Protein AF-A0A6L7Y799-F1 (afdb_monomer_lite)

Secondary structure (DSSP, 8-state):
----------PPPPP-----PPPPEEEEEEPSEEEEEE--SS-EEHHHHHHH-TTEEEEEEEETTTTEEEEEETTSPTTSS--EEPTTBEEEEEE-SSS-EEEEEE---S-EEEEE-SEEEEEE--S-TTEEHHHHHGGGGGGEEEEEEEETTTTEEEEE-TTS-GGG----EE-TT-EEEEEESS-EEEEE--SSPPPEEEES---HHHHHHHHHHHHHHHHHHHHHHS-----EEEEE-HHHHHHHHHHHH---S--SSSEEEEGGGTEEEEEGGG--HHHHHHHHHHHHHHHHH--TT----HHHHHHHHHHHHHHHHTSHHHHHH-TTSPSSPPPHHHHHHHHHHHHHHT-TTTSPPTGGGTT-TT--SS-HHHIIIIIHHHHHHHHHHHH-THHHHHHHHHHHH-SSHHHHHHHHHSS-HHHHHHHHHHHHHHHSPPPGGGSS--SS-EEEEES---HHHHHHHHHHHHHHHHHHHHTS-------EEEEESSHHHHHHHHHHHHS-------SEEE--TTEEEEEGGGGGS-HHHHHHHHHHHHHHHHTT--SGGGS-HHHHHHHHHHHHHHHHHHTTSS-HHHHHHHHHHHHHT----TTGGG-TT--SHHHHHHHHHHHHHHHHHHHHHH-TTHHHHHHHHHTTSSSHHHHHHHHHSS-HHHHHHHHHHHHHHS------TTTHHHHHTSS--TTSPPGGGSS---S-EEEEES---HHHHHHHHHHHHHHHHHHHHTT-PPPPS-EEEEESSHHHHHHHHHHHHSS--TTTTSSEEEETTEEEEETTSSS-HHHHHHHHHHH--TT--STTSS-----HHHHHHHHHHHHHHHHHHTTSS-HHHHHHHHHHHHHT--S-TTTGGGG---HHHHHHHHHHHHHHHHHH-TTHHHHHHHHGGGSSSHHHHHHHHHSS-HHHHHHHHHHHHHHHSPP-

pLDDT: mean 82.89, std 15.52, range [28.89, 98.25]

Foldseek 3Di:
DDDDDDDDDDDDDDDPDPPPPDFDKDKDWFAAFKDKWADQDAKDFPVVVCVQQVQWFKKWWADQVVRDIFIDGPPDDPDGGGTMDHHFTMMMIHGHDHDIDIGMDGHDLAKDKDWGFAFKGKTFAQAAWFAFPCLQCCLLPPFWQWKWFQDNVVRDIQIDGPPDDPVSGSPTGDHRTTIMMTHTNGIDMHIRHGNDQAAEAEWDDDDPLVVVLLSLLSVLLQCVCSVPRSDHFHEHEYEYAFVGCQVVCCVVQVDDDTDPDQWDADAVHNYIYHHDVRPASLSVQLNRVLRLLCNLLVDPVQDFFLLLSNLLSLLRSLQSLQDPSSCVSCVPPPPPDQHSVRVLLLLLLQLLLLPLVQQDQSVVRRVHLPPPRPCSPCNSHSVSNNLLVVLCVQQHNNLSSQLSNLSNVDPHSQVSNCVSRVDGPVVSSVVVSVVSVVSRDPDPQVPPPDLDEAEAEFPDQDPVLVVVLVVLLVLLQVCCCPFQVLGRQAAYEYEYQAQVSLQVVCCVSNVDGDPDDDQWDDDHLHYTGGYSVVCPPPNQLVSNLVVVQNSLRVLQQTDLPQWFLLQSLLVSNQRSQVSCCVVVNDNNVVVLLVLLVVLVPDPDASVNSRDSPPPQPSSSSNSNSLSVQLNVVLCVQQNNNLSSQLSNVSNVDPGSQVSCCVSRVDGVVVSSVVSVVVSVPPPNPPCPVVVVVVCVVVADPLVDPDPLNDPDDQAEAEAEFDDDPPVRVVVVVVVVVLLVCCCCVAQVQHGDQAYEYEYQALVRCQVVCCSVPVDRDPPSSDQWDDDARYIYGHPVDDDDPLLSVLLCSLVHRPQPDDPPDFADLPDPLLSLLLSVQVSLVSCCVVVNDNSVVVLLVLLQLLLVDPDQLVCLPPPDDDSNNSSLSVLLVVVLCVQQNSNLSVQLRVCRNVDPHSQRSNCVSSVDGPVRSSVVSVVVSVVRRPND

Radius of gyration: 36.41 Å; chains: 1; bounding box: 90×74×101 Å

Structure (mmCIF, N/CA/C/O backbone):
data_AF-A0A6L7Y799-F1
#
_entry.id   AF-A0A6L7Y799-F1
#
loop_
_atom_site.group_PDB
_atom_site.id
_atom_site.type_symbol
_atom_site.label_atom_id
_atom_site.label_alt_id
_atom_site.label_comp_id
_atom_site.label_asym_id
_atom_site.label_entity_id
_atom_site.label_seq_id
_atom_site.pdbx_PDB_ins_code
_atom_site.Cartn_x
_atom_site.Cartn_y
_atom_site.Cartn_z
_atom_site.occupancy
_atom_site.B_iso_or_equiv
_atom_site.auth_seq_id
_atom_site.auth_comp_id
_atom_site.auth_asym_id
_atom_site.auth_atom_id
_atom_site.pdbx_PDB_model_num
ATOM 1 N N . MET A 1 1 ? -36.711 47.025 -43.057 1.00 33.62 1 MET A N 1
ATOM 2 C CA . MET A 1 1 ? -36.510 46.340 -44.358 1.00 33.62 1 MET A CA 1
ATOM 3 C C . MET A 1 1 ? -35.003 46.178 -44.518 1.00 33.62 1 MET A C 1
ATOM 5 O O . MET A 1 1 ? -34.343 47.192 -44.401 1.00 33.62 1 MET A O 1
ATOM 9 N N . ALA A 1 2 ? -34.362 45.022 -44.675 1.00 29.98 2 ALA A N 1
ATOM 10 C CA . ALA A 1 2 ? -34.774 43.681 -45.075 1.00 29.98 2 ALA A CA 1
ATOM 11 C C . ALA A 1 2 ? -33.873 42.615 -44.395 1.00 29.98 2 ALA A C 1
ATOM 13 O O . ALA A 1 2 ? -32.808 42.944 -43.882 1.00 29.98 2 ALA A O 1
ATOM 14 N N . LEU A 1 3 ? -34.355 41.366 -44.392 1.00 34.47 3 LEU A N 1
ATOM 15 C CA . LEU A 1 3 ? -33.738 40.138 -43.871 1.00 34.47 3 LEU A CA 1
ATOM 16 C C . LEU A 1 3 ? -32.362 39.809 -44.486 1.00 34.47 3 LEU A C 1
ATOM 18 O O . LEU A 1 3 ? -32.181 39.965 -45.691 1.00 34.47 3 LEU A O 1
ATOM 22 N N . ALA A 1 4 ? -31.501 39.149 -43.703 1.00 28.89 4 ALA A N 1
ATOM 23 C CA . ALA A 1 4 ? -30.556 38.153 -44.212 1.00 28.89 4 ALA A CA 1
ATOM 24 C C . ALA A 1 4 ? -30.477 36.965 -43.235 1.00 28.89 4 ALA A C 1
ATOM 26 O O . ALA A 1 4 ? -30.126 37.126 -42.069 1.00 28.89 4 ALA A O 1
ATOM 27 N N . ALA A 1 5 ? -30.866 35.787 -43.723 1.00 32.75 5 ALA A N 1
ATOM 28 C CA . ALA A 1 5 ? -30.838 34.513 -43.017 1.00 32.75 5 ALA A CA 1
ATOM 29 C C . ALA A 1 5 ? -29.470 33.837 -43.200 1.00 32.75 5 ALA A C 1
ATOM 31 O O . ALA A 1 5 ? -28.989 33.729 -44.328 1.00 32.75 5 ALA A O 1
ATOM 32 N N . VAL A 1 6 ? -28.877 33.343 -42.111 1.00 31.84 6 VAL A N 1
ATOM 33 C CA . VAL A 1 6 ? -27.729 32.427 -42.141 1.00 31.84 6 VAL A CA 1
ATOM 34 C C . VAL A 1 6 ? -28.223 31.050 -41.712 1.00 31.84 6 VAL A C 1
ATOM 36 O O . VAL A 1 6 ? -28.747 30.871 -40.616 1.00 31.84 6 VAL A O 1
ATOM 39 N N . VAL A 1 7 ? -28.095 30.094 -42.629 1.00 29.94 7 VAL A N 1
ATOM 40 C CA . VAL A 1 7 ? -28.419 28.677 -42.453 1.00 29.94 7 VAL A CA 1
ATOM 41 C C . VAL A 1 7 ? -27.292 28.010 -41.666 1.00 29.94 7 VAL A C 1
ATOM 43 O O . VAL A 1 7 ? -26.139 28.025 -42.093 1.00 29.94 7 VAL A O 1
ATOM 46 N N . LEU A 1 8 ? -27.635 27.418 -40.522 1.00 30.97 8 LEU A N 1
ATOM 47 C CA . LEU A 1 8 ? -26.747 26.605 -39.696 1.00 30.97 8 LEU A CA 1
ATOM 48 C C . LEU A 1 8 ? -26.769 25.159 -40.228 1.00 30.97 8 LEU A C 1
ATOM 50 O O . LEU A 1 8 ? -27.755 24.446 -40.051 1.00 30.97 8 LEU A O 1
ATOM 54 N N . CYS A 1 9 ? -25.700 24.716 -40.892 1.00 29.72 9 CYS A N 1
ATOM 55 C CA . CYS A 1 9 ? -25.484 23.296 -41.178 1.00 29.72 9 CYS A CA 1
ATOM 56 C C . CYS A 1 9 ? -24.741 22.661 -39.999 1.00 29.72 9 CYS A C 1
ATOM 58 O O . CYS A 1 9 ? -23.537 22.861 -39.840 1.00 29.72 9 CYS A O 1
ATOM 60 N N . ALA A 1 10 ? -25.452 21.875 -39.192 1.00 32.97 10 ALA A N 1
ATOM 61 C CA . ALA A 1 10 ? -24.847 20.972 -38.223 1.00 32.97 10 ALA A CA 1
ATOM 62 C C . ALA A 1 10 ? -24.093 19.858 -38.972 1.00 32.97 10 ALA A C 1
ATOM 64 O O . ALA A 1 10 ? -24.705 19.012 -39.624 1.00 32.97 10 ALA A O 1
ATOM 65 N N . ARG A 1 11 ? -22.756 19.867 -38.905 1.00 31.08 11 ARG A N 1
ATOM 66 C CA . ARG A 1 11 ? -21.937 18.701 -39.259 1.00 31.08 11 ARG A CA 1
ATOM 67 C C . ARG A 1 11 ? -21.904 17.773 -38.051 1.00 31.08 11 ARG A C 1
ATOM 69 O O . ARG A 1 11 ? -21.419 18.159 -36.993 1.00 31.08 11 ARG A O 1
ATOM 76 N N . LEU A 1 12 ? -22.430 16.565 -38.228 1.00 33.62 12 LEU A N 1
ATOM 77 C CA . LEU A 1 12 ? -22.208 15.444 -37.321 1.00 33.62 12 LEU A CA 1
ATOM 78 C C . LEU A 1 12 ? -20.693 15.231 -37.183 1.00 33.62 12 LEU A C 1
ATOM 80 O O . LEU A 1 12 ? -19.990 15.161 -38.194 1.00 33.62 12 LEU A O 1
ATOM 84 N N . ALA A 1 13 ? -20.198 15.181 -35.946 1.00 32.75 13 ALA A N 1
ATOM 85 C CA . ALA A 1 13 ? -18.816 14.816 -35.669 1.00 32.75 13 ALA A CA 1
ATOM 86 C C . ALA A 1 13 ? -18.569 13.394 -36.208 1.00 32.75 13 ALA A C 1
ATOM 88 O O . ALA A 1 13 ? -19.389 12.510 -35.943 1.00 32.75 13 ALA A O 1
ATOM 89 N N . PRO A 1 14 ? -17.501 13.159 -36.989 1.00 33.38 14 PRO A N 1
ATOM 90 C CA . PRO A 1 14 ? -17.154 11.810 -37.398 1.00 33.38 14 PRO A CA 1
ATOM 91 C C . PRO A 1 14 ? -16.831 10.985 -36.150 1.00 33.38 14 PRO A C 1
ATOM 93 O O . PRO A 1 14 ? -16.134 11.449 -35.247 1.00 33.38 14 PRO A O 1
ATOM 96 N N . THR A 1 15 ? -17.354 9.763 -36.106 1.00 34.22 15 THR A N 1
ATOM 97 C CA . THR A 1 15 ? -16.924 8.709 -35.186 1.00 34.22 15 THR A CA 1
ATOM 98 C C . THR A 1 15 ? -15.392 8.650 -35.204 1.00 34.22 15 THR A C 1
ATOM 100 O O . THR A 1 15 ? -14.835 8.691 -36.306 1.00 34.22 15 THR A O 1
ATOM 103 N N . PRO A 1 16 ? -14.691 8.584 -34.055 1.00 36.00 16 PRO A N 1
ATOM 104 C CA . PRO A 1 16 ? -13.242 8.436 -34.066 1.00 36.00 16 PRO A CA 1
ATOM 105 C C . PRO A 1 16 ? -12.920 7.161 -34.841 1.00 36.00 16 PRO A C 1
ATOM 107 O O . PRO A 1 16 ? -13.333 6.066 -34.457 1.00 36.00 16 PRO A O 1
ATOM 110 N N . ALA A 1 17 ? -12.257 7.320 -35.985 1.00 32.00 17 ALA A N 1
ATOM 111 C CA . ALA A 1 17 ? -11.654 6.200 -36.674 1.00 32.00 17 ALA A CA 1
ATOM 112 C C . ALA A 1 17 ? -10.661 5.583 -35.687 1.00 32.00 17 ALA A C 1
ATOM 114 O O . ALA A 1 17 ? -9.817 6.296 -35.146 1.00 32.00 17 ALA A O 1
ATOM 115 N N . THR A 1 18 ? -10.796 4.286 -35.416 1.00 35.44 18 THR A N 1
ATOM 116 C CA . THR A 1 18 ? -9.729 3.482 -34.823 1.00 35.44 18 THR A CA 1
ATOM 117 C C . THR A 1 18 ? -8.472 3.759 -35.632 1.00 35.44 18 THR A C 1
ATOM 119 O O . THR A 1 18 ? -8.400 3.357 -36.794 1.00 35.44 18 THR A O 1
ATOM 122 N N . ALA A 1 19 ? -7.542 4.524 -35.061 1.00 35.88 19 ALA A N 1
ATOM 123 C CA . ALA A 1 19 ? -6.222 4.692 -35.629 1.00 35.88 19 ALA A CA 1
ATOM 124 C C . ALA A 1 19 ? -5.600 3.296 -35.643 1.00 35.88 19 ALA A C 1
ATOM 126 O O . ALA A 1 19 ? -5.276 2.746 -34.597 1.00 35.88 19 ALA A O 1
ATOM 127 N N . THR A 1 20 ? -5.547 2.674 -36.815 1.00 41.78 20 THR A N 1
ATOM 128 C CA . THR A 1 20 ? -4.624 1.573 -37.054 1.00 41.78 20 THR A CA 1
ATOM 129 C C . THR A 1 20 ? -3.242 2.189 -36.933 1.00 41.78 20 THR A C 1
ATOM 131 O O . THR A 1 20 ? -2.860 2.959 -37.815 1.00 41.78 20 THR A O 1
ATOM 134 N N . GLU A 1 21 ? -2.571 1.959 -35.804 1.00 49.03 21 GLU A N 1
ATOM 135 C CA . GLU A 1 21 ? -1.158 2.293 -35.631 1.00 49.03 21 GLU A CA 1
ATOM 136 C C . GLU A 1 21 ? -0.407 1.740 -36.843 1.00 49.03 21 GLU A C 1
ATOM 138 O O . GLU A 1 21 ? -0.522 0.554 -37.166 1.00 49.03 21 GLU A O 1
ATOM 143 N N . GLU A 1 22 ? 0.254 2.620 -37.598 1.00 48.50 22 GLU A N 1
ATOM 144 C CA . GLU A 1 22 ? 1.124 2.157 -38.673 1.00 48.50 22 GLU A CA 1
ATOM 145 C C . GLU A 1 22 ? 2.264 1.366 -38.020 1.00 48.50 22 GLU A C 1
ATOM 147 O O . GLU A 1 22 ? 2.854 1.867 -37.059 1.00 48.50 22 GLU A O 1
ATOM 152 N N . PRO A 1 23 ? 2.558 0.139 -38.488 1.00 64.44 23 PRO A N 1
ATOM 153 C CA . PRO A 1 23 ? 3.643 -0.651 -37.931 1.00 64.44 23 PRO A CA 1
ATOM 154 C C . PRO A 1 23 ? 4.937 0.146 -38.050 1.00 64.44 23 PRO A C 1
ATOM 156 O O . PRO A 1 23 ? 5.250 0.708 -39.105 1.00 64.44 23 PRO A O 1
ATOM 159 N N . THR A 1 24 ? 5.691 0.210 -36.963 1.00 81.75 24 THR A N 1
ATOM 160 C CA . THR A 1 24 ? 6.988 0.868 -36.974 1.00 81.75 24 THR A CA 1
ATOM 161 C C . THR A 1 24 ? 7.933 0.188 -37.945 1.00 81.75 24 THR A C 1
ATOM 163 O O . THR A 1 24 ? 7.933 -1.031 -38.119 1.00 81.75 24 THR A O 1
ATOM 166 N N . SER A 1 25 ? 8.745 0.999 -38.613 1.00 92.56 25 SER A N 1
ATOM 167 C CA . SER A 1 25 ? 9.685 0.529 -39.620 1.00 92.56 25 SER A CA 1
ATOM 168 C C . SER A 1 25 ? 11.097 0.982 -39.294 1.00 92.56 25 SER A C 1
ATOM 170 O O . SER A 1 25 ? 11.301 2.137 -38.925 1.00 92.56 25 SER A O 1
ATOM 172 N N . ILE A 1 26 ? 12.073 0.107 -39.521 1.00 93.62 26 ILE A N 1
ATOM 173 C CA . ILE A 1 26 ? 13.495 0.439 -39.450 1.00 93.62 26 ILE A CA 1
ATOM 174 C C . ILE A 1 26 ? 14.034 0.550 -40.863 1.00 93.62 26 ILE A C 1
ATOM 176 O O . ILE A 1 26 ? 13.905 -0.379 -41.666 1.00 93.62 26 ILE A O 1
ATOM 180 N N . THR A 1 27 ? 14.700 1.665 -41.138 1.00 95.44 27 THR A N 1
ATOM 181 C CA . THR A 1 27 ? 15.455 1.868 -42.371 1.00 95.44 27 THR A CA 1
ATOM 182 C C . THR A 1 27 ? 16.937 1.660 -42.099 1.00 95.44 27 THR A C 1
ATOM 184 O O . THR A 1 27 ? 17.533 2.358 -41.284 1.00 95.44 27 THR A O 1
ATOM 187 N N . THR A 1 28 ? 17.550 0.706 -42.797 1.00 95.56 28 THR A N 1
ATOM 188 C CA . THR A 1 28 ? 18.982 0.415 -42.690 1.00 95.56 28 THR A CA 1
ATOM 189 C C . THR A 1 28 ? 19.663 0.608 -44.038 1.00 95.56 28 THR A C 1
ATOM 191 O O . THR A 1 28 ? 19.191 0.112 -45.059 1.00 95.56 28 THR A O 1
ATOM 194 N N . VAL A 1 29 ? 20.806 1.295 -44.043 1.00 97.19 29 VAL A N 1
ATOM 195 C CA . VAL A 1 29 ? 21.662 1.413 -45.229 1.00 97.19 29 VAL A CA 1
ATOM 196 C C . VAL A 1 29 ? 22.618 0.226 -45.269 1.00 97.19 29 VAL A C 1
ATOM 198 O O . VAL A 1 29 ? 23.572 0.152 -44.498 1.00 97.19 29 VAL A O 1
ATOM 201 N N . LEU A 1 30 ? 22.365 -0.710 -46.177 1.00 97.88 30 LEU A N 1
ATOM 202 C CA . LEU A 1 30 ? 23.220 -1.864 -46.415 1.00 97.88 30 LEU A CA 1
ATOM 203 C C . LEU A 1 30 ? 24.405 -1.460 -47.296 1.00 97.88 30 LEU A C 1
ATOM 205 O O . LEU A 1 30 ? 24.227 -1.046 -48.441 1.00 97.88 30 LEU A O 1
ATOM 209 N N . GLN A 1 31 ? 25.618 -1.602 -46.779 1.00 98.12 31 GLN A N 1
ATOM 210 C CA . GLN A 1 31 ? 26.858 -1.332 -47.501 1.00 98.12 31 GLN A CA 1
ATOM 211 C C . GLN A 1 31 ? 27.232 -2.511 -48.415 1.00 98.12 31 GLN A C 1
ATOM 213 O O . GLN A 1 31 ? 26.919 -3.660 -48.091 1.00 98.12 31 GLN A O 1
ATOM 218 N N . PRO A 1 32 ? 27.939 -2.286 -49.536 1.00 97.50 32 PRO A N 1
ATOM 219 C CA . PRO A 1 32 ? 28.581 -3.369 -50.274 1.00 97.50 32 PRO A CA 1
ATOM 220 C C . PRO A 1 32 ? 29.438 -4.257 -49.362 1.00 97.50 32 PRO A C 1
ATOM 222 O O . PRO A 1 32 ? 30.258 -3.761 -48.591 1.00 97.50 32 PRO A O 1
ATOM 225 N N . GLY A 1 33 ? 29.278 -5.577 -49.464 1.00 97.44 33 GLY A N 1
ATOM 226 C CA . GLY A 1 33 ? 29.961 -6.535 -48.597 1.00 97.44 33 GLY A CA 1
ATOM 227 C C . GLY A 1 33 ? 29.096 -7.016 -47.432 1.00 97.44 33 GLY A C 1
ATOM 228 O O . GLY A 1 33 ? 27.925 -7.355 -47.618 1.00 97.44 33 GLY A O 1
ATOM 229 N N . TYR A 1 34 ? 29.697 -7.153 -46.247 1.00 97.56 34 TYR A N 1
ATOM 230 C CA . TYR A 1 34 ? 29.017 -7.732 -45.088 1.00 97.56 34 TYR A CA 1
ATOM 231 C C . TYR A 1 34 ? 28.238 -6.676 -44.313 1.00 97.56 34 TYR A C 1
ATOM 233 O O . TYR A 1 34 ? 28.758 -5.612 -43.986 1.00 97.56 34 TYR A O 1
ATOM 241 N N . ASN A 1 35 ? 27.008 -7.019 -43.959 1.00 98.25 35 ASN A N 1
ATOM 242 C CA . ASN A 1 35 ? 26.156 -6.245 -43.074 1.00 98.25 35 ASN A CA 1
ATOM 243 C C . ASN A 1 35 ? 25.643 -7.165 -41.974 1.00 98.25 35 ASN A C 1
ATOM 245 O O . ASN A 1 35 ? 25.484 -8.370 -42.187 1.00 98.25 35 ASN A O 1
ATOM 249 N N . LEU A 1 36 ? 25.371 -6.584 -40.815 1.00 97.62 36 LEU A N 1
ATOM 250 C CA . LEU A 1 36 ? 24.767 -7.270 -39.688 1.00 97.62 36 LEU A CA 1
ATOM 251 C C . LEU A 1 36 ? 23.593 -6.418 -39.222 1.00 97.62 36 LEU A C 1
ATOM 253 O O . LEU A 1 36 ? 23.769 -5.229 -38.976 1.00 97.62 36 LEU A O 1
ATOM 257 N N . ILE A 1 37 ? 22.405 -7.010 -39.163 1.00 97.19 37 ILE A N 1
ATOM 258 C CA . ILE A 1 37 ? 21.167 -6.297 -38.833 1.00 97.19 37 ILE A CA 1
ATOM 259 C C . ILE A 1 37 ? 20.305 -7.114 -37.877 1.00 97.19 37 ILE A C 1
ATOM 261 O O . ILE A 1 37 ? 20.348 -8.345 -37.908 1.00 97.19 37 ILE A O 1
ATOM 265 N N . ALA A 1 38 ? 19.504 -6.450 -37.047 1.00 96.62 38 ALA A N 1
ATOM 266 C CA . ALA A 1 38 ? 18.472 -7.120 -36.267 1.00 96.62 38 ALA A CA 1
ATOM 267 C C . ALA A 1 38 ? 17.260 -7.467 -37.133 1.00 96.62 38 ALA A C 1
ATOM 269 O O . ALA A 1 38 ? 16.769 -6.625 -37.900 1.00 96.62 38 ALA A O 1
ATOM 270 N N . TRP A 1 39 ? 16.724 -8.671 -36.954 1.00 97.06 39 TRP A N 1
ATOM 271 C CA . TRP A 1 39 ? 15.392 -9.016 -37.427 1.00 97.06 39 TRP A CA 1
ATOM 272 C C . TRP A 1 39 ? 14.377 -8.812 -36.301 1.00 97.06 39 TRP A C 1
ATOM 274 O O . TRP A 1 39 ? 14.241 -9.655 -35.425 1.00 97.06 39 TRP A O 1
ATOM 284 N N . LEU A 1 40 ? 13.697 -7.662 -36.293 1.00 95.44 40 LEU A N 1
ATOM 285 C CA . LEU A 1 40 ? 12.707 -7.311 -35.261 1.00 95.44 40 LEU A CA 1
ATOM 286 C C . LEU A 1 40 ? 11.259 -7.408 -35.752 1.00 95.44 40 LEU A C 1
ATOM 288 O O . LEU A 1 40 ? 10.336 -7.262 -34.954 1.00 95.44 40 LEU A O 1
ATOM 292 N N . GLY A 1 41 ? 11.056 -7.614 -37.054 1.00 92.62 41 GLY A N 1
ATOM 293 C CA . GLY A 1 41 ? 9.736 -7.822 -37.640 1.00 92.62 41 GLY A CA 1
ATOM 294 C C . GLY A 1 41 ? 9.165 -9.199 -37.305 1.00 92.62 41 GLY A C 1
ATOM 295 O O . GLY A 1 41 ? 9.820 -10.026 -36.668 1.00 92.62 41 GLY A O 1
ATOM 296 N N . SER A 1 42 ? 7.943 -9.447 -37.775 1.00 91.81 42 SER A N 1
ATOM 297 C CA . SER A 1 42 ? 7.364 -10.791 -37.746 1.00 91.81 42 SER A CA 1
ATOM 298 C C . SER A 1 42 ? 8.237 -11.781 -38.524 1.00 91.81 42 SER A C 1
ATOM 300 O O . SER A 1 42 ? 9.065 -11.397 -39.357 1.00 91.81 42 SER A O 1
ATOM 302 N N . ASP A 1 43 ? 8.081 -13.067 -38.234 1.00 94.00 43 ASP A N 1
ATOM 303 C CA . ASP A 1 43 ? 8.843 -14.095 -38.923 1.00 94.00 43 ASP A CA 1
ATOM 304 C C . ASP A 1 43 ? 8.684 -14.003 -40.451 1.00 94.00 43 ASP A C 1
ATOM 306 O O . ASP A 1 43 ? 7.568 -13.964 -40.974 1.00 94.00 43 ASP A O 1
ATOM 310 N N . ALA A 1 44 ? 9.804 -14.028 -41.176 1.00 95.38 44 ALA A N 1
ATOM 311 C CA . ALA A 1 44 ? 9.813 -13.940 -42.636 1.00 95.38 44 ALA A CA 1
ATOM 312 C C . ALA A 1 44 ? 10.635 -15.056 -43.268 1.00 95.38 44 ALA A C 1
ATOM 314 O O . ALA A 1 44 ? 11.653 -15.493 -42.724 1.00 95.38 44 ALA A O 1
ATOM 315 N N . SER A 1 45 ? 10.225 -15.510 -44.455 1.00 95.94 45 SER A N 1
ATOM 316 C CA . SER A 1 45 ? 11.027 -16.478 -45.194 1.00 95.94 45 SER A CA 1
ATOM 317 C C . SER A 1 45 ? 12.276 -15.803 -45.758 1.00 95.94 45 SER A C 1
ATOM 319 O O . SER A 1 45 ? 12.263 -14.635 -46.144 1.00 95.94 45 SER A O 1
ATOM 321 N N . ALA A 1 46 ? 13.375 -16.546 -45.859 1.00 95.12 46 ALA A N 1
ATOM 322 C CA . ALA A 1 46 ? 14.596 -16.008 -46.452 1.00 95.12 46 ALA A CA 1
ATOM 323 C C . ALA A 1 46 ? 14.414 -15.603 -47.935 1.00 95.12 46 ALA A C 1
ATOM 325 O O . ALA A 1 46 ? 15.146 -14.739 -48.415 1.00 95.12 46 ALA A O 1
ATOM 326 N N . ASP A 1 47 ? 13.446 -16.196 -48.647 1.00 94.75 47 ASP A N 1
ATOM 327 C CA . ASP A 1 47 ? 13.110 -15.821 -50.028 1.00 94.75 47 ASP A CA 1
ATOM 328 C C . ASP A 1 47 ? 12.469 -14.429 -50.094 1.00 94.75 47 ASP A C 1
ATOM 330 O O . ASP A 1 47 ? 12.889 -13.615 -50.917 1.00 94.75 47 ASP A O 1
ATOM 334 N N . ASP A 1 48 ? 11.561 -14.107 -49.165 1.00 95.25 48 ASP A N 1
ATOM 335 C CA . ASP A 1 48 ? 10.937 -12.778 -49.097 1.00 95.25 48 ASP A CA 1
ATOM 336 C C . ASP A 1 48 ? 11.992 -11.675 -48.921 1.00 95.25 48 ASP A C 1
ATOM 338 O O . ASP A 1 48 ? 11.893 -10.595 -49.504 1.00 95.25 48 ASP A O 1
ATOM 342 N N . ILE A 1 49 ? 13.055 -11.957 -48.162 1.00 96.44 49 ILE A N 1
ATOM 343 C CA . ILE A 1 49 ? 14.165 -11.019 -47.958 1.00 96.44 49 ILE A CA 1
ATOM 344 C C . ILE A 1 49 ? 14.999 -10.844 -49.232 1.00 96.44 49 ILE A C 1
ATOM 346 O O . ILE A 1 49 ? 15.406 -9.726 -49.557 1.00 96.44 49 ILE A O 1
ATOM 350 N N . PHE A 1 50 ? 15.249 -11.919 -49.987 1.00 96.50 50 PHE A N 1
ATOM 351 C CA . PHE A 1 50 ? 15.939 -11.816 -51.278 1.00 96.50 50 PHE A CA 1
ATOM 352 C C . PHE A 1 50 ? 15.144 -11.002 -52.305 1.00 96.50 50 PHE A C 1
ATOM 354 O O . PHE A 1 50 ? 15.756 -10.315 -53.135 1.00 96.50 50 PHE A O 1
ATOM 361 N N . ASP A 1 51 ? 13.817 -11.066 -52.248 1.00 96.12 51 ASP A N 1
ATOM 362 C CA . ASP A 1 51 ? 12.933 -10.291 -53.115 1.00 96.12 51 ASP A CA 1
ATOM 363 C C . ASP A 1 51 ? 12.904 -8.807 -52.718 1.00 96.12 51 ASP A C 1
ATOM 365 O O . ASP A 1 51 ? 12.943 -7.936 -53.591 1.00 96.12 51 ASP A O 1
ATOM 369 N N . GLN A 1 52 ? 12.928 -8.503 -51.416 1.00 96.38 52 GLN A N 1
ATOM 370 C CA . GLN A 1 52 ? 12.986 -7.128 -50.901 1.00 96.38 52 GLN A CA 1
ATOM 371 C C . GLN A 1 52 ? 14.340 -6.441 -51.125 1.00 96.38 52 GLN A C 1
ATOM 373 O O . GLN A 1 52 ? 14.389 -5.223 -51.302 1.00 96.38 52 GLN A O 1
ATOM 378 N N . VAL A 1 53 ? 15.438 -7.205 -51.142 1.00 97.19 53 VAL A N 1
ATOM 379 C CA . VAL A 1 53 ? 16.801 -6.687 -51.336 1.00 97.19 53 VAL A CA 1
ATOM 380 C C . VAL A 1 53 ? 17.429 -7.345 -52.572 1.00 97.19 53 VAL A C 1
ATOM 382 O O . VAL A 1 53 ? 18.144 -8.344 -52.454 1.00 97.19 53 VAL A O 1
ATOM 385 N N . PRO A 1 54 ? 17.212 -6.811 -53.790 1.00 95.62 54 PRO A N 1
ATOM 386 C CA . PRO A 1 54 ? 17.651 -7.457 -55.032 1.00 95.62 54 PRO A CA 1
ATOM 387 C C . PRO A 1 54 ? 19.168 -7.671 -55.154 1.00 95.62 54 PRO A C 1
ATOM 389 O O . PRO A 1 54 ? 19.611 -8.565 -55.872 1.00 95.62 54 PRO A O 1
ATOM 392 N N . THR A 1 55 ? 19.971 -6.865 -54.456 1.00 96.12 55 THR A N 1
ATOM 393 C CA . THR A 1 55 ? 21.441 -6.950 -54.423 1.00 96.12 55 THR A CA 1
ATOM 394 C C . THR A 1 55 ? 21.973 -7.974 -53.412 1.00 96.12 55 THR A C 1
ATOM 396 O O . THR A 1 55 ? 23.177 -8.221 -53.358 1.00 96.12 55 THR A O 1
ATOM 399 N N . LEU A 1 56 ? 21.104 -8.597 -52.613 1.00 97.44 56 LEU A N 1
ATOM 400 C CA . LEU A 1 56 ? 21.482 -9.573 -51.593 1.00 97.44 56 LEU A CA 1
ATOM 401 C C . LEU A 1 56 ? 21.828 -10.931 -52.214 1.00 97.44 56 LEU A C 1
ATOM 403 O O . LEU A 1 56 ? 21.005 -11.529 -52.911 1.00 97.44 56 LEU A O 1
ATOM 407 N N . GLU A 1 57 ? 23.019 -11.459 -51.929 1.00 97.38 57 GLU A N 1
ATOM 408 C CA . GLU A 1 57 ? 23.458 -12.771 -52.434 1.00 97.38 57 GLU A CA 1
ATOM 409 C C . GLU A 1 57 ? 23.367 -13.880 -51.387 1.00 97.38 57 GLU A C 1
ATOM 411 O O . GLU A 1 57 ? 23.141 -15.047 -51.731 1.00 97.38 57 GLU A O 1
ATOM 416 N N . ARG A 1 58 ? 23.551 -13.535 -50.107 1.00 97.50 58 ARG A N 1
ATOM 417 C CA . ARG A 1 58 ? 23.587 -14.504 -49.008 1.00 97.50 58 ARG A CA 1
ATOM 418 C C . ARG A 1 58 ? 23.009 -13.930 -47.722 1.00 97.50 58 ARG A C 1
ATOM 420 O O . ARG A 1 58 ? 23.333 -12.807 -47.347 1.00 97.50 58 ARG A O 1
ATOM 427 N N . ILE A 1 59 ? 22.252 -14.775 -47.031 1.00 97.62 59 ILE A N 1
ATOM 428 C CA . ILE A 1 59 ? 21.706 -14.557 -45.692 1.00 97.62 59 ILE A CA 1
ATOM 429 C C . ILE A 1 59 ? 22.285 -15.634 -44.775 1.00 97.62 59 ILE A C 1
ATOM 431 O O . ILE A 1 59 ? 22.459 -16.791 -45.177 1.00 97.62 59 ILE A O 1
ATOM 435 N N . SER A 1 60 ? 22.662 -15.264 -43.560 1.00 97.69 60 SER A N 1
ATOM 436 C CA . SER A 1 60 ? 23.148 -16.186 -42.538 1.00 97.69 60 SER A CA 1
ATOM 437 C C . SER A 1 60 ? 22.612 -15.782 -41.169 1.00 97.69 60 SER A C 1
ATOM 439 O O . SER A 1 60 ? 22.667 -14.611 -40.817 1.00 97.69 60 SER A O 1
ATOM 441 N N . VAL A 1 61 ? 22.133 -16.749 -40.397 1.00 97.50 61 VAL A N 1
ATOM 442 C CA . VAL A 1 61 ? 21.729 -16.584 -38.993 1.00 97.50 61 VAL A CA 1
ATOM 443 C C . VAL A 1 61 ? 22.568 -17.538 -38.153 1.00 97.50 61 VAL A C 1
ATOM 445 O O . VAL A 1 61 ? 23.004 -18.581 -38.649 1.00 97.50 61 VAL A O 1
ATOM 448 N N . TRP A 1 62 ? 22.854 -17.163 -36.912 1.00 97.50 62 TRP A N 1
ATOM 449 C CA . TRP A 1 62 ? 23.562 -18.021 -35.970 1.00 97.50 62 TRP A CA 1
ATOM 450 C C . TRP A 1 62 ? 22.570 -18.825 -35.135 1.00 97.50 62 TRP A C 1
ATOM 452 O O . TRP A 1 62 ? 21.718 -18.247 -34.468 1.00 97.50 62 TRP A O 1
ATOM 462 N N . ASP A 1 63 ? 22.702 -20.147 -35.146 1.00 96.69 63 ASP A N 1
ATOM 463 C CA . ASP A 1 63 ? 21.986 -21.020 -34.223 1.00 96.69 63 ASP A CA 1
ATOM 464 C C . ASP A 1 63 ? 22.788 -21.090 -32.917 1.00 96.69 63 ASP A C 1
ATOM 466 O O . ASP A 1 63 ? 23.823 -21.757 -32.842 1.00 96.69 63 ASP A O 1
ATOM 470 N N . GLY A 1 64 ? 22.322 -20.375 -31.889 1.00 94.62 64 GLY A N 1
ATOM 471 C CA . GLY A 1 64 ? 22.966 -20.345 -30.573 1.00 94.62 64 GLY A CA 1
ATOM 472 C C . GLY A 1 64 ? 23.012 -21.715 -29.894 1.00 94.62 64 GLY A C 1
ATOM 473 O O . GLY A 1 64 ? 23.919 -21.990 -29.116 1.00 94.62 64 GLY A O 1
ATOM 474 N N . ARG A 1 65 ? 22.100 -22.634 -30.214 1.00 94.31 65 ARG A N 1
ATOM 475 C CA . ARG A 1 65 ? 22.104 -23.973 -29.622 1.00 94.31 65 ARG A CA 1
ATOM 476 C C . ARG A 1 65 ? 23.104 -24.888 -30.316 1.00 94.31 65 ARG A C 1
ATOM 478 O O . ARG A 1 65 ? 23.811 -25.648 -29.656 1.00 94.31 65 ARG A O 1
ATOM 485 N N . ALA A 1 66 ? 23.149 -24.837 -31.645 1.00 96.12 66 ALA A N 1
ATOM 486 C CA . ALA A 1 66 ? 24.090 -25.621 -32.439 1.00 96.12 66 ALA A CA 1
ATOM 487 C C . ALA A 1 66 ? 25.502 -25.010 -32.474 1.00 96.12 66 ALA A C 1
ATOM 489 O O . ALA A 1 66 ? 26.449 -25.709 -32.834 1.00 96.12 66 ALA A O 1
ATOM 490 N N . GLN A 1 67 ? 25.642 -23.732 -32.100 1.00 97.31 67 GLN A N 1
ATOM 491 C CA . GLN A 1 67 ? 26.862 -22.934 -32.247 1.00 97.31 67 GLN A CA 1
ATOM 492 C C . GLN A 1 67 ? 27.405 -22.985 -33.691 1.00 97.31 67 GLN A C 1
ATOM 494 O O . GLN A 1 67 ? 28.608 -23.149 -33.917 1.00 97.31 67 GLN A O 1
ATOM 499 N N . ASP A 1 68 ? 26.509 -22.867 -34.678 1.00 97.19 68 ASP A N 1
ATOM 500 C CA . ASP A 1 68 ? 26.841 -22.881 -36.109 1.00 97.19 68 ASP A CA 1
ATOM 501 C C . ASP A 1 68 ? 25.923 -21.945 -36.916 1.00 97.19 68 ASP A C 1
ATOM 503 O O . ASP A 1 68 ? 24.869 -21.503 -36.459 1.00 97.19 68 ASP A O 1
ATOM 507 N N . TYR A 1 69 ? 26.322 -21.625 -38.146 1.00 96.50 69 TYR A N 1
ATOM 508 C CA . TYR A 1 69 ? 25.530 -20.803 -39.050 1.00 96.50 69 TYR A CA 1
ATOM 509 C C . TYR A 1 69 ? 24.520 -21.618 -39.850 1.00 96.50 69 TYR A C 1
ATOM 511 O O . TYR A 1 69 ? 24.882 -22.492 -40.642 1.00 96.50 69 TYR A O 1
ATOM 519 N N . LEU A 1 70 ? 23.270 -21.171 -39.815 1.00 96.38 70 LEU A N 1
ATOM 520 C CA . LEU A 1 70 ? 22.280 -21.494 -40.831 1.00 96.38 70 LEU A CA 1
ATOM 521 C C . LEU A 1 70 ? 22.422 -20.491 -41.975 1.00 96.38 70 LEU A C 1
ATOM 523 O O . LEU A 1 70 ? 22.386 -19.280 -41.767 1.00 96.38 70 LEU A O 1
ATOM 527 N N . ARG A 1 71 ? 22.619 -20.978 -43.203 1.00 96.38 71 ARG A N 1
ATOM 528 C CA . ARG A 1 71 ? 22.892 -20.121 -44.369 1.00 96.38 71 ARG A CA 1
ATOM 529 C C . ARG A 1 71 ? 21.935 -20.411 -45.509 1.00 96.38 71 ARG A C 1
ATOM 531 O O . ARG A 1 71 ? 21.539 -21.558 -45.702 1.00 96.38 71 ARG A O 1
ATOM 538 N N . ARG A 1 72 ? 21.644 -19.382 -46.302 1.00 95.12 72 ARG A N 1
ATOM 539 C CA . ARG A 1 72 ? 20.972 -19.494 -47.600 1.00 95.12 72 ARG A CA 1
ATOM 540 C C . ARG A 1 72 ? 21.598 -18.521 -48.589 1.00 95.12 72 ARG A C 1
ATOM 542 O O . ARG A 1 72 ? 21.959 -17.403 -48.225 1.00 95.12 72 ARG A O 1
ATOM 549 N N . THR A 1 73 ? 21.755 -18.948 -49.836 1.00 94.94 73 THR A N 1
ATOM 550 C CA . THR A 1 73 ? 22.204 -18.085 -50.937 1.00 94.94 73 THR A CA 1
ATOM 551 C C . THR A 1 73 ? 21.109 -17.970 -51.985 1.00 94.94 73 THR A C 1
ATOM 553 O O . THR A 1 73 ? 20.309 -18.892 -52.145 1.00 94.94 73 THR A O 1
ATOM 556 N N . ARG A 1 74 ? 21.102 -16.886 -52.762 1.00 91.56 74 ARG A N 1
ATOM 557 C CA . ARG A 1 74 ? 20.109 -16.689 -53.832 1.00 91.56 74 ARG A CA 1
ATOM 558 C C . ARG A 1 74 ? 20.093 -17.838 -54.858 1.00 91.56 74 ARG A C 1
ATOM 560 O O . ARG A 1 74 ? 19.063 -18.131 -55.446 1.00 91.56 74 ARG A O 1
ATOM 567 N N . ALA A 1 75 ? 21.233 -18.506 -55.060 1.00 89.62 75 ALA A N 1
ATOM 568 C CA . ALA A 1 75 ? 21.380 -19.628 -55.993 1.00 89.62 75 ALA A CA 1
ATOM 569 C C . ALA A 1 75 ? 21.111 -21.018 -55.375 1.00 89.62 75 ALA A C 1
ATOM 571 O O . ALA A 1 75 ? 21.194 -22.023 -56.083 1.00 89.62 75 ALA A O 1
ATOM 572 N N . SER A 1 76 ? 20.858 -21.110 -54.065 1.00 85.50 76 SER A N 1
ATOM 573 C CA . SER A 1 76 ? 20.645 -22.398 -53.388 1.00 85.50 76 SER A CA 1
ATOM 574 C C . SER A 1 76 ? 19.255 -22.987 -53.669 1.00 85.50 76 SER A C 1
ATOM 576 O O . SER A 1 76 ? 18.275 -22.263 -53.806 1.00 85.50 76 SER A O 1
ATOM 578 N N . ILE A 1 77 ? 19.175 -24.318 -53.792 1.00 74.19 77 ILE A N 1
ATOM 579 C CA . ILE A 1 77 ? 17.918 -25.046 -54.038 1.00 74.19 77 ILE A CA 1
ATOM 580 C C . ILE A 1 77 ? 17.089 -25.070 -52.735 1.00 74.19 77 ILE A C 1
ATOM 582 O O . ILE A 1 77 ? 17.669 -25.356 -51.683 1.00 74.19 77 ILE A O 1
ATOM 586 N N . PRO A 1 78 ? 15.760 -24.841 -52.775 1.00 72.75 78 PRO A N 1
ATOM 587 C CA . PRO A 1 78 ? 14.901 -24.936 -51.592 1.00 72.75 78 PRO A CA 1
ATOM 588 C C . PRO A 1 78 ? 15.000 -26.318 -50.921 1.00 72.75 78 PRO A C 1
ATOM 590 O O . PRO A 1 78 ? 14.855 -27.339 -51.596 1.00 72.75 78 PRO A O 1
ATOM 593 N N . GLY A 1 79 ? 15.237 -26.364 -49.603 1.00 67.62 79 GLY A N 1
ATOM 594 C CA . GLY A 1 79 ? 15.179 -27.603 -48.803 1.00 67.62 79 GLY A CA 1
ATOM 595 C C . GLY A 1 79 ? 16.362 -27.891 -47.867 1.00 67.62 79 GLY A C 1
ATOM 596 O O . GLY A 1 79 ? 16.282 -28.841 -47.092 1.00 67.62 79 GLY A O 1
ATOM 597 N N . GLY A 1 80 ? 17.438 -27.096 -47.891 1.00 76.75 80 GLY A N 1
ATOM 598 C CA . GLY A 1 80 ? 18.543 -27.199 -46.928 1.00 76.75 80 GLY A CA 1
ATOM 599 C C . GLY A 1 80 ? 19.060 -25.826 -46.496 1.00 76.75 80 GLY A C 1
ATOM 600 O O . GLY A 1 80 ? 19.224 -24.946 -47.336 1.00 76.75 80 GLY A O 1
ATOM 601 N N . GLY A 1 81 ? 19.316 -25.643 -45.197 1.00 87.56 81 GLY A N 1
ATOM 602 C CA . GLY A 1 81 ? 19.793 -24.377 -44.625 1.00 87.56 81 GLY A CA 1
ATOM 603 C C . GLY A 1 81 ? 18.676 -23.477 -44.087 1.00 87.56 81 GLY A C 1
ATOM 604 O O . GLY A 1 81 ? 17.567 -23.945 -43.830 1.00 87.56 81 GLY A O 1
ATOM 605 N N . LEU A 1 82 ? 18.987 -22.191 -43.907 1.00 95.12 82 LEU A N 1
ATOM 606 C CA . LEU A 1 82 ? 18.096 -21.186 -43.312 1.00 95.12 82 LEU A CA 1
ATOM 607 C C . LEU A 1 82 ? 16.784 -21.065 -44.104 1.00 95.12 82 LEU A C 1
ATOM 609 O O . LEU A 1 82 ? 16.809 -20.715 -45.282 1.00 95.12 82 LEU A O 1
ATOM 613 N N . GLN A 1 83 ? 15.642 -21.348 -43.477 1.00 94.69 83 GLN A N 1
ATOM 614 C CA . GLN A 1 83 ? 14.330 -21.209 -44.128 1.00 94.69 83 GLN A CA 1
ATOM 615 C C . GLN A 1 83 ? 13.626 -19.904 -43.756 1.00 94.69 83 GLN A C 1
ATOM 617 O O . GLN A 1 83 ? 13.048 -19.256 -44.626 1.00 94.69 83 GLN A O 1
ATOM 622 N N . GLN A 1 84 ? 13.723 -19.516 -42.489 1.00 95.69 84 GLN A N 1
ATOM 623 C CA . GLN A 1 84 ? 12.951 -18.443 -41.877 1.00 95.69 84 GLN A CA 1
ATOM 624 C C . GLN A 1 84 ? 13.869 -17.629 -40.968 1.00 95.69 84 GLN A C 1
ATOM 626 O O . GLN A 1 84 ? 14.795 -18.181 -40.371 1.00 95.69 84 GLN A O 1
ATOM 631 N N . LEU A 1 85 ? 13.644 -16.322 -40.928 1.00 96.44 85 LEU A N 1
ATOM 632 C CA . LEU A 1 85 ? 14.197 -15.426 -39.925 1.00 96.44 85 LEU A CA 1
ATOM 633 C C . LEU A 1 85 ? 13.209 -15.366 -38.766 1.00 96.44 85 LEU A C 1
ATOM 635 O O . LEU A 1 85 ? 12.038 -15.065 -38.987 1.00 96.44 85 LEU A O 1
ATOM 639 N N . GLU A 1 86 ? 13.692 -15.670 -37.568 1.00 95.94 86 GLU A N 1
ATOM 640 C CA . GLU A 1 86 ? 12.917 -15.577 -36.332 1.00 95.94 86 GLU A CA 1
ATOM 641 C C . GLU A 1 86 ? 13.099 -14.190 -35.715 1.00 95.94 86 GLU A C 1
ATOM 643 O O . GLU A 1 86 ? 14.198 -13.616 -35.751 1.00 95.94 86 GLU A O 1
ATOM 648 N N . GLN A 1 87 ? 12.017 -13.639 -35.167 1.00 94.88 87 GLN A N 1
ATOM 649 C CA . GLN A 1 87 ? 12.049 -12.363 -34.457 1.00 94.88 87 GLN A CA 1
ATOM 650 C C . GLN A 1 87 ? 13.096 -12.370 -33.327 1.00 94.88 87 GLN A C 1
ATOM 652 O O . GLN A 1 87 ? 13.216 -13.325 -32.564 1.00 94.88 87 GLN A O 1
ATOM 657 N N . GLY A 1 88 ? 13.866 -11.286 -33.216 1.00 94.25 88 GLY A N 1
ATOM 658 C CA . GLY A 1 88 ? 14.930 -11.123 -32.224 1.00 94.25 88 GLY A CA 1
ATOM 659 C C . GLY A 1 88 ? 16.280 -11.719 -32.634 1.00 94.25 88 GLY A C 1
ATOM 660 O O . GLY A 1 88 ? 17.288 -11.470 -31.972 1.00 94.25 88 GLY A O 1
ATOM 661 N N . GLY A 1 89 ? 16.349 -12.454 -33.747 1.00 96.25 89 GLY A N 1
ATOM 662 C CA . GLY A 1 89 ? 17.606 -12.953 -34.300 1.00 96.25 89 GLY A CA 1
ATOM 663 C C . GLY A 1 89 ? 18.441 -11.851 -34.958 1.00 96.25 89 GLY A C 1
ATOM 664 O O . GLY A 1 89 ? 17.920 -10.940 -35.607 1.00 96.25 89 GLY A O 1
ATOM 665 N N . GLY A 1 90 ? 19.766 -11.938 -34.837 1.00 96.62 90 GLY A N 1
ATOM 666 C CA . GLY A 1 90 ? 20.671 -11.128 -35.651 1.00 96.62 90 GLY A CA 1
ATOM 667 C C . GLY A 1 90 ? 21.002 -11.831 -36.973 1.00 96.62 90 GLY A C 1
ATOM 668 O O . GLY A 1 90 ? 21.186 -13.050 -37.030 1.00 96.62 90 GLY A O 1
ATOM 669 N N . VAL A 1 91 ? 21.077 -11.059 -38.057 1.00 97.56 91 VAL A N 1
ATOM 670 C CA . VAL A 1 91 ? 21.172 -11.577 -39.426 1.00 97.56 91 VAL A CA 1
ATOM 671 C C . VAL A 1 91 ? 22.394 -11.012 -40.135 1.00 97.56 91 VAL A C 1
ATOM 673 O O . VAL A 1 91 ? 22.529 -9.805 -40.326 1.00 97.56 91 VAL A O 1
ATOM 676 N N . PHE A 1 92 ? 23.268 -11.908 -40.585 1.00 97.00 92 PHE A N 1
ATOM 677 C CA . PHE A 1 92 ? 24.374 -11.588 -41.477 1.00 97.00 92 PHE A CA 1
ATOM 678 C C . PHE A 1 92 ? 23.912 -11.568 -42.928 1.00 97.00 92 PHE A C 1
ATOM 680 O O . PHE A 1 92 ? 23.459 -12.579 -43.470 1.00 97.00 92 PHE A O 1
ATOM 687 N N . LEU A 1 93 ? 24.116 -10.436 -43.587 1.00 97.81 93 LEU A N 1
ATOM 688 C CA . LEU A 1 93 ? 23.787 -10.225 -44.988 1.00 97.81 93 LEU A CA 1
ATOM 689 C C . LEU A 1 93 ? 25.066 -9.981 -45.786 1.00 97.81 93 LEU A C 1
ATOM 691 O O . LEU A 1 93 ? 25.963 -9.270 -45.339 1.00 97.81 93 LEU A O 1
ATOM 695 N N . TYR A 1 94 ? 25.151 -10.560 -46.982 1.00 97.81 94 TYR A N 1
ATOM 696 C CA . TYR A 1 94 ? 26.181 -10.209 -47.957 1.00 97.81 94 TYR A CA 1
ATOM 697 C C . TYR A 1 94 ? 25.532 -9.584 -49.189 1.00 97.81 94 TYR A C 1
ATOM 699 O O . TYR A 1 94 ? 24.806 -10.264 -49.923 1.00 97.81 94 TYR A O 1
ATOM 707 N N . VAL A 1 95 ? 25.791 -8.295 -49.387 1.00 97.62 95 VAL A N 1
ATOM 708 C CA . VAL A 1 95 ? 25.223 -7.477 -50.460 1.00 97.62 95 VAL A CA 1
ATOM 709 C C . VAL A 1 95 ? 26.274 -7.270 -51.544 1.00 97.62 95 VAL A C 1
ATOM 711 O O . VAL A 1 95 ? 27.385 -6.820 -51.262 1.00 97.62 95 VAL A O 1
ATOM 714 N N . ALA A 1 96 ? 25.928 -7.618 -52.780 1.00 95.69 96 ALA A N 1
ATOM 715 C CA . ALA A 1 96 ? 26.786 -7.441 -53.943 1.00 95.69 96 ALA A CA 1
ATOM 716 C C . ALA A 1 96 ? 26.603 -6.070 -54.608 1.00 95.69 96 ALA A C 1
ATOM 718 O O . ALA A 1 96 ? 25.648 -5.341 -54.341 1.00 95.69 96 ALA A O 1
ATOM 719 N N . GLY A 1 97 ? 27.515 -5.751 -55.529 1.00 94.69 97 GLY A N 1
ATOM 720 C CA . GLY A 1 97 ? 27.589 -4.454 -56.202 1.00 94.69 97 GLY A CA 1
ATOM 721 C C . GLY A 1 97 ? 28.515 -3.473 -55.485 1.00 94.69 97 GLY A C 1
ATOM 722 O O . GLY A 1 97 ? 29.188 -3.838 -54.527 1.00 94.69 97 GLY A O 1
ATOM 723 N N . ASP A 1 98 ? 28.543 -2.229 -55.967 1.00 95.75 98 ASP A N 1
ATOM 724 C CA . ASP A 1 98 ? 29.494 -1.193 -55.525 1.00 95.75 98 ASP A CA 1
ATOM 725 C C . ASP A 1 98 ? 28.797 0.022 -54.884 1.00 95.75 98 ASP A C 1
ATOM 727 O O . ASP A 1 98 ? 29.402 1.078 -54.706 1.00 95.75 98 ASP A O 1
ATOM 731 N N . SER A 1 99 ? 27.496 -0.069 -54.599 1.00 95.19 99 SER A N 1
ATOM 732 C CA . SER A 1 99 ? 26.708 1.043 -54.059 1.00 95.19 99 SER A CA 1
ATOM 733 C C . SER A 1 99 ? 25.844 0.592 -52.881 1.00 95.19 99 SER A C 1
ATOM 735 O O . SER A 1 99 ? 25.324 -0.525 -52.929 1.00 95.19 99 SER A O 1
ATOM 737 N N . PRO A 1 100 ? 25.677 1.434 -51.844 1.00 96.94 100 PRO A N 1
ATOM 738 C CA . PRO A 1 100 ? 24.799 1.122 -50.723 1.00 96.94 100 PRO A CA 1
ATOM 739 C C . PRO A 1 100 ? 23.336 0.959 -51.156 1.00 96.94 100 PRO A C 1
ATOM 741 O O . PRO A 1 100 ? 22.902 1.561 -52.141 1.00 96.94 100 PRO A O 1
ATOM 744 N N . PHE A 1 101 ? 22.574 0.171 -50.401 1.00 97.00 101 PHE A N 1
ATOM 745 C CA . PHE A 1 101 ? 21.145 -0.064 -50.605 1.00 97.00 101 PHE A CA 1
ATOM 746 C C . PHE A 1 101 ? 20.368 0.292 -49.338 1.00 97.00 101 PHE A C 1
ATOM 748 O O . PHE A 1 101 ? 20.631 -0.256 -48.273 1.00 97.00 101 PHE A O 1
ATOM 755 N N . GLU A 1 102 ? 19.404 1.199 -49.445 1.00 97.44 102 GLU A N 1
ATOM 756 C CA . GLU A 1 102 ? 18.524 1.560 -48.334 1.00 97.44 102 GLU A CA 1
ATOM 757 C C . GLU A 1 102 ? 17.360 0.568 -48.259 1.00 97.44 102 GLU A C 1
ATOM 759 O O . GLU A 1 102 ? 16.614 0.399 -49.223 1.00 97.44 102 GLU A O 1
ATOM 764 N N . TRP A 1 103 ? 17.227 -0.112 -47.122 1.00 97.19 103 TRP A N 1
ATOM 765 C CA . TRP A 1 103 ? 16.192 -1.111 -46.895 1.00 97.19 103 TRP A CA 1
ATOM 766 C C . TRP A 1 103 ? 15.341 -0.739 -45.687 1.00 97.19 103 TRP A C 1
ATOM 768 O O . TRP A 1 103 ? 15.823 -0.741 -44.553 1.00 97.19 103 TRP A O 1
ATOM 778 N N . THR A 1 104 ? 14.065 -0.456 -45.940 1.00 96.38 104 THR A N 1
ATOM 779 C CA . THR A 1 104 ? 13.043 -0.267 -44.909 1.00 96.38 104 THR A CA 1
ATOM 780 C C . THR A 1 104 ? 12.289 -1.571 -44.691 1.00 96.38 104 THR A C 1
ATOM 782 O O . THR A 1 104 ? 11.804 -2.173 -45.650 1.00 96.38 104 THR A O 1
ATOM 785 N N . ARG A 1 105 ? 12.183 -2.000 -43.434 1.00 94.88 105 ARG A N 1
ATOM 786 C CA . ARG A 1 105 ? 11.459 -3.210 -43.022 1.00 94.88 105 ARG A CA 1
ATOM 787 C C . ARG A 1 105 ? 10.616 -2.936 -41.787 1.00 94.88 105 ARG A C 1
ATOM 789 O O . ARG A 1 105 ? 10.948 -2.041 -41.014 1.00 94.88 105 ARG A O 1
ATOM 796 N N . GLU A 1 106 ? 9.561 -3.719 -41.598 1.00 93.94 106 GLU A N 1
ATOM 797 C CA . GLU A 1 106 ? 8.784 -3.695 -40.358 1.00 93.94 106 GLU A CA 1
ATOM 798 C C . GLU A 1 106 ? 9.662 -4.104 -39.169 1.00 93.94 106 GLU A C 1
ATOM 800 O O . GLU A 1 106 ? 10.516 -4.991 -39.272 1.00 93.94 106 GLU A O 1
ATOM 805 N N . ALA A 1 107 ? 9.438 -3.448 -38.040 1.00 92.12 107 ALA A N 1
ATOM 806 C CA . ALA A 1 107 ? 10.059 -3.760 -36.770 1.00 92.12 107 ALA A CA 1
ATOM 807 C C . ALA A 1 107 ? 9.002 -3.698 -35.680 1.00 92.12 107 ALA A C 1
ATOM 809 O O . ALA A 1 107 ? 8.215 -2.758 -35.631 1.00 92.12 107 ALA A O 1
ATOM 810 N N . SER A 1 108 ? 8.985 -4.705 -34.822 1.00 87.69 108 SER A N 1
ATOM 811 C CA . SER A 1 108 ? 8.138 -4.708 -33.644 1.00 87.69 108 SER A CA 1
ATOM 812 C C . SER A 1 108 ? 8.651 -3.699 -32.626 1.00 87.69 108 SER A C 1
ATOM 814 O O . SER A 1 108 ? 9.822 -3.747 -32.247 1.00 87.69 108 SER A O 1
ATOM 816 N N . GLU A 1 109 ? 7.759 -2.842 -32.141 1.00 85.31 109 GLU A N 1
ATOM 817 C CA . GLU A 1 109 ? 8.012 -2.048 -30.938 1.00 85.31 109 GLU A CA 1
ATOM 818 C C . GLU A 1 109 ? 7.857 -2.872 -29.664 1.00 85.31 109 GLU A C 1
ATOM 820 O O . GLU A 1 109 ? 8.274 -2.428 -28.593 1.00 85.31 109 GLU A O 1
ATOM 825 N N . ASP A 1 110 ? 7.248 -4.057 -29.767 1.00 83.19 110 ASP A N 1
ATOM 826 C CA . ASP A 1 110 ? 7.014 -4.905 -28.616 1.00 83.19 110 ASP A CA 1
ATOM 827 C C . ASP A 1 110 ? 8.327 -5.396 -28.024 1.00 83.19 110 ASP A C 1
ATOM 829 O O . ASP A 1 110 ? 9.304 -5.737 -28.695 1.00 83.19 110 ASP A O 1
ATOM 833 N N . SER A 1 111 ? 8.295 -5.473 -26.711 1.00 81.69 111 SER A N 1
ATOM 834 C CA . SER A 1 111 ? 9.317 -6.100 -25.911 1.00 81.69 111 SER A CA 1
ATOM 835 C C . SER A 1 111 ? 9.439 -7.609 -26.204 1.00 81.69 111 SER A C 1
ATOM 837 O O . SER A 1 111 ? 8.429 -8.276 -26.431 1.00 81.69 111 SER A O 1
ATOM 839 N N . MET A 1 112 ? 10.657 -8.158 -26.174 1.00 86.19 112 MET A N 1
ATOM 840 C CA . MET A 1 112 ? 10.956 -9.541 -26.577 1.00 86.19 112 MET A CA 1
ATOM 841 C C . MET A 1 112 ? 11.821 -10.295 -25.566 1.00 86.19 112 MET A C 1
ATOM 843 O O . MET A 1 112 ? 12.707 -9.709 -24.948 1.00 86.19 112 MET A O 1
ATOM 847 N N . LEU A 1 113 ? 11.605 -11.610 -25.448 1.00 86.06 113 LEU A N 1
ATOM 848 C CA . LEU A 1 113 ? 12.461 -12.517 -24.676 1.00 86.06 113 LEU A CA 1
ATOM 849 C C . LEU A 1 113 ? 13.331 -13.333 -25.605 1.00 86.06 113 LEU A C 1
ATOM 851 O O . LEU A 1 113 ? 12.817 -14.087 -26.427 1.00 86.06 113 LEU A O 1
ATOM 855 N N . LEU A 1 114 ? 14.637 -13.236 -25.416 1.00 91.06 114 LEU A N 1
ATOM 856 C CA . LEU A 1 114 ? 15.595 -14.063 -26.126 1.00 91.06 114 LEU A CA 1
ATOM 857 C C . LEU A 1 114 ? 16.127 -15.134 -25.181 1.00 91.06 114 LEU A C 1
ATOM 859 O O 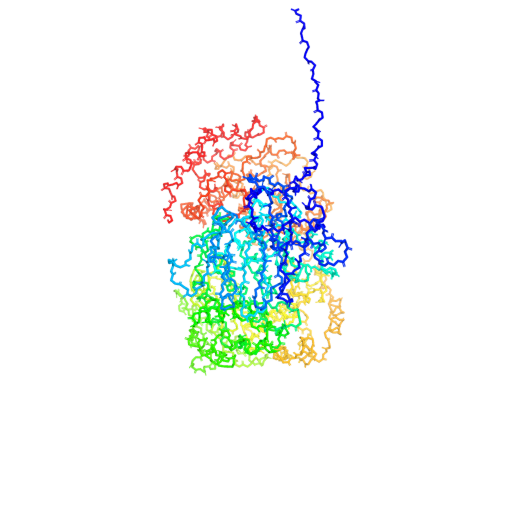. LEU A 1 114 ? 16.634 -14.812 -24.106 1.00 91.06 114 LEU A O 1
ATOM 863 N N . ASP A 1 115 ? 16.041 -16.395 -25.592 1.00 90.06 115 ASP A N 1
ATOM 864 C CA . ASP A 1 115 ? 16.749 -17.486 -24.930 1.00 90.06 115 ASP A CA 1
ATOM 865 C C . ASP A 1 115 ? 18.162 -17.567 -25.526 1.00 90.06 115 ASP A C 1
ATOM 867 O O . ASP A 1 115 ? 18.347 -17.800 -26.722 1.00 90.06 115 ASP A O 1
ATOM 871 N N . LEU A 1 116 ? 19.167 -17.313 -24.693 1.00 95.06 116 LEU A N 1
ATOM 872 C CA . LEU A 1 116 ? 20.575 -17.286 -25.065 1.00 95.06 116 LEU A CA 1
ATOM 873 C C . LEU A 1 116 ? 21.277 -18.514 -24.500 1.00 95.06 116 LEU A C 1
ATOM 875 O O . LEU A 1 116 ? 21.037 -18.929 -23.366 1.00 95.06 116 LEU A O 1
ATOM 879 N N . HIS A 1 117 ? 22.187 -19.072 -25.284 1.00 96.06 117 HIS A N 1
ATOM 880 C CA . HIS A 1 117 ? 22.932 -20.266 -24.914 1.00 96.06 117 HIS A CA 1
ATOM 881 C C . HIS A 1 117 ? 24.370 -19.930 -24.526 1.00 96.06 117 HIS A C 1
ATOM 883 O O . HIS A 1 117 ? 24.943 -18.948 -25.004 1.00 96.06 117 HIS A O 1
ATOM 889 N N . ALA A 1 118 ? 24.980 -20.775 -23.697 1.00 96.00 118 ALA A N 1
ATOM 890 C CA . ALA A 1 118 ? 26.407 -20.711 -23.422 1.00 96.00 118 ALA A CA 1
ATOM 891 C C . ALA A 1 118 ? 27.213 -20.727 -24.737 1.00 96.00 118 ALA A C 1
ATOM 893 O O . ALA A 1 118 ? 26.953 -21.520 -25.646 1.00 96.00 118 ALA A O 1
ATOM 894 N N . GLY A 1 119 ? 28.221 -19.863 -24.830 1.00 97.69 119 GLY A N 1
ATOM 895 C CA . GLY A 1 119 ? 28.929 -19.574 -26.071 1.00 97.69 119 GLY A CA 1
ATOM 896 C C . GLY A 1 119 ? 28.362 -18.344 -26.770 1.00 97.69 119 GLY A C 1
ATOM 897 O O . GLY A 1 119 ? 27.935 -17.388 -26.127 1.00 97.69 119 GLY A O 1
ATOM 898 N N . ARG A 1 120 ? 28.426 -18.320 -28.102 1.00 98.06 120 ARG A N 1
ATOM 899 C CA . ARG A 1 120 ? 28.060 -17.144 -28.899 1.00 98.06 120 ARG A CA 1
ATOM 900 C C . ARG A 1 120 ? 26.582 -17.141 -29.236 1.00 98.06 120 ARG A C 1
ATOM 902 O O . ARG A 1 120 ? 26.022 -18.177 -29.577 1.00 98.06 120 ARG A O 1
ATOM 909 N N . ASN A 1 121 ? 25.992 -15.960 -29.242 1.00 98.19 121 ASN A N 1
ATOM 910 C CA . ASN A 1 121 ? 24.628 -15.697 -29.672 1.00 98.19 121 ASN A CA 1
ATOM 911 C C . ASN A 1 121 ? 24.662 -14.493 -30.609 1.00 98.19 121 ASN A C 1
ATOM 913 O O . ASN A 1 121 ? 25.428 -13.559 -30.368 1.00 98.19 121 ASN A O 1
ATOM 917 N N . LEU A 1 122 ? 23.857 -14.517 -31.670 1.00 97.75 122 LEU A N 1
ATOM 918 C CA . LEU A 1 122 ? 23.697 -13.385 -32.578 1.00 97.75 122 LEU A CA 1
ATOM 919 C C . LEU A 1 122 ? 22.253 -12.916 -32.511 1.00 97.75 122 LEU A C 1
ATOM 921 O O . LEU A 1 122 ? 21.348 -13.619 -32.955 1.00 97.75 122 LEU A O 1
ATOM 925 N N . VAL A 1 123 ? 22.051 -11.735 -31.950 1.00 97.44 123 VAL A N 1
ATOM 926 C CA . VAL A 1 123 ? 20.729 -11.243 -31.569 1.00 97.44 123 VAL A CA 1
ATOM 927 C C . VAL A 1 123 ? 20.498 -9.840 -32.091 1.00 97.44 123 VAL A C 1
ATOM 929 O O . VAL A 1 123 ? 21.443 -9.085 -32.296 1.00 97.44 123 VAL A O 1
ATOM 932 N N . GLY A 1 124 ? 19.243 -9.497 -32.335 1.00 96.50 124 GLY A N 1
ATOM 933 C CA . GLY A 1 124 ? 18.820 -8.129 -32.579 1.00 96.50 124 GLY A CA 1
ATOM 934 C C . GLY A 1 124 ? 18.665 -7.355 -31.273 1.00 96.50 124 GLY A C 1
ATOM 935 O O . GLY A 1 124 ? 18.398 -7.958 -30.239 1.00 96.50 124 GLY A O 1
ATOM 936 N N . TRP A 1 125 ? 18.829 -6.035 -31.318 1.00 95.88 125 TRP A N 1
ATOM 937 C CA . TRP A 1 125 ? 18.514 -5.116 -30.228 1.00 95.88 125 TRP A CA 1
ATOM 938 C C . TRP A 1 125 ? 17.196 -4.397 -30.513 1.00 95.88 125 TRP A C 1
ATOM 940 O O . TRP A 1 125 ? 17.115 -3.553 -31.405 1.00 95.88 125 TRP A O 1
ATOM 950 N N . ALA A 1 126 ? 16.170 -4.741 -29.743 1.00 93.50 126 ALA A N 1
ATOM 951 C CA . ALA A 1 126 ? 14.837 -4.153 -29.782 1.00 93.50 126 ALA A CA 1
ATOM 952 C C . ALA A 1 126 ? 14.646 -3.004 -28.789 1.00 93.50 126 ALA A C 1
ATOM 954 O O . ALA A 1 126 ? 13.597 -2.368 -28.797 1.00 93.50 126 ALA A O 1
ATOM 955 N N . GLY A 1 127 ? 15.622 -2.742 -27.916 1.00 89.69 127 GLY A N 1
ATOM 956 C CA . GLY A 1 127 ? 15.543 -1.628 -26.975 1.00 89.69 127 GLY A CA 1
ATOM 957 C C . GLY A 1 127 ? 15.676 -0.265 -27.658 1.00 89.69 127 GLY A C 1
ATOM 958 O O . GLY A 1 127 ? 15.652 -0.148 -28.883 1.00 89.69 127 GLY A O 1
ATOM 959 N N . ARG A 1 128 ? 15.804 0.785 -26.847 1.00 89.44 128 ARG A N 1
ATOM 960 C CA . ARG A 1 128 ? 15.815 2.178 -27.315 1.00 89.44 128 ARG A CA 1
ATOM 961 C C . ARG A 1 128 ? 17.134 2.564 -27.980 1.00 89.44 128 ARG A C 1
ATOM 963 O O . ARG A 1 128 ? 18.188 2.008 -27.659 1.00 89.44 128 ARG A O 1
ATOM 970 N N . ASP A 1 129 ? 17.053 3.577 -28.836 1.00 91.38 129 ASP A N 1
ATOM 971 C CA . ASP A 1 129 ? 18.215 4.244 -29.418 1.00 91.38 129 ASP A CA 1
ATOM 972 C C . ASP A 1 129 ? 19.117 4.883 -28.359 1.00 91.38 129 ASP A C 1
ATOM 974 O O . ASP A 1 129 ? 18.633 5.404 -27.351 1.00 91.38 129 ASP A O 1
ATOM 978 N N . GLY A 1 130 ? 20.430 4.851 -28.603 1.00 92.00 130 GLY A N 1
ATOM 979 C CA . GLY A 1 130 ? 21.437 5.432 -27.714 1.00 92.00 130 GLY A CA 1
ATOM 980 C C . GLY A 1 130 ? 21.579 4.735 -26.357 1.00 92.00 130 GLY A C 1
ATOM 981 O O . GLY A 1 130 ? 22.118 5.334 -25.428 1.00 92.00 130 GLY A O 1
ATOM 982 N N . THR A 1 131 ? 21.094 3.496 -26.202 1.00 90.25 131 THR A N 1
ATOM 983 C CA . THR A 1 131 ? 21.237 2.764 -24.932 1.00 90.25 131 THR A CA 1
ATOM 984 C C . THR A 1 131 ? 22.715 2.443 -24.702 1.00 90.25 131 THR A C 1
ATOM 986 O O . THR A 1 131 ? 23.293 1.759 -25.550 1.00 90.25 131 THR A O 1
ATOM 989 N N . PRO A 1 132 ? 23.350 2.871 -23.592 1.00 93.62 132 PRO A N 1
ATOM 990 C CA . PRO A 1 132 ? 24.733 2.506 -23.305 1.00 93.62 132 PRO A CA 1
ATOM 991 C C . PRO A 1 132 ? 24.916 0.987 -23.320 1.00 93.62 132 PRO A C 1
ATOM 993 O O . PRO A 1 132 ? 24.104 0.247 -22.762 1.00 93.62 132 PRO A O 1
ATOM 996 N N . ILE A 1 133 ? 25.982 0.498 -23.962 1.00 94.31 133 ILE A N 1
ATOM 997 C CA . ILE A 1 133 ? 26.199 -0.953 -24.090 1.00 94.31 133 ILE A CA 1
ATOM 998 C C . ILE A 1 133 ? 26.295 -1.627 -22.722 1.00 94.31 133 ILE A C 1
ATOM 1000 O O . ILE A 1 133 ? 25.811 -2.742 -22.569 1.00 94.31 133 ILE A O 1
ATOM 1004 N N . GLU A 1 134 ? 26.887 -0.946 -21.740 1.00 91.56 134 GLU A N 1
ATOM 1005 C CA . GLU A 1 134 ? 27.000 -1.432 -20.367 1.00 91.56 134 GLU A CA 1
ATOM 1006 C C . GLU A 1 134 ? 25.624 -1.684 -19.747 1.00 91.56 134 GLU A C 1
ATOM 1008 O O . GLU A 1 134 ? 25.385 -2.791 -19.273 1.00 91.56 134 GLU A O 1
ATOM 1013 N N . ASP A 1 135 ? 24.688 -0.746 -19.880 1.00 87.00 135 ASP A N 1
ATOM 1014 C CA . ASP A 1 135 ? 23.320 -0.880 -19.372 1.00 87.00 135 ASP A CA 1
ATOM 1015 C C . ASP A 1 135 ? 22.552 -1.999 -20.083 1.00 87.00 135 ASP A C 1
ATOM 1017 O O . ASP A 1 135 ? 21.834 -2.775 -19.451 1.00 87.00 135 ASP A O 1
ATOM 1021 N N . ALA A 1 136 ? 22.728 -2.135 -21.402 1.00 90.19 136 ALA A N 1
ATOM 1022 C CA . ALA A 1 136 ? 22.035 -3.157 -22.183 1.00 90.19 136 ALA A CA 1
ATOM 1023 C C . ALA A 1 136 ? 22.414 -4.588 -21.761 1.00 90.19 136 ALA A C 1
ATOM 1025 O O . ALA A 1 136 ? 21.593 -5.506 -21.857 1.00 90.19 136 ALA A O 1
ATOM 1026 N N . VAL A 1 137 ? 23.655 -4.789 -21.304 1.00 92.56 137 VAL A N 1
ATOM 1027 C CA . VAL A 1 137 ? 24.227 -6.122 -21.064 1.00 92.56 137 VAL A CA 1
ATOM 1028 C C . VAL A 1 137 ? 24.571 -6.406 -19.598 1.00 92.56 137 VAL A C 1
ATOM 1030 O O . VAL A 1 137 ? 24.884 -7.553 -19.274 1.00 92.56 137 VAL A O 1
ATOM 1033 N N . VAL A 1 138 ? 24.472 -5.419 -18.695 1.00 85.88 138 VAL A N 1
ATOM 1034 C CA . VAL A 1 138 ? 24.769 -5.573 -17.253 1.00 85.88 138 VAL A CA 1
ATOM 1035 C C . VAL A 1 138 ? 23.956 -6.697 -16.612 1.00 85.88 138 VAL A C 1
ATOM 1037 O O . VAL A 1 138 ? 24.426 -7.367 -15.696 1.00 85.88 138 VAL A O 1
ATOM 1040 N N . ARG A 1 139 ? 22.763 -6.982 -17.146 1.00 83.19 139 ARG A N 1
ATOM 1041 C CA . ARG A 1 139 ? 21.875 -8.041 -16.650 1.00 83.19 139 ARG A CA 1
ATOM 1042 C C . ARG A 1 139 ? 22.489 -9.439 -16.661 1.00 83.19 139 ARG A C 1
ATOM 1044 O O . ARG A 1 139 ? 22.008 -10.299 -15.924 1.00 83.19 139 ARG A O 1
ATOM 1051 N N . PHE A 1 140 ? 23.477 -9.674 -17.525 1.00 87.00 140 PHE A N 1
ATOM 1052 C CA . PHE A 1 140 ? 24.183 -10.948 -17.619 1.00 87.00 140 PHE A CA 1
ATOM 1053 C C . PHE A 1 140 ? 25.219 -11.116 -16.503 1.00 87.00 140 PHE A C 1
ATOM 1055 O O . PHE A 1 140 ? 25.701 -12.228 -16.304 1.00 87.00 140 PHE A O 1
ATOM 1062 N N . GLY A 1 141 ? 25.571 -10.042 -15.786 1.00 85.62 141 GLY A N 1
ATOM 1063 C CA . GLY A 1 141 ? 26.600 -10.057 -14.752 1.00 85.62 141 GLY A CA 1
ATOM 1064 C C . GLY A 1 141 ? 27.890 -10.707 -15.254 1.00 85.62 141 GLY A C 1
ATOM 1065 O O . GLY A 1 141 ? 28.352 -10.442 -16.367 1.00 85.62 141 GLY A O 1
ATOM 1066 N N . ASP A 1 142 ? 28.419 -11.633 -14.461 1.00 86.75 142 ASP A N 1
ATOM 1067 C CA . ASP A 1 142 ? 29.640 -12.378 -14.779 1.00 86.75 142 ASP A CA 1
ATOM 1068 C C . ASP A 1 142 ? 29.466 -13.405 -15.913 1.00 86.75 142 ASP A C 1
ATOM 1070 O O . ASP A 1 142 ? 30.450 -13.971 -16.403 1.00 86.75 142 ASP A O 1
ATOM 1074 N N . ALA A 1 143 ? 28.232 -13.658 -16.368 1.00 89.38 143 ALA A N 1
ATOM 1075 C CA . ALA A 1 143 ? 28.002 -14.542 -17.503 1.00 89.38 143 ALA A CA 1
ATOM 1076 C C . ALA A 1 143 ? 28.497 -13.920 -18.814 1.00 89.38 143 ALA A C 1
ATOM 1078 O O . ALA A 1 143 ? 28.902 -14.652 -19.717 1.00 89.38 143 ALA A O 1
ATOM 1079 N N . LEU A 1 144 ? 28.504 -12.588 -18.934 1.00 95.75 144 LEU A N 1
ATOM 1080 C CA . LEU A 1 144 ? 28.954 -11.923 -20.150 1.00 95.75 144 LEU A CA 1
ATOM 1081 C C . LEU A 1 144 ? 30.475 -11.905 -20.255 1.00 95.75 144 LEU A C 1
ATOM 1083 O O . LEU A 1 144 ? 31.173 -11.213 -19.518 1.00 95.75 144 LEU A O 1
ATOM 1087 N N . THR A 1 145 ? 30.992 -12.591 -21.268 1.00 96.44 145 THR A N 1
ATOM 1088 C CA . THR A 1 145 ? 32.427 -12.563 -21.568 1.00 96.44 145 THR A CA 1
ATOM 1089 C C . THR A 1 145 ? 32.768 -11.471 -22.580 1.00 96.44 145 THR A C 1
ATOM 1091 O O . THR A 1 145 ? 33.786 -10.786 -22.439 1.00 96.44 145 THR A O 1
ATOM 1094 N N . HIS A 1 146 ? 31.912 -11.282 -23.590 1.00 96.94 146 HIS A N 1
ATOM 1095 C CA . HIS A 1 146 ? 32.123 -10.332 -24.675 1.00 96.94 146 HIS A CA 1
ATOM 1096 C C . HIS A 1 146 ? 30.814 -9.917 -25.347 1.00 96.94 146 HIS A C 1
ATOM 1098 O O . HIS A 1 146 ? 29.897 -10.728 -25.479 1.00 96.94 146 HIS A O 1
ATOM 1104 N N . ALA A 1 147 ? 30.792 -8.697 -25.883 1.00 97.69 147 ALA A N 1
ATOM 1105 C CA . ALA A 1 147 ? 29.792 -8.271 -26.851 1.00 97.69 147 ALA A CA 1
ATOM 1106 C C . ALA A 1 147 ? 30.442 -7.572 -28.056 1.00 97.69 147 ALA A C 1
ATOM 1108 O O . ALA A 1 147 ? 31.498 -6.942 -27.919 1.00 97.69 147 ALA A O 1
ATOM 1109 N N . TRP A 1 148 ? 29.839 -7.692 -29.242 1.00 96.19 148 TRP A N 1
ATOM 1110 C CA . TRP A 1 148 ? 30.365 -7.079 -30.465 1.00 96.19 148 TRP A CA 1
ATOM 1111 C C . TRP A 1 148 ? 29.281 -6.605 -31.421 1.00 96.19 148 TRP A C 1
ATOM 1113 O O . TRP A 1 148 ? 28.400 -7.378 -31.791 1.00 96.19 148 TRP A O 1
ATOM 1123 N N . LEU A 1 149 ? 29.425 -5.374 -31.901 1.00 97.31 149 LEU A N 1
ATOM 1124 C CA . LEU A 1 149 ? 28.604 -4.787 -32.956 1.00 97.31 149 LEU A CA 1
ATOM 1125 C C . LEU A 1 149 ? 29.419 -4.737 -34.252 1.00 97.31 149 LEU A C 1
ATOM 1127 O O . LEU A 1 149 ? 30.620 -4.471 -34.216 1.00 97.31 149 LEU A O 1
ATOM 1131 N N . TRP A 1 150 ? 28.805 -5.009 -35.399 1.00 97.25 150 TRP A N 1
ATOM 1132 C CA . TRP A 1 150 ? 29.475 -4.874 -36.696 1.00 97.25 150 TRP A CA 1
ATOM 1133 C C . TRP A 1 150 ? 29.213 -3.491 -37.289 1.00 97.25 150 TRP A C 1
ATOM 1135 O O . TRP A 1 150 ? 28.074 -3.145 -37.585 1.00 97.25 150 TRP A O 1
ATOM 1145 N N . ASP A 1 151 ? 30.278 -2.730 -37.518 1.00 96.75 151 ASP A N 1
ATOM 1146 C CA . ASP A 1 151 ? 30.230 -1.483 -38.269 1.00 96.75 151 ASP A CA 1
ATOM 1147 C C . ASP A 1 151 ? 30.361 -1.799 -39.765 1.00 96.75 151 ASP A C 1
ATOM 1149 O O . ASP A 1 151 ? 31.434 -2.163 -40.264 1.00 96.75 151 ASP A O 1
ATOM 1153 N N . ALA A 1 152 ? 29.241 -1.679 -40.480 1.00 94.94 152 ALA A N 1
ATOM 1154 C CA . ALA A 1 152 ? 29.172 -1.948 -41.908 1.00 94.94 152 ALA A CA 1
ATOM 1155 C C . ALA A 1 152 ? 29.938 -0.916 -42.752 1.00 94.94 152 ALA A C 1
ATOM 1157 O O . ALA A 1 152 ? 30.402 -1.261 -43.837 1.00 94.94 152 ALA A O 1
ATOM 1158 N N . GLU A 1 153 ? 30.119 0.320 -42.289 1.00 93.69 153 GLU A N 1
ATOM 1159 C CA . GLU A 1 153 ? 30.861 1.333 -43.044 1.00 93.69 153 GLU A CA 1
ATOM 1160 C C . GLU A 1 153 ? 32.363 1.031 -43.017 1.00 93.69 153 GLU A C 1
ATOM 1162 O O . GLU A 1 153 ? 33.032 1.045 -44.053 1.00 93.69 153 GLU A O 1
ATOM 1167 N N . THR A 1 154 ? 32.895 0.679 -41.843 1.00 95.62 154 THR A N 1
ATOM 1168 C CA . THR A 1 154 ? 34.324 0.354 -41.703 1.00 95.62 154 THR A CA 1
ATOM 1169 C C . THR A 1 154 ? 34.653 -1.126 -41.910 1.00 95.62 154 THR A C 1
ATOM 1171 O O . THR A 1 154 ? 35.836 -1.480 -41.972 1.00 95.62 154 THR A O 1
ATOM 1174 N N . GLN A 1 155 ? 33.633 -1.982 -42.058 1.00 95.25 155 GLN A N 1
ATOM 1175 C CA . GLN A 1 155 ? 33.727 -3.444 -42.161 1.00 95.25 155 GLN A CA 1
ATOM 1176 C C . GLN A 1 155 ? 34.543 -4.050 -41.002 1.00 95.25 155 GLN A C 1
ATOM 1178 O O . GLN A 1 155 ? 35.451 -4.868 -41.206 1.00 95.25 155 GLN A O 1
ATOM 1183 N N . ARG A 1 156 ? 34.270 -3.598 -39.770 1.00 96.62 156 ARG A N 1
ATOM 1184 C CA . ARG A 1 156 ? 34.990 -3.999 -38.549 1.00 96.62 156 ARG A CA 1
ATOM 1185 C C . ARG A 1 156 ? 34.032 -4.218 -37.386 1.00 96.62 156 ARG A C 1
ATOM 1187 O O . ARG A 1 156 ? 32.963 -3.630 -37.326 1.00 96.62 156 ARG A O 1
ATOM 1194 N N . TYR A 1 157 ? 34.453 -5.038 -36.428 1.00 97.00 157 TYR A N 1
ATOM 1195 C CA . TYR A 1 157 ? 33.735 -5.176 -35.166 1.00 97.00 157 TYR A CA 1
ATOM 1196 C C . TYR A 1 157 ? 34.129 -4.071 -34.183 1.00 97.00 157 TYR A C 1
ATOM 1198 O O . TYR A 1 157 ? 35.312 -3.781 -33.991 1.00 97.00 157 TYR A O 1
ATOM 1206 N N . LEU A 1 158 ? 33.126 -3.504 -33.525 1.00 96.94 158 LEU A N 1
ATOM 1207 C CA . LEU A 1 158 ? 33.255 -2.718 -32.309 1.00 96.94 158 LEU A CA 1
ATOM 1208 C C . LEU A 1 158 ? 33.046 -3.674 -31.134 1.00 96.94 158 LEU A C 1
ATOM 1210 O O . LEU A 1 158 ? 32.038 -4.369 -31.064 1.00 96.94 158 LEU A O 1
ATOM 1214 N N . HIS A 1 159 ? 34.026 -3.758 -30.241 1.00 95.75 159 HIS A N 1
ATOM 1215 C CA . HIS A 1 159 ? 34.046 -4.720 -29.145 1.00 95.75 159 HIS A CA 1
ATOM 1216 C C . HIS A 1 159 ? 33.655 -4.056 -27.815 1.00 95.75 159 HIS A C 1
ATOM 1218 O O . HIS A 1 159 ? 33.938 -2.881 -27.599 1.00 95.75 159 HIS A O 1
ATOM 1224 N N . TYR A 1 160 ? 33.056 -4.832 -26.917 1.00 96.38 160 TYR A N 1
ATOM 1225 C CA . TYR A 1 160 ? 32.842 -4.503 -25.510 1.00 96.38 160 TYR A CA 1
ATOM 1226 C C . TYR A 1 160 ? 33.221 -5.712 -24.642 1.00 96.38 160 TYR A C 1
ATOM 1228 O O . TYR A 1 160 ? 32.934 -6.862 -24.992 1.00 96.38 160 TYR A O 1
ATOM 1236 N N . ARG A 1 161 ? 33.911 -5.459 -23.524 1.00 95.25 161 ARG A N 1
ATOM 1237 C CA . ARG A 1 161 ? 34.333 -6.476 -22.544 1.00 95.25 161 ARG A CA 1
ATOM 1238 C C . ARG A 1 161 ? 34.122 -5.947 -21.121 1.00 95.25 161 ARG A C 1
ATOM 1240 O O . ARG A 1 161 ? 34.889 -5.075 -20.732 1.00 95.25 161 ARG A O 1
ATOM 1247 N N . PRO A 1 162 ? 33.219 -6.499 -20.298 1.00 91.12 162 PRO A N 1
ATOM 1248 C CA . PRO A 1 162 ? 32.954 -5.969 -18.951 1.00 91.12 162 PRO A CA 1
ATOM 1249 C C . PRO A 1 162 ? 34.209 -5.722 -18.094 1.00 91.12 162 PRO A C 1
ATOM 1251 O O . PRO A 1 162 ? 34.357 -4.671 -17.485 1.00 91.12 162 PRO A O 1
ATOM 1254 N N . ALA A 1 163 ? 35.175 -6.647 -18.120 1.00 89.19 163 ALA A N 1
ATOM 1255 C CA . ALA A 1 163 ? 36.420 -6.556 -17.345 1.00 89.19 163 ALA A CA 1
ATOM 1256 C C . ALA A 1 163 ? 37.584 -5.820 -18.057 1.00 89.19 163 ALA A C 1
ATOM 1258 O O . ALA A 1 163 ? 38.718 -5.828 -17.572 1.00 89.19 163 ALA A O 1
ATOM 1259 N N . GLY A 1 164 ? 37.360 -5.241 -19.241 1.00 89.81 164 GLY A N 1
ATOM 1260 C CA . GLY A 1 164 ? 38.399 -4.554 -20.014 1.00 89.81 164 GLY A CA 1
ATOM 1261 C C . GLY A 1 164 ? 38.565 -3.078 -19.625 1.00 89.81 164 GLY A C 1
ATOM 1262 O O . GLY A 1 164 ? 37.608 -2.452 -19.173 1.00 89.81 164 GLY A O 1
ATOM 1263 N N . PRO A 1 165 ? 39.751 -2.473 -19.830 1.00 90.56 165 PRO A N 1
ATOM 1264 C CA . PRO A 1 165 ? 39.928 -1.041 -19.608 1.00 90.56 165 PRO A CA 1
ATOM 1265 C C . PRO A 1 165 ? 39.090 -0.228 -20.606 1.00 90.56 165 PRO A C 1
ATOM 1267 O O . PRO A 1 165 ? 38.945 -0.633 -21.754 1.00 90.56 165 PRO A O 1
ATOM 1270 N N . GLU A 1 166 ? 38.602 0.947 -20.206 1.00 86.94 166 GLU A N 1
ATOM 1271 C CA . GLU A 1 166 ? 37.605 1.725 -20.966 1.00 86.94 166 GLU A CA 1
ATOM 1272 C C . GLU A 1 166 ? 37.991 2.021 -22.433 1.00 86.94 166 GLU A C 1
ATOM 1274 O O . GLU A 1 166 ? 37.157 2.008 -23.337 1.00 86.94 166 GLU A O 1
ATOM 1279 N N . HIS A 1 167 ? 39.280 2.240 -22.708 1.00 87.44 167 HIS A N 1
ATOM 1280 C CA . HIS A 1 167 ? 39.790 2.481 -24.065 1.00 87.44 167 HIS A CA 1
ATOM 1281 C C . HIS A 1 167 ? 39.729 1.245 -24.983 1.00 87.44 167 HIS A C 1
ATOM 1283 O O . HIS A 1 167 ? 39.963 1.366 -26.183 1.00 87.44 167 HIS A O 1
ATOM 1289 N N . ALA A 1 168 ? 39.440 0.063 -24.435 1.00 86.62 168 ALA A N 1
ATOM 1290 C CA . ALA A 1 168 ? 39.233 -1.174 -25.178 1.00 86.62 168 ALA A CA 1
ATOM 1291 C C . ALA A 1 168 ? 37.766 -1.395 -25.597 1.00 86.62 168 ALA A C 1
ATOM 1293 O O . ALA A 1 168 ? 37.496 -2.408 -26.244 1.00 86.62 168 ALA A O 1
ATOM 1294 N N . HIS A 1 169 ? 36.858 -0.456 -25.281 1.00 91.38 169 HIS A N 1
ATOM 1295 C CA . HIS A 1 169 ? 35.425 -0.510 -25.612 1.00 91.38 169 HIS A CA 1
ATOM 1296 C C . HIS A 1 169 ? 35.069 0.520 -26.693 1.00 91.38 169 HIS A C 1
ATOM 1298 O O . HIS A 1 169 ? 34.604 1.620 -26.379 1.00 91.38 169 HIS A O 1
ATOM 1304 N N . PRO A 1 170 ? 35.342 0.243 -27.981 1.00 92.62 170 PRO A N 1
ATOM 1305 C CA . PRO A 1 170 ? 34.876 1.107 -29.061 1.00 92.62 170 PRO A CA 1
ATOM 1306 C C . PRO A 1 170 ? 33.354 1.037 -29.267 1.00 92.62 170 PRO A C 1
ATOM 1308 O O . PRO A 1 170 ? 32.800 1.962 -29.850 1.00 92.62 170 PRO A O 1
ATOM 1311 N N . LEU A 1 171 ? 32.676 -0.015 -28.790 1.00 95.81 171 LEU A N 1
ATOM 1312 C CA . LEU A 1 171 ? 31.214 -0.055 -28.715 1.00 95.81 171 LEU A CA 1
ATOM 1313 C C . LEU A 1 171 ? 30.760 0.720 -27.471 1.00 95.81 171 LEU A C 1
ATOM 1315 O O . LEU A 1 171 ? 31.197 0.396 -26.368 1.00 95.81 171 LEU A O 1
ATOM 1319 N N . ARG A 1 172 ? 29.933 1.755 -27.655 1.00 95.00 172 ARG A N 1
ATOM 1320 C CA . ARG A 1 172 ? 29.485 2.653 -26.573 1.00 95.00 172 ARG A CA 1
ATOM 1321 C C . ARG A 1 172 ? 27.984 2.620 -26.349 1.00 95.00 172 ARG A C 1
ATOM 1323 O O . ARG A 1 172 ? 27.556 2.619 -25.204 1.00 95.00 172 ARG A O 1
ATOM 1330 N N . GLU A 1 173 ? 27.217 2.540 -27.423 1.00 96.12 173 GLU A N 1
ATOM 1331 C CA . GLU A 1 173 ? 25.761 2.566 -27.395 1.00 96.12 173 GLU A CA 1
ATOM 1332 C C . GLU A 1 173 ? 25.187 1.574 -28.410 1.00 96.12 173 GLU A C 1
ATOM 1334 O O . GLU A 1 173 ? 25.891 1.149 -29.331 1.00 96.12 173 GLU A O 1
ATOM 1339 N N . LEU A 1 174 ? 23.926 1.202 -28.209 1.00 95.56 174 LEU A N 1
ATOM 1340 C CA . LEU A 1 174 ? 23.117 0.388 -29.106 1.00 95.56 174 LEU A CA 1
ATOM 1341 C C . LEU A 1 174 ? 21.909 1.187 -29.580 1.00 95.56 174 LEU A C 1
ATOM 1343 O O . LEU A 1 174 ? 21.271 1.894 -28.796 1.00 95.56 174 LEU A O 1
ATOM 1347 N N . ASN A 1 175 ? 21.581 1.017 -30.855 1.00 95.12 175 ASN A N 1
ATOM 1348 C CA . ASN A 1 175 ? 20.409 1.591 -31.494 1.00 95.12 175 ASN A CA 1
ATOM 1349 C C . ASN A 1 175 ? 19.396 0.520 -31.871 1.00 95.12 175 ASN A C 1
ATOM 1351 O O . ASN A 1 175 ? 19.758 -0.611 -32.199 1.00 95.12 175 ASN A O 1
ATOM 1355 N N . HIS A 1 176 ? 18.116 0.866 -31.807 1.00 94.00 176 HIS A N 1
ATOM 1356 C CA . HIS A 1 176 ? 17.020 -0.006 -32.185 1.00 94.00 176 HIS A CA 1
ATOM 1357 C C . HIS A 1 176 ? 17.242 -0.525 -33.613 1.00 94.00 176 HIS A C 1
ATOM 1359 O O . HIS A 1 176 ? 17.346 0.238 -34.575 1.00 94.00 176 HIS A O 1
ATOM 1365 N N . GLY A 1 177 ? 17.347 -1.846 -33.758 1.00 94.75 177 GLY A N 1
ATOM 1366 C CA . GLY A 1 177 ? 17.679 -2.489 -35.030 1.00 94.75 177 GLY A CA 1
ATOM 1367 C C . GLY A 1 177 ? 19.137 -2.929 -35.198 1.00 94.75 177 GLY A C 1
ATOM 1368 O O . GLY A 1 177 ? 19.437 -3.624 -36.179 1.00 94.75 177 GLY A O 1
ATOM 1369 N N . ASP A 1 178 ? 20.025 -2.586 -34.264 1.00 96.56 178 ASP A N 1
ATOM 1370 C CA . ASP A 1 178 ? 21.400 -3.088 -34.222 1.00 96.56 178 ASP A CA 1
ATOM 1371 C C . ASP A 1 178 ? 21.418 -4.593 -33.955 1.00 96.56 178 ASP A C 1
ATOM 1373 O O . ASP A 1 178 ? 20.641 -5.098 -33.150 1.00 96.56 178 ASP A O 1
ATOM 1377 N N . ALA A 1 179 ? 22.328 -5.332 -34.591 1.00 97.00 179 ALA A N 1
ATOM 1378 C CA . ALA A 1 179 ? 22.554 -6.735 -34.252 1.00 97.00 179 ALA A CA 1
ATOM 1379 C C . ALA A 1 179 ? 23.878 -6.935 -33.521 1.00 97.00 179 ALA A C 1
ATOM 1381 O O . ALA A 1 179 ? 24.947 -6.533 -33.980 1.00 97.00 179 ALA A O 1
ATOM 1382 N N . LEU A 1 180 ? 23.784 -7.616 -32.389 1.00 97.06 180 LEU A N 1
ATOM 1383 C CA . LEU A 1 180 ? 24.836 -7.793 -31.414 1.00 97.06 180 LEU A CA 1
ATOM 1384 C C . LEU A 1 180 ? 25.249 -9.262 -31.358 1.00 97.06 180 LEU A C 1
ATOM 1386 O O . LEU A 1 180 ? 24.420 -10.162 -31.218 1.00 97.06 180 LEU A O 1
ATOM 1390 N N . TRP A 1 181 ? 26.551 -9.510 -31.406 1.00 97.81 181 TRP A N 1
ATOM 1391 C CA . TRP A 1 181 ? 27.087 -10.757 -30.884 1.00 97.81 181 TRP A CA 1
ATOM 1392 C C . TRP A 1 181 ? 27.216 -10.661 -29.373 1.00 97.81 181 TRP A C 1
ATOM 1394 O O . TRP A 1 181 ? 27.837 -9.723 -28.879 1.00 97.81 181 TRP A O 1
ATOM 1404 N N . VAL A 1 182 ? 26.716 -11.662 -28.660 1.00 97.75 182 VAL A N 1
ATOM 1405 C CA . VAL A 1 182 ? 26.843 -11.799 -27.206 1.00 97.75 182 VAL A CA 1
ATOM 1406 C C . VAL A 1 182 ? 27.471 -13.156 -26.911 1.00 97.75 182 VAL A C 1
ATOM 1408 O O . VAL A 1 182 ? 26.937 -14.183 -27.326 1.00 97.75 182 VAL A O 1
ATOM 1411 N N . GLU A 1 183 ? 28.617 -13.184 -26.230 1.00 98.00 183 GLU A N 1
ATOM 1412 C CA . GLU A 1 183 ? 29.264 -14.428 -25.796 1.00 98.00 183 GLU A CA 1
ATOM 1413 C C . GLU A 1 183 ? 29.121 -14.612 -24.288 1.00 98.00 183 GLU A C 1
ATOM 1415 O O . GLU A 1 183 ? 29.637 -13.812 -23.499 1.00 98.00 183 GLU A O 1
ATOM 1420 N N . LEU A 1 184 ? 28.445 -15.691 -23.901 1.00 96.88 184 LEU A N 1
ATOM 1421 C CA . LEU A 1 184 ? 28.100 -16.005 -22.522 1.00 96.88 184 LEU A CA 1
ATOM 1422 C C . LEU A 1 184 ? 28.857 -17.238 -22.018 1.00 96.88 184 LEU A C 1
ATOM 1424 O O . LEU A 1 184 ? 29.115 -18.176 -22.771 1.00 96.88 184 LEU A O 1
ATOM 1428 N N . SER A 1 185 ? 29.193 -17.265 -20.730 1.00 95.06 185 SER A N 1
ATOM 1429 C CA . SER A 1 185 ? 29.773 -18.442 -20.068 1.00 95.06 185 SER A CA 1
ATOM 1430 C C . SER A 1 185 ? 28.724 -19.493 -19.676 1.00 95.06 185 SER A C 1
ATOM 1432 O O . SER A 1 185 ? 29.083 -20.646 -19.432 1.00 95.06 185 SER A O 1
ATOM 1434 N N . GLY A 1 186 ? 27.440 -19.122 -19.668 1.00 91.06 186 GLY A N 1
ATOM 1435 C CA . GLY A 1 186 ? 26.292 -19.977 -19.370 1.00 91.06 186 GLY A CA 1
ATOM 1436 C C . GLY A 1 186 ? 25.053 -19.571 -20.172 1.00 91.06 186 GLY A C 1
ATOM 1437 O O . GLY A 1 186 ? 25.065 -18.550 -20.859 1.00 91.06 186 GLY A O 1
ATOM 1438 N N . ASP A 1 187 ? 23.998 -20.381 -20.095 1.00 89.00 187 ASP A N 1
ATOM 1439 C CA . ASP A 1 187 ? 22.695 -20.040 -20.677 1.00 89.00 187 ASP A CA 1
ATOM 1440 C C . ASP A 1 187 ? 22.087 -18.836 -19.935 1.00 89.00 187 ASP A C 1
ATOM 1442 O O . ASP A 1 187 ? 22.271 -18.682 -18.726 1.00 89.00 187 ASP A O 1
ATOM 1446 N N . ALA A 1 188 ? 21.354 -17.982 -20.648 1.00 88.69 188 ALA A N 1
ATOM 1447 C CA . ALA A 1 188 ? 20.691 -16.816 -20.073 1.00 88.69 188 ALA A CA 1
ATOM 1448 C C . ALA A 1 188 ? 19.393 -16.495 -20.815 1.00 88.69 188 ALA A C 1
ATOM 1450 O O . ALA A 1 188 ? 19.183 -16.924 -21.945 1.00 88.69 188 ALA A O 1
ATOM 1451 N N . ARG A 1 189 ? 18.536 -15.680 -20.200 1.00 85.69 189 ARG A N 1
ATOM 1452 C CA . ARG A 1 189 ? 17.372 -15.092 -20.869 1.00 85.69 189 ARG A CA 1
ATOM 1453 C C . ARG A 1 189 ? 17.524 -13.579 -20.906 1.00 85.69 189 ARG A C 1
ATOM 1455 O O . ARG A 1 189 ? 17.906 -12.964 -19.907 1.00 85.69 189 ARG A O 1
ATOM 1462 N N . TRP A 1 190 ? 17.252 -12.978 -22.057 1.00 88.31 190 TRP A N 1
ATOM 1463 C CA . TRP A 1 190 ? 17.375 -11.541 -22.262 1.00 88.31 190 TRP A CA 1
ATOM 1464 C C . TRP A 1 190 ? 16.038 -10.939 -22.664 1.00 88.31 190 TRP A C 1
ATOM 1466 O O . TRP A 1 190 ? 15.622 -11.047 -23.814 1.00 88.31 190 TRP A O 1
ATOM 1476 N N . TRP A 1 191 ? 15.386 -10.273 -21.710 1.00 83.81 191 TRP A N 1
ATOM 1477 C CA . TRP A 1 191 ? 14.255 -9.408 -22.010 1.00 83.81 191 TRP A CA 1
ATOM 1478 C C . TRP A 1 191 ? 14.731 -8.067 -22.583 1.00 83.81 191 TRP A C 1
ATOM 1480 O O . TRP A 1 191 ? 15.439 -7.315 -21.912 1.00 83.81 191 TRP A O 1
ATOM 1490 N N . GLN A 1 192 ? 14.350 -7.754 -23.812 1.00 88.38 192 GLN A N 1
ATOM 1491 C CA . GLN A 1 192 ? 14.581 -6.450 -24.421 1.00 88.38 192 GLN A CA 1
ATOM 1492 C C . GLN A 1 192 ? 13.265 -5.688 -24.417 1.00 88.38 192 GLN A C 1
ATOM 1494 O O . GLN A 1 192 ? 12.245 -6.195 -24.870 1.00 88.38 192 GLN A O 1
ATOM 1499 N N . SER A 1 193 ? 13.269 -4.476 -23.879 1.00 75.12 193 SER A N 1
ATOM 1500 C CA . SER A 1 193 ? 12.050 -3.761 -23.506 1.00 75.12 193 SER A CA 1
ATOM 1501 C C . SER A 1 193 ? 11.245 -3.150 -24.644 1.00 75.12 193 SER A C 1
ATOM 1503 O O . SER A 1 193 ? 10.205 -2.546 -24.375 1.00 75.12 193 SER A O 1
ATOM 1505 N N . GLY A 1 194 ? 11.679 -3.354 -25.888 1.00 83.75 194 GLY A N 1
ATOM 1506 C CA . GLY A 1 194 ? 11.032 -2.761 -27.045 1.00 83.75 194 GLY A CA 1
ATOM 1507 C C . GLY A 1 194 ? 11.137 -1.232 -27.037 1.00 83.75 194 GLY A C 1
ATOM 1508 O O . GLY A 1 194 ? 11.793 -0.624 -26.181 1.00 83.75 194 GLY A O 1
ATOM 1509 N N . THR A 1 195 ? 10.450 -0.597 -27.978 1.00 79.44 195 THR A N 1
ATOM 1510 C CA . THR A 1 195 ? 10.219 0.856 -27.984 1.00 79.44 195 THR A CA 1
ATOM 1511 C C . THR A 1 195 ? 8.826 1.214 -27.474 1.00 79.44 195 THR A C 1
ATOM 1513 O O . THR A 1 195 ? 8.635 2.332 -26.986 1.00 79.44 195 THR A O 1
ATOM 1516 N N . ALA A 1 196 ? 7.884 0.265 -27.486 1.00 78.12 196 ALA A N 1
ATOM 1517 C CA . ALA A 1 196 ? 6.524 0.485 -27.022 1.00 78.12 196 ALA A CA 1
ATOM 1518 C C . ALA A 1 196 ? 6.466 0.645 -25.488 1.00 78.12 196 ALA A C 1
ATOM 1520 O O . ALA A 1 196 ? 7.141 -0.073 -24.733 1.00 78.12 196 ALA A O 1
ATOM 1521 N N . PRO A 1 197 ? 5.638 1.571 -24.972 1.00 75.12 197 PRO A N 1
ATOM 1522 C CA . PRO A 1 197 ? 5.246 1.530 -23.570 1.00 75.12 197 PRO A CA 1
ATOM 1523 C C . PRO A 1 197 ? 4.433 0.249 -23.308 1.00 75.12 197 PRO A C 1
ATOM 1525 O O . PRO A 1 197 ? 3.686 -0.189 -24.184 1.00 75.12 197 PRO A O 1
ATOM 1528 N N . PRO A 1 198 ? 4.531 -0.368 -22.117 1.00 77.50 198 PRO A N 1
ATOM 1529 C CA . PRO A 1 198 ? 3.736 -1.534 -21.787 1.00 77.50 198 PRO A CA 1
ATOM 1530 C C . PRO A 1 198 ? 2.251 -1.189 -21.879 1.00 77.50 198 PRO A C 1
ATOM 1532 O O . PRO A 1 198 ? 1.849 -0.060 -21.562 1.00 77.50 198 PRO A O 1
ATOM 1535 N N . PRO A 1 199 ? 1.411 -2.162 -22.245 1.00 86.44 199 PRO A N 1
ATOM 1536 C CA . PRO A 1 199 ? -0.023 -1.964 -22.233 1.00 86.44 199 PRO A CA 1
ATOM 1537 C C . PRO A 1 199 ? -0.497 -1.668 -20.802 1.00 86.44 199 PRO A C 1
ATOM 1539 O O . PRO A 1 199 ? -0.350 -2.481 -19.884 1.00 86.44 199 PRO A O 1
ATOM 1542 N N . VAL A 1 200 ? -1.069 -0.474 -20.627 1.00 92.06 200 VAL A N 1
ATOM 1543 C CA . VAL A 1 200 ? -1.751 -0.043 -19.402 1.00 92.06 200 VAL A CA 1
ATOM 1544 C C . VAL A 1 200 ? -3.238 0.100 -19.707 1.00 92.06 200 VAL A C 1
ATOM 1546 O O . VAL A 1 200 ? -3.668 1.076 -20.333 1.00 92.06 200 VAL A O 1
ATOM 1549 N N . GLU A 1 201 ? -4.024 -0.865 -19.244 1.00 94.44 201 GLU A N 1
ATOM 1550 C CA . GLU A 1 201 ? -5.475 -0.889 -19.394 1.00 94.44 201 GLU A CA 1
ATOM 1551 C C . GLU A 1 201 ? -6.144 -0.379 -18.115 1.00 94.44 201 GLU A C 1
ATOM 1553 O O . GLU A 1 201 ? -5.944 -0.919 -17.028 1.00 94.44 201 GLU A O 1
ATOM 1558 N N . ILE A 1 202 ? -6.939 0.688 -18.232 1.00 93.50 202 ILE A N 1
ATOM 1559 C CA . ILE A 1 202 ? -7.571 1.352 -17.084 1.00 93.50 202 ILE A CA 1
ATOM 1560 C C . ILE A 1 202 ? -9.090 1.191 -17.174 1.00 93.50 202 ILE A C 1
ATOM 1562 O O . ILE A 1 202 ? -9.706 1.643 -18.141 1.00 93.50 202 ILE A O 1
ATOM 1566 N N . PHE A 1 203 ? -9.687 0.582 -16.152 1.00 92.19 203 PHE A N 1
ATOM 1567 C CA . PHE A 1 203 ? -11.107 0.249 -16.054 1.00 92.19 203 PHE A CA 1
ATOM 1568 C C . PHE A 1 203 ? -11.820 1.151 -15.052 1.00 92.19 203 PHE A C 1
ATOM 1570 O O . PHE A 1 203 ? -11.284 1.478 -13.996 1.00 92.19 203 PHE A O 1
ATOM 1577 N N . GLY A 1 204 ? -13.058 1.521 -15.367 1.00 89.75 204 GLY A N 1
ATOM 1578 C CA . GLY A 1 204 ? -13.857 2.418 -14.537 1.00 89.75 204 GLY A CA 1
ATOM 1579 C C . GLY A 1 204 ? -13.606 3.903 -14.812 1.00 89.75 204 GLY A C 1
ATOM 1580 O O . GLY A 1 204 ? -12.946 4.295 -15.779 1.00 89.75 204 GLY A O 1
ATOM 1581 N N . TYR A 1 205 ? -14.183 4.757 -13.967 1.00 85.12 205 TYR A N 1
ATOM 1582 C CA . TYR A 1 205 ? -14.097 6.210 -14.123 1.00 85.12 205 TYR A CA 1
ATOM 1583 C C . TYR A 1 205 ? -12.802 6.755 -13.516 1.00 85.12 205 TYR A C 1
ATOM 1585 O O . TYR A 1 205 ? -12.702 6.922 -12.302 1.00 85.12 205 TYR A O 1
ATOM 1593 N N . TYR A 1 206 ? -11.844 7.072 -14.389 1.00 85.31 206 TYR A N 1
ATOM 1594 C CA . TYR A 1 206 ? -10.618 7.809 -14.076 1.00 85.31 206 TYR A CA 1
ATOM 1595 C C . TYR A 1 206 ? -10.553 9.094 -14.895 1.00 85.31 206 TYR A C 1
ATOM 1597 O O . TYR A 1 206 ? -10.836 9.098 -16.098 1.00 85.31 206 TYR A O 1
ATOM 1605 N N . THR A 1 207 ? -10.125 10.181 -14.263 1.00 88.25 207 THR A N 1
ATOM 1606 C CA . THR A 1 207 ? -9.775 11.422 -14.956 1.00 88.25 207 THR A CA 1
ATOM 1607 C C . THR A 1 207 ? -8.525 11.219 -15.817 1.00 88.25 207 THR A C 1
ATOM 1609 O O . THR A 1 207 ? -7.662 10.398 -15.506 1.00 88.25 207 THR A O 1
ATOM 1612 N N . GLU A 1 208 ? -8.362 12.006 -16.884 1.00 88.75 208 GLU A N 1
ATOM 1613 C CA . GLU A 1 208 ? -7.157 11.934 -17.731 1.00 88.75 208 GLU A CA 1
ATOM 1614 C C . GLU A 1 208 ? -5.865 12.196 -16.946 1.00 88.75 208 GLU A C 1
ATOM 1616 O O . GLU A 1 208 ? -4.825 11.606 -17.233 1.00 88.75 208 GLU A O 1
ATOM 1621 N N . ARG A 1 209 ? -5.939 13.019 -15.892 1.00 85.31 209 ARG A N 1
ATOM 1622 C CA . ARG A 1 209 ? -4.814 13.252 -14.983 1.00 85.31 209 ARG A CA 1
ATOM 1623 C C . ARG A 1 209 ? -4.424 11.986 -14.223 1.00 85.31 209 ARG A C 1
ATOM 1625 O O . ARG A 1 209 ? -3.236 11.726 -14.069 1.00 85.31 209 ARG A O 1
ATOM 1632 N N . GLU A 1 210 ? -5.390 11.219 -13.726 1.00 85.19 210 GLU A N 1
ATOM 1633 C CA . GLU A 1 210 ? -5.106 9.960 -13.031 1.00 85.19 210 GLU A CA 1
ATOM 1634 C C . GLU A 1 210 ? -4.573 8.912 -14.004 1.00 85.19 210 GLU A C 1
ATOM 1636 O O . GLU A 1 210 ? -3.557 8.292 -13.714 1.00 85.19 210 GLU A O 1
ATOM 1641 N N . LYS A 1 211 ? -5.160 8.789 -15.202 1.00 90.69 211 LYS A N 1
ATOM 1642 C CA . LYS A 1 211 ? -4.632 7.888 -16.239 1.00 90.69 211 LYS A CA 1
ATOM 1643 C C . LYS A 1 211 ? -3.186 8.218 -16.609 1.00 90.69 211 LYS A C 1
ATOM 1645 O O . LYS A 1 211 ? -2.360 7.318 -16.736 1.00 90.69 211 LYS A O 1
ATOM 1650 N N . TRP A 1 212 ? -2.872 9.505 -16.756 1.00 90.31 212 TRP A N 1
ATOM 1651 C CA . TRP A 1 212 ? -1.508 9.974 -16.994 1.00 90.31 212 TRP A CA 1
ATOM 1652 C C . TRP A 1 212 ? -0.565 9.611 -15.839 1.00 90.31 212 TRP A C 1
ATOM 1654 O O . TRP A 1 212 ? 0.532 9.120 -16.092 1.00 90.31 212 TRP A O 1
ATOM 1664 N N . LYS A 1 213 ? -0.996 9.775 -14.579 1.00 87.19 213 LYS A N 1
ATOM 1665 C CA . LYS A 1 213 ? -0.203 9.361 -13.409 1.00 87.19 213 LYS A CA 1
ATOM 1666 C C . LYS A 1 213 ? 0.069 7.861 -13.397 1.00 87.19 213 LYS A C 1
ATOM 1668 O O . LYS A 1 213 ? 1.208 7.479 -13.166 1.00 87.19 213 LYS A O 1
ATOM 1673 N N . ILE A 1 214 ? -0.946 7.040 -13.675 1.00 89.25 214 ILE A N 1
ATOM 1674 C CA . ILE A 1 214 ? -0.816 5.577 -13.705 1.00 89.25 214 ILE A CA 1
ATOM 1675 C C . ILE A 1 214 ? 0.238 5.169 -14.727 1.00 89.25 214 ILE A C 1
ATOM 1677 O O . ILE A 1 214 ? 1.181 4.466 -14.379 1.00 89.25 214 ILE A O 1
ATOM 1681 N N . ARG A 1 215 ? 0.149 5.683 -15.958 1.00 91.44 215 ARG A N 1
ATOM 1682 C CA . ARG A 1 215 ? 1.165 5.432 -16.992 1.00 91.44 215 ARG A CA 1
ATOM 1683 C C . ARG A 1 215 ? 2.551 5.917 -16.560 1.00 91.44 215 ARG A C 1
ATOM 1685 O O . ARG A 1 215 ? 3.513 5.165 -16.649 1.00 91.44 215 ARG A O 1
ATOM 1692 N N . GLY A 1 216 ? 2.635 7.117 -15.983 1.00 89.56 216 GLY A N 1
ATOM 1693 C CA . GLY A 1 216 ? 3.884 7.657 -15.445 1.00 89.56 216 GLY A CA 1
ATOM 1694 C C . GLY A 1 216 ? 4.496 6.819 -14.314 1.00 89.56 216 GLY A C 1
ATOM 1695 O O . GLY A 1 216 ? 5.721 6.770 -14.192 1.00 89.56 216 GLY A O 1
ATOM 1696 N N . TRP A 1 217 ? 3.683 6.148 -13.490 1.00 89.94 217 TRP A N 1
ATOM 1697 C CA . TRP A 1 217 ? 4.165 5.200 -12.480 1.00 89.94 217 TRP A CA 1
ATOM 1698 C C . TRP A 1 217 ? 4.727 3.938 -13.118 1.00 89.94 217 TRP A C 1
ATOM 1700 O O . TRP A 1 217 ? 5.781 3.477 -12.687 1.00 89.94 217 TRP A O 1
ATOM 1710 N N . VAL A 1 218 ? 4.058 3.397 -14.136 1.00 90.44 218 VAL A N 1
ATOM 1711 C CA . VAL A 1 218 ? 4.535 2.211 -14.856 1.00 90.44 218 VAL A CA 1
ATOM 1712 C C . VAL A 1 218 ? 5.878 2.503 -15.526 1.00 90.44 218 VAL A C 1
ATOM 1714 O O . VAL A 1 218 ? 6.855 1.802 -15.266 1.00 90.44 218 VAL A O 1
ATOM 1717 N N . ASP A 1 219 ? 5.969 3.598 -16.283 1.00 88.00 219 ASP A N 1
ATOM 1718 C CA . ASP A 1 219 ? 7.208 4.017 -16.947 1.00 88.00 219 ASP A CA 1
ATOM 1719 C C . ASP A 1 219 ? 8.321 4.343 -15.946 1.00 88.00 219 ASP A C 1
ATOM 1721 O O . ASP A 1 219 ? 9.472 3.948 -16.124 1.00 88.00 219 ASP A O 1
ATOM 1725 N N . GLY A 1 220 ? 7.970 5.033 -14.859 1.00 89.44 220 GLY A N 1
ATOM 1726 C CA . GLY A 1 220 ? 8.902 5.381 -13.795 1.00 89.44 220 GLY A CA 1
ATOM 1727 C C . GLY A 1 220 ? 9.496 4.177 -13.087 1.00 89.44 220 GLY A C 1
ATOM 1728 O O . GLY A 1 220 ? 10.682 4.171 -12.776 1.00 89.44 220 GLY A O 1
ATOM 1729 N N . ASN A 1 221 ? 8.667 3.171 -12.811 1.00 91.19 221 ASN A N 1
ATOM 1730 C CA . ASN A 1 221 ? 9.121 1.929 -12.206 1.00 91.19 221 ASN A CA 1
ATOM 1731 C C . ASN A 1 221 ? 10.054 1.181 -13.151 1.00 91.19 221 ASN A C 1
ATOM 1733 O O . ASN A 1 221 ? 11.174 0.879 -12.756 1.00 91.19 221 ASN A O 1
ATOM 1737 N N . ARG A 1 222 ? 9.659 0.972 -14.414 1.00 88.31 222 ARG A N 1
ATOM 1738 C CA . ARG A 1 222 ? 10.529 0.349 -15.428 1.00 88.31 222 ARG A CA 1
ATOM 1739 C C . ARG A 1 222 ? 11.892 1.033 -15.497 1.00 88.31 222 ARG A C 1
ATOM 1741 O O . ARG A 1 222 ? 12.911 0.361 -15.382 1.00 88.31 222 ARG A O 1
ATOM 1748 N N . GLY A 1 223 ? 11.893 2.364 -15.602 1.00 85.00 223 GLY A N 1
ATOM 1749 C CA . GLY A 1 223 ? 13.114 3.167 -15.613 1.00 85.00 223 GLY A CA 1
ATOM 1750 C C . GLY A 1 223 ? 13.961 2.976 -14.356 1.00 85.00 223 GLY A C 1
ATOM 1751 O O . GLY A 1 223 ? 15.159 2.765 -14.471 1.00 85.00 223 GLY A O 1
ATOM 1752 N N . PHE A 1 224 ? 13.345 2.965 -13.170 1.00 91.56 224 PHE A N 1
ATOM 1753 C CA . PHE A 1 224 ? 14.046 2.722 -11.908 1.00 91.56 224 PHE A CA 1
ATOM 1754 C C . PHE A 1 224 ? 14.743 1.353 -11.868 1.00 91.56 224 PHE A C 1
ATOM 1756 O O . PHE A 1 224 ? 15.909 1.281 -11.485 1.00 91.56 224 PHE A O 1
ATOM 1763 N N . PHE A 1 225 ? 14.066 0.274 -12.272 1.00 90.81 225 PHE A N 1
ATOM 1764 C CA . PHE A 1 225 ? 14.663 -1.067 -12.282 1.00 90.81 225 PHE A CA 1
ATOM 1765 C C . PHE A 1 225 ? 15.755 -1.219 -13.347 1.00 90.81 225 PHE A C 1
ATOM 1767 O O . PHE A 1 225 ? 16.799 -1.818 -13.073 1.00 90.81 225 PHE A O 1
ATOM 1774 N N . ALA A 1 226 ? 15.536 -0.635 -14.528 1.00 83.56 226 ALA A N 1
ATOM 1775 C CA . ALA A 1 226 ? 16.508 -0.627 -15.611 1.00 83.56 226 ALA A CA 1
ATOM 1776 C C . ALA A 1 226 ? 17.768 0.166 -15.227 1.00 83.56 226 ALA A C 1
ATOM 1778 O O . ALA A 1 226 ? 18.869 -0.352 -15.349 1.00 83.56 226 ALA A O 1
ATOM 1779 N N . GLU A 1 227 ? 17.624 1.376 -14.685 1.00 82.38 227 GLU A N 1
ATOM 1780 C CA . GLU A 1 227 ? 18.756 2.209 -14.258 1.00 82.38 227 GLU A CA 1
ATOM 1781 C C . GLU A 1 227 ? 19.518 1.580 -13.086 1.00 82.38 227 GLU A C 1
ATOM 1783 O O . GLU A 1 227 ? 20.746 1.574 -13.064 1.00 82.38 227 GLU A O 1
ATOM 1788 N N . ARG A 1 228 ? 18.802 1.043 -12.090 1.00 87.50 228 ARG A N 1
ATOM 1789 C CA . ARG A 1 228 ? 19.437 0.560 -10.859 1.00 87.50 228 ARG A CA 1
ATOM 1790 C C . ARG A 1 228 ? 20.110 -0.800 -11.017 1.00 87.50 228 ARG A C 1
ATOM 1792 O O . ARG A 1 228 ? 21.145 -1.034 -10.397 1.00 87.50 228 ARG A O 1
ATOM 1799 N N . TRP A 1 229 ? 19.517 -1.701 -11.799 1.00 86.12 229 TRP A N 1
ATOM 1800 C CA . TRP A 1 229 ? 19.954 -3.099 -11.871 1.00 86.12 229 TRP A CA 1
ATOM 1801 C C . TRP A 1 229 ? 20.039 -3.662 -13.293 1.00 86.12 229 TRP A C 1
ATOM 1803 O O . TRP A 1 229 ? 20.354 -4.843 -13.458 1.00 86.12 229 TRP A O 1
ATOM 1813 N N . GLY A 1 230 ? 19.735 -2.860 -14.317 1.00 81.38 230 GLY A N 1
ATOM 1814 C CA . GLY A 1 230 ? 19.672 -3.313 -15.708 1.00 81.38 230 GLY A CA 1
ATOM 1815 C C . GLY A 1 230 ? 18.636 -4.403 -15.948 1.00 81.38 230 GLY A C 1
ATOM 1816 O O . GLY A 1 230 ? 18.802 -5.219 -16.853 1.00 81.38 230 GLY A O 1
ATOM 1817 N N . VAL A 1 231 ? 17.593 -4.472 -15.118 1.00 84.12 231 VAL A N 1
ATOM 1818 C CA . VAL A 1 231 ? 16.528 -5.467 -15.261 1.00 84.12 231 VAL A CA 1
ATOM 1819 C C . VAL A 1 231 ? 15.226 -4.799 -15.645 1.00 84.12 231 VAL A C 1
ATOM 1821 O O . VAL A 1 231 ? 14.835 -3.762 -15.112 1.00 84.12 231 VAL A O 1
ATOM 1824 N N . GLU A 1 232 ? 14.530 -5.436 -16.571 1.00 85.12 232 GLU A N 1
ATOM 1825 C CA . GLU A 1 232 ? 13.238 -4.987 -17.036 1.00 85.12 232 GLU A CA 1
ATOM 1826 C C . GLU A 1 232 ? 12.435 -6.194 -17.505 1.00 85.12 232 GLU A C 1
ATOM 1828 O O . GLU A 1 232 ? 12.998 -7.111 -18.107 1.00 85.12 232 GLU A O 1
ATOM 1833 N N . VAL A 1 233 ? 11.137 -6.191 -17.217 1.00 85.56 233 VAL A N 1
ATOM 1834 C CA . VAL A 1 233 ? 10.216 -7.277 -17.539 1.00 85.56 233 VAL A CA 1
ATOM 1835 C C . VAL A 1 233 ? 8.969 -6.704 -18.198 1.00 85.56 233 VAL A C 1
ATOM 1837 O O . VAL A 1 233 ? 8.528 -5.606 -17.851 1.00 85.56 233 VAL A O 1
ATOM 1840 N N . PRO A 1 234 ? 8.372 -7.424 -19.153 1.00 81.31 234 PRO A N 1
ATOM 1841 C CA . PRO A 1 234 ? 7.132 -6.990 -19.756 1.00 81.31 234 PRO A CA 1
ATOM 1842 C C . PRO A 1 234 ? 6.030 -7.234 -18.747 1.00 81.31 234 PRO A C 1
ATOM 1844 O O . PRO A 1 234 ? 5.853 -8.349 -18.254 1.00 81.31 234 PRO A O 1
ATOM 1847 N N . THR A 1 235 ? 5.250 -6.217 -18.441 1.00 86.88 235 THR A N 1
ATOM 1848 C CA . THR A 1 235 ? 4.041 -6.430 -17.661 1.00 86.88 235 THR A CA 1
ATOM 1849 C C . THR A 1 235 ? 2.889 -5.726 -18.330 1.00 86.88 235 THR A C 1
ATOM 1851 O O . THR A 1 235 ? 3.008 -4.590 -18.782 1.00 86.88 235 THR A O 1
ATOM 1854 N N . THR A 1 236 ? 1.756 -6.419 -18.418 1.00 89.94 236 THR A N 1
ATOM 1855 C CA . THR A 1 236 ? 0.494 -5.737 -18.702 1.00 89.94 236 THR A CA 1
ATOM 1856 C C . THR A 1 236 ? -0.065 -5.249 -17.380 1.00 89.94 236 THR A C 1
ATOM 1858 O O . THR A 1 236 ? -0.220 -6.041 -16.447 1.00 89.94 236 THR A O 1
ATOM 1861 N N . VAL A 1 237 ? -0.363 -3.957 -17.292 1.00 92.38 237 VAL A N 1
ATOM 1862 C CA . VAL A 1 237 ? -0.906 -3.358 -16.073 1.00 92.38 237 VAL A CA 1
ATOM 1863 C C . VAL A 1 237 ? -2.387 -3.088 -16.280 1.00 92.38 237 VAL A C 1
ATOM 1865 O O . VAL A 1 237 ? -2.771 -2.264 -17.105 1.00 92.38 237 VAL A O 1
ATOM 1868 N N . TYR A 1 238 ? -3.218 -3.773 -15.504 1.00 94.06 238 TYR A N 1
ATOM 1869 C CA . TYR A 1 238 ? -4.648 -3.527 -15.402 1.00 94.06 238 TYR A CA 1
ATOM 1870 C C . TYR A 1 238 ? -4.881 -2.685 -14.143 1.00 94.06 238 TYR A C 1
ATOM 1872 O O . TYR A 1 238 ? -4.507 -3.095 -13.047 1.00 94.06 238 TYR A O 1
ATOM 1880 N N . ALA A 1 239 ? -5.490 -1.510 -14.267 1.00 92.75 239 ALA A N 1
ATOM 1881 C CA . ALA A 1 239 ? -5.804 -0.647 -13.127 1.00 92.75 239 ALA A CA 1
ATOM 1882 C C . ALA A 1 239 ? -7.297 -0.321 -13.101 1.00 92.75 239 ALA A C 1
ATOM 1884 O O . ALA A 1 239 ? -7.887 -0.067 -14.146 1.00 92.75 239 ALA A O 1
ATOM 1885 N N . GLY A 1 240 ? -7.935 -0.323 -11.934 1.00 91.00 240 GLY A N 1
ATOM 1886 C CA . GLY A 1 240 ? -9.364 -0.035 -11.860 1.00 91.00 240 GLY A CA 1
ATOM 1887 C C . GLY A 1 240 ? -9.945 -0.040 -10.454 1.00 91.00 240 GLY A C 1
ATOM 1888 O O . GLY A 1 240 ? -9.290 -0.410 -9.482 1.00 91.00 240 GLY A O 1
ATOM 1889 N N . TRP A 1 241 ? -11.214 0.340 -10.329 1.00 85.88 241 TRP A N 1
ATOM 1890 C CA . TRP A 1 241 ? -11.972 0.077 -9.103 1.00 85.88 241 TRP A CA 1
ATOM 1891 C C . TRP A 1 241 ? -12.208 -1.424 -8.933 1.00 85.88 241 TRP A C 1
ATOM 1893 O O . TRP A 1 241 ? -12.291 -2.141 -9.930 1.00 85.88 241 TRP A O 1
ATOM 1903 N N . ARG A 1 242 ? -12.368 -1.901 -7.687 1.00 85.12 242 ARG A N 1
ATOM 1904 C CA . ARG A 1 242 ? -12.535 -3.336 -7.384 1.00 85.12 242 ARG A CA 1
ATOM 1905 C C . ARG A 1 242 ? -13.529 -4.028 -8.296 1.00 85.12 242 ARG A C 1
ATOM 1907 O O . ARG A 1 242 ? -13.231 -5.078 -8.858 1.00 85.12 242 ARG A O 1
ATOM 1914 N N . ASP A 1 243 ? -14.709 -3.436 -8.407 1.00 86.62 243 ASP A N 1
ATOM 1915 C CA . ASP A 1 243 ? -15.844 -4.039 -9.091 1.00 86.62 243 ASP A CA 1
ATOM 1916 C C . ASP A 1 243 ? -15.659 -4.008 -10.612 1.00 86.62 243 ASP A C 1
ATOM 1918 O O . ASP A 1 243 ? -16.117 -4.920 -11.298 1.00 86.62 243 ASP A O 1
ATOM 1922 N N . ASP A 1 244 ? -14.915 -3.024 -11.124 1.00 90.69 244 ASP A N 1
ATOM 1923 C CA . ASP A 1 244 ? -14.609 -2.879 -12.548 1.00 90.69 244 ASP A CA 1
ATOM 1924 C C . ASP A 1 244 ? -13.453 -3.796 -12.981 1.00 90.69 244 ASP A C 1
ATOM 1926 O O . ASP A 1 244 ? -13.491 -4.376 -14.067 1.00 90.69 244 ASP A O 1
ATOM 1930 N N . ILE A 1 245 ? -12.431 -3.963 -12.132 1.00 90.06 245 ILE A N 1
ATOM 1931 C CA . ILE A 1 245 ? -11.246 -4.776 -12.440 1.00 90.06 245 ILE A CA 1
ATOM 1932 C C . ILE A 1 245 ? -11.445 -6.260 -12.117 1.00 90.06 245 ILE A C 1
ATOM 1934 O O . ILE A 1 245 ? -10.824 -7.110 -12.749 1.00 90.06 245 ILE A O 1
ATOM 1938 N N . THR A 1 246 ? -12.326 -6.614 -11.173 1.00 87.56 246 THR A N 1
ATOM 1939 C CA . THR A 1 246 ? -12.558 -8.020 -10.792 1.00 87.56 246 THR A CA 1
ATOM 1940 C C . THR A 1 246 ? -12.983 -8.897 -11.981 1.00 87.56 246 THR A C 1
ATOM 1942 O O . THR A 1 246 ? -12.411 -9.976 -12.127 1.00 87.56 246 THR A O 1
ATOM 1945 N N . PRO A 1 247 ? -13.912 -8.490 -12.872 1.00 91.56 247 PRO A N 1
ATOM 1946 C CA . PRO A 1 247 ? -14.247 -9.274 -14.063 1.00 91.56 247 PRO A CA 1
ATOM 1947 C C . PRO A 1 247 ? -13.047 -9.498 -14.993 1.00 91.56 247 PRO A C 1
ATOM 1949 O O . PRO A 1 247 ? -12.861 -10.603 -15.503 1.00 91.56 247 PRO A O 1
ATOM 1952 N N . VAL A 1 248 ? -12.202 -8.476 -15.166 1.00 90.62 248 VAL A N 1
ATOM 1953 C CA . VAL A 1 248 ? -10.976 -8.551 -15.977 1.00 90.62 248 VAL A CA 1
ATOM 1954 C C . VAL A 1 248 ? -9.978 -9.508 -15.338 1.00 90.62 248 VAL A C 1
ATOM 1956 O O . VAL A 1 248 ? -9.466 -10.399 -16.008 1.00 90.62 248 VAL A O 1
ATOM 1959 N N . TYR A 1 249 ? -9.766 -9.397 -14.026 1.00 89.94 249 TYR A N 1
ATOM 1960 C CA . TYR A 1 249 ? -8.960 -10.333 -13.247 1.00 89.94 249 TYR A CA 1
ATOM 1961 C C . TYR A 1 249 ? -9.455 -11.772 -13.423 1.00 89.94 249 TYR A C 1
ATOM 1963 O O . TYR A 1 249 ? -8.673 -12.649 -13.776 1.00 89.94 249 TYR A O 1
ATOM 1971 N N . GLN A 1 250 ? -10.757 -12.025 -13.275 1.00 89.25 250 GLN A N 1
ATOM 1972 C CA . GLN A 1 250 ? -11.332 -13.361 -13.449 1.00 89.25 250 GLN A CA 1
ATOM 1973 C C . GLN A 1 250 ? -11.125 -13.896 -14.873 1.00 89.25 250 GLN A C 1
ATOM 1975 O O . GLN A 1 250 ? -10.795 -15.071 -15.045 1.00 89.25 250 GLN A O 1
ATOM 1980 N N . GLN A 1 251 ? -11.271 -13.040 -15.888 1.00 90.62 251 GLN A N 1
ATOM 1981 C CA . GLN A 1 251 ? -11.046 -13.388 -17.291 1.00 90.62 251 GLN A CA 1
ATOM 1982 C C . GLN A 1 251 ? -9.569 -13.691 -17.585 1.00 90.62 251 GLN A C 1
ATOM 1984 O O . GLN A 1 251 ? -9.252 -14.679 -18.250 1.00 90.62 251 GLN A O 1
ATOM 1989 N N . VAL A 1 252 ? -8.655 -12.850 -17.102 1.00 85.62 252 VAL A N 1
ATOM 1990 C CA . VAL A 1 252 ? -7.217 -12.980 -17.351 1.00 85.62 252 VAL A CA 1
ATOM 1991 C C . VAL A 1 252 ? -6.649 -14.156 -16.554 1.00 85.62 252 VAL A C 1
ATOM 1993 O O . VAL A 1 252 ? -5.955 -14.992 -17.131 1.00 85.62 252 VAL A O 1
ATOM 1996 N N . VAL A 1 253 ? -6.977 -14.281 -15.269 1.00 85.06 253 VAL A N 1
ATOM 1997 C CA . VAL A 1 253 ? -6.445 -15.316 -14.364 1.00 85.06 253 VAL A CA 1
ATOM 1998 C C . VAL A 1 253 ? -7.163 -16.662 -14.517 1.00 85.06 253 VAL A C 1
ATOM 2000 O O . VAL A 1 253 ? -6.587 -17.705 -14.211 1.00 85.06 253 VAL A O 1
ATOM 2003 N N . GLY A 1 254 ? -8.401 -16.676 -15.020 1.00 88.44 254 GLY A N 1
ATOM 2004 C CA . GLY A 1 254 ? -9.194 -17.899 -15.173 1.00 88.44 254 GLY A CA 1
ATOM 2005 C C . GLY A 1 254 ? -9.666 -18.489 -13.839 1.00 88.44 254 GLY A C 1
ATOM 2006 O O . GLY A 1 254 ? -9.900 -19.693 -13.744 1.00 88.44 254 GLY A O 1
ATOM 2007 N N . ARG A 1 255 ? -9.777 -17.660 -12.792 1.00 83.00 255 ARG A N 1
ATOM 2008 C CA . ARG A 1 255 ? -10.246 -18.049 -11.453 1.00 83.00 255 ARG A CA 1
ATOM 2009 C C . ARG A 1 255 ? -11.461 -17.221 -11.064 1.00 83.00 255 ARG A C 1
ATOM 2011 O O . ARG A 1 255 ? -11.471 -16.014 -11.261 1.00 83.00 255 ARG A O 1
ATOM 2018 N N . SER A 1 256 ? -12.465 -17.861 -10.468 1.00 83.12 256 SER A N 1
ATOM 2019 C CA . SER A 1 256 ? -13.562 -17.158 -9.801 1.00 83.12 256 SER A CA 1
ATOM 2020 C C . SER A 1 256 ? -13.083 -16.618 -8.455 1.00 83.12 256 SER A C 1
ATOM 2022 O O . SER A 1 256 ? -12.477 -17.359 -7.682 1.00 83.12 256 SER A O 1
ATOM 2024 N N . GLY A 1 257 ? -13.379 -15.361 -8.149 1.00 83.25 257 GLY A N 1
ATOM 2025 C CA . GLY A 1 257 ? -12.982 -14.736 -6.889 1.00 83.25 257 GLY A CA 1
ATOM 2026 C C . GLY A 1 257 ? -12.804 -13.234 -7.039 1.00 83.25 257 GLY A C 1
ATOM 2027 O O . GLY A 1 257 ? -12.808 -12.709 -8.152 1.00 83.25 257 GLY A O 1
ATOM 2028 N N . ARG A 1 258 ? -12.686 -12.542 -5.909 1.00 81.50 258 ARG A N 1
ATOM 2029 C CA . ARG A 1 258 ? -12.279 -11.135 -5.891 1.00 81.50 258 ARG A CA 1
ATOM 2030 C C . ARG A 1 258 ? -10.764 -11.042 -6.032 1.00 81.50 258 ARG A C 1
ATOM 2032 O O . ARG A 1 258 ? -10.059 -12.021 -5.776 1.00 81.50 258 ARG A O 1
ATOM 2039 N N . LEU A 1 259 ? -10.291 -9.864 -6.427 1.00 77.88 259 LEU A N 1
ATOM 2040 C CA . LEU A 1 259 ? -8.873 -9.540 -6.364 1.00 77.88 259 LEU A CA 1
ATOM 2041 C C . LEU A 1 259 ? -8.372 -9.775 -4.917 1.00 77.88 259 LEU A C 1
ATOM 2043 O O . LEU A 1 259 ? -9.034 -9.296 -3.991 1.00 77.88 259 LEU A O 1
ATOM 2047 N N . PRO A 1 260 ? -7.279 -10.532 -4.692 1.00 76.06 260 PRO A N 1
ATOM 2048 C CA . PRO A 1 260 ? -6.847 -10.925 -3.343 1.00 76.06 260 PRO A CA 1
ATOM 2049 C C . PRO A 1 260 ? -6.394 -9.758 -2.459 1.00 76.06 260 PRO A C 1
ATOM 2051 O O . PRO A 1 260 ? -6.326 -9.901 -1.241 1.00 76.06 260 PRO A O 1
ATOM 2054 N N . GLY A 1 261 ? -6.085 -8.612 -3.062 1.00 80.25 261 GLY A N 1
ATOM 2055 C CA . GLY A 1 261 ? -5.563 -7.446 -2.374 1.00 80.25 261 GLY A CA 1
ATOM 2056 C C . GLY A 1 261 ? -5.567 -6.210 -3.263 1.00 80.25 261 GLY A C 1
ATOM 2057 O O . GLY A 1 261 ? -6.230 -6.165 -4.295 1.00 80.25 261 GLY A O 1
ATOM 2058 N N . CYS A 1 262 ? -4.829 -5.207 -2.808 1.00 78.19 262 CYS A N 1
ATOM 2059 C CA . CYS A 1 262 ? -4.686 -3.896 -3.430 1.00 78.19 262 CYS A CA 1
ATOM 2060 C C . CYS A 1 262 ? -3.863 -3.890 -4.722 1.00 78.19 262 CYS A C 1
ATOM 2062 O O . CYS A 1 262 ? -4.167 -3.158 -5.664 1.00 78.19 262 CYS A O 1
ATOM 2064 N N . GLY A 1 263 ? -2.810 -4.698 -4.722 1.00 78.62 263 GLY A N 1
ATOM 2065 C CA . GLY A 1 263 ? -2.015 -5.084 -5.870 1.00 78.62 263 GLY A CA 1
ATOM 2066 C C . GLY A 1 263 ? -2.070 -6.602 -5.979 1.00 78.62 263 GLY A C 1
ATOM 2067 O O . GLY A 1 263 ? -2.281 -7.298 -4.979 1.00 78.62 263 GLY A O 1
ATOM 2068 N N . TYR A 1 264 ? -1.976 -7.116 -7.196 1.00 84.19 264 TYR A N 1
ATOM 2069 C CA . TYR A 1 264 ? -1.757 -8.537 -7.394 1.00 84.19 264 TYR A CA 1
ATOM 2070 C C . TYR A 1 264 ? -1.029 -8.786 -8.700 1.00 84.19 264 TYR A C 1
ATOM 2072 O O . TYR A 1 264 ? -1.531 -8.459 -9.779 1.00 84.19 264 TYR A O 1
ATOM 2080 N N . TYR A 1 265 ? 0.120 -9.430 -8.605 1.00 82.81 265 TYR A N 1
ATOM 2081 C CA . TYR A 1 265 ? 0.818 -9.968 -9.749 1.00 82.81 265 TYR A CA 1
ATOM 2082 C C . TYR A 1 265 ? 0.414 -11.425 -10.032 1.00 82.81 265 TYR A C 1
ATOM 2084 O O . TYR A 1 265 ? 0.419 -12.295 -9.158 1.00 82.81 265 TYR A O 1
ATOM 2092 N N . TRP A 1 266 ? 0.086 -11.711 -11.295 1.00 80.50 266 TRP A N 1
ATOM 2093 C CA . TRP A 1 266 ? -0.224 -13.055 -11.779 1.00 80.50 266 TRP A CA 1
ATOM 2094 C C . TRP A 1 266 ? 0.832 -13.559 -12.766 1.00 80.50 266 TRP A C 1
ATOM 2096 O O . TRP A 1 266 ? 0.808 -13.249 -13.962 1.00 80.50 266 TRP A O 1
ATOM 2106 N N . GLY A 1 267 ? 1.718 -14.413 -12.250 1.00 74.12 267 GLY A N 1
ATOM 2107 C CA . GLY A 1 267 ? 2.886 -14.946 -12.951 1.00 74.12 267 GLY A CA 1
ATOM 2108 C C . GLY A 1 267 ? 2.662 -15.522 -14.349 1.00 74.12 267 GLY A C 1
ATOM 2109 O O . GLY A 1 267 ? 3.347 -15.108 -15.280 1.00 74.12 267 GLY A O 1
ATOM 2110 N N . PRO A 1 268 ? 1.682 -16.422 -14.563 1.00 76.06 268 PRO A N 1
ATOM 2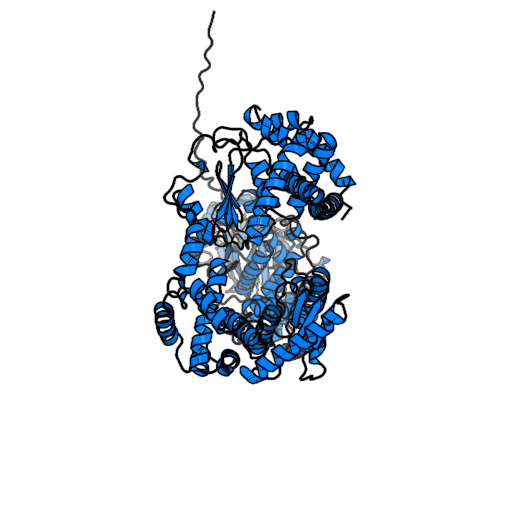111 C CA . PRO A 1 268 ? 1.492 -17.076 -15.860 1.00 76.06 268 PRO A CA 1
ATOM 2112 C C . PRO A 1 268 ? 1.192 -16.141 -17.038 1.00 76.06 268 PRO A C 1
ATOM 2114 O O . PRO A 1 268 ? 1.287 -16.574 -18.183 1.00 76.06 268 PRO A O 1
ATOM 2117 N N . LYS A 1 269 ? 0.776 -14.894 -16.779 1.00 73.19 269 LYS A N 1
ATOM 2118 C CA . LYS A 1 269 ? 0.463 -13.905 -17.821 1.00 73.19 269 LYS A CA 1
ATOM 2119 C C . LYS A 1 269 ? 1.213 -12.584 -17.661 1.00 73.19 269 LYS A C 1
ATOM 2121 O O . LYS A 1 269 ? 0.872 -11.636 -18.358 1.00 73.19 269 LYS A O 1
ATOM 2126 N N . MET A 1 270 ? 2.184 -12.509 -16.748 1.00 81.00 270 MET A N 1
ATOM 2127 C CA . MET A 1 270 ? 2.915 -11.274 -16.439 1.00 81.00 270 MET A CA 1
ATOM 2128 C C . MET A 1 270 ? 1.978 -10.063 -16.243 1.00 81.00 270 MET A C 1
ATOM 2130 O O . MET A 1 270 ? 2.213 -8.973 -16.762 1.00 81.00 270 MET A O 1
ATOM 2134 N N . ALA A 1 271 ? 0.859 -10.275 -15.549 1.00 85.56 271 ALA A N 1
ATOM 2135 C CA . ALA A 1 271 ? -0.181 -9.264 -15.389 1.00 85.56 271 ALA A CA 1
ATOM 2136 C C . ALA A 1 271 ? -0.136 -8.679 -13.978 1.00 85.56 271 ALA A C 1
ATOM 2138 O O . ALA A 1 271 ? -0.132 -9.436 -13.008 1.00 85.56 271 ALA A O 1
ATOM 2139 N N . ILE A 1 272 ? -0.140 -7.351 -13.873 1.00 86.38 272 ILE A N 1
ATOM 2140 C CA . ILE A 1 272 ? -0.276 -6.627 -12.607 1.00 86.38 272 ILE A CA 1
ATOM 2141 C C . ILE A 1 272 ? -1.680 -6.036 -12.553 1.00 86.38 272 ILE A C 1
ATOM 2143 O O . ILE A 1 272 ? -2.098 -5.343 -13.477 1.00 86.38 272 ILE A O 1
ATOM 2147 N N . PHE A 1 273 ? -2.395 -6.290 -11.465 1.00 88.88 273 PHE A N 1
ATOM 2148 C CA . PHE A 1 273 ? -3.701 -5.705 -11.187 1.00 88.88 273 PHE A CA 1
ATOM 2149 C C . PHE A 1 273 ? -3.567 -4.690 -10.055 1.00 88.88 273 PHE A C 1
ATOM 2151 O O . PHE A 1 273 ? -3.077 -5.046 -8.987 1.00 88.88 273 PHE A O 1
ATOM 2158 N N . LEU A 1 274 ? -4.006 -3.450 -10.274 1.00 86.31 274 LEU A N 1
ATOM 2159 C CA . LEU A 1 274 ? -3.975 -2.377 -9.277 1.00 86.31 274 LEU A CA 1
ATOM 2160 C C . LEU A 1 274 ? -5.383 -1.860 -8.989 1.00 86.31 274 LEU A C 1
ATOM 2162 O O . LEU A 1 274 ? -6.106 -1.434 -9.892 1.00 86.31 274 LEU A O 1
ATOM 2166 N N . GLU A 1 275 ? -5.759 -1.855 -7.718 1.00 86.31 275 GLU A N 1
ATOM 2167 C CA . GLU A 1 275 ? -7.053 -1.364 -7.263 1.00 86.31 275 GLU A CA 1
ATOM 2168 C C . GLU A 1 275 ? -7.011 0.128 -6.896 1.00 86.31 275 GLU A C 1
ATOM 2170 O O . GLU A 1 275 ? -6.053 0.570 -6.269 1.00 86.31 275 GLU A O 1
ATOM 2175 N N . ASN A 1 276 ? -8.053 0.908 -7.234 1.00 78.44 276 ASN A N 1
ATOM 2176 C CA . ASN A 1 276 ? -8.011 2.382 -7.214 1.00 78.44 276 ASN A CA 1
ATOM 2177 C C . ASN A 1 276 ? -7.433 3.038 -5.940 1.00 78.44 276 ASN A C 1
ATOM 2179 O O . ASN A 1 276 ? -6.628 3.962 -6.016 1.00 78.44 276 ASN A O 1
ATOM 2183 N N . TYR A 1 277 ? -7.826 2.578 -4.754 1.00 72.75 277 TYR A N 1
ATOM 2184 C CA . TYR A 1 277 ? -7.359 3.179 -3.495 1.00 72.75 277 TYR A CA 1
ATOM 2185 C C . TYR A 1 277 ? -5.918 2.806 -3.123 1.00 72.75 277 TYR A C 1
ATOM 2187 O O . TYR A 1 277 ? -5.380 3.354 -2.166 1.00 72.75 277 TYR A O 1
ATOM 2195 N N . CYS A 1 278 ? -5.302 1.907 -3.884 1.00 72.31 278 CYS A N 1
ATOM 2196 C CA . CYS A 1 278 ? -3.924 1.467 -3.736 1.00 72.31 278 CYS A CA 1
ATOM 2197 C C . CYS A 1 278 ? -3.085 1.736 -4.989 1.00 72.31 278 CYS A C 1
ATOM 2199 O O . CYS A 1 278 ? -1.954 1.263 -5.091 1.00 72.31 278 CYS A O 1
ATOM 2201 N N . VAL A 1 279 ? -3.608 2.510 -5.947 1.00 69.38 279 VAL A N 1
ATOM 2202 C CA . VAL A 1 279 ? -2.814 2.938 -7.098 1.00 69.38 279 VAL A CA 1
ATOM 2203 C C . VAL A 1 279 ? -1.928 4.086 -6.640 1.00 69.38 279 VAL A C 1
ATOM 2205 O O . VAL A 1 279 ? -2.241 5.262 -6.805 1.00 69.38 279 VAL A O 1
ATOM 2208 N N . ASP A 1 280 ? -0.821 3.720 -6.010 1.00 81.88 280 ASP A N 1
ATOM 2209 C CA . ASP A 1 280 ? 0.357 4.556 -5.910 1.00 81.88 280 ASP A CA 1
ATOM 2210 C C . ASP A 1 280 ? 1.516 3.884 -6.656 1.00 81.88 280 ASP A C 1
ATOM 2212 O O . ASP A 1 280 ? 1.535 2.676 -6.919 1.00 81.88 280 ASP A O 1
ATOM 2216 N N . GLY A 1 281 ? 2.499 4.690 -7.051 1.00 84.38 281 GLY A N 1
ATOM 2217 C CA . GLY A 1 281 ? 3.656 4.170 -7.773 1.00 84.38 281 GLY A CA 1
ATOM 2218 C C . GLY A 1 281 ? 4.474 3.156 -6.964 1.00 84.38 281 GLY A C 1
ATOM 2219 O O . GLY A 1 281 ? 5.209 2.383 -7.567 1.00 84.38 281 GLY A O 1
ATOM 2220 N N . ALA A 1 282 ? 4.345 3.143 -5.634 1.00 88.25 282 ALA A N 1
ATOM 2221 C CA . ALA A 1 282 ? 5.107 2.288 -4.730 1.00 88.25 282 ALA A CA 1
ATOM 2222 C C . ALA A 1 282 ? 4.526 0.864 -4.715 1.00 88.25 282 ALA A C 1
ATOM 2224 O O . ALA A 1 282 ? 5.263 -0.105 -4.850 1.00 88.25 282 ALA A O 1
ATOM 2225 N N . THR A 1 283 ? 3.205 0.737 -4.661 1.00 90.19 283 THR A N 1
ATOM 2226 C CA . THR A 1 283 ? 2.482 -0.530 -4.792 1.00 90.19 283 THR A CA 1
ATOM 2227 C C . THR A 1 283 ? 2.739 -1.142 -6.166 1.00 90.19 283 THR A C 1
ATOM 2229 O O . THR A 1 283 ? 3.031 -2.327 -6.264 1.00 90.19 283 THR A O 1
ATOM 2232 N N . HIS A 1 284 ? 2.752 -0.337 -7.237 1.00 92.75 284 HIS A N 1
ATOM 2233 C CA . HIS A 1 284 ? 3.180 -0.847 -8.543 1.00 92.75 284 HIS A CA 1
ATOM 2234 C C . HIS A 1 284 ? 4.646 -1.319 -8.535 1.00 92.75 284 HIS A C 1
ATOM 2236 O O . HIS A 1 284 ? 4.938 -2.345 -9.136 1.00 92.75 284 HIS A O 1
ATOM 2242 N N . ALA A 1 285 ? 5.562 -0.618 -7.852 1.00 94.12 285 ALA A N 1
ATOM 2243 C CA . ALA A 1 285 ? 6.956 -1.056 -7.712 1.00 94.12 285 ALA A CA 1
ATOM 2244 C C . ALA A 1 285 ? 7.066 -2.431 -7.031 1.00 94.12 285 ALA A C 1
ATOM 2246 O O . ALA A 1 285 ? 7.836 -3.275 -7.486 1.00 94.12 285 ALA A O 1
ATOM 2247 N N . HIS A 1 286 ? 6.272 -2.650 -5.973 1.00 95.00 286 HIS A N 1
ATOM 2248 C CA . HIS A 1 286 ? 6.162 -3.925 -5.255 1.00 95.00 286 HIS A CA 1
ATOM 2249 C C . HIS A 1 286 ? 5.733 -5.050 -6.204 1.00 95.00 286 HIS A C 1
ATOM 2251 O O . HIS A 1 286 ? 6.453 -6.029 -6.381 1.00 95.00 286 HIS A O 1
ATOM 2257 N N . GLU A 1 287 ? 4.603 -4.873 -6.893 1.00 93.75 287 GLU A N 1
ATOM 2258 C CA . GLU A 1 287 ? 4.063 -5.890 -7.805 1.00 93.75 287 GLU A CA 1
ATOM 2259 C C . GLU A 1 287 ? 4.950 -6.121 -9.035 1.00 93.75 287 GLU A C 1
ATOM 2261 O O . GLU A 1 287 ? 5.097 -7.245 -9.516 1.00 93.75 287 GLU A O 1
ATOM 2266 N N . TYR A 1 288 ? 5.584 -5.065 -9.545 1.00 94.00 288 TYR A N 1
ATOM 2267 C CA . TYR A 1 288 ? 6.531 -5.172 -10.649 1.00 94.00 288 TYR A CA 1
ATOM 2268 C C . TYR A 1 288 ? 7.791 -5.941 -10.241 1.00 94.00 288 TYR A C 1
ATOM 2270 O O . TYR A 1 288 ? 8.351 -6.678 -11.053 1.00 94.00 288 TYR A O 1
ATOM 2278 N N . PHE A 1 289 ? 8.209 -5.859 -8.975 1.00 95.50 289 PHE A N 1
ATOM 2279 C CA . PHE A 1 289 ? 9.310 -6.683 -8.497 1.00 95.50 289 PHE A CA 1
ATOM 2280 C C . PHE A 1 289 ? 8.961 -8.174 -8.483 1.00 95.50 289 PHE A C 1
ATOM 2282 O O . PHE A 1 289 ? 9.817 -8.979 -8.834 1.00 95.50 289 PHE A O 1
ATOM 2289 N N . HIS A 1 290 ? 7.713 -8.565 -8.201 1.00 94.12 290 HIS A N 1
ATOM 2290 C CA . HIS A 1 290 ? 7.296 -9.966 -8.361 1.00 94.12 290 HIS A CA 1
ATOM 2291 C C . HIS A 1 290 ? 7.409 -10.457 -9.810 1.00 94.12 290 HIS A C 1
ATOM 2293 O O . HIS A 1 290 ? 7.779 -11.610 -10.048 1.00 94.12 290 HIS A O 1
ATOM 2299 N N . ALA A 1 291 ? 7.165 -9.577 -10.784 1.00 91.44 291 ALA A N 1
ATOM 2300 C CA . ALA A 1 291 ? 7.398 -9.892 -12.188 1.00 91.44 291 ALA A CA 1
ATOM 2301 C C . ALA A 1 291 ? 8.884 -10.130 -12.494 1.00 91.44 291 ALA A C 1
ATOM 2303 O O . ALA A 1 291 ? 9.216 -11.084 -13.196 1.00 91.44 291 ALA A O 1
ATOM 2304 N N . ILE A 1 292 ? 9.776 -9.322 -11.912 1.00 91.75 292 ILE A N 1
ATOM 2305 C CA . ILE A 1 292 ? 11.229 -9.523 -12.006 1.00 91.75 292 ILE A CA 1
ATOM 2306 C C . ILE A 1 292 ? 11.645 -10.831 -11.332 1.00 91.75 292 ILE A C 1
ATOM 2308 O O . ILE A 1 292 ? 12.394 -11.606 -11.919 1.00 91.75 292 ILE A O 1
ATOM 2312 N N . GLN A 1 293 ? 11.147 -11.110 -10.126 1.00 93.19 293 GLN A N 1
ATOM 2313 C CA . GLN A 1 293 ? 11.448 -12.345 -9.401 1.00 93.19 293 GLN A CA 1
ATOM 2314 C C . GLN A 1 293 ? 11.105 -13.576 -10.247 1.00 93.19 293 GLN A C 1
ATOM 2316 O O . GLN A 1 293 ? 11.948 -14.456 -10.407 1.00 93.19 293 GLN A O 1
ATOM 2321 N N . LEU A 1 294 ? 9.903 -13.636 -10.835 1.00 89.06 294 LEU A N 1
ATOM 2322 C CA . LEU A 1 294 ? 9.520 -14.771 -11.678 1.00 89.06 294 LEU A CA 1
ATOM 2323 C C . LEU A 1 294 ? 10.327 -14.870 -12.975 1.00 89.06 294 LEU A C 1
ATOM 2325 O O . LEU A 1 294 ? 10.647 -15.989 -13.382 1.00 89.06 294 LEU A O 1
ATOM 2329 N N . ASP A 1 295 ? 10.673 -13.744 -13.606 1.00 86.75 295 ASP A N 1
ATOM 2330 C CA . ASP A 1 295 ? 11.542 -13.740 -14.791 1.00 86.75 295 ASP A CA 1
ATOM 2331 C C . ASP A 1 295 ? 12.926 -14.320 -14.468 1.00 86.75 295 ASP A C 1
ATOM 2333 O O . ASP A 1 295 ? 13.404 -15.209 -15.175 1.00 86.75 295 ASP A O 1
ATOM 2337 N N . LEU A 1 296 ? 13.524 -13.894 -13.349 1.00 87.56 296 LEU A N 1
ATOM 2338 C CA . LEU A 1 296 ? 14.842 -14.357 -12.907 1.00 87.56 296 LEU A CA 1
ATOM 2339 C C . LEU A 1 296 ? 14.848 -15.828 -12.472 1.00 87.56 296 LEU A C 1
ATOM 2341 O O . LEU A 1 296 ? 15.809 -16.536 -12.763 1.00 87.56 296 LEU A O 1
ATOM 2345 N N . ILE A 1 297 ? 13.784 -16.308 -11.816 1.00 89.19 297 ILE A N 1
ATOM 2346 C CA . ILE A 1 297 ? 13.656 -17.727 -11.442 1.00 89.19 297 ILE A CA 1
ATOM 2347 C C . ILE A 1 297 ? 13.477 -18.599 -12.698 1.00 89.19 297 ILE A C 1
ATOM 2349 O O . ILE A 1 297 ? 13.945 -19.739 -12.750 1.00 89.19 297 ILE A O 1
ATOM 2353 N N . GLY A 1 298 ? 12.744 -18.103 -13.702 1.00 80.88 298 GLY A N 1
ATOM 2354 C CA . GLY A 1 298 ? 12.465 -18.797 -14.962 1.00 80.88 298 GLY A CA 1
ATOM 2355 C C . GLY A 1 298 ? 11.568 -20.041 -14.846 1.00 80.88 298 GLY A C 1
ATOM 2356 O O . GLY A 1 298 ? 11.238 -20.649 -15.866 1.00 80.88 298 GLY A O 1
ATOM 2357 N N . ARG A 1 299 ? 11.164 -20.451 -13.631 1.00 74.94 299 ARG A N 1
ATOM 2358 C CA . ARG A 1 299 ? 10.353 -21.654 -13.368 1.00 74.94 299 ARG A CA 1
ATOM 2359 C C . ARG A 1 299 ? 9.392 -21.463 -12.190 1.00 74.94 299 ARG A C 1
ATOM 2361 O O . ARG A 1 299 ? 9.800 -21.096 -11.097 1.00 74.94 299 ARG A O 1
ATOM 2368 N N . LEU A 1 300 ? 8.113 -21.786 -12.388 1.00 70.69 300 LEU A N 1
ATOM 2369 C CA . LEU A 1 300 ? 7.065 -21.623 -11.365 1.00 70.69 300 LEU A CA 1
ATOM 2370 C C . LEU A 1 300 ? 7.079 -22.699 -10.259 1.00 70.69 300 LEU A C 1
ATOM 2372 O O . LEU A 1 300 ? 6.354 -22.565 -9.280 1.00 70.69 300 LEU A O 1
ATOM 2376 N N . ASP A 1 301 ? 7.840 -23.787 -10.423 1.00 71.38 301 ASP A N 1
ATOM 2377 C CA . ASP A 1 301 ? 7.927 -24.897 -9.458 1.00 71.38 301 ASP A CA 1
ATOM 2378 C C . ASP A 1 301 ? 8.961 -24.662 -8.346 1.00 71.38 301 ASP A C 1
ATOM 2380 O O . ASP A 1 301 ? 9.051 -25.450 -7.403 1.00 71.38 301 ASP A O 1
ATOM 2384 N N . ARG A 1 302 ? 9.734 -23.576 -8.439 1.00 75.19 302 ARG A N 1
ATOM 2385 C CA . ARG A 1 302 ? 10.678 -23.146 -7.410 1.00 75.19 302 ARG A CA 1
ATOM 2386 C C . ARG A 1 302 ? 9.992 -22.169 -6.465 1.00 75.19 302 ARG A C 1
ATOM 2388 O O . ARG A 1 302 ? 9.438 -21.164 -6.897 1.00 75.19 302 ARG A O 1
ATOM 2395 N N . SER A 1 303 ? 10.058 -22.454 -5.169 1.00 81.75 303 SER A N 1
ATOM 2396 C CA . SER A 1 303 ? 9.532 -21.578 -4.123 1.00 81.75 303 SER A CA 1
ATOM 2397 C C . SER A 1 303 ? 10.654 -21.124 -3.200 1.00 81.75 303 SER A C 1
ATOM 2399 O O . SER A 1 303 ? 11.421 -21.951 -2.706 1.00 81.75 303 SER A O 1
ATOM 2401 N N . ALA A 1 304 ? 10.701 -19.827 -2.925 1.00 91.19 304 ALA A N 1
ATOM 2402 C CA . ALA A 1 304 ? 11.432 -19.267 -1.798 1.00 91.19 304 ALA A CA 1
ATOM 2403 C C . ALA A 1 304 ? 10.459 -18.996 -0.633 1.00 91.19 304 ALA A C 1
ATOM 2405 O O . ALA A 1 304 ? 9.250 -18.889 -0.868 1.00 91.19 304 ALA A O 1
ATOM 2406 N N . PRO A 1 305 ? 10.950 -18.882 0.614 1.00 92.44 305 PRO A N 1
ATOM 2407 C CA . PRO A 1 305 ? 10.124 -18.458 1.739 1.00 92.44 305 PRO A CA 1
ATOM 2408 C C . PRO A 1 305 ? 9.400 -17.131 1.466 1.00 92.44 305 PRO A C 1
ATOM 2410 O O . PRO A 1 305 ? 9.968 -16.210 0.879 1.00 92.44 305 PRO A O 1
ATOM 2413 N N . ALA A 1 306 ? 8.157 -17.000 1.935 1.00 89.81 306 ALA A N 1
ATOM 2414 C CA . ALA A 1 306 ? 7.352 -15.797 1.702 1.00 89.81 306 ALA A CA 1
ATOM 2415 C C . ALA A 1 306 ? 8.028 -14.521 2.233 1.00 89.81 306 ALA A C 1
ATOM 2417 O O . ALA A 1 306 ? 7.933 -13.472 1.605 1.00 89.81 306 ALA A O 1
ATOM 2418 N N . TRP A 1 307 ? 8.776 -14.612 3.340 1.00 92.81 307 TRP A N 1
ATOM 2419 C CA . TRP A 1 307 ? 9.464 -13.458 3.917 1.00 92.81 307 TRP A CA 1
ATOM 2420 C C . TRP A 1 307 ? 10.518 -12.849 2.984 1.00 92.81 307 TRP A C 1
ATOM 2422 O O . TRP A 1 307 ? 10.673 -11.633 2.984 1.00 92.81 307 TRP A O 1
ATOM 2432 N N . ILE A 1 308 ? 11.230 -13.651 2.179 1.00 95.31 308 ILE A N 1
ATOM 2433 C CA . ILE A 1 308 ? 12.226 -13.123 1.234 1.00 95.31 308 ILE A CA 1
ATOM 2434 C C . ILE A 1 308 ? 11.549 -12.644 -0.048 1.00 95.31 308 ILE A C 1
ATOM 2436 O O . ILE A 1 308 ? 11.955 -11.622 -0.590 1.00 95.31 308 ILE A O 1
ATOM 2440 N N . VAL A 1 309 ? 10.484 -13.312 -0.503 1.00 93.69 309 VAL A N 1
ATOM 2441 C CA . VAL A 1 309 ? 9.715 -12.914 -1.696 1.00 93.69 309 VAL A CA 1
ATOM 2442 C C . VAL A 1 309 ? 9.000 -11.579 -1.469 1.00 93.69 309 VAL A C 1
ATOM 2444 O O . VAL A 1 309 ? 9.260 -10.614 -2.185 1.00 93.69 309 VAL A O 1
ATOM 2447 N N . GLU A 1 310 ? 8.154 -11.494 -0.444 1.00 92.19 310 GLU A N 1
ATOM 2448 C CA . GLU A 1 310 ? 7.393 -10.283 -0.118 1.00 92.19 310 GLU A CA 1
ATOM 2449 C C . GLU A 1 310 ? 8.283 -9.211 0.513 1.00 92.19 310 GLU A C 1
ATOM 2451 O O . GLU A 1 310 ? 8.165 -8.028 0.198 1.00 92.19 310 GLU A O 1
ATOM 2456 N N . GLY A 1 311 ? 9.230 -9.616 1.364 1.00 94.81 311 GLY A N 1
ATOM 2457 C CA . GLY A 1 311 ? 10.145 -8.687 2.014 1.00 94.81 311 GLY A CA 1
ATOM 2458 C C . GLY A 1 311 ? 11.057 -7.973 1.025 1.00 94.81 311 GLY A C 1
ATOM 2459 O O . GLY A 1 311 ? 11.304 -6.779 1.182 1.00 94.81 311 GLY A O 1
ATOM 2460 N N . SER A 1 312 ? 11.527 -8.659 -0.022 1.00 96.62 312 SER A N 1
ATOM 2461 C CA . SER A 1 312 ? 12.337 -8.008 -1.057 1.00 96.62 312 SER A CA 1
ATOM 2462 C C . SER A 1 312 ? 11.502 -7.093 -1.950 1.00 96.62 312 SER A C 1
ATOM 2464 O O . SER A 1 312 ? 11.958 -5.992 -2.252 1.00 96.62 312 SER A O 1
ATOM 2466 N N . ALA A 1 313 ? 10.262 -7.470 -2.276 1.00 95.25 313 ALA A N 1
ATOM 2467 C CA . ALA A 1 313 ? 9.327 -6.598 -2.986 1.00 95.25 313 ALA A CA 1
ATOM 2468 C C . ALA A 1 313 ? 9.008 -5.323 -2.185 1.00 95.25 313 ALA A C 1
ATOM 2470 O O . ALA A 1 313 ? 9.116 -4.219 -2.723 1.00 95.25 313 ALA A O 1
ATOM 2471 N N . THR A 1 314 ? 8.766 -5.435 -0.875 1.00 94.38 314 THR A N 1
ATOM 2472 C CA . THR A 1 314 ? 8.566 -4.268 -0.003 1.00 94.38 314 THR A CA 1
ATOM 2473 C C . THR A 1 314 ? 9.839 -3.445 0.168 1.00 94.38 314 THR A C 1
ATOM 2475 O O . THR A 1 314 ? 9.788 -2.218 0.127 1.00 94.38 314 THR A O 1
ATOM 2478 N N . TYR A 1 315 ? 11.008 -4.072 0.319 1.00 95.38 315 TYR A N 1
ATOM 2479 C CA . TYR A 1 315 ? 12.281 -3.345 0.382 1.00 95.38 315 TYR A CA 1
ATOM 2480 C C . TYR A 1 315 ? 12.506 -2.498 -0.881 1.00 95.38 315 TYR A C 1
ATOM 2482 O O . TYR A 1 315 ? 12.855 -1.318 -0.805 1.00 95.38 315 TYR A O 1
ATOM 2490 N N . VAL A 1 316 ? 12.225 -3.072 -2.048 1.00 95.06 316 VAL A N 1
ATOM 2491 C CA . VAL A 1 316 ? 12.306 -2.395 -3.344 1.00 95.06 316 VAL A CA 1
ATOM 2492 C C . VAL A 1 316 ? 11.261 -1.292 -3.490 1.00 95.06 316 VAL A C 1
ATOM 2494 O O . VAL A 1 316 ? 11.591 -0.198 -3.951 1.00 95.06 316 VAL A O 1
ATOM 2497 N N . GLN A 1 317 ? 10.033 -1.529 -3.034 1.00 93.81 317 GLN A N 1
ATOM 2498 C CA . GLN A 1 317 ? 9.001 -0.502 -2.937 1.00 93.81 317 GLN A CA 1
ATOM 2499 C C . GLN A 1 317 ? 9.493 0.712 -2.138 1.00 93.81 317 GLN A C 1
ATOM 2501 O O . GLN A 1 317 ? 9.321 1.849 -2.584 1.00 93.81 317 GLN A O 1
ATOM 2506 N N . LEU A 1 318 ? 10.137 0.492 -0.984 1.00 91.75 318 LEU A N 1
ATOM 2507 C CA . LEU A 1 318 ? 10.703 1.573 -0.172 1.00 91.75 318 LEU A CA 1
ATOM 2508 C C . LEU A 1 318 ? 11.809 2.330 -0.920 1.00 91.75 318 LEU A C 1
ATOM 2510 O O . LEU A 1 318 ? 11.858 3.560 -0.852 1.00 91.75 318 LEU A O 1
ATOM 2514 N N . MET A 1 319 ? 12.667 1.626 -1.667 1.00 93.00 319 MET A N 1
ATOM 2515 C CA . MET A 1 319 ? 13.689 2.263 -2.507 1.00 93.00 319 MET A CA 1
ATOM 2516 C C . MET A 1 319 ? 13.075 3.147 -3.593 1.00 93.00 319 MET A C 1
ATOM 2518 O O . MET A 1 319 ? 13.483 4.303 -3.735 1.00 93.00 319 MET A O 1
ATOM 2522 N N . TYR A 1 320 ? 12.061 2.654 -4.308 1.00 92.50 320 TYR A N 1
ATOM 2523 C CA . TYR A 1 320 ? 11.369 3.435 -5.332 1.00 92.50 320 TYR A CA 1
ATOM 2524 C C . TYR A 1 320 ? 10.671 4.668 -4.745 1.00 92.50 320 TYR A C 1
ATOM 2526 O O . TYR A 1 320 ? 10.733 5.760 -5.319 1.00 92.50 320 TYR A O 1
ATOM 2534 N N . TRP A 1 321 ? 10.066 4.528 -3.564 1.00 87.75 321 TRP A N 1
ATOM 2535 C CA . TRP A 1 321 ? 9.407 5.625 -2.851 1.00 87.75 321 TRP A CA 1
ATOM 2536 C C . TRP A 1 321 ? 10.366 6.798 -2.570 1.00 87.75 321 TRP A C 1
ATOM 2538 O O . TRP A 1 321 ? 9.982 7.969 -2.650 1.00 87.75 321 TRP A O 1
ATOM 2548 N N . GLY A 1 322 ? 11.645 6.506 -2.317 1.00 84.81 322 GLY A N 1
ATOM 2549 C CA . GLY A 1 322 ? 12.679 7.516 -2.096 1.00 84.81 322 GLY A CA 1
ATOM 2550 C C . GLY A 1 322 ? 13.029 8.370 -3.325 1.00 84.81 322 GLY A C 1
ATOM 2551 O O . GLY A 1 322 ? 13.614 9.447 -3.155 1.00 84.81 322 GLY A O 1
ATOM 2552 N N . THR A 1 323 ? 12.663 7.938 -4.539 1.00 87.94 323 THR A N 1
ATOM 2553 C CA . THR A 1 323 ? 13.122 8.537 -5.806 1.00 87.94 323 THR A CA 1
ATOM 2554 C C . THR A 1 323 ? 12.495 9.910 -6.107 1.00 87.94 323 THR A C 1
ATOM 2556 O O . THR A 1 323 ? 11.347 10.181 -5.734 1.00 87.94 323 THR A O 1
ATOM 2559 N N . PRO A 1 324 ? 13.199 10.801 -6.839 1.00 86.38 324 PRO A N 1
ATOM 2560 C CA . PRO A 1 324 ? 12.620 12.056 -7.326 1.00 86.38 324 PRO A CA 1
ATOM 2561 C C . PRO A 1 324 ? 11.390 11.849 -8.219 1.00 86.38 324 PRO A C 1
ATOM 2563 O O . PRO A 1 324 ? 10.439 12.630 -8.147 1.00 86.38 324 PRO A O 1
ATOM 2566 N N . HIS A 1 325 ? 11.383 10.782 -9.025 1.00 85.00 325 HIS A N 1
ATOM 2567 C CA . HIS A 1 325 ? 10.278 10.465 -9.932 1.00 85.00 325 HIS A CA 1
ATOM 2568 C C . HIS A 1 325 ? 8.985 10.151 -9.176 1.00 85.00 325 HIS A C 1
ATOM 2570 O O . HIS A 1 325 ? 7.937 10.722 -9.486 1.00 85.00 325 HIS A O 1
ATOM 2576 N N . PHE A 1 326 ? 9.058 9.329 -8.120 1.00 86.12 326 PHE A N 1
ATOM 2577 C CA . PHE A 1 326 ? 7.897 9.059 -7.269 1.00 86.12 326 PHE A CA 1
ATOM 2578 C C . PHE A 1 326 ? 7.320 10.356 -6.680 1.00 86.12 326 PHE A C 1
ATOM 2580 O O . PHE A 1 326 ? 6.103 10.562 -6.707 1.00 86.12 326 PHE A O 1
ATOM 2587 N N . ARG A 1 327 ? 8.185 11.258 -6.194 1.00 83.50 327 ARG A N 1
ATOM 2588 C CA . ARG A 1 327 ? 7.778 12.549 -5.607 1.00 83.50 327 ARG A CA 1
ATOM 2589 C C . ARG A 1 327 ? 7.081 13.451 -6.618 1.00 83.50 327 ARG A C 1
ATOM 2591 O O . ARG A 1 327 ? 6.075 14.074 -6.286 1.00 83.50 327 ARG A O 1
ATOM 2598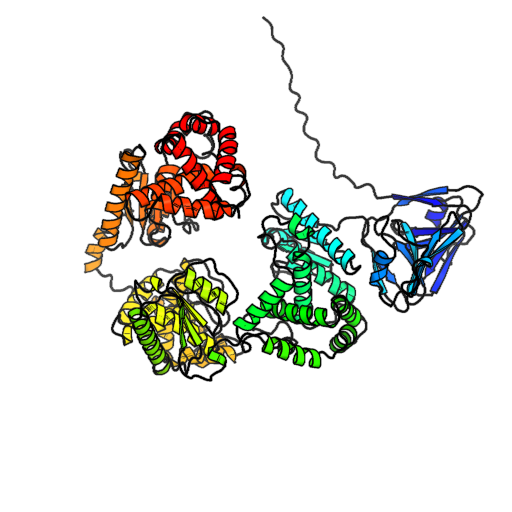 N N . MET A 1 328 ? 7.589 13.502 -7.849 1.00 83.88 328 MET A N 1
ATOM 2599 C CA . MET A 1 328 ? 7.007 14.302 -8.928 1.00 83.88 328 MET A CA 1
ATOM 2600 C C . MET A 1 328 ? 5.562 13.881 -9.232 1.00 83.88 328 MET A C 1
ATOM 2602 O O . MET A 1 328 ? 4.694 14.734 -9.422 1.00 83.88 328 MET A O 1
ATOM 2606 N N . LEU A 1 329 ? 5.283 12.575 -9.245 1.00 82.62 329 LEU A N 1
ATOM 2607 C CA . LEU A 1 329 ? 3.947 12.051 -9.544 1.00 82.62 329 LEU A CA 1
ATOM 2608 C C . LEU A 1 329 ? 2.993 12.077 -8.335 1.00 82.62 329 LEU A C 1
ATOM 2610 O O . LEU A 1 329 ? 1.770 12.075 -8.517 1.00 82.62 329 LEU A O 1
ATOM 2614 N N . ASN A 1 330 ? 3.536 12.178 -7.115 1.00 80.19 330 ASN A N 1
ATOM 2615 C CA . ASN A 1 330 ? 2.796 12.144 -5.850 1.00 80.19 330 ASN A CA 1
ATOM 2616 C C . ASN A 1 330 ? 3.029 13.391 -4.970 1.00 80.19 330 ASN A C 1
ATOM 2618 O O . ASN A 1 330 ? 3.438 13.265 -3.815 1.00 80.19 330 ASN A O 1
ATOM 2622 N N . PRO A 1 331 ? 2.699 14.608 -5.447 1.00 75.38 331 PRO A N 1
ATOM 2623 C CA . PRO A 1 331 ? 2.984 15.853 -4.725 1.00 75.38 331 PRO A CA 1
ATOM 2624 C C . PRO A 1 331 ? 2.182 16.031 -3.423 1.00 75.38 331 PRO A C 1
ATOM 2626 O O . PRO A 1 331 ? 2.420 16.979 -2.684 1.00 75.38 331 PRO A O 1
ATOM 2629 N N . HIS A 1 332 ? 1.198 15.163 -3.161 1.00 73.69 332 HIS A N 1
ATOM 2630 C CA . HIS A 1 332 ? 0.369 15.203 -1.954 1.00 73.69 332 HIS A CA 1
ATOM 2631 C C . HIS A 1 332 ? 0.959 14.416 -0.780 1.00 73.69 332 HIS A C 1
ATOM 2633 O O . HIS A 1 332 ? 0.460 14.563 0.333 1.00 73.69 332 HIS A O 1
ATOM 2639 N N . TYR A 1 333 ? 1.995 13.599 -0.998 1.00 69.75 333 TYR A N 1
ATOM 2640 C CA . TYR A 1 333 ? 2.673 12.945 0.117 1.00 69.75 333 TYR A CA 1
ATOM 2641 C C . TYR A 1 333 ? 3.458 13.983 0.930 1.00 69.75 333 TYR A C 1
ATOM 2643 O O . TYR A 1 333 ? 4.100 14.852 0.329 1.00 69.75 333 TYR A O 1
ATOM 2651 N N . PRO A 1 334 ? 3.404 13.920 2.277 1.00 60.09 334 PRO A N 1
ATOM 2652 C CA . PRO A 1 334 ? 4.138 14.838 3.138 1.00 60.09 334 PRO A CA 1
ATOM 2653 C C . PRO A 1 334 ? 5.613 14.822 2.740 1.00 60.09 334 PRO A C 1
ATOM 2655 O O . PRO A 1 334 ? 6.225 13.764 2.594 1.00 60.09 334 PRO A O 1
ATOM 2658 N N . SER A 1 335 ? 6.140 16.011 2.470 1.00 50.72 335 SER A N 1
ATOM 2659 C CA . SER A 1 335 ? 7.453 16.183 1.866 1.00 50.72 335 SER A CA 1
ATOM 2660 C C . SER A 1 335 ? 8.474 16.550 2.947 1.00 50.72 335 SER A C 1
ATOM 2662 O O . SER A 1 335 ? 8.210 17.485 3.706 1.00 50.72 335 SER A O 1
ATOM 2664 N N . PRO A 1 336 ? 9.639 15.879 3.001 1.00 58.12 336 PRO A N 1
ATOM 2665 C CA . PRO A 1 336 ? 10.044 14.756 2.151 1.00 58.12 336 PRO A CA 1
ATOM 2666 C C . PRO A 1 336 ? 9.431 13.415 2.612 1.00 58.12 336 PRO A C 1
ATOM 2668 O O . PRO A 1 336 ? 9.302 13.203 3.820 1.00 58.12 336 PRO A O 1
ATOM 2671 N N . PRO A 1 337 ? 9.114 12.478 1.688 1.00 63.53 337 PRO A N 1
ATOM 2672 C CA . PRO A 1 337 ? 8.847 11.103 2.089 1.00 63.53 337 PRO A CA 1
ATOM 2673 C C . PRO A 1 337 ? 10.062 10.577 2.867 1.00 63.53 337 PRO A C 1
ATOM 2675 O O . PRO A 1 337 ? 11.199 10.938 2.533 1.00 63.53 337 PRO A O 1
ATOM 2678 N N . PRO A 1 338 ? 9.846 9.764 3.913 1.00 71.25 338 PRO A N 1
ATOM 2679 C CA . PRO A 1 338 ? 10.944 9.206 4.687 1.00 71.25 338 PRO A CA 1
ATOM 2680 C C . PRO A 1 338 ? 11.895 8.453 3.749 1.00 71.25 338 PRO A C 1
ATOM 2682 O O . PRO A 1 338 ? 11.450 7.750 2.840 1.00 71.25 338 PRO A O 1
ATOM 2685 N N . SER A 1 339 ? 13.206 8.635 3.941 1.00 81.62 339 SER A N 1
ATOM 2686 C CA . SER A 1 339 ? 14.205 7.857 3.206 1.00 81.62 339 SER A CA 1
ATOM 2687 C C . SER A 1 339 ? 14.011 6.360 3.469 1.00 81.62 339 SER A C 1
ATOM 2689 O O . SER A 1 339 ? 13.324 5.975 4.422 1.00 81.62 339 SER A O 1
ATOM 2691 N N . VAL A 1 340 ? 14.634 5.510 2.650 1.00 80.88 340 VAL A N 1
ATOM 2692 C CA . VAL A 1 340 ? 14.631 4.056 2.879 1.00 80.88 340 VAL A CA 1
ATOM 2693 C C . VAL A 1 340 ? 15.086 3.764 4.304 1.00 80.88 340 VAL A C 1
ATOM 2695 O O . VAL A 1 340 ? 14.423 3.028 5.022 1.00 80.88 340 VAL A O 1
ATOM 2698 N N . GLU A 1 341 ? 16.146 4.430 4.757 1.00 83.44 341 GLU A N 1
ATOM 2699 C CA . GLU A 1 341 ? 16.672 4.314 6.115 1.00 83.44 341 GLU A CA 1
ATOM 2700 C C . GLU A 1 341 ? 15.643 4.753 7.155 1.00 83.44 341 GLU A C 1
ATOM 2702 O O . GLU A 1 341 ? 15.450 4.051 8.137 1.00 83.44 341 GLU A O 1
ATOM 2707 N N . ALA A 1 342 ? 14.924 5.857 6.938 1.00 82.69 342 ALA A N 1
ATOM 2708 C CA . ALA A 1 342 ? 13.902 6.317 7.876 1.00 82.69 342 ALA A CA 1
ATOM 2709 C C . ALA A 1 342 ? 12.701 5.354 7.971 1.00 82.69 342 ALA A C 1
ATOM 2711 O O . ALA A 1 342 ? 12.148 5.179 9.061 1.00 82.69 342 ALA A O 1
ATOM 2712 N N . GLN A 1 343 ? 12.311 4.712 6.864 1.00 82.50 343 GLN A N 1
ATOM 2713 C CA . GLN A 1 343 ? 11.265 3.680 6.857 1.00 82.50 343 GLN A CA 1
ATOM 2714 C C . GLN A 1 343 ? 11.747 2.369 7.474 1.00 82.50 343 GLN A C 1
ATOM 2716 O O . GLN A 1 343 ? 11.033 1.782 8.278 1.00 82.50 343 GLN A O 1
ATOM 2721 N N . ILE A 1 344 ? 12.969 1.935 7.169 1.00 84.81 344 ILE A N 1
ATOM 2722 C CA . ILE A 1 344 ? 13.583 0.758 7.790 1.00 84.81 344 ILE A CA 1
ATOM 2723 C C . ILE A 1 344 ? 13.788 0.987 9.289 1.00 84.81 344 ILE A C 1
ATOM 2725 O O . ILE A 1 344 ? 13.517 0.098 10.090 1.00 84.81 344 ILE A O 1
ATOM 2729 N N . ASP A 1 345 ? 14.176 2.191 9.702 1.00 82.44 345 ASP A N 1
ATOM 2730 C CA . ASP A 1 345 ? 14.259 2.582 11.106 1.00 82.44 345 ASP A CA 1
ATOM 2731 C C . ASP A 1 345 ? 12.877 2.603 11.763 1.00 82.44 345 ASP A C 1
ATOM 2733 O O . ASP A 1 345 ? 12.747 2.247 12.934 1.00 82.44 345 ASP A O 1
ATOM 2737 N N . ARG A 1 346 ? 11.833 3.004 11.028 1.00 80.44 346 ARG A N 1
ATOM 2738 C CA . ARG A 1 346 ? 10.451 2.882 11.495 1.00 80.44 346 ARG A CA 1
ATOM 2739 C C . ARG A 1 346 ? 10.063 1.417 11.661 1.00 80.44 346 ARG A C 1
ATOM 2741 O O . ARG A 1 346 ? 9.589 1.078 12.731 1.00 80.44 346 ARG A O 1
ATOM 2748 N N . TYR A 1 347 ? 10.314 0.545 10.685 1.00 83.62 347 TYR A N 1
ATOM 2749 C CA . TYR A 1 347 ? 10.034 -0.890 10.812 1.00 83.62 347 TYR A CA 1
ATOM 2750 C C . TYR A 1 347 ? 10.817 -1.518 11.961 1.00 83.62 347 TYR A C 1
ATOM 2752 O O . TYR A 1 347 ? 10.258 -2.296 12.723 1.00 83.62 347 TYR A O 1
ATOM 2760 N N . ARG A 1 348 ? 12.076 -1.120 12.158 1.00 81.62 348 ARG A N 1
ATOM 2761 C CA . ARG A 1 348 ? 12.886 -1.514 13.315 1.00 81.62 348 ARG A CA 1
ATOM 2762 C C . ARG A 1 348 ? 12.229 -1.092 14.633 1.00 81.62 348 ARG A C 1
ATOM 2764 O O . ARG A 1 348 ? 12.164 -1.898 15.556 1.00 81.62 348 ARG A O 1
ATOM 2771 N N . ARG A 1 349 ? 11.718 0.144 14.728 1.00 74.44 349 ARG A N 1
ATOM 2772 C CA . ARG A 1 349 ? 10.975 0.625 15.909 1.00 74.44 349 ARG A CA 1
ATOM 2773 C C . ARG A 1 349 ? 9.651 -0.107 16.099 1.00 74.44 349 ARG A C 1
ATOM 2775 O O . ARG A 1 349 ? 9.372 -0.505 17.220 1.00 74.44 349 ARG A O 1
ATOM 2782 N N . ASP A 1 350 ? 8.884 -0.311 15.032 1.00 71.12 350 ASP A N 1
ATOM 2783 C CA . ASP A 1 350 ? 7.621 -1.051 15.056 1.00 71.12 350 ASP A CA 1
ATOM 2784 C C . ASP A 1 350 ? 7.867 -2.491 15.541 1.00 71.12 350 ASP A C 1
ATOM 2786 O O . ASP A 1 350 ? 7.211 -2.965 16.455 1.00 71.12 350 ASP A O 1
ATOM 2790 N N . ILE A 1 351 ? 8.871 -3.189 15.010 1.00 71.38 351 ILE A N 1
ATOM 2791 C CA . ILE A 1 351 ? 9.208 -4.556 15.439 1.00 71.38 351 ILE A CA 1
ATOM 2792 C C . ILE A 1 351 ? 9.679 -4.574 16.903 1.00 71.38 351 ILE A C 1
ATOM 2794 O O . ILE A 1 351 ? 9.330 -5.486 17.654 1.00 71.38 351 ILE A O 1
ATOM 2798 N N . GLY A 1 352 ? 10.424 -3.551 17.337 1.00 66.38 352 GLY A N 1
ATOM 2799 C CA . GLY A 1 352 ? 10.841 -3.392 18.731 1.00 66.38 352 GLY A CA 1
ATOM 2800 C C . GLY A 1 352 ? 9.682 -3.110 19.698 1.00 66.38 352 GLY A C 1
ATOM 2801 O O . GLY A 1 352 ? 9.643 -3.688 20.783 1.00 66.38 352 GLY A O 1
ATOM 2802 N N . SER A 1 353 ? 8.723 -2.264 19.310 1.00 59.72 353 SER A N 1
ATOM 2803 C CA . SER A 1 353 ? 7.624 -1.803 20.174 1.00 59.72 353 SER A CA 1
ATOM 2804 C C . SER A 1 353 ? 6.534 -2.852 20.392 1.00 59.72 353 SER A C 1
ATOM 2806 O O . SER A 1 353 ? 5.869 -2.852 21.425 1.00 59.72 353 SER A O 1
ATOM 2808 N N . ILE A 1 354 ? 6.386 -3.796 19.461 1.00 56.53 354 ILE A N 1
ATOM 2809 C CA . ILE A 1 354 ? 5.427 -4.908 19.561 1.00 56.53 354 ILE A CA 1
ATOM 2810 C C . ILE A 1 354 ? 5.952 -6.023 20.490 1.00 56.53 354 ILE A C 1
ATOM 2812 O O . ILE A 1 354 ? 5.217 -6.935 20.869 1.00 56.53 354 ILE A O 1
ATOM 2816 N N . GLY A 1 355 ? 7.209 -5.914 20.931 1.00 55.50 355 GLY A N 1
ATOM 2817 C CA . GLY A 1 355 ? 7.869 -6.859 21.818 1.00 55.50 355 GLY A CA 1
ATOM 2818 C C . GLY A 1 355 ? 8.373 -8.090 21.065 1.00 55.50 355 GLY A C 1
ATOM 2819 O O . GLY A 1 355 ? 7.632 -8.771 20.361 1.00 55.50 355 GLY A O 1
ATOM 2820 N N . TYR A 1 356 ? 9.643 -8.432 21.293 1.00 48.16 356 TYR A N 1
ATOM 2821 C CA . TYR A 1 356 ? 10.371 -9.554 20.675 1.00 48.16 356 TYR A CA 1
ATOM 2822 C C . TYR A 1 356 ? 9.643 -10.916 20.723 1.00 48.16 356 TYR A C 1
ATOM 2824 O O . TYR A 1 356 ? 9.916 -11.790 19.912 1.00 48.16 356 TYR A O 1
ATOM 2832 N N . GLY A 1 357 ? 8.693 -11.090 21.653 1.00 53.84 357 GLY A N 1
ATOM 2833 C CA . GLY A 1 357 ? 7.922 -12.329 21.823 1.00 53.84 357 GLY A CA 1
ATOM 2834 C C . GLY A 1 357 ? 6.662 -12.450 20.957 1.00 53.84 357 GLY A C 1
ATOM 2835 O O . GLY A 1 357 ? 6.008 -13.484 21.023 1.00 53.84 357 GLY A O 1
ATOM 2836 N N . TYR A 1 358 ? 6.294 -11.414 20.194 1.00 59.94 358 TYR A N 1
ATOM 2837 C CA . TYR A 1 358 ? 5.086 -11.417 19.355 1.00 59.94 358 TYR A CA 1
ATOM 2838 C C . TYR A 1 358 ? 5.357 -11.533 17.857 1.00 59.94 358 TYR A C 1
ATOM 2840 O O . TYR A 1 358 ? 4.457 -11.927 17.115 1.00 59.94 358 TYR A O 1
ATOM 2848 N N . TRP A 1 359 ? 6.574 -11.217 17.412 1.00 67.12 359 TRP A N 1
ATOM 2849 C CA . TRP A 1 359 ? 6.985 -11.452 16.032 1.00 67.12 359 TRP A CA 1
ATOM 2850 C C . TRP A 1 359 ? 7.719 -12.785 15.952 1.00 67.12 359 TRP A C 1
ATOM 2852 O O . TRP A 1 359 ? 8.720 -12.931 16.667 1.00 67.12 359 TRP A O 1
ATOM 2862 N N . PRO A 1 360 ? 7.260 -13.720 15.099 1.00 77.56 360 PRO A N 1
ATOM 2863 C CA . PRO A 1 360 ? 8.024 -14.929 14.840 1.00 77.56 360 PRO A CA 1
ATOM 2864 C C . PRO A 1 360 ? 9.415 -14.552 14.315 1.00 77.56 360 PRO A C 1
ATOM 2866 O O . PRO A 1 360 ? 9.582 -13.499 13.685 1.00 77.56 360 PRO A O 1
ATOM 2869 N N . SER A 1 361 ? 10.423 -15.381 14.576 1.00 85.50 361 SER A N 1
ATOM 2870 C CA . SER A 1 361 ? 11.694 -15.259 13.856 1.00 85.50 361 SER A CA 1
ATOM 2871 C C . SER A 1 361 ? 11.448 -15.461 12.356 1.00 85.50 361 SER A C 1
ATOM 2873 O O . SER A 1 361 ? 10.488 -16.119 11.951 1.00 85.50 361 SER A O 1
ATOM 2875 N N . LEU A 1 362 ? 12.324 -14.936 11.495 1.00 89.06 362 LEU A N 1
ATOM 2876 C CA . LEU A 1 362 ? 12.206 -15.207 10.056 1.00 89.06 362 LEU A CA 1
ATOM 2877 C C . LEU A 1 362 ? 12.254 -16.716 9.755 1.00 89.06 362 LEU A C 1
ATOM 2879 O O . LEU A 1 362 ? 11.502 -17.184 8.901 1.00 89.06 362 LEU A O 1
ATOM 2883 N N . SER A 1 363 ? 13.031 -17.488 10.523 1.00 89.88 363 SER A N 1
ATOM 2884 C CA . SER A 1 363 ? 13.081 -18.950 10.408 1.00 89.88 363 SER A CA 1
ATOM 2885 C C . SER A 1 363 ? 11.743 -19.630 10.728 1.00 89.88 363 SER A C 1
ATOM 2887 O O . SER A 1 363 ? 11.349 -20.568 10.039 1.00 89.88 363 SER A O 1
ATOM 2889 N N . GLU A 1 364 ? 10.984 -19.128 11.708 1.00 84.62 364 GLU A N 1
ATOM 2890 C CA . GLU A 1 364 ? 9.634 -19.619 12.024 1.00 84.62 364 GLU A CA 1
ATOM 2891 C C . GLU A 1 364 ? 8.624 -19.330 10.899 1.00 84.62 364 GLU A C 1
ATOM 2893 O O . GLU A 1 364 ? 7.587 -19.988 10.814 1.00 84.62 364 GLU A O 1
ATOM 2898 N N . THR A 1 365 ? 8.934 -18.386 10.003 1.00 83.94 365 THR A N 1
ATOM 2899 C CA . THR A 1 365 ? 8.070 -18.007 8.874 1.00 83.94 365 THR A CA 1
ATOM 2900 C C . THR A 1 365 ? 8.351 -18.768 7.575 1.00 83.94 365 THR A C 1
ATOM 2902 O O . THR A 1 365 ? 7.631 -18.604 6.588 1.00 83.94 365 THR A O 1
ATOM 2905 N N . GLU A 1 366 ? 9.368 -19.635 7.548 1.00 87.12 366 GLU A N 1
ATOM 2906 C CA . GLU A 1 366 ? 9.735 -20.401 6.348 1.00 87.12 366 GLU A CA 1
ATOM 2907 C C . GLU A 1 366 ? 8.680 -21.425 5.914 1.00 87.12 366 GLU A C 1
ATOM 2909 O O . GLU A 1 366 ? 8.639 -21.802 4.743 1.00 87.12 366 GLU A O 1
ATOM 2914 N N . GLY A 1 367 ? 7.815 -21.864 6.836 1.00 76.31 367 GLY A N 1
ATOM 2915 C CA . GLY A 1 367 ? 6.780 -22.878 6.601 1.00 76.31 367 GLY A CA 1
ATOM 2916 C C . GLY A 1 367 ? 5.656 -22.465 5.641 1.00 76.31 367 GLY A C 1
ATOM 2917 O O . GLY A 1 367 ? 4.777 -23.277 5.359 1.00 76.31 367 GLY A O 1
ATOM 2918 N N . GLY A 1 368 ? 5.687 -21.236 5.119 1.00 66.06 368 GLY A N 1
ATOM 2919 C CA . GLY A 1 368 ? 4.714 -20.712 4.167 1.00 66.06 368 GLY A CA 1
ATOM 2920 C C . GLY A 1 368 ? 3.641 -19.826 4.813 1.00 66.06 368 GLY A C 1
ATOM 2921 O O . GLY A 1 368 ? 3.660 -19.603 6.021 1.00 66.06 368 GLY A O 1
ATOM 2922 N N . PRO A 1 369 ? 2.687 -19.316 4.010 1.00 58.31 369 PRO A N 1
ATOM 2923 C CA . PRO A 1 369 ? 1.692 -18.324 4.431 1.00 58.31 369 PRO A CA 1
ATOM 2924 C C . PRO A 1 369 ? 0.764 -18.788 5.569 1.00 58.31 369 PRO A C 1
ATOM 2926 O O . PRO A 1 369 ? 0.083 -17.954 6.160 1.00 58.31 369 PRO A O 1
ATOM 2929 N N . ASP A 1 370 ? 0.786 -20.079 5.919 1.00 50.75 370 ASP A N 1
ATOM 2930 C CA . ASP A 1 370 ? 0.064 -20.684 7.047 1.00 50.75 370 ASP A CA 1
ATOM 2931 C C . ASP A 1 370 ? 0.595 -20.272 8.433 1.00 50.75 370 ASP A C 1
ATOM 2933 O O . ASP A 1 370 ? 0.106 -20.773 9.453 1.00 50.75 370 ASP A O 1
ATOM 2937 N N . VAL A 1 371 ? 1.529 -19.314 8.523 1.00 48.47 371 VAL A N 1
ATOM 2938 C CA . VAL A 1 371 ? 1.690 -18.529 9.755 1.00 48.47 371 VAL A CA 1
ATOM 2939 C C . VAL A 1 371 ? 0.406 -17.717 9.962 1.00 48.47 371 VAL A C 1
ATOM 2941 O O . VAL A 1 371 ? 0.315 -16.533 9.650 1.00 48.47 371 VAL A O 1
ATOM 2944 N N . THR A 1 372 ? -0.604 -18.368 10.539 1.00 43.59 372 THR A N 1
ATOM 2945 C CA . THR A 1 372 ? -1.902 -17.829 10.985 1.00 43.59 372 THR A CA 1
ATOM 2946 C C . THR A 1 372 ? -1.751 -16.883 12.191 1.00 43.59 372 THR A C 1
ATOM 2948 O O . THR A 1 372 ? -2.618 -16.763 13.065 1.00 43.59 372 THR A O 1
ATOM 2951 N N . GLY A 1 373 ? -0.602 -16.210 12.286 1.00 47.72 373 GLY A N 1
ATOM 2952 C CA . GLY A 1 373 ? -0.343 -15.126 13.218 1.00 47.72 373 GLY A CA 1
ATOM 2953 C C . GLY A 1 373 ? -1.218 -13.910 12.895 1.00 47.72 373 GLY A C 1
ATOM 2954 O O . GLY A 1 373 ? -1.608 -13.738 11.749 1.00 47.72 373 GLY A O 1
ATOM 2955 N N . PRO A 1 374 ? -1.511 -13.034 13.866 1.00 44.78 374 PRO A N 1
ATOM 2956 C CA . PRO A 1 374 ? -2.382 -11.855 13.703 1.00 44.78 374 PRO A CA 1
ATOM 2957 C C . PRO A 1 374 ? -1.794 -10.731 12.814 1.00 44.78 374 PRO A C 1
ATOM 2959 O O . PRO A 1 374 ? -2.274 -9.599 12.836 1.00 44.78 374 PRO A O 1
ATOM 2962 N N . PHE A 1 375 ? -0.722 -11.027 12.070 1.00 51.47 375 PHE A N 1
ATOM 2963 C CA . PHE A 1 375 ? 0.010 -10.114 11.193 1.00 51.47 375 PHE A CA 1
ATOM 2964 C C . PHE A 1 375 ? 0.570 -10.831 9.946 1.00 51.47 375 PHE A C 1
ATOM 2966 O O . PHE A 1 375 ? 1.724 -10.576 9.607 1.00 51.47 375 PHE A O 1
ATOM 2973 N N . PRO A 1 376 ? -0.150 -11.743 9.254 1.00 51.16 376 PRO A N 1
ATOM 2974 C CA . PRO A 1 376 ? 0.485 -12.564 8.220 1.00 51.16 376 PRO A CA 1
ATOM 2975 C C . PRO A 1 376 ? 1.106 -11.677 7.137 1.00 51.16 376 PRO A C 1
ATOM 2977 O O . PRO A 1 376 ? 2.261 -11.862 6.786 1.00 51.16 376 PRO A O 1
ATOM 2980 N N . GLY A 1 377 ? 0.390 -10.632 6.703 1.00 60.16 377 GLY A N 1
ATOM 2981 C CA . GLY A 1 377 ? 0.937 -9.637 5.781 1.00 60.16 377 GLY A CA 1
ATOM 2982 C C . GLY A 1 377 ? 2.107 -8.861 6.390 1.00 60.16 377 GLY A C 1
ATOM 2983 O O . GLY A 1 377 ? 3.215 -8.890 5.866 1.00 60.16 377 GLY A O 1
ATOM 2984 N N . ASP A 1 378 ? 1.889 -8.184 7.520 1.00 69.00 378 ASP A N 1
ATOM 2985 C CA . ASP A 1 378 ? 2.896 -7.298 8.123 1.00 69.00 378 ASP A CA 1
ATOM 2986 C C . ASP A 1 378 ? 4.215 -8.021 8.476 1.00 69.00 378 ASP A C 1
ATOM 2988 O O . ASP A 1 378 ? 5.272 -7.394 8.414 1.00 69.00 378 ASP A O 1
ATOM 2992 N N . VAL A 1 379 ? 4.186 -9.325 8.789 1.00 75.50 379 VAL A N 1
ATOM 2993 C CA . VAL A 1 379 ? 5.392 -10.137 9.030 1.00 75.50 379 VAL A CA 1
ATOM 2994 C C . VAL A 1 379 ? 6.233 -10.273 7.768 1.00 75.50 379 VAL A C 1
ATOM 2996 O O . VAL A 1 379 ? 7.390 -9.848 7.765 1.00 75.50 379 VAL A O 1
ATOM 2999 N N . TYR A 1 380 ? 5.671 -10.795 6.678 1.00 83.69 380 TYR A N 1
ATOM 3000 C CA . TYR A 1 380 ? 6.446 -10.975 5.448 1.00 83.69 380 TYR A CA 1
ATOM 3001 C C . TYR A 1 380 ? 6.875 -9.634 4.843 1.00 83.69 380 TYR A C 1
ATOM 3003 O O . TYR A 1 380 ? 8.001 -9.516 4.368 1.00 83.69 380 TYR A O 1
ATOM 3011 N N . TYR A 1 381 ? 6.028 -8.605 4.935 1.00 88.81 381 TYR A N 1
ATOM 3012 C CA . TYR A 1 381 ? 6.342 -7.280 4.409 1.00 88.81 381 TYR A CA 1
ATOM 3013 C C . TYR A 1 381 ? 7.362 -6.534 5.279 1.00 88.81 381 TYR A C 1
ATOM 3015 O O . TYR A 1 381 ? 8.437 -6.187 4.796 1.00 88.81 381 TYR A O 1
ATOM 3023 N N . ARG A 1 382 ? 7.090 -6.285 6.569 1.00 88.38 382 ARG A N 1
ATOM 3024 C CA . ARG A 1 382 ? 7.953 -5.433 7.416 1.00 88.38 382 ARG A CA 1
ATOM 3025 C C . ARG A 1 382 ? 9.167 -6.169 7.963 1.00 88.38 382 ARG A C 1
ATOM 3027 O O . ARG A 1 382 ? 10.275 -5.647 7.868 1.00 88.38 382 ARG A O 1
ATOM 3034 N N . LEU A 1 383 ? 8.982 -7.362 8.536 1.00 89.69 383 LEU A N 1
ATOM 3035 C CA . LEU A 1 383 ? 10.112 -8.136 9.065 1.00 89.69 383 LEU A CA 1
ATOM 3036 C C . LEU A 1 383 ? 10.958 -8.690 7.920 1.00 89.69 383 LEU A C 1
ATOM 3038 O O . LEU A 1 383 ? 12.182 -8.596 7.980 1.00 89.69 383 LEU A O 1
ATOM 3042 N N . GLY A 1 384 ? 10.313 -9.176 6.855 1.00 93.38 384 GLY A N 1
ATOM 3043 C CA . GLY A 1 384 ? 11.008 -9.580 5.637 1.00 93.38 384 GLY A CA 1
ATOM 3044 C C . GLY A 1 384 ? 11.811 -8.430 5.026 1.00 93.38 384 GLY A C 1
ATOM 3045 O O . GLY A 1 384 ? 13.011 -8.585 4.821 1.00 93.38 384 GLY A O 1
ATOM 3046 N N . SER A 1 385 ? 11.218 -7.247 4.812 1.00 94.12 385 SER A N 1
ATOM 3047 C CA . SER A 1 385 ? 11.968 -6.102 4.258 1.00 94.12 385 SER A CA 1
ATOM 3048 C C . SER A 1 385 ? 13.065 -5.580 5.182 1.00 94.12 385 SER A C 1
ATOM 3050 O O . SER A 1 385 ? 14.106 -5.160 4.681 1.00 94.12 385 SER A O 1
ATOM 3052 N N . LEU A 1 386 ? 12.904 -5.655 6.510 1.00 93.38 386 LEU A N 1
ATOM 3053 C CA . LEU A 1 386 ? 13.994 -5.371 7.450 1.00 93.38 386 LEU A CA 1
ATOM 3054 C C . LEU A 1 386 ? 15.139 -6.388 7.299 1.00 93.38 386 LEU A C 1
ATOM 3056 O O . LEU A 1 386 ? 16.303 -5.989 7.296 1.00 93.38 386 LEU A O 1
ATOM 3060 N N . GLY A 1 387 ? 14.817 -7.674 7.133 1.00 95.12 387 GLY A N 1
ATOM 3061 C CA . GLY A 1 387 ? 15.786 -8.734 6.839 1.00 95.12 387 GLY A CA 1
ATOM 3062 C C . GLY A 1 387 ? 16.538 -8.492 5.532 1.00 95.12 387 GLY A C 1
ATOM 3063 O O . GLY A 1 387 ? 17.766 -8.562 5.499 1.00 95.12 387 GLY A O 1
ATOM 3064 N N . ILE A 1 388 ? 15.821 -8.113 4.472 1.00 97.19 388 ILE A N 1
ATOM 3065 C CA . ILE A 1 388 ? 16.417 -7.798 3.168 1.00 97.19 388 ILE A CA 1
ATOM 3066 C C . ILE A 1 388 ? 17.257 -6.526 3.223 1.00 97.19 388 ILE A C 1
ATOM 3068 O O . ILE A 1 388 ? 18.360 -6.514 2.686 1.00 97.19 388 ILE A O 1
ATOM 3072 N N . ALA A 1 389 ? 16.804 -5.483 3.918 1.00 95.56 389 ALA A N 1
ATOM 3073 C CA . ALA A 1 389 ? 17.601 -4.280 4.129 1.00 95.56 389 ALA A CA 1
ATOM 3074 C C . ALA A 1 389 ? 18.896 -4.585 4.896 1.00 95.56 389 ALA A C 1
ATOM 3076 O O . ALA A 1 389 ? 19.949 -4.044 4.560 1.00 95.56 389 ALA A O 1
ATOM 3077 N N . TRP A 1 390 ? 18.837 -5.469 5.899 1.00 95.69 390 TRP A N 1
ATOM 3078 C CA . TRP A 1 390 ? 20.022 -5.925 6.624 1.00 95.69 390 TRP A CA 1
ATOM 3079 C C . TRP A 1 390 ? 20.984 -6.688 5.705 1.00 95.69 390 TRP A C 1
ATOM 3081 O O . TRP A 1 390 ? 22.169 -6.359 5.689 1.00 95.69 390 TRP A O 1
ATOM 3091 N N . LEU A 1 391 ? 20.486 -7.634 4.896 1.00 97.38 391 LEU A N 1
ATOM 3092 C CA . LEU A 1 391 ? 21.286 -8.390 3.921 1.00 97.38 391 LEU A CA 1
ATOM 3093 C C . LEU A 1 391 ? 21.926 -7.472 2.874 1.00 97.38 391 LEU A C 1
ATOM 3095 O O . LEU A 1 391 ? 23.138 -7.524 2.665 1.00 97.38 391 LEU A O 1
ATOM 3099 N N . ALA A 1 392 ? 21.140 -6.574 2.278 1.00 95.94 392 ALA A N 1
ATOM 3100 C CA . ALA A 1 392 ? 21.618 -5.594 1.310 1.00 95.94 392 ALA A CA 1
ATOM 3101 C C . ALA A 1 392 ? 22.694 -4.673 1.910 1.00 95.94 392 ALA A C 1
ATOM 3103 O O . ALA A 1 392 ? 23.647 -4.312 1.225 1.00 95.94 392 ALA A O 1
ATOM 3104 N N . ALA A 1 393 ? 22.604 -4.338 3.201 1.00 95.00 393 ALA A N 1
ATOM 3105 C CA . ALA A 1 393 ? 23.646 -3.582 3.892 1.00 95.00 393 ALA A CA 1
ATOM 3106 C C . ALA A 1 393 ? 24.942 -4.386 4.126 1.00 95.00 393 ALA A C 1
ATOM 3108 O O . ALA A 1 393 ? 25.998 -3.775 4.285 1.00 95.00 393 ALA A O 1
ATOM 3109 N N . GLN A 1 394 ? 24.888 -5.725 4.155 1.00 96.25 394 GLN A N 1
ATOM 3110 C CA . GLN A 1 394 ? 26.082 -6.570 4.300 1.00 96.25 394 GLN A CA 1
ATOM 3111 C C . GLN A 1 394 ? 26.813 -6.789 2.971 1.00 96.25 394 GLN A C 1
ATOM 3113 O O . GLN A 1 394 ? 28.042 -6.739 2.942 1.00 96.25 394 GLN A O 1
ATOM 3118 N N . VAL A 1 395 ? 26.073 -7.061 1.891 1.00 96.81 395 VAL A N 1
ATOM 3119 C CA . VAL A 1 395 ? 26.657 -7.551 0.625 1.00 96.81 395 VAL A CA 1
ATOM 3120 C C . VAL A 1 395 ? 26.287 -6.734 -0.616 1.00 96.81 395 VAL A C 1
ATOM 3122 O O . VAL A 1 395 ? 26.806 -6.999 -1.696 1.00 96.81 395 VAL A O 1
ATOM 3125 N N . GLY A 1 396 ? 25.438 -5.716 -0.474 1.00 95.00 396 GLY A N 1
ATOM 3126 C CA . GLY A 1 396 ? 24.874 -4.947 -1.582 1.00 95.00 396 GLY A CA 1
ATOM 3127 C C . GLY A 1 396 ? 23.488 -5.444 -1.993 1.00 95.00 396 GLY A C 1
ATOM 3128 O O . GLY A 1 396 ? 23.131 -6.605 -1.811 1.00 95.00 396 GLY A O 1
ATOM 3129 N N . ASP A 1 397 ? 22.680 -4.554 -2.560 1.00 94.19 397 ASP A N 1
ATOM 3130 C CA . ASP A 1 397 ? 21.306 -4.845 -2.978 1.00 94.19 397 ASP A CA 1
ATOM 3131 C C . ASP A 1 397 ? 21.222 -5.715 -4.242 1.00 94.19 397 ASP A C 1
ATOM 3133 O O . ASP A 1 397 ? 20.244 -6.439 -4.413 1.00 94.19 397 ASP A O 1
ATOM 3137 N N . LEU A 1 398 ? 22.259 -5.722 -5.089 1.00 91.75 398 LEU A N 1
ATOM 3138 C CA . LEU A 1 398 ? 22.340 -6.625 -6.244 1.00 91.75 398 LEU A CA 1
ATOM 3139 C C . LEU A 1 398 ? 22.261 -8.107 -5.833 1.00 91.75 398 LEU A C 1
ATOM 3141 O O . LEU A 1 398 ? 21.685 -8.909 -6.566 1.00 91.75 398 LEU A O 1
ATOM 3145 N N . ALA A 1 399 ? 22.747 -8.461 -4.636 1.00 95.44 399 ALA A N 1
ATOM 3146 C CA . ALA A 1 399 ? 22.647 -9.819 -4.099 1.00 95.44 399 ALA A CA 1
ATOM 3147 C C . ALA A 1 399 ? 21.190 -10.303 -3.977 1.00 95.44 399 ALA A C 1
ATOM 3149 O O . ALA A 1 399 ? 20.916 -11.492 -4.107 1.00 95.44 399 ALA A O 1
ATOM 3150 N N . VAL A 1 400 ? 20.230 -9.386 -3.799 1.00 95.81 400 VAL A N 1
ATOM 3151 C CA . VAL A 1 400 ? 18.800 -9.729 -3.765 1.00 95.81 400 VAL A CA 1
ATOM 3152 C C . VAL A 1 400 ? 18.340 -10.282 -5.116 1.00 95.81 400 VAL A C 1
ATOM 3154 O O . VAL A 1 400 ? 17.566 -11.231 -5.149 1.00 95.81 400 VAL A O 1
ATOM 3157 N N . LEU A 1 401 ? 18.834 -9.739 -6.232 1.00 93.31 401 LEU A N 1
ATOM 3158 C CA . LEU A 1 401 ? 18.531 -10.252 -7.574 1.00 93.31 401 LEU A CA 1
ATOM 3159 C C . LEU A 1 401 ? 19.305 -11.537 -7.870 1.00 93.31 401 LEU A C 1
ATOM 3161 O O . LEU A 1 401 ? 18.736 -12.463 -8.446 1.00 93.31 401 LEU A O 1
ATOM 3165 N N . GLU A 1 402 ? 20.570 -11.618 -7.442 1.00 92.44 402 GLU A N 1
ATOM 3166 C CA . GLU A 1 402 ? 21.374 -12.842 -7.569 1.00 92.44 402 GLU A CA 1
ATOM 3167 C C . GLU A 1 402 ? 20.733 -14.027 -6.848 1.00 92.44 402 GLU A C 1
ATOM 3169 O O . GLU A 1 402 ? 20.753 -15.138 -7.369 1.00 92.44 402 GLU A O 1
ATOM 3174 N N . PHE A 1 403 ? 20.070 -13.806 -5.710 1.00 95.88 403 PHE A N 1
ATOM 3175 C CA . PHE A 1 403 ? 19.285 -14.849 -5.051 1.00 95.88 403 PHE A CA 1
ATOM 3176 C C . PHE A 1 403 ? 18.233 -15.449 -5.994 1.00 95.88 403 PHE A C 1
ATOM 3178 O O . PHE A 1 403 ? 18.183 -16.667 -6.168 1.00 95.88 403 PHE A O 1
ATOM 3185 N N . PHE A 1 404 ? 17.434 -14.611 -6.662 1.00 94.19 404 PHE A N 1
ATOM 3186 C CA . PHE A 1 404 ? 16.412 -15.087 -7.599 1.00 94.19 404 PHE A CA 1
ATOM 3187 C C . PHE A 1 404 ? 17.011 -15.703 -8.870 1.00 94.19 404 PHE A C 1
ATOM 3189 O O . PHE A 1 404 ? 16.460 -16.681 -9.373 1.00 94.19 404 PHE A O 1
ATOM 3196 N N . ARG A 1 405 ? 18.165 -15.211 -9.345 1.00 89.69 405 ARG A N 1
ATOM 3197 C CA . ARG A 1 405 ? 18.929 -15.860 -10.427 1.00 89.69 405 ARG A CA 1
ATOM 3198 C C . ARG A 1 405 ? 19.386 -17.255 -10.012 1.00 89.69 405 ARG A C 1
ATOM 3200 O O . ARG A 1 405 ? 19.190 -18.207 -10.763 1.00 89.69 405 ARG A O 1
ATOM 3207 N N . HIS A 1 406 ? 19.927 -17.404 -8.806 1.00 92.25 406 HIS A N 1
ATOM 3208 C CA . HIS A 1 406 ? 20.394 -18.690 -8.300 1.00 92.25 406 HIS A CA 1
ATOM 3209 C C . HIS A 1 406 ? 19.260 -19.688 -8.029 1.00 92.25 406 HIS A C 1
ATOM 3211 O O . HIS A 1 406 ? 19.460 -20.897 -8.104 1.00 92.25 406 HIS A O 1
ATOM 3217 N N . LEU A 1 407 ? 18.028 -19.234 -7.786 1.00 91.88 407 LEU A N 1
ATOM 3218 C CA . LEU A 1 407 ? 16.880 -20.148 -7.723 1.00 91.88 407 LEU A CA 1
ATOM 3219 C C . LEU A 1 407 ? 16.623 -20.884 -9.049 1.00 91.88 407 LEU A C 1
ATOM 3221 O O . LEU A 1 407 ? 16.015 -21.959 -9.039 1.00 91.88 407 LEU A O 1
ATOM 3225 N N . SER A 1 408 ? 17.082 -20.337 -10.180 1.00 86.19 408 SER A N 1
ATOM 3226 C CA . SER A 1 408 ? 16.945 -20.989 -11.485 1.00 86.19 408 SER A CA 1
ATOM 3227 C C . SER A 1 408 ? 17.874 -22.205 -11.640 1.00 86.19 408 SER A C 1
ATOM 3229 O O . SER A 1 408 ? 17.463 -23.216 -12.221 1.00 86.19 408 SER A O 1
ATOM 3231 N N . ASP A 1 409 ? 19.094 -22.150 -11.083 1.00 85.69 409 ASP A N 1
ATOM 3232 C CA . ASP A 1 409 ? 20.135 -23.173 -11.257 1.00 85.69 409 ASP A CA 1
ATOM 3233 C C . ASP A 1 409 ? 20.352 -24.062 -10.018 1.00 85.69 409 ASP A C 1
ATOM 3235 O O . ASP A 1 409 ? 20.845 -25.188 -10.151 1.00 85.69 409 ASP A O 1
ATOM 3239 N N . LYS A 1 410 ? 19.951 -23.617 -8.820 1.00 90.25 410 LYS A N 1
ATOM 3240 C CA . LYS A 1 410 ? 20.070 -24.397 -7.579 1.00 90.25 410 LYS A CA 1
ATOM 3241 C C . LYS A 1 410 ? 18.837 -25.264 -7.288 1.00 90.25 410 LYS A C 1
ATOM 3243 O O . LYS A 1 410 ? 17.704 -24.903 -7.614 1.00 90.25 410 LYS A O 1
ATOM 3248 N N . PRO A 1 411 ? 19.024 -26.456 -6.685 1.00 88.88 411 PRO A N 1
ATOM 3249 C CA . PRO A 1 411 ? 17.923 -27.340 -6.323 1.00 88.88 411 PRO A CA 1
ATOM 3250 C C . PRO A 1 411 ? 17.154 -26.885 -5.076 1.00 88.88 411 PRO A C 1
ATOM 3252 O O . PRO A 1 411 ? 15.968 -27.205 -4.992 1.00 88.88 411 PRO A O 1
ATOM 3255 N N . ASP A 1 412 ? 17.798 -26.165 -4.157 1.00 93.00 412 ASP A N 1
ATOM 3256 C CA . ASP A 1 412 ? 17.237 -25.664 -2.899 1.00 93.00 412 ASP A CA 1
ATOM 3257 C C . ASP A 1 412 ? 17.430 -24.139 -2.811 1.00 93.00 412 ASP A C 1
ATOM 3259 O O . ASP A 1 412 ? 18.442 -23.599 -3.265 1.00 93.00 412 ASP A O 1
ATOM 3263 N N . TRP A 1 413 ? 16.464 -23.433 -2.219 1.00 95.38 413 TRP A N 1
ATOM 3264 C CA . TRP A 1 413 ? 16.567 -21.992 -2.004 1.00 95.38 413 TRP A CA 1
ATOM 3265 C C . TRP A 1 413 ? 17.683 -21.637 -1.018 1.00 95.38 413 TRP A C 1
ATOM 3267 O O . TRP A 1 413 ? 18.243 -20.552 -1.126 1.00 95.38 413 TRP A O 1
ATOM 3277 N N . ARG A 1 414 ? 18.047 -22.534 -0.091 1.00 96.19 414 ARG A N 1
ATOM 3278 C CA . ARG A 1 414 ? 19.162 -22.313 0.844 1.00 96.19 414 ARG A CA 1
ATOM 3279 C C . ARG A 1 414 ? 20.507 -22.266 0.127 1.00 96.19 414 ARG A C 1
ATOM 3281 O O . ARG A 1 414 ? 21.321 -21.403 0.438 1.00 96.19 414 ARG A O 1
ATOM 3288 N N . ASP A 1 415 ? 20.699 -23.116 -0.883 1.00 96.50 415 ASP A N 1
ATOM 3289 C CA . ASP A 1 415 ? 21.894 -23.081 -1.736 1.00 96.50 415 ASP A CA 1
ATOM 3290 C C . ASP A 1 415 ? 21.945 -21.778 -2.552 1.00 96.50 415 ASP A C 1
ATOM 3292 O O . ASP A 1 415 ? 23.008 -21.181 -2.720 1.00 96.50 415 ASP A O 1
ATOM 3296 N N . ALA A 1 416 ? 20.791 -21.321 -3.056 1.00 96.00 416 ALA A N 1
ATOM 3297 C CA . ALA A 1 416 ? 20.686 -20.044 -3.763 1.00 96.00 416 ALA A CA 1
ATOM 3298 C C . ALA A 1 416 ? 20.957 -18.849 -2.837 1.00 96.00 416 ALA A C 1
ATOM 3300 O O . ALA A 1 416 ? 21.619 -17.892 -3.235 1.00 96.00 416 ALA A O 1
ATOM 3301 N N . PHE A 1 417 ? 20.479 -18.924 -1.593 1.00 97.56 417 PHE A N 1
ATOM 3302 C CA . PHE A 1 417 ? 20.717 -17.931 -0.552 1.00 97.56 417 PHE A CA 1
ATOM 3303 C C . PHE A 1 417 ? 22.207 -17.827 -0.221 1.00 97.56 417 PHE A C 1
ATOM 3305 O O . PHE A 1 417 ? 22.765 -16.733 -0.257 1.00 97.56 417 PHE A O 1
ATOM 3312 N N . GLU A 1 418 ? 22.874 -18.954 0.033 1.00 97.81 418 GLU A N 1
ATOM 3313 C CA . GLU A 1 418 ? 24.308 -18.969 0.333 1.00 97.81 418 GLU A CA 1
ATOM 3314 C C . GLU A 1 418 ? 25.145 -18.448 -0.838 1.00 97.81 418 GLU A C 1
ATOM 3316 O O . GLU A 1 418 ? 26.060 -17.651 -0.629 1.00 97.81 418 GLU A O 1
ATOM 3321 N N . ALA A 1 419 ? 24.799 -18.831 -2.070 1.00 96.06 419 ALA A N 1
ATOM 3322 C CA . ALA A 1 419 ? 25.478 -18.338 -3.264 1.00 96.06 419 ALA A CA 1
ATOM 3323 C C . ALA A 1 419 ? 25.354 -16.812 -3.426 1.00 96.06 419 ALA A C 1
ATOM 3325 O O . ALA A 1 419 ? 26.341 -16.153 -3.745 1.00 96.06 419 ALA A O 1
ATOM 3326 N N . ALA A 1 420 ? 24.169 -16.252 -3.165 1.00 96.75 420 ALA A N 1
ATOM 3327 C CA . ALA A 1 420 ? 23.905 -14.825 -3.326 1.00 96.75 420 ALA A CA 1
ATOM 3328 C C . ALA A 1 420 ? 24.475 -13.960 -2.191 1.00 96.75 420 ALA A C 1
ATOM 3330 O O . ALA A 1 420 ? 25.037 -12.895 -2.442 1.00 96.75 420 ALA A O 1
ATOM 3331 N N . PHE A 1 421 ? 24.320 -14.398 -0.938 1.00 97.69 421 PHE A N 1
ATOM 3332 C CA . PHE A 1 421 ? 24.631 -13.588 0.245 1.00 97.69 421 PHE A CA 1
ATOM 3333 C C . PHE A 1 421 ? 25.944 -13.980 0.937 1.00 97.69 421 PHE A C 1
ATOM 3335 O O . PHE A 1 421 ? 26.355 -13.317 1.889 1.00 97.69 421 PHE A O 1
ATOM 3342 N N . GLY A 1 422 ? 26.613 -15.047 0.490 1.00 97.62 422 GLY A N 1
ATOM 3343 C CA . GLY A 1 422 ? 27.890 -15.499 1.049 1.00 97.62 422 GLY A CA 1
ATOM 3344 C C . GLY A 1 422 ? 27.809 -16.015 2.491 1.00 97.62 422 GLY A C 1
ATOM 3345 O O . GLY A 1 422 ? 28.839 -16.097 3.159 1.00 97.62 422 GLY A O 1
ATOM 3346 N N . MET A 1 423 ? 26.606 -16.332 2.979 1.00 98.12 423 MET A N 1
ATOM 3347 C CA . MET A 1 423 ? 26.345 -16.937 4.288 1.00 98.12 423 MET A CA 1
ATOM 3348 C C . MET A 1 423 ? 25.159 -17.895 4.197 1.00 98.12 423 MET A C 1
ATOM 3350 O O . MET A 1 423 ? 24.250 -17.690 3.393 1.00 98.12 423 MET A O 1
ATOM 3354 N N . THR A 1 424 ? 25.140 -18.925 5.038 1.00 98.06 424 THR A N 1
ATOM 3355 C CA . THR A 1 424 ? 23.998 -19.852 5.094 1.00 98.06 424 THR A CA 1
ATOM 3356 C C . THR A 1 424 ? 22.746 -19.152 5.636 1.00 98.06 424 THR A C 1
ATOM 3358 O O . THR A 1 424 ? 22.846 -18.187 6.398 1.00 98.06 424 THR A O 1
ATOM 3361 N N . SER A 1 425 ? 21.553 -19.651 5.294 1.00 97.12 425 SER A N 1
ATOM 3362 C CA . SER A 1 425 ? 20.296 -19.119 5.846 1.00 97.12 425 SER A CA 1
ATOM 3363 C C . SER A 1 425 ? 20.244 -19.214 7.375 1.00 97.12 425 SER A C 1
ATOM 3365 O O . SER A 1 425 ? 19.730 -18.313 8.026 1.00 97.12 425 SER A O 1
ATOM 3367 N N . ASP A 1 426 ? 20.806 -20.274 7.962 1.00 96.75 426 ASP A N 1
ATOM 3368 C CA . ASP A 1 426 ? 20.837 -20.470 9.417 1.00 96.75 426 ASP A CA 1
ATOM 3369 C C . ASP A 1 426 ? 21.744 -19.441 10.104 1.00 96.75 426 ASP A C 1
ATOM 3371 O O . ASP A 1 426 ? 21.344 -18.843 11.105 1.00 96.75 426 ASP A O 1
ATOM 3375 N N . GLU A 1 427 ? 22.924 -19.168 9.529 1.00 97.50 427 GLU A N 1
ATOM 3376 C CA . GLU A 1 427 ? 23.807 -18.093 10.002 1.00 97.50 427 GLU A CA 1
ATOM 3377 C C . GLU A 1 427 ? 23.111 -16.728 9.902 1.00 97.50 427 GLU A C 1
ATOM 3379 O O . GLU A 1 427 ? 23.184 -15.921 10.833 1.00 97.50 427 GLU A O 1
ATOM 3384 N N . PHE A 1 428 ? 22.408 -16.470 8.794 1.00 97.25 428 PHE A N 1
ATOM 3385 C CA . PHE A 1 428 ? 21.608 -15.260 8.642 1.00 97.25 428 PHE A CA 1
ATOM 3386 C C . PHE A 1 428 ? 20.557 -15.141 9.750 1.00 97.25 428 PHE A C 1
ATOM 3388 O O . PHE A 1 428 ? 20.502 -14.095 10.394 1.00 97.25 428 PHE A O 1
ATOM 3395 N N . HIS A 1 429 ? 19.759 -16.182 10.011 1.00 95.94 429 HIS A N 1
ATOM 3396 C CA . HIS A 1 429 ? 18.728 -16.133 11.051 1.00 95.94 429 HIS A CA 1
ATOM 3397 C C . HIS A 1 429 ? 19.315 -15.841 12.429 1.00 95.94 429 HIS A C 1
ATOM 3399 O O . HIS A 1 429 ? 18.820 -14.948 13.111 1.00 95.94 429 HIS A O 1
ATOM 3405 N N . GLU A 1 430 ? 20.398 -16.522 12.809 1.00 95.06 430 GLU A N 1
ATOM 3406 C CA . GLU A 1 430 ? 21.071 -16.292 14.091 1.00 95.06 430 GLU A CA 1
ATOM 3407 C C . GLU A 1 430 ? 21.540 -14.833 14.224 1.00 95.06 430 GLU A C 1
ATOM 3409 O O . GLU A 1 430 ? 21.256 -14.157 15.219 1.00 95.06 430 GLU A O 1
ATOM 3414 N N . ARG A 1 431 ? 22.222 -14.312 13.197 1.00 96.69 431 ARG A N 1
ATOM 3415 C CA . ARG A 1 431 ? 22.768 -12.947 13.204 1.00 96.69 431 ARG A CA 1
ATOM 3416 C C . ARG A 1 431 ? 21.680 -11.881 13.126 1.00 96.69 431 ARG A C 1
ATOM 3418 O O . ARG A 1 431 ? 21.804 -10.836 13.766 1.00 96.69 431 ARG A O 1
ATOM 3425 N N . PHE A 1 432 ? 20.628 -12.125 12.355 1.00 94.12 432 PHE A N 1
ATOM 3426 C CA . PHE A 1 432 ? 19.511 -11.203 12.214 1.00 94.12 432 PHE A CA 1
ATOM 3427 C C . PHE A 1 432 ? 18.652 -11.151 13.483 1.00 94.12 432 PHE A C 1
ATOM 3429 O O . PHE A 1 432 ? 18.252 -10.063 13.897 1.00 94.12 432 PHE A O 1
ATOM 3436 N N . ASP A 1 433 ? 18.431 -12.280 14.161 1.00 90.06 433 ASP A N 1
ATOM 3437 C CA . ASP A 1 433 ? 17.748 -12.302 15.460 1.00 90.06 433 ASP A CA 1
ATOM 3438 C C . ASP A 1 433 ? 18.561 -11.587 16.549 1.00 90.06 433 ASP A C 1
ATOM 3440 O O . ASP A 1 433 ? 17.997 -10.825 17.344 1.00 90.06 433 ASP A O 1
ATOM 3444 N N . ALA A 1 434 ? 19.890 -11.737 16.546 1.00 90.00 434 ALA A N 1
ATOM 3445 C CA . ALA A 1 434 ? 20.768 -10.951 17.412 1.00 90.00 434 ALA A CA 1
ATOM 3446 C C . ALA A 1 434 ? 20.645 -9.445 17.117 1.00 90.00 434 ALA A C 1
ATOM 3448 O O . ALA A 1 434 ? 20.395 -8.653 18.027 1.00 90.00 434 ALA A O 1
ATOM 3449 N N . TYR A 1 435 ? 20.711 -9.051 15.841 1.00 89.19 435 TYR A N 1
ATOM 3450 C CA . TYR A 1 435 ? 20.506 -7.666 15.407 1.00 89.19 435 TYR A CA 1
ATOM 3451 C C . TYR A 1 435 ? 19.142 -7.110 15.847 1.00 89.19 435 TYR A C 1
ATOM 3453 O O . TYR A 1 435 ? 19.060 -5.991 16.359 1.00 89.19 435 TYR A O 1
ATOM 3461 N N . ARG A 1 436 ? 18.065 -7.890 15.697 1.00 85.38 436 ARG A N 1
ATOM 3462 C CA . ARG A 1 436 ? 16.710 -7.529 16.142 1.00 85.38 436 ARG A CA 1
ATOM 3463 C C . ARG A 1 436 ? 16.653 -7.329 17.656 1.00 85.38 436 ARG A C 1
ATOM 3465 O O . ARG A 1 436 ? 16.034 -6.376 18.123 1.00 85.38 436 ARG A O 1
ATOM 3472 N N . THR A 1 437 ? 17.320 -8.198 18.412 1.00 80.50 437 THR A N 1
ATOM 3473 C CA . THR A 1 437 ? 17.396 -8.113 19.877 1.00 80.50 437 THR A CA 1
ATOM 3474 C C . THR A 1 437 ? 18.135 -6.854 20.329 1.00 80.50 437 THR A C 1
ATOM 3476 O O . THR A 1 437 ? 17.655 -6.151 21.212 1.00 80.50 437 THR A O 1
ATOM 3479 N N . GLU A 1 438 ? 19.276 -6.538 19.713 1.00 80.38 438 GLU A N 1
ATOM 3480 C CA . GLU A 1 438 ? 20.077 -5.352 20.049 1.00 80.38 438 GLU A CA 1
ATOM 3481 C C . GLU A 1 438 ? 19.377 -4.037 19.683 1.00 80.38 438 GLU A C 1
ATOM 3483 O O . GLU A 1 438 ? 19.563 -3.015 20.347 1.00 80.38 438 GLU A O 1
ATOM 3488 N N . THR A 1 439 ? 18.584 -4.046 18.611 1.00 71.62 439 THR A N 1
ATOM 3489 C CA . THR A 1 439 ? 17.910 -2.845 18.106 1.00 71.62 439 THR A CA 1
ATOM 3490 C C . THR A 1 439 ? 16.565 -2.560 18.761 1.00 71.62 439 THR A C 1
ATOM 3492 O O . THR A 1 439 ? 16.131 -1.403 18.767 1.00 71.62 439 THR A O 1
ATOM 3495 N N . ALA A 1 440 ? 15.909 -3.569 19.334 1.00 66.75 440 ALA A N 1
ATOM 3496 C CA . ALA A 1 440 ? 14.731 -3.361 20.156 1.00 66.75 440 ALA A CA 1
ATOM 3497 C C . ALA A 1 440 ? 15.143 -2.607 21.429 1.00 66.75 440 ALA A C 1
ATOM 3499 O O . ALA A 1 440 ? 15.851 -3.143 22.282 1.00 66.75 440 ALA A O 1
ATOM 3500 N N . ARG A 1 441 ? 14.699 -1.350 21.583 1.00 60.31 441 ARG A N 1
ATOM 3501 C CA . ARG A 1 441 ? 14.803 -0.682 22.887 1.00 60.31 441 ARG A CA 1
ATOM 3502 C C . ARG A 1 441 ? 14.059 -1.558 23.898 1.00 60.31 441 ARG A C 1
ATOM 3504 O O . ARG A 1 441 ? 12.881 -1.832 23.662 1.00 60.31 441 ARG A O 1
ATOM 3511 N N . PRO A 1 442 ? 14.697 -2.000 24.993 1.00 56.62 442 PRO A N 1
ATOM 3512 C CA . PRO A 1 442 ? 13.964 -2.688 26.038 1.00 56.62 442 PRO A CA 1
ATOM 3513 C C . PRO A 1 442 ? 12.876 -1.737 26.537 1.00 56.62 442 PRO A C 1
ATOM 3515 O O . PRO A 1 442 ? 13.176 -0.644 27.020 1.00 56.62 442 PRO A O 1
ATOM 3518 N N . LEU A 1 443 ? 11.610 -2.124 26.368 1.00 56.56 443 LEU A N 1
ATOM 3519 C CA . LEU A 1 443 ? 10.523 -1.462 27.078 1.00 56.56 443 LEU A CA 1
ATOM 3520 C C . LEU A 1 443 ? 10.798 -1.634 28.588 1.00 56.56 443 LEU A C 1
ATOM 3522 O O . LEU A 1 443 ? 11.226 -2.726 28.980 1.00 56.56 443 LEU A O 1
ATOM 3526 N N . PRO A 1 444 ? 10.589 -0.598 29.425 1.00 53.94 444 PRO A N 1
ATOM 3527 C CA . PRO A 1 444 ? 11.043 -0.563 30.821 1.00 53.94 444 PRO A CA 1
ATOM 3528 C C . PRO A 1 444 ? 10.747 -1.831 31.644 1.00 53.94 444 PRO A C 1
ATOM 3530 O O . PRO A 1 444 ? 11.595 -2.268 32.415 1.00 53.94 444 PRO A O 1
ATOM 3533 N N . HIS A 1 445 ? 9.598 -2.469 31.415 1.00 57.75 445 HIS A N 1
ATOM 3534 C CA . HIS A 1 445 ? 9.075 -3.580 32.220 1.00 57.75 445 HIS A CA 1
ATOM 3535 C C . HIS A 1 445 ? 9.564 -4.982 31.815 1.00 57.75 445 HIS A C 1
ATOM 3537 O O . HIS A 1 445 ? 9.352 -5.938 32.547 1.00 57.75 445 HIS A O 1
ATOM 3543 N N . ARG A 1 446 ? 10.243 -5.166 30.668 1.00 51.53 446 ARG A N 1
ATOM 3544 C CA . ARG A 1 446 ? 10.747 -6.511 30.293 1.00 51.53 446 ARG A CA 1
ATOM 3545 C C . ARG A 1 446 ? 12.090 -6.872 30.929 1.00 51.53 446 ARG A C 1
ATOM 3547 O O . ARG A 1 446 ? 12.578 -7.980 30.718 1.00 51.53 446 ARG A O 1
ATOM 3554 N N . SER A 1 447 ? 12.712 -5.955 31.669 1.00 46.41 447 SER A N 1
ATOM 3555 C CA . SER A 1 447 ? 14.073 -6.154 32.184 1.00 46.41 447 SER A CA 1
ATOM 3556 C C . SER A 1 447 ? 14.157 -6.599 33.648 1.00 46.41 447 SER A C 1
ATOM 3558 O O . SER A 1 447 ? 15.230 -7.029 34.070 1.00 46.41 447 SER A O 1
ATOM 3560 N N . ASP A 1 448 ? 13.064 -6.545 34.414 1.00 52.78 448 ASP A N 1
ATOM 3561 C CA . ASP A 1 448 ? 13.096 -6.672 35.878 1.00 52.78 448 ASP A CA 1
ATOM 3562 C C . ASP A 1 448 ? 12.240 -7.808 36.468 1.00 52.78 448 ASP A C 1
ATOM 3564 O O . ASP A 1 448 ? 12.406 -8.124 37.647 1.00 52.78 448 ASP A O 1
ATOM 3568 N N . GLY A 1 449 ? 11.414 -8.493 35.668 1.00 56.56 449 GLY A N 1
ATOM 3569 C CA . GLY A 1 449 ? 10.662 -9.675 36.112 1.00 56.56 449 GLY A CA 1
ATOM 3570 C C . GLY A 1 449 ? 9.633 -9.360 37.198 1.00 56.56 449 GLY A C 1
ATOM 3571 O O . GLY A 1 449 ? 9.442 -10.159 38.117 1.00 56.56 449 GLY A O 1
ATOM 3572 N N . LEU A 1 450 ? 9.020 -8.178 37.132 1.00 56.22 450 LEU A N 1
ATOM 3573 C CA . LEU A 1 450 ? 8.034 -7.745 38.111 1.00 56.22 450 LEU A CA 1
ATOM 3574 C C . LEU A 1 450 ? 6.686 -8.440 37.878 1.00 56.22 450 LEU A C 1
ATOM 3576 O O . LEU A 1 450 ? 6.095 -8.361 36.808 1.00 56.22 450 LEU A O 1
ATOM 3580 N N . ASP A 1 451 ? 6.164 -9.068 38.933 1.00 64.62 451 ASP A N 1
ATOM 3581 C CA . ASP A 1 451 ? 4.794 -9.603 38.989 1.00 64.62 451 ASP A CA 1
ATOM 3582 C C . ASP A 1 451 ? 3.729 -8.492 39.181 1.00 64.62 451 ASP A C 1
ATOM 3584 O O . ASP A 1 451 ? 2.533 -8.776 39.326 1.00 64.62 451 ASP A O 1
ATOM 3588 N N . GLU A 1 452 ? 4.147 -7.222 39.228 1.00 70.94 452 GLU A N 1
ATOM 3589 C CA . GLU A 1 452 ? 3.303 -6.069 39.545 1.00 70.94 452 GLU A CA 1
ATOM 3590 C C . GLU A 1 452 ? 3.077 -5.169 38.326 1.00 70.94 452 GLU A C 1
ATOM 3592 O O . GLU A 1 452 ? 3.973 -4.917 37.526 1.00 70.94 452 GLU A O 1
ATOM 3597 N N . LEU A 1 453 ? 1.849 -4.659 38.209 1.00 78.25 453 LEU A N 1
ATOM 3598 C CA . LEU A 1 453 ? 1.461 -3.699 37.183 1.00 78.25 453 LEU A CA 1
ATOM 3599 C C . LEU A 1 453 ? 2.276 -2.404 37.331 1.00 78.25 453 LEU A C 1
ATOM 3601 O O . LEU A 1 453 ? 2.237 -1.762 38.383 1.00 78.25 453 LEU A O 1
ATOM 3605 N N . VAL A 1 454 ? 2.920 -1.965 36.250 1.00 85.12 454 VAL A N 1
ATOM 3606 C CA . VAL A 1 454 ? 3.619 -0.674 36.207 1.00 85.12 454 VAL A CA 1
ATOM 3607 C C . VAL A 1 454 ? 2.680 0.394 35.651 1.00 85.12 454 VAL A C 1
ATOM 3609 O O . VAL A 1 454 ? 2.153 0.250 34.549 1.00 85.12 454 VAL A O 1
ATOM 3612 N N . ILE A 1 455 ? 2.474 1.481 36.399 1.00 88.56 455 ILE A N 1
ATOM 3613 C CA . ILE A 1 455 ? 1.719 2.652 35.935 1.00 88.56 455 ILE A CA 1
ATOM 3614 C C . ILE A 1 455 ? 2.684 3.828 35.802 1.00 88.56 455 ILE A C 1
ATOM 3616 O O . ILE A 1 455 ? 3.209 4.317 36.801 1.00 88.56 455 ILE A O 1
ATOM 3620 N N . GLU A 1 456 ? 2.877 4.294 34.574 1.00 90.81 456 GLU A N 1
ATOM 3621 C CA . GLU A 1 456 ? 3.696 5.455 34.241 1.00 90.81 456 GLU A CA 1
ATOM 3622 C C . GLU A 1 456 ? 2.803 6.671 33.999 1.00 90.81 456 GLU A C 1
ATOM 3624 O O . GLU A 1 456 ? 1.856 6.629 33.218 1.00 90.81 456 GLU A O 1
ATOM 3629 N N . PHE A 1 457 ? 3.088 7.787 34.665 1.00 90.94 457 PHE A N 1
ATOM 3630 C CA . PHE A 1 457 ? 2.321 9.021 34.487 1.00 90.94 457 PHE A CA 1
ATOM 3631 C C . PHE A 1 457 ? 3.086 9.983 33.584 1.00 90.94 457 PHE A C 1
ATOM 3633 O O . PHE A 1 457 ? 4.165 10.444 33.957 1.00 90.94 457 PHE A O 1
ATOM 3640 N N . VAL A 1 458 ? 2.507 10.316 32.431 1.00 90.31 458 VAL A N 1
ATOM 3641 C CA . VAL A 1 458 ? 3.119 11.193 31.426 1.00 90.31 458 VAL A CA 1
ATOM 3642 C C . VAL A 1 458 ? 2.536 12.601 31.548 1.00 90.31 458 VAL A C 1
ATOM 3644 O O . VAL A 1 458 ? 1.320 12.793 31.509 1.00 90.31 458 VAL A O 1
ATOM 3647 N N . GLY A 1 459 ? 3.414 13.586 31.737 1.00 91.31 459 GLY A N 1
ATOM 3648 C CA . GLY A 1 459 ? 3.041 14.974 32.010 1.00 91.31 459 GLY A CA 1
ATOM 3649 C C . GLY A 1 459 ? 2.572 15.238 33.453 1.00 91.31 459 GLY A C 1
ATOM 3650 O O . GLY A 1 459 ? 2.807 14.457 34.385 1.00 91.31 459 GLY A O 1
ATOM 3651 N N . ASP A 1 460 ? 1.907 16.377 33.656 1.00 91.50 460 ASP A N 1
ATOM 3652 C CA . ASP A 1 460 ? 1.535 16.922 34.970 1.00 91.50 460 ASP A CA 1
ATOM 3653 C C . ASP A 1 460 ? 0.222 16.322 35.514 1.00 91.50 460 ASP A C 1
ATOM 3655 O O . ASP A 1 460 ? -0.745 17.024 35.827 1.00 91.50 460 ASP A O 1
ATOM 3659 N N . VAL A 1 461 ? 0.160 14.993 35.647 1.00 89.50 461 VAL A N 1
ATOM 3660 C CA . VAL A 1 461 ? -0.989 14.317 36.278 1.00 89.50 461 VAL A CA 1
ATOM 3661 C C . VAL A 1 461 ? -1.006 14.615 37.788 1.00 89.50 461 VAL A C 1
ATOM 3663 O O . VAL A 1 461 ? -0.043 14.255 38.471 1.00 89.50 461 VAL A O 1
ATOM 3666 N N . PRO A 1 462 ? -2.075 15.216 38.356 1.00 91.00 462 PRO A N 1
ATOM 3667 C CA . PRO A 1 462 ? -2.120 15.562 39.780 1.00 91.00 462 PRO A CA 1
ATOM 3668 C C . PRO A 1 462 ? -1.995 14.337 40.693 1.00 91.00 462 PRO A C 1
ATOM 3670 O O . PRO A 1 462 ? -2.620 13.315 40.429 1.00 91.00 462 PRO A O 1
ATOM 3673 N N . GLU A 1 463 ? -1.284 14.453 41.817 1.00 90.25 463 GLU A N 1
ATOM 3674 C CA . GLU A 1 463 ? -1.020 13.336 42.748 1.00 90.25 463 GLU A CA 1
ATOM 3675 C C . GLU A 1 463 ? -2.292 12.611 43.220 1.00 90.25 463 GLU A C 1
ATOM 3677 O O . GLU A 1 463 ? -2.344 11.386 43.276 1.00 90.25 463 GLU A O 1
ATOM 3682 N N . GLN A 1 464 ? -3.368 13.356 43.491 1.00 87.25 464 GLN A N 1
ATOM 3683 C CA . GLN A 1 464 ? -4.660 12.765 43.851 1.00 87.25 464 GLN A CA 1
ATOM 3684 C C . GLN A 1 464 ? -5.230 11.895 42.719 1.00 87.25 464 GLN A C 1
ATOM 3686 O O . GLN A 1 464 ? -5.823 10.849 42.975 1.00 87.25 464 GLN A O 1
ATOM 3691 N N . THR A 1 465 ? -5.054 12.331 41.472 1.00 86.06 465 THR A N 1
ATOM 3692 C CA . THR A 1 465 ? -5.444 11.582 40.276 1.00 86.06 465 THR A CA 1
ATOM 3693 C C . THR A 1 465 ? -4.561 10.349 40.113 1.00 86.06 465 THR A C 1
ATOM 3695 O O . THR A 1 465 ? -5.096 9.275 39.854 1.00 86.06 465 THR A O 1
ATOM 3698 N N . ARG A 1 466 ? -3.245 10.471 40.348 1.00 90.81 466 ARG A N 1
ATOM 3699 C CA . ARG A 1 466 ? -2.301 9.342 40.322 1.00 90.81 466 ARG A CA 1
ATOM 3700 C C . ARG A 1 466 ? -2.710 8.250 41.306 1.00 90.81 466 ARG A C 1
ATOM 3702 O O . ARG A 1 466 ? -2.944 7.116 40.904 1.00 90.81 466 ARG A O 1
ATOM 3709 N N . ALA A 1 467 ? -2.913 8.623 42.569 1.00 89.00 467 ALA A N 1
ATOM 3710 C CA . ALA A 1 467 ? -3.342 7.704 43.618 1.00 89.00 467 ALA A CA 1
ATOM 3711 C C . ALA A 1 467 ? -4.707 7.058 43.320 1.00 89.00 467 ALA A C 1
ATOM 3713 O O . ALA A 1 467 ? -4.889 5.866 43.566 1.00 89.00 467 ALA A O 1
ATOM 3714 N N . ALA A 1 468 ? -5.660 7.822 42.770 1.00 86.56 468 ALA A N 1
ATOM 3715 C CA . ALA A 1 468 ? -6.967 7.294 42.383 1.00 86.56 468 ALA A CA 1
ATOM 3716 C C . ALA A 1 468 ? -6.856 6.255 41.258 1.00 86.56 468 ALA A C 1
ATOM 3718 O O . ALA A 1 468 ? -7.487 5.206 41.350 1.00 86.56 468 ALA A O 1
ATOM 3719 N N . PHE A 1 469 ? -6.033 6.514 40.237 1.00 87.25 469 PHE A N 1
ATOM 3720 C CA . PHE A 1 469 ? -5.779 5.544 39.176 1.00 87.25 469 PHE A CA 1
ATOM 3721 C C . PHE A 1 469 ? -5.094 4.293 39.714 1.00 87.25 469 PHE A C 1
ATOM 3723 O O . PHE A 1 469 ? -5.610 3.201 39.513 1.00 87.25 469 PHE A O 1
ATOM 3730 N N . SER A 1 470 ? -3.999 4.423 40.464 1.00 88.50 470 SER A N 1
ATOM 3731 C CA . SER A 1 470 ? -3.305 3.257 41.023 1.00 88.50 470 SER A CA 1
ATOM 3732 C C . SER A 1 470 ? -4.220 2.385 41.888 1.00 88.50 470 SER A C 1
ATOM 3734 O O . SER A 1 470 ? -4.167 1.157 41.796 1.00 88.50 470 SER A O 1
ATOM 3736 N N . ALA A 1 471 ? -5.101 2.999 42.685 1.00 89.81 471 ALA A N 1
ATOM 3737 C CA . ALA A 1 471 ? -6.082 2.274 43.486 1.00 89.81 471 ALA A CA 1
ATOM 3738 C C . ALA A 1 471 ? -7.132 1.551 42.624 1.00 89.81 471 ALA A C 1
ATOM 3740 O O . ALA A 1 471 ? -7.433 0.390 42.896 1.00 89.81 471 ALA A O 1
ATOM 3741 N N . GLU A 1 472 ? -7.669 2.207 41.592 1.00 89.88 472 GLU A N 1
ATOM 3742 C CA . GLU A 1 472 ? -8.663 1.610 40.689 1.00 89.88 472 GLU A CA 1
ATOM 3743 C C . GLU A 1 472 ? -8.058 0.441 39.891 1.00 89.88 472 GLU A C 1
ATOM 3745 O O . GLU A 1 472 ? -8.616 -0.654 39.879 1.00 89.88 472 GLU A O 1
ATOM 3750 N N . PHE A 1 473 ? -6.868 0.636 39.307 1.00 87.81 473 PHE A N 1
ATOM 3751 C CA . PHE A 1 473 ? -6.123 -0.394 38.572 1.00 87.81 473 PHE A CA 1
ATOM 3752 C C . PHE A 1 473 ? -5.854 -1.627 39.450 1.00 87.81 473 PHE A C 1
ATOM 3754 O O . PHE A 1 473 ? -6.116 -2.762 39.051 1.00 87.81 473 PHE A O 1
ATOM 3761 N N . SER A 1 474 ? -5.434 -1.413 40.700 1.00 88.88 474 SER A N 1
ATOM 3762 C CA . SER A 1 474 ? -5.205 -2.504 41.660 1.00 88.88 474 SER A CA 1
ATOM 3763 C C . SER A 1 474 ? -6.477 -3.303 41.980 1.00 88.88 474 SER A C 1
ATOM 3765 O O . SER A 1 474 ? -6.421 -4.525 42.157 1.00 88.88 474 SER A O 1
ATOM 3767 N N . GLN A 1 475 ? -7.638 -2.642 42.054 1.00 91.06 475 GLN A N 1
ATOM 3768 C CA . GLN A 1 475 ? -8.918 -3.315 42.299 1.00 91.06 475 GLN A CA 1
ATOM 3769 C C . GLN A 1 475 ? -9.363 -4.136 41.089 1.00 91.06 475 GLN A C 1
ATOM 3771 O O . GLN A 1 475 ? -9.770 -5.285 41.251 1.00 91.06 475 GLN A O 1
ATOM 3776 N N . VAL A 1 476 ? -9.243 -3.578 39.882 1.00 89.88 476 VAL A N 1
ATOM 3777 C CA . VAL A 1 476 ? -9.560 -4.294 38.640 1.00 89.88 476 VAL A CA 1
ATOM 3778 C C . VAL A 1 476 ? -8.650 -5.508 38.467 1.00 89.88 476 VAL A C 1
ATOM 3780 O O . VAL A 1 476 ? -9.134 -6.597 38.168 1.00 89.88 476 VAL A O 1
ATOM 3783 N N . GLN A 1 477 ? -7.346 -5.370 38.719 1.00 87.81 477 GLN A N 1
ATOM 3784 C CA . GLN A 1 477 ? -6.413 -6.494 38.640 1.00 87.81 477 GLN A CA 1
ATOM 3785 C C . GLN A 1 477 ? -6.752 -7.595 39.656 1.00 87.81 477 GLN A C 1
ATOM 3787 O O . GLN A 1 477 ? -6.702 -8.780 39.324 1.00 87.81 477 GLN A O 1
ATOM 3792 N N . THR A 1 478 ? -7.129 -7.214 40.882 1.00 92.12 478 THR A N 1
ATOM 3793 C CA . THR A 1 478 ? -7.610 -8.159 41.900 1.00 92.12 478 THR A CA 1
ATOM 3794 C C . THR A 1 478 ? -8.855 -8.901 41.410 1.00 92.12 478 THR A C 1
ATOM 3796 O O . THR A 1 478 ? -8.864 -10.129 41.442 1.00 92.12 478 THR A O 1
ATOM 3799 N N . LEU A 1 479 ? -9.853 -8.194 40.864 1.00 93.56 479 LEU A N 1
ATOM 3800 C CA . LEU A 1 479 ? -11.062 -8.807 40.301 1.00 93.56 479 LEU A CA 1
ATOM 3801 C C . LEU A 1 479 ? -10.727 -9.806 39.183 1.00 93.56 479 LEU A C 1
ATOM 3803 O O . LEU A 1 479 ? -11.172 -10.951 39.217 1.00 93.56 479 LEU A O 1
ATOM 3807 N N . LEU A 1 480 ? -9.915 -9.399 38.203 1.00 90.62 480 LEU A N 1
ATOM 3808 C CA . LEU A 1 480 ? -9.519 -10.255 37.080 1.00 90.62 480 LEU A CA 1
ATOM 3809 C C . LEU A 1 480 ? -8.782 -11.515 37.548 1.00 90.62 480 LEU A C 1
ATOM 3811 O O . LEU A 1 480 ? -9.022 -12.609 37.032 1.00 90.62 480 LEU A O 1
ATOM 3815 N N . ARG A 1 481 ? -7.919 -11.386 38.557 1.00 90.88 481 ARG A N 1
ATOM 3816 C CA . ARG A 1 481 ? -7.171 -12.512 39.117 1.00 90.88 481 ARG A CA 1
ATOM 3817 C C . ARG A 1 481 ? -8.067 -13.455 39.915 1.00 90.88 481 ARG A C 1
ATOM 3819 O O . ARG A 1 481 ? -7.968 -14.665 39.735 1.00 90.88 481 ARG A O 1
ATOM 3826 N N . GLU A 1 482 ? -8.903 -12.919 40.799 1.00 94.00 482 GLU A N 1
ATOM 3827 C CA . GLU A 1 482 ? -9.687 -13.708 41.754 1.00 94.00 482 GLU A CA 1
ATOM 3828 C C . GLU A 1 482 ? -10.955 -14.300 41.134 1.00 94.00 482 GLU A C 1
ATOM 3830 O O . GLU A 1 482 ? -11.251 -15.471 41.366 1.00 94.00 482 GLU A O 1
ATOM 3835 N N . GLN A 1 483 ? -11.685 -13.525 40.329 1.00 94.62 483 GLN A N 1
ATOM 3836 C CA . GLN A 1 483 ? -12.951 -13.954 39.727 1.00 94.62 483 GLN A CA 1
ATOM 3837 C C . GLN A 1 483 ? -12.740 -14.647 38.378 1.00 94.62 483 GLN A C 1
ATOM 3839 O O . GLN A 1 483 ? -13.313 -15.704 38.124 1.00 94.62 483 GLN A O 1
ATOM 3844 N N . PHE A 1 484 ? -11.891 -14.078 37.522 1.00 93.00 484 PHE A N 1
ATOM 3845 C CA . PHE A 1 484 ? -11.697 -14.565 36.153 1.00 93.00 484 PHE A CA 1
ATOM 3846 C C . PHE A 1 484 ? -10.443 -15.432 35.980 1.00 93.00 484 PHE A C 1
ATOM 3848 O O . PHE A 1 484 ? -10.208 -15.977 34.901 1.00 93.00 484 PHE A O 1
ATOM 3855 N N . GLY A 1 485 ? -9.625 -15.580 37.025 1.00 92.75 485 GLY A N 1
ATOM 3856 C CA . GLY A 1 485 ? -8.430 -16.415 36.988 1.00 92.75 485 GLY A CA 1
ATOM 3857 C C . GLY A 1 485 ? -7.400 -15.958 35.959 1.00 92.75 485 GLY A C 1
ATOM 3858 O O . GLY A 1 485 ? -6.723 -16.816 35.399 1.00 92.75 485 GLY A O 1
ATOM 3859 N N . SER A 1 486 ? -7.278 -14.655 35.666 1.00 85.06 486 SER A N 1
ATOM 3860 C CA . SER A 1 486 ? -6.425 -14.134 34.580 1.00 85.06 486 SER A CA 1
ATOM 3861 C C . SER A 1 486 ? -4.940 -14.505 34.712 1.00 85.06 486 SER A C 1
ATOM 3863 O O . SER A 1 486 ? -4.260 -14.680 33.703 1.00 85.06 486 SER A O 1
ATOM 3865 N N . GLY A 1 487 ? -4.450 -14.702 35.939 1.00 83.81 487 GLY A N 1
ATOM 3866 C CA . GLY A 1 487 ? -3.021 -14.806 36.251 1.00 83.81 487 GLY A CA 1
ATOM 3867 C C . GLY A 1 487 ? -2.386 -13.431 36.484 1.00 83.81 487 GLY A C 1
ATOM 3868 O O . GLY A 1 487 ? -3.084 -12.414 36.496 1.00 83.81 487 GLY A O 1
ATOM 3869 N N . ALA A 1 488 ? -1.070 -13.402 36.716 1.00 74.25 488 ALA A N 1
ATOM 3870 C CA . ALA A 1 488 ? -0.308 -12.156 36.728 1.00 74.25 488 ALA A CA 1
ATOM 3871 C C . ALA A 1 488 ? -0.266 -11.569 35.309 1.00 74.25 488 ALA A C 1
ATOM 3873 O O . ALA A 1 488 ? -0.151 -12.303 34.328 1.00 74.25 488 ALA A O 1
ATOM 3874 N N . THR A 1 489 ? -0.405 -10.251 35.209 1.00 70.56 489 THR A N 1
ATOM 3875 C CA . THR A 1 489 ? -0.435 -9.528 33.938 1.00 70.56 489 THR A CA 1
ATOM 3876 C C . THR A 1 489 ? 0.751 -8.575 33.895 1.00 70.56 489 THR A C 1
ATOM 3878 O O . THR A 1 489 ? 0.771 -7.615 34.661 1.00 70.56 489 THR A O 1
ATOM 3881 N N . ASP A 1 490 ? 1.708 -8.844 33.013 1.00 72.88 490 ASP A N 1
ATOM 3882 C CA . ASP A 1 490 ? 2.910 -8.033 32.806 1.00 72.88 490 ASP A CA 1
ATOM 3883 C C . ASP A 1 490 ? 2.693 -7.052 31.639 1.00 72.88 490 ASP A C 1
ATOM 3885 O O . ASP A 1 490 ? 2.889 -7.392 30.470 1.00 72.88 490 ASP A O 1
ATOM 3889 N N . TYR A 1 491 ? 2.181 -5.858 31.950 1.00 78.31 491 TYR A N 1
ATOM 3890 C CA . TYR A 1 491 ? 2.074 -4.740 31.008 1.00 78.31 491 TYR A CA 1
ATOM 3891 C C . TYR A 1 491 ? 2.201 -3.395 31.730 1.00 78.31 491 TYR A C 1
ATOM 3893 O O . TYR A 1 491 ? 1.960 -3.295 32.935 1.00 78.31 491 TYR A O 1
ATOM 3901 N N . THR A 1 492 ? 2.561 -2.346 30.986 1.00 81.62 492 THR A N 1
ATOM 3902 C CA . THR A 1 492 ? 2.629 -0.969 31.498 1.00 81.62 492 THR A CA 1
ATOM 3903 C C . THR A 1 492 ? 1.394 -0.166 31.107 1.00 81.62 492 THR A C 1
ATOM 3905 O O . THR A 1 492 ? 0.905 -0.247 29.982 1.00 81.62 492 THR A O 1
ATOM 3908 N N . VAL A 1 493 ? 0.904 0.664 32.017 1.00 86.00 493 VAL A N 1
ATOM 3909 C CA . VAL A 1 493 ? -0.171 1.618 31.738 1.00 86.00 493 VAL A CA 1
ATOM 3910 C C . VAL A 1 493 ? 0.412 3.019 31.786 1.00 86.00 493 VAL A C 1
ATOM 3912 O O . VAL A 1 493 ? 0.844 3.470 32.839 1.00 86.00 493 VAL A O 1
ATOM 3915 N N . TYR A 1 494 ? 0.390 3.719 30.661 1.00 88.50 494 TYR A N 1
ATOM 3916 C CA . TYR A 1 494 ? 0.739 5.126 30.570 1.00 88.50 494 TYR A CA 1
ATOM 3917 C C . TYR A 1 494 ? -0.516 5.976 30.760 1.00 88.50 494 TYR A C 1
ATOM 3919 O O . TYR A 1 494 ? -1.487 5.852 30.016 1.00 88.50 494 TYR A O 1
ATOM 3927 N N . ILE A 1 495 ? -0.507 6.858 31.753 1.00 89.00 495 ILE A N 1
ATOM 3928 C CA . ILE A 1 495 ? -1.601 7.787 32.035 1.00 89.00 495 ILE A CA 1
ATOM 3929 C C . ILE A 1 495 ? -1.102 9.198 31.764 1.00 89.00 495 ILE A C 1
ATOM 3931 O O . ILE A 1 495 ? -0.301 9.745 32.520 1.00 89.00 495 ILE A O 1
ATOM 3935 N N . ALA A 1 496 ? -1.584 9.783 30.678 1.00 89.94 496 ALA A N 1
ATOM 3936 C CA . ALA A 1 496 ? -1.180 11.085 30.187 1.00 89.94 496 ALA A CA 1
ATOM 3937 C C . ALA A 1 496 ? -2.073 12.211 30.736 1.00 89.94 496 ALA A C 1
ATOM 3939 O O . ALA A 1 496 ? -3.291 12.051 30.840 1.00 89.94 496 ALA A O 1
ATOM 3940 N N . SER A 1 497 ? -1.504 13.375 31.070 1.00 89.69 497 SER A N 1
ATOM 3941 C CA . SER A 1 497 ? -2.284 14.532 31.553 1.00 89.69 497 SER A CA 1
ATOM 3942 C C . SER A 1 497 ? -3.168 15.186 30.489 1.00 89.69 497 SER A C 1
ATOM 3944 O O . SER A 1 497 ? -4.140 15.872 30.826 1.00 89.69 497 SER A O 1
ATOM 3946 N N . SER A 1 498 ? -2.845 14.982 29.215 1.00 85.69 498 SER A N 1
ATOM 3947 C CA . SER A 1 498 ? -3.572 15.520 28.074 1.00 85.69 498 SER A CA 1
ATOM 3948 C C . SER A 1 498 ? -3.452 14.604 26.857 1.00 85.69 498 SER A C 1
ATOM 3950 O O . SER A 1 498 ? -2.649 13.677 26.832 1.00 85.69 498 SER A O 1
ATOM 3952 N N . GLY A 1 499 ? -4.223 14.901 25.813 1.00 81.19 499 GLY A N 1
ATOM 3953 C CA . GLY A 1 499 ? -4.147 14.179 24.546 1.00 81.19 499 GLY A CA 1
ATOM 3954 C C . GLY A 1 499 ? -2.836 14.424 23.798 1.00 81.19 499 GLY A C 1
ATOM 3955 O O . GLY A 1 499 ? -2.444 13.583 23.004 1.00 81.19 499 GLY A O 1
ATOM 3956 N N . GLU A 1 500 ? -2.145 15.540 24.049 1.00 82.00 500 GLU A N 1
ATOM 3957 C CA . GLU A 1 500 ? -0.808 15.781 23.487 1.00 82.00 500 GLU A CA 1
ATOM 3958 C C . GLU A 1 500 ? 0.256 14.981 24.241 1.00 82.00 500 GLU A C 1
ATOM 3960 O O . GLU A 1 500 ? 1.083 14.336 23.606 1.00 82.00 500 GLU A O 1
ATOM 3965 N N . ASP A 1 501 ? 0.169 14.913 25.573 1.00 85.06 501 ASP A N 1
ATOM 3966 C CA . ASP A 1 501 ? 1.042 14.039 26.369 1.00 85.06 501 ASP A CA 1
ATOM 3967 C C . ASP A 1 501 ? 0.796 12.557 26.028 1.00 85.06 501 ASP A C 1
ATOM 3969 O O . ASP A 1 501 ? 1.724 11.755 26.026 1.00 85.06 501 ASP A O 1
ATOM 3973 N N . ALA A 1 502 ? -0.450 12.186 25.701 1.00 82.50 502 ALA A N 1
ATOM 3974 C CA . ALA A 1 502 ? -0.800 10.839 25.252 1.00 82.50 502 ALA A CA 1
ATOM 3975 C C . ALA A 1 502 ? -0.170 10.533 23.890 1.00 82.50 502 ALA A C 1
ATOM 3977 O O . ALA A 1 502 ? 0.437 9.480 23.731 1.00 82.50 502 ALA A O 1
ATOM 3978 N N . LYS A 1 503 ? -0.234 11.475 22.938 1.00 80.81 503 LYS A N 1
ATOM 3979 C CA . LYS A 1 503 ? 0.458 11.361 21.646 1.00 80.81 503 LYS A CA 1
ATOM 3980 C C . LYS A 1 503 ? 1.970 11.289 21.807 1.00 80.81 503 LYS A C 1
ATOM 3982 O O . LYS A 1 503 ? 2.615 10.540 21.081 1.00 80.81 503 LYS A O 1
ATOM 3987 N N . GLU A 1 504 ? 2.547 12.062 22.725 1.00 81.69 504 GLU A N 1
ATOM 3988 C CA . GLU A 1 504 ? 3.979 12.014 23.017 1.00 81.69 504 GLU A CA 1
ATOM 3989 C C . GLU A 1 504 ? 4.368 10.659 23.610 1.00 81.69 504 GLU A C 1
ATOM 3991 O O . GLU A 1 504 ? 5.282 10.023 23.086 1.00 81.69 504 GLU A O 1
ATOM 3996 N N . ALA A 1 505 ? 3.617 10.164 24.598 1.00 80.94 505 ALA A N 1
ATOM 3997 C CA . ALA A 1 505 ? 3.781 8.818 25.140 1.00 80.94 505 ALA A CA 1
ATOM 3998 C C . ALA A 1 505 ? 3.644 7.756 24.041 1.00 80.94 505 ALA A C 1
ATOM 4000 O O . ALA A 1 505 ? 4.471 6.857 23.933 1.00 80.94 505 ALA A O 1
ATOM 4001 N N . HIS A 1 506 ? 2.646 7.880 23.165 1.00 80.31 506 HIS A N 1
ATOM 4002 C CA . HIS A 1 506 ? 2.437 6.975 22.039 1.00 80.31 506 HIS A CA 1
ATOM 4003 C C . HIS A 1 506 ? 3.618 7.014 21.063 1.00 80.31 506 HIS A C 1
ATOM 4005 O O . HIS A 1 506 ? 4.103 5.972 20.619 1.00 80.31 506 HIS A O 1
ATOM 4011 N N . ARG A 1 507 ? 4.141 8.207 20.764 1.00 76.56 507 ARG A N 1
ATOM 4012 C CA . ARG A 1 507 ? 5.320 8.392 19.913 1.00 76.56 507 ARG A CA 1
ATOM 4013 C C . ARG A 1 507 ? 6.571 7.799 20.556 1.00 76.56 507 ARG A C 1
ATOM 4015 O O . ARG A 1 507 ? 7.375 7.197 19.851 1.00 76.56 507 ARG A O 1
ATOM 4022 N N . GLU A 1 508 ? 6.740 7.947 21.865 1.00 75.06 508 GLU A N 1
ATOM 4023 C CA . GLU A 1 508 ? 7.883 7.408 22.601 1.00 75.06 508 GLU A CA 1
ATOM 4024 C C . GLU A 1 508 ? 7.833 5.878 22.692 1.00 75.06 508 GLU A C 1
ATOM 4026 O O . GLU A 1 508 ? 8.828 5.213 22.393 1.00 75.06 508 GLU A O 1
ATOM 4031 N N . VAL A 1 509 ? 6.674 5.320 23.049 1.00 71.88 509 VAL A N 1
ATOM 4032 C CA . VAL A 1 509 ? 6.487 3.881 23.276 1.00 71.88 509 VAL A CA 1
ATOM 4033 C C . VAL A 1 509 ? 6.377 3.118 21.952 1.00 71.88 509 VAL A C 1
ATOM 4035 O O . VAL A 1 509 ? 6.976 2.053 21.806 1.00 71.88 509 VAL A O 1
ATOM 4038 N N . PHE A 1 510 ? 5.655 3.656 20.963 1.00 69.19 510 PHE A N 1
ATOM 4039 C CA . PHE A 1 510 ? 5.349 2.956 19.707 1.00 69.19 510 PHE A CA 1
ATOM 4040 C C . PHE A 1 510 ? 6.029 3.539 18.470 1.00 69.19 510 PHE A C 1
ATOM 4042 O O . PHE A 1 510 ? 5.900 2.967 17.391 1.00 69.19 510 PHE A O 1
ATOM 4049 N N . GLY A 1 511 ? 6.747 4.660 18.577 1.00 65.19 511 GLY A N 1
ATOM 4050 C CA . GLY A 1 511 ? 7.462 5.257 17.443 1.00 65.19 511 GLY A CA 1
ATOM 4051 C C . GLY A 1 511 ? 6.557 5.851 16.357 1.00 65.19 511 GLY A C 1
ATOM 4052 O O . GLY A 1 511 ? 7.054 6.186 15.279 1.00 65.19 511 GLY A O 1
ATOM 4053 N N . THR A 1 512 ? 5.252 5.967 16.617 1.00 64.38 512 THR A N 1
ATOM 4054 C CA . THR A 1 512 ? 4.245 6.479 15.681 1.00 64.38 512 THR A CA 1
ATOM 4055 C C . THR A 1 512 ? 3.386 7.549 16.347 1.00 64.38 512 THR A C 1
ATOM 4057 O O . THR A 1 512 ? 3.136 7.499 17.548 1.00 64.38 512 THR A O 1
ATOM 4060 N N . GLU A 1 513 ? 2.959 8.539 15.568 1.00 64.12 513 GLU A N 1
ATOM 4061 C CA . GLU A 1 513 ? 2.057 9.602 16.011 1.00 64.12 513 GLU A CA 1
ATOM 4062 C C . GLU A 1 513 ? 0.645 9.283 15.519 1.00 64.12 513 GLU A C 1
ATOM 4064 O O . GLU A 1 513 ? 0.452 9.014 14.330 1.00 64.12 513 GLU A O 1
ATOM 4069 N N . GLN A 1 514 ? -0.329 9.253 16.430 1.00 64.38 514 GLN A N 1
ATOM 4070 C CA . GLN A 1 514 ? -1.720 8.969 16.095 1.00 64.38 514 GLN A CA 1
ATOM 4071 C C . GLN A 1 514 ? -2.555 10.254 16.184 1.00 64.38 514 GLN A C 1
ATOM 4073 O O . GLN A 1 514 ? -2.596 10.935 17.204 1.00 64.38 514 GLN A O 1
ATOM 4078 N N . ASP A 1 515 ? -3.241 10.599 15.091 1.00 55.75 515 ASP A N 1
ATOM 4079 C CA . ASP A 1 515 ? -4.014 11.850 14.991 1.00 55.75 515 ASP A CA 1
ATOM 4080 C C . ASP A 1 515 ? -5.393 11.791 15.671 1.00 55.75 515 ASP A C 1
ATOM 4082 O O . ASP A 1 515 ? -6.088 12.806 15.775 1.00 55.75 515 ASP A O 1
ATOM 4086 N N . ARG A 1 516 ? -5.844 10.611 16.110 1.00 57.34 516 ARG A N 1
ATOM 4087 C CA . ARG A 1 516 ? -7.199 10.429 16.645 1.00 57.34 516 ARG A CA 1
ATOM 4088 C C . ARG A 1 516 ? -7.186 10.475 18.165 1.00 57.34 516 ARG A C 1
ATOM 4090 O O . ARG A 1 516 ? -6.884 9.476 18.792 1.00 57.34 516 ARG A O 1
ATOM 4097 N N . HIS A 1 517 ? -7.650 11.586 18.735 1.00 54.25 517 HIS A N 1
ATOM 4098 C CA . HIS A 1 517 ? -7.973 11.681 20.159 1.00 54.25 517 HIS A CA 1
ATOM 4099 C C . HIS A 1 517 ? -9.113 10.720 20.530 1.00 54.25 517 HIS A C 1
ATOM 4101 O O . HIS A 1 517 ? -10.288 11.086 20.495 1.00 54.25 517 HIS A O 1
ATOM 4107 N N . ARG A 1 518 ? -8.773 9.478 20.875 1.00 62.72 518 ARG A N 1
ATOM 4108 C CA . ARG A 1 518 ? -9.652 8.598 21.645 1.00 62.72 518 ARG A CA 1
ATOM 4109 C C . ARG A 1 518 ? -9.220 8.638 23.102 1.00 62.72 518 ARG A C 1
ATOM 4111 O O . ARG A 1 518 ? -8.056 8.841 23.418 1.00 62.72 518 ARG A O 1
ATOM 4118 N N . CYS A 1 519 ? -10.187 8.442 23.988 1.00 66.56 519 CYS A N 1
ATOM 4119 C CA . CYS A 1 519 ? -9.965 8.395 25.430 1.00 66.56 519 CYS A CA 1
ATOM 4120 C C . CYS A 1 519 ? -9.022 7.286 25.884 1.00 66.56 519 CYS A C 1
ATOM 4122 O O . CYS A 1 519 ? -8.420 7.372 26.956 1.00 66.56 519 CYS A O 1
ATOM 4124 N N . VAL A 1 520 ? -8.905 6.272 25.039 1.00 62.62 520 VAL A N 1
ATOM 4125 C CA . VAL A 1 520 ? -7.972 5.180 25.173 1.00 62.62 520 VAL A CA 1
ATOM 4126 C C . VAL A 1 520 ? -7.345 4.952 23.810 1.00 62.62 520 VAL A C 1
ATOM 4128 O O . VAL A 1 520 ? -8.055 4.818 22.806 1.00 62.62 520 VAL A O 1
ATOM 4131 N N . GLU A 1 521 ? -6.021 4.912 23.782 1.00 62.41 521 GLU A N 1
ATOM 4132 C CA . GLU A 1 521 ? -5.271 4.436 22.633 1.00 62.41 521 GLU A CA 1
ATOM 4133 C C . GLU A 1 521 ? -4.781 3.024 22.945 1.00 62.41 521 GLU A C 1
ATOM 4135 O O . GLU A 1 521 ? -3.893 2.800 23.773 1.00 62.41 521 GLU A O 1
ATOM 4140 N N . HIS A 1 522 ? -5.418 2.047 22.293 1.00 56.41 522 HIS A N 1
ATOM 4141 C CA . HIS A 1 522 ? -4.952 0.675 22.354 1.00 56.41 522 HIS A CA 1
ATOM 4142 C C . HIS A 1 522 ? -3.648 0.565 21.588 1.00 56.41 522 HIS A C 1
ATOM 4144 O O . HIS A 1 522 ? -3.569 0.875 20.396 1.00 56.41 522 HIS A O 1
ATOM 4150 N N . SER A 1 523 ? -2.672 -0.025 22.245 1.00 52.53 523 SER A N 1
ATOM 4151 C CA . SER A 1 523 ? -1.538 -0.595 21.566 1.00 52.53 523 SER A CA 1
ATOM 4152 C C . SER A 1 523 ? -1.191 -1.921 22.226 1.00 52.53 523 SER A C 1
ATOM 4154 O O . SER A 1 523 ? -1.848 -2.370 23.160 1.00 52.53 523 SER A O 1
ATOM 4156 N N . LEU A 1 524 ? -0.289 -2.639 21.582 1.00 56.53 524 LEU A N 1
ATOM 4157 C CA . LEU A 1 524 ? -0.125 -4.084 21.643 1.00 56.53 524 LEU A CA 1
ATOM 4158 C C . LEU A 1 524 ? 0.205 -4.568 23.059 1.00 56.53 524 LEU A C 1
ATOM 4160 O O . LEU A 1 524 ? 0.503 -3.758 23.925 1.00 56.53 524 LEU A O 1
ATOM 4164 N N . ALA A 1 525 ? 0.100 -5.882 23.287 1.00 57.22 525 ALA A N 1
ATOM 4165 C CA . ALA A 1 525 ? -0.075 -6.572 24.579 1.00 57.22 525 ALA A CA 1
ATOM 4166 C C . ALA A 1 525 ? 0.805 -6.150 25.786 1.00 57.22 525 ALA A C 1
ATOM 4168 O O . ALA A 1 525 ? 0.596 -6.656 26.880 1.00 57.22 525 ALA A O 1
ATOM 4169 N N . SER A 1 526 ? 1.784 -5.272 25.598 1.00 65.12 526 SER A N 1
ATOM 4170 C CA . SER A 1 526 ? 2.729 -4.743 26.575 1.00 65.12 526 SER A CA 1
ATOM 4171 C C . SER A 1 526 ? 2.437 -3.322 27.085 1.00 65.12 526 SER A C 1
ATOM 4173 O O . SER A 1 526 ? 3.041 -2.937 28.086 1.00 65.12 526 SER A O 1
ATOM 4175 N N . ALA A 1 527 ? 1.568 -2.517 26.450 1.00 73.19 527 ALA A N 1
ATOM 4176 C CA . ALA A 1 527 ? 1.317 -1.146 26.917 1.00 73.19 527 ALA A CA 1
ATOM 4177 C C . ALA A 1 527 ? -0.072 -0.567 26.576 1.00 73.19 527 ALA A C 1
ATOM 4179 O O . ALA A 1 527 ? -0.542 -0.679 25.447 1.00 73.19 527 ALA A O 1
ATOM 4180 N N . VAL A 1 528 ? -0.690 0.127 27.540 1.00 77.06 528 VAL A N 1
ATOM 4181 C CA . VAL A 1 528 ? -1.969 0.856 27.386 1.00 77.06 528 VAL A CA 1
ATOM 4182 C C . VAL A 1 528 ? -1.731 2.346 27.613 1.00 77.06 528 VAL A C 1
ATOM 4184 O O . VAL A 1 528 ? -1.109 2.690 28.612 1.00 77.06 528 VAL A O 1
ATOM 4187 N N . ILE A 1 529 ? -2.227 3.230 26.738 1.00 80.12 529 ILE A N 1
ATOM 4188 C CA . ILE A 1 529 ? -2.107 4.691 26.910 1.00 80.12 529 ILE A CA 1
ATOM 4189 C C . ILE A 1 529 ? -3.490 5.319 27.112 1.00 80.12 529 ILE A C 1
ATOM 4191 O O . ILE A 1 529 ? -4.408 5.107 26.319 1.00 80.12 529 ILE A O 1
ATOM 4195 N N . LEU A 1 530 ? -3.638 6.102 28.183 1.00 81.75 530 LEU A N 1
ATOM 4196 C CA . LEU A 1 530 ? -4.898 6.713 28.612 1.00 81.75 530 LEU A CA 1
ATOM 4197 C C . LEU A 1 530 ? -4.767 8.233 28.757 1.00 81.75 530 LEU A C 1
ATOM 4199 O O . LEU A 1 530 ? -3.841 8.707 29.411 1.00 81.75 530 LEU A O 1
ATOM 4203 N N . ASP A 1 531 ? -5.737 8.998 28.241 1.00 81.44 531 ASP A N 1
ATOM 4204 C CA . ASP A 1 531 ? -5.869 10.437 28.536 1.00 81.44 531 ASP A CA 1
ATOM 4205 C C . ASP A 1 531 ? -6.655 10.627 29.846 1.00 81.44 531 ASP A C 1
ATOM 4207 O O . ASP A 1 531 ? -7.840 10.285 29.952 1.00 81.44 531 ASP A O 1
ATOM 4211 N N . ALA A 1 532 ? -6.023 11.231 30.855 1.00 80.69 532 ALA A N 1
ATOM 4212 C CA . ALA A 1 532 ? -6.622 11.467 32.166 1.00 80.69 532 ALA A CA 1
ATOM 4213 C C . ALA A 1 532 ? -7.901 12.331 32.122 1.00 80.69 532 ALA A C 1
ATOM 4215 O O . ALA A 1 532 ? -8.717 12.273 33.047 1.00 80.69 532 ALA A O 1
ATOM 4216 N N . ARG A 1 533 ? -8.118 13.140 31.074 1.00 75.56 533 ARG A N 1
ATOM 4217 C CA . ARG A 1 533 ? -9.309 14.004 30.935 1.00 75.56 533 ARG A CA 1
ATOM 4218 C C . ARG A 1 533 ? -10.567 13.220 30.596 1.00 75.56 533 ARG A C 1
ATOM 4220 O O . ARG A 1 533 ? -11.653 13.593 31.040 1.00 75.56 533 ARG A O 1
ATOM 4227 N N . CYS A 1 534 ? -10.416 12.124 29.864 1.00 67.50 534 CYS A N 1
ATOM 4228 C CA . CYS A 1 534 ? -11.524 11.252 29.500 1.00 67.50 534 CYS A CA 1
ATOM 4229 C C . CYS A 1 534 ? -12.132 10.500 30.690 1.00 67.50 534 CYS A C 1
ATOM 4231 O O . CYS A 1 534 ? -13.256 10.012 30.632 1.00 67.50 534 CYS A O 1
ATOM 4233 N N . TYR A 1 535 ? -11.434 10.501 31.821 1.00 68.94 535 TYR A N 1
ATOM 4234 C CA . TYR A 1 535 ? -11.834 9.867 33.070 1.00 68.94 535 TYR A CA 1
ATOM 4235 C C . TYR A 1 535 ? -12.731 10.744 33.966 1.00 68.94 535 TYR A C 1
ATOM 4237 O O . TYR A 1 535 ? -12.742 10.607 35.194 1.00 68.94 535 TYR A O 1
ATOM 4245 N N . ARG A 1 536 ? -13.490 11.689 33.394 1.00 59.34 536 ARG A N 1
ATOM 4246 C CA . ARG A 1 536 ? -14.406 12.551 34.168 1.00 59.34 536 ARG A CA 1
ATOM 4247 C C . ARG A 1 536 ? -15.837 12.024 34.297 1.00 59.34 536 ARG A C 1
ATOM 4249 O O . ARG A 1 536 ? -16.508 12.477 35.218 1.00 59.34 536 ARG A O 1
ATOM 4256 N N . VAL A 1 537 ? -16.288 11.097 33.443 1.00 50.94 537 VAL A N 1
ATOM 4257 C CA . VAL A 1 537 ? -17.722 10.743 33.365 1.00 50.94 537 VAL A CA 1
ATOM 4258 C C . VAL A 1 537 ? -18.065 9.362 33.941 1.00 50.94 537 VAL A C 1
ATOM 4260 O O . VAL A 1 537 ? -19.107 9.258 34.572 1.00 50.94 537 VAL A O 1
ATOM 4263 N N . ASP A 1 538 ? -17.190 8.348 33.878 1.00 62.88 538 ASP A N 1
ATOM 4264 C CA . ASP A 1 538 ? -17.374 7.110 34.664 1.00 62.88 538 ASP A CA 1
ATOM 4265 C C . ASP A 1 538 ? -16.058 6.321 34.815 1.00 62.88 538 ASP A C 1
ATOM 4267 O O . ASP A 1 538 ? -15.668 5.525 33.961 1.00 62.88 538 ASP A O 1
ATOM 4271 N N . ARG A 1 539 ? -15.301 6.607 35.885 1.00 68.00 539 ARG A N 1
ATOM 4272 C CA . ARG A 1 539 ? -13.900 6.159 36.029 1.00 68.00 539 ARG A CA 1
ATOM 4273 C C . ARG A 1 539 ? -13.728 4.642 36.073 1.00 68.00 539 ARG A C 1
ATOM 4275 O O . ARG A 1 539 ? -12.705 4.155 35.624 1.00 68.00 539 ARG A O 1
ATOM 4282 N N . ALA A 1 540 ? -14.693 3.904 36.609 1.00 70.69 540 ALA A N 1
ATOM 4283 C CA . ALA A 1 540 ? -14.543 2.458 36.791 1.00 70.69 540 ALA A CA 1
ATOM 4284 C C . ALA A 1 540 ? -14.648 1.684 35.481 1.00 70.69 540 ALA A C 1
ATOM 4286 O O . ALA A 1 540 ? -13.873 0.758 35.248 1.00 70.69 540 ALA A O 1
ATOM 4287 N N . LEU A 1 541 ? -15.624 2.059 34.650 1.00 77.31 541 LEU A N 1
ATOM 4288 C CA . LEU A 1 541 ? -15.975 1.297 33.459 1.00 77.31 541 LEU A CA 1
ATOM 4289 C C . LEU A 1 541 ? -14.803 1.288 32.472 1.00 77.31 541 LEU A C 1
ATOM 4291 O O . LEU A 1 541 ? -14.332 0.219 32.100 1.00 77.31 541 LEU A O 1
ATOM 4295 N N . GLY A 1 542 ? -14.261 2.468 32.153 1.00 76.94 542 GLY A N 1
ATOM 4296 C CA . GLY A 1 542 ? -13.119 2.592 31.245 1.00 76.94 542 GLY A CA 1
ATOM 4297 C C . GLY A 1 542 ? -11.864 1.868 31.745 1.00 76.94 542 GLY A C 1
ATOM 4298 O O . GLY A 1 542 ? -11.213 1.189 30.960 1.00 76.94 542 GLY A O 1
ATOM 4299 N N . VAL A 1 543 ? -11.540 1.934 33.048 1.00 79.00 543 VAL A N 1
ATOM 4300 C CA . VAL A 1 543 ? -10.362 1.216 33.580 1.00 79.00 543 VAL A CA 1
ATOM 4301 C C . VAL A 1 543 ? -10.544 -0.291 33.396 1.00 79.00 543 VAL A C 1
ATOM 4303 O O . VAL A 1 543 ? -9.615 -0.973 32.958 1.00 79.00 543 VAL A O 1
ATOM 4306 N N . ALA A 1 544 ? -11.718 -0.816 33.750 1.00 81.88 544 ALA A N 1
ATOM 4307 C CA . ALA A 1 544 ? -11.982 -2.249 33.723 1.00 81.88 544 ALA A CA 1
ATOM 4308 C C . ALA A 1 544 ? -12.020 -2.819 32.302 1.00 81.88 544 ALA A C 1
ATOM 4310 O O . ALA A 1 544 ? -11.442 -3.878 32.053 1.00 81.88 544 ALA A O 1
ATOM 4311 N N . GLU A 1 545 ? -12.646 -2.095 31.374 1.00 83.44 545 GLU A N 1
ATOM 4312 C CA . GLU A 1 545 ? -12.667 -2.451 29.958 1.00 83.44 545 GLU A CA 1
ATOM 4313 C C . GLU A 1 545 ? -11.247 -2.562 29.386 1.00 83.44 545 GLU A C 1
ATOM 4315 O O . GLU A 1 545 ? -10.892 -3.576 28.785 1.00 83.44 545 GLU A O 1
ATOM 4320 N N . GLU A 1 546 ? -10.395 -1.575 29.652 1.00 80.12 546 GLU A N 1
ATOM 4321 C CA . GLU A 1 546 ? -9.041 -1.532 29.095 1.00 80.12 546 GLU A CA 1
ATOM 4322 C C . GLU A 1 546 ? -8.091 -2.553 29.714 1.00 80.12 546 GLU A C 1
ATOM 4324 O O . GLU A 1 546 ? -7.296 -3.185 29.011 1.00 80.12 546 GLU A O 1
ATOM 4329 N N . HIS A 1 547 ? -8.211 -2.802 31.019 1.00 80.81 547 HIS A N 1
ATOM 4330 C CA . HIS A 1 547 ? -7.480 -3.907 31.637 1.00 80.81 547 HIS A CA 1
ATOM 4331 C C . HIS A 1 547 ? -7.866 -5.242 31.047 1.00 80.81 547 HIS A C 1
ATOM 4333 O O . HIS A 1 547 ? -7.001 -6.097 30.878 1.00 80.81 547 HIS A O 1
ATOM 4339 N N . PHE A 1 548 ? -9.155 -5.455 30.784 1.00 82.88 548 PHE A N 1
ATOM 4340 C CA . PHE A 1 548 ? -9.590 -6.699 30.184 1.00 82.88 548 PHE A CA 1
ATOM 4341 C C . PHE A 1 548 ? -8.942 -6.878 28.810 1.00 82.88 548 PHE A C 1
ATOM 4343 O O . PHE A 1 548 ? -8.406 -7.951 28.529 1.00 82.88 548 PHE A O 1
ATOM 4350 N N . VAL A 1 549 ? -8.906 -5.824 27.988 1.00 80.00 549 VAL A N 1
ATOM 4351 C CA . VAL A 1 549 ? -8.238 -5.847 26.678 1.00 80.00 549 VAL A CA 1
ATOM 4352 C C . VAL A 1 549 ? -6.755 -6.220 26.812 1.00 80.00 549 VAL A C 1
ATOM 4354 O O . VAL A 1 549 ? -6.291 -7.103 26.081 1.00 80.00 549 VAL A O 1
ATOM 4357 N N . ALA A 1 550 ? -6.031 -5.616 27.760 1.00 74.06 550 ALA A N 1
ATOM 4358 C CA . ALA A 1 550 ? -4.612 -5.892 28.001 1.00 74.06 550 ALA A CA 1
ATOM 4359 C C . ALA A 1 550 ? -4.363 -7.301 28.572 1.00 74.06 550 ALA A C 1
ATOM 4361 O O . ALA A 1 550 ? -3.569 -8.074 28.032 1.00 74.06 550 ALA A O 1
ATOM 4362 N N . ALA A 1 551 ? -5.093 -7.681 29.622 1.00 77.94 551 ALA A N 1
ATOM 4363 C CA . ALA A 1 551 ? -4.986 -8.985 30.270 1.00 77.94 551 ALA A CA 1
ATOM 4364 C C . ALA A 1 551 ? -5.315 -10.128 29.300 1.00 77.94 551 ALA A C 1
ATOM 4366 O O . ALA A 1 551 ? -4.642 -11.158 29.288 1.00 77.94 551 ALA A O 1
ATOM 4367 N N . ARG A 1 552 ? -6.328 -9.939 28.448 1.00 77.81 552 ARG A N 1
ATOM 4368 C CA . ARG A 1 552 ? -6.678 -10.871 27.374 1.00 77.81 552 ARG A CA 1
ATOM 4369 C C . ARG A 1 552 ? -5.525 -11.065 26.398 1.00 77.81 552 ARG A C 1
ATOM 4371 O O . ARG A 1 552 ? -5.232 -12.198 26.019 1.00 77.81 552 ARG A O 1
ATOM 4378 N N . ALA A 1 553 ? -4.904 -9.968 25.965 1.00 69.06 553 ALA A N 1
ATOM 4379 C CA . ALA A 1 553 ? -3.798 -10.025 25.023 1.00 69.06 553 ALA A CA 1
ATOM 4380 C C . ALA A 1 553 ? -2.647 -10.868 25.603 1.00 69.06 553 ALA A C 1
ATOM 4382 O O . ALA A 1 553 ? -2.176 -11.799 24.955 1.00 69.06 553 ALA A O 1
ATOM 4383 N N . LEU A 1 554 ? -2.296 -10.643 26.871 1.00 69.56 554 LEU A N 1
ATOM 4384 C CA . LEU A 1 554 ? -1.280 -11.424 27.584 1.00 69.56 554 LEU A CA 1
ATOM 4385 C C . LEU A 1 554 ? -1.655 -12.894 27.796 1.00 69.56 554 LEU A C 1
ATOM 4387 O O . LEU A 1 554 ? -0.784 -13.761 27.774 1.00 69.56 554 LEU A O 1
ATOM 4391 N N . ALA A 1 555 ? -2.943 -13.200 27.947 1.00 71.81 555 ALA A N 1
ATOM 4392 C CA . ALA A 1 555 ? -3.423 -14.575 28.026 1.00 71.81 555 ALA A CA 1
ATOM 4393 C C . ALA A 1 555 ? -3.334 -15.333 26.685 1.00 71.81 555 ALA A C 1
ATOM 4395 O O . ALA A 1 555 ? -3.702 -16.500 26.647 1.00 71.81 555 ALA A O 1
ATOM 4396 N N . GLY A 1 556 ? -2.847 -14.713 25.601 1.00 66.19 556 GLY A N 1
ATOM 4397 C CA . GLY A 1 556 ? -2.732 -15.315 24.267 1.00 66.19 556 GLY A CA 1
ATOM 4398 C C . GLY A 1 556 ? -3.819 -14.871 23.279 1.00 66.19 556 GLY A C 1
ATOM 4399 O O . GLY A 1 556 ? -3.811 -15.301 22.125 1.00 66.19 556 GLY A O 1
ATOM 4400 N N . GLY A 1 557 ? -4.732 -13.985 23.698 1.00 58.66 557 GLY A N 1
ATOM 4401 C CA . GLY A 1 557 ? -5.846 -13.456 22.904 1.00 58.66 557 GLY A CA 1
ATOM 4402 C C . GLY A 1 557 ? -5.505 -12.169 22.149 1.00 58.66 557 GLY A C 1
ATOM 4403 O O . GLY A 1 557 ? -6.217 -11.167 22.261 1.00 58.66 557 GLY A O 1
ATOM 4404 N N . VAL A 1 558 ? -4.388 -12.149 21.422 1.00 52.47 558 VAL A N 1
ATOM 4405 C CA . VAL A 1 558 ? -3.900 -10.932 20.756 1.00 52.47 558 VAL A CA 1
ATOM 4406 C C . VAL A 1 558 ? -4.665 -10.692 19.453 1.00 52.47 558 VAL A C 1
ATOM 4408 O O . VAL A 1 558 ? -4.290 -11.198 18.401 1.00 52.47 558 VAL A O 1
ATOM 4411 N N . ARG A 1 559 ? -5.720 -9.868 19.571 1.00 53.38 559 ARG A N 1
ATOM 4412 C CA . ARG A 1 559 ? -6.627 -9.299 18.543 1.00 53.38 559 ARG A CA 1
ATOM 4413 C C . ARG A 1 559 ? -7.914 -10.075 18.230 1.00 53.38 559 ARG A C 1
ATOM 4415 O O . ARG A 1 559 ? -8.026 -11.282 18.407 1.00 53.38 559 ARG A O 1
ATOM 4422 N N . THR A 1 560 ? -8.905 -9.311 17.760 1.00 51.09 560 THR A N 1
ATOM 4423 C CA . THR A 1 560 ? -10.273 -9.702 17.359 1.00 51.09 560 THR A CA 1
ATOM 4424 C C . THR A 1 560 ? -10.343 -10.709 16.211 1.00 51.09 560 THR A C 1
ATOM 4426 O O . THR A 1 560 ? -11.433 -11.109 15.834 1.00 51.09 560 THR A O 1
ATOM 4429 N N . GLU A 1 561 ? -9.213 -11.105 15.627 1.00 54.53 561 GLU A N 1
ATOM 4430 C CA . GLU A 1 561 ? -9.173 -11.993 14.459 1.00 54.53 561 GLU A CA 1
ATOM 4431 C C . GLU A 1 561 ? -9.202 -13.478 14.833 1.00 54.53 561 GLU A C 1
ATOM 4433 O O . GLU A 1 561 ? -9.529 -14.315 13.999 1.00 54.53 561 GLU A O 1
ATOM 4438 N N . ARG A 1 562 ? -8.911 -13.821 16.094 1.00 66.06 562 ARG A N 1
ATOM 4439 C CA . ARG A 1 562 ? -8.959 -15.207 16.588 1.00 66.06 562 ARG A CA 1
ATOM 4440 C C . ARG A 1 562 ? -10.183 -15.485 17.458 1.00 66.06 562 ARG A C 1
ATOM 4442 O O . ARG A 1 562 ? -10.115 -16.246 18.415 1.00 66.06 562 ARG A O 1
ATOM 4449 N N . GLY A 1 563 ? -11.289 -14.811 17.189 1.00 81.12 563 GLY A N 1
ATOM 4450 C CA . GLY A 1 563 ? -12.542 -15.022 17.897 1.00 81.12 563 GLY A CA 1
ATOM 4451 C C . GLY A 1 563 ? -13.635 -14.117 17.352 1.00 81.12 563 GLY A C 1
ATOM 4452 O O . GLY A 1 563 ? -13.336 -13.087 16.753 1.00 81.12 563 GLY A O 1
ATOM 4453 N N . PRO A 1 564 ? -14.907 -14.467 17.549 1.00 90.69 564 PRO A N 1
ATOM 4454 C CA . PRO A 1 564 ? -15.999 -13.693 17.003 1.00 90.69 564 PRO A CA 1
ATOM 4455 C C . PRO A 1 564 ? -16.107 -12.349 17.728 1.00 90.69 564 PRO A C 1
ATOM 4457 O O . PRO A 1 564 ? -15.949 -12.272 18.950 1.00 90.69 564 PRO A O 1
ATOM 4460 N N . ARG A 1 565 ? -16.404 -11.275 16.987 1.00 88.19 565 ARG A N 1
ATOM 4461 C CA . ARG A 1 565 ? -16.420 -9.909 17.534 1.00 88.19 565 ARG A CA 1
ATOM 4462 C C . ARG A 1 565 ? -17.357 -9.757 18.735 1.00 88.19 565 ARG A C 1
ATOM 4464 O O . ARG A 1 565 ? -16.968 -9.128 19.717 1.00 88.19 565 ARG A O 1
ATOM 4471 N N . TRP A 1 566 ? -18.545 -10.363 18.694 1.00 94.31 566 TRP A N 1
ATOM 4472 C CA . TRP A 1 566 ? -19.486 -10.336 19.822 1.00 94.31 566 TRP A CA 1
ATOM 4473 C C . TRP A 1 566 ? -18.884 -10.877 21.126 1.00 94.31 566 TRP A C 1
ATOM 4475 O O . TRP A 1 566 ? -19.215 -10.375 22.195 1.00 94.31 566 TRP A O 1
ATOM 4485 N N . LEU A 1 567 ? -18.001 -11.881 21.065 1.00 94.19 567 LEU A N 1
ATOM 4486 C CA . LEU A 1 567 ? -17.388 -12.463 22.261 1.00 94.19 567 LEU A CA 1
ATOM 4487 C C . LEU A 1 567 ? -16.372 -11.490 22.850 1.00 94.19 567 LEU A C 1
ATOM 4489 O O . LEU A 1 567 ? -16.287 -11.355 24.063 1.00 94.19 567 LEU A O 1
ATOM 4493 N N . PHE A 1 568 ? -15.634 -10.780 21.997 1.00 89.56 568 PHE A N 1
ATOM 4494 C CA . PHE A 1 568 ? -14.687 -9.767 22.445 1.00 89.56 568 PHE A CA 1
ATOM 4495 C C . PHE A 1 568 ? -15.385 -8.562 23.086 1.00 89.56 568 PHE A C 1
ATOM 4497 O O . PHE A 1 568 ? -15.147 -8.273 24.258 1.00 89.56 568 PHE A O 1
ATOM 4504 N N . GLU A 1 569 ? -16.250 -7.893 22.324 1.00 90.00 569 GLU A N 1
ATOM 4505 C CA . GLU A 1 569 ? -16.959 -6.682 22.758 1.00 90.00 569 GLU A CA 1
ATOM 4506 C C . GLU A 1 569 ? -17.859 -6.994 23.963 1.00 90.00 569 GLU A C 1
ATOM 4508 O O . GLU A 1 569 ? -17.869 -6.277 24.961 1.00 90.00 569 GLU A O 1
ATOM 4513 N N . GLY A 1 570 ? -18.552 -8.135 23.914 1.00 94.75 570 GLY A N 1
ATOM 4514 C CA . GLY A 1 570 ? -19.390 -8.612 25.003 1.00 94.75 570 GLY A CA 1
ATOM 4515 C C . GLY A 1 570 ? -18.623 -8.932 26.278 1.00 94.75 570 GLY A C 1
ATOM 4516 O O . GLY A 1 570 ? -19.089 -8.604 27.367 1.00 94.75 570 GLY A O 1
ATOM 4517 N N . ALA A 1 571 ? -17.440 -9.542 26.166 1.00 94.56 571 ALA A N 1
ATOM 4518 C CA . ALA A 1 571 ? -16.622 -9.872 27.327 1.00 94.56 571 ALA A CA 1
ATOM 4519 C C . ALA A 1 571 ? -16.034 -8.628 27.990 1.00 94.56 571 ALA A C 1
ATOM 4521 O O . ALA A 1 571 ? -16.040 -8.546 29.216 1.00 94.56 571 ALA A O 1
ATOM 4522 N N . GLN A 1 572 ? -15.603 -7.647 27.194 1.00 91.56 572 GLN A N 1
ATOM 4523 C CA . GLN A 1 572 ? -15.170 -6.343 27.690 1.00 91.56 572 GLN A CA 1
ATOM 4524 C C . GLN A 1 572 ? -16.289 -5.673 28.497 1.00 91.56 572 GLN A C 1
ATOM 4526 O O . GLN A 1 572 ? -16.091 -5.353 29.671 1.00 91.56 572 GLN A O 1
ATOM 4531 N N . SER A 1 573 ? -17.489 -5.554 27.919 1.00 92.00 573 SER A N 1
ATOM 4532 C CA . SER A 1 573 ? -18.633 -4.957 28.616 1.00 92.00 573 SER A CA 1
ATOM 4533 C C . SER A 1 573 ? -19.070 -5.766 29.847 1.00 92.00 573 SER A C 1
ATOM 4535 O O . SER A 1 573 ? -19.444 -5.178 30.865 1.00 92.00 573 SER A O 1
ATOM 4537 N N . TYR A 1 574 ? -19.021 -7.105 29.793 1.00 95.69 574 TYR A N 1
ATOM 4538 C CA . TYR A 1 574 ? -19.385 -7.966 30.924 1.00 95.69 574 TYR A CA 1
ATOM 4539 C C . TYR A 1 574 ? -18.420 -7.801 32.095 1.00 95.69 574 TYR A C 1
ATOM 4541 O O . TYR A 1 574 ? -18.860 -7.534 33.209 1.00 95.69 574 TYR A O 1
ATOM 4549 N N . VAL A 1 575 ? -17.112 -7.897 31.848 1.00 93.94 575 VAL A N 1
ATOM 4550 C CA . VAL A 1 575 ? -16.077 -7.765 32.884 1.00 93.94 575 VAL A CA 1
ATOM 4551 C C . VAL A 1 575 ? -16.126 -6.387 33.535 1.00 93.94 575 VAL A C 1
ATOM 4553 O O . VAL A 1 575 ? -16.059 -6.280 34.760 1.00 93.94 575 VAL A O 1
ATOM 4556 N N . ALA A 1 576 ? -16.318 -5.335 32.741 1.00 90.81 576 ALA A N 1
ATOM 4557 C CA . ALA A 1 576 ? -16.454 -3.989 33.275 1.00 90.81 576 ALA A CA 1
ATOM 4558 C C . ALA A 1 576 ? -17.710 -3.829 34.143 1.00 90.81 576 ALA A C 1
ATOM 4560 O O . ALA A 1 576 ? -17.671 -3.187 35.192 1.00 90.81 576 ALA A O 1
ATOM 4561 N N . SER A 1 577 ? -18.807 -4.488 33.773 1.00 92.94 577 SER A N 1
ATOM 4562 C CA . SER A 1 577 ? -20.036 -4.490 34.573 1.00 92.94 577 SER A CA 1
ATOM 4563 C C . SER A 1 577 ? -19.919 -5.346 35.834 1.00 92.94 577 SER A C 1
ATOM 4565 O O . SER A 1 577 ? -20.445 -4.966 36.876 1.00 92.94 577 SER A O 1
ATOM 4567 N N . ALA A 1 578 ? -19.186 -6.460 35.780 1.00 94.56 578 ALA A N 1
ATOM 4568 C CA . ALA A 1 578 ? -18.849 -7.259 36.956 1.00 94.56 578 ALA A CA 1
ATOM 4569 C C . ALA A 1 578 ? -17.986 -6.456 37.945 1.00 94.56 578 ALA A C 1
ATOM 4571 O O . ALA A 1 578 ? -18.207 -6.520 39.152 1.00 94.56 578 ALA A O 1
ATOM 4572 N N . TYR A 1 579 ? -17.058 -5.632 37.446 1.00 94.44 579 TYR A N 1
ATOM 4573 C CA . TYR A 1 579 ? -16.294 -4.706 38.283 1.00 94.44 579 TYR A CA 1
ATOM 4574 C C . TYR A 1 579 ? -17.176 -3.631 38.933 1.00 94.44 579 TYR A C 1
ATOM 4576 O O . TYR A 1 579 ? -17.040 -3.339 40.125 1.00 94.44 579 TYR A O 1
ATOM 4584 N N . LEU A 1 580 ? -18.105 -3.044 38.174 1.00 91.06 580 LEU A N 1
ATOM 4585 C CA . LEU A 1 580 ? -19.059 -2.071 38.711 1.00 91.06 580 LEU A CA 1
ATOM 4586 C C . LEU A 1 580 ? -19.959 -2.672 39.803 1.00 91.06 580 LEU A C 1
ATOM 4588 O O . LEU A 1 580 ? -20.227 -1.997 40.800 1.00 91.06 580 LEU A O 1
ATOM 4592 N N . ASP A 1 581 ? -20.356 -3.937 39.651 1.00 94.81 581 ASP A N 1
ATOM 4593 C CA . ASP A 1 581 ? -21.146 -4.687 40.636 1.00 94.81 581 ASP A CA 1
ATOM 4594 C C . ASP A 1 581 ? -20.328 -4.963 41.900 1.00 94.81 581 ASP A C 1
ATOM 4596 O O . ASP A 1 581 ? -20.739 -4.590 43.001 1.00 94.81 581 ASP A O 1
ATOM 4600 N N . ALA A 1 582 ? -19.111 -5.492 41.742 1.00 92.50 582 ALA A N 1
ATOM 4601 C CA . ALA A 1 582 ? -18.195 -5.773 42.847 1.00 92.50 582 ALA A CA 1
ATOM 4602 C C . ALA A 1 582 ? -17.791 -4.511 43.632 1.00 92.50 582 ALA A C 1
ATOM 4604 O O . ALA A 1 582 ? -17.580 -4.566 44.845 1.00 92.50 582 ALA A O 1
ATOM 4605 N N . SER A 1 583 ? -17.705 -3.361 42.958 1.00 91.94 583 SER A N 1
ATOM 4606 C CA . SER A 1 583 ? -17.419 -2.064 43.585 1.00 91.94 583 SER A CA 1
ATOM 4607 C C . SER A 1 583 ? -18.665 -1.355 44.138 1.00 91.94 583 SER A C 1
ATOM 4609 O O . SER A 1 583 ? -18.540 -0.290 44.747 1.00 91.94 583 SER A O 1
ATOM 4611 N N . GLY A 1 584 ? -19.864 -1.922 43.950 1.00 93.19 584 GLY A N 1
ATOM 4612 C CA . GLY A 1 584 ? -21.132 -1.365 44.426 1.00 93.19 584 GLY A CA 1
ATOM 4613 C C . GLY A 1 584 ? -21.581 -0.089 43.706 1.00 93.19 584 GLY A C 1
ATOM 4614 O O . GLY A 1 584 ? -22.420 0.640 44.237 1.00 93.19 584 GLY A O 1
ATOM 4615 N N . ARG A 1 585 ? -21.017 0.211 42.527 1.00 90.19 585 ARG A N 1
ATOM 4616 C CA . ARG A 1 585 ? -21.346 1.407 41.728 1.00 90.19 585 ARG A CA 1
ATOM 4617 C C . ARG A 1 585 ? -22.563 1.185 40.839 1.00 90.19 585 ARG A C 1
ATOM 4619 O O . ARG A 1 585 ? -23.392 2.079 40.699 1.00 90.19 585 ARG A O 1
ATOM 4626 N N . GLU A 1 586 ? -22.690 -0.011 40.280 1.00 92.62 586 GLU A N 1
ATOM 4627 C CA . GLU A 1 586 ? -23.844 -0.428 39.491 1.00 92.62 586 GLU A CA 1
ATOM 4628 C C . GLU A 1 586 ? -24.007 -1.944 39.577 1.00 92.62 586 GLU A C 1
ATOM 4630 O O . GLU A 1 586 ? -23.059 -2.675 39.337 1.00 92.62 586 GLU A O 1
ATOM 4635 N N . SER A 1 587 ? -25.220 -2.424 39.861 1.00 95.25 587 SER A N 1
ATOM 4636 C CA . SER A 1 587 ? -25.475 -3.864 39.896 1.00 95.25 587 SER A CA 1
ATOM 4637 C C . SER A 1 587 ? -25.417 -4.497 38.502 1.00 95.25 587 SER A C 1
ATOM 4639 O O . SER A 1 587 ? -26.016 -3.948 37.568 1.00 95.25 587 SER A O 1
ATOM 4641 N N . LEU A 1 588 ? -24.878 -5.711 38.384 1.00 93.69 588 LEU A N 1
ATOM 4642 C CA . LEU A 1 588 ? -24.835 -6.457 37.119 1.00 93.69 588 LEU A CA 1
ATOM 4643 C C . LEU A 1 588 ? -26.238 -6.680 36.513 1.00 93.69 588 LEU A C 1
ATOM 4645 O O . LEU A 1 588 ? -26.412 -6.634 35.296 1.00 93.69 588 LEU A O 1
ATOM 4649 N N . GLU A 1 589 ? -27.266 -6.846 37.352 1.00 94.50 589 GLU A N 1
ATOM 4650 C CA . GLU A 1 589 ? -28.663 -7.005 36.916 1.00 94.50 589 GLU A CA 1
ATOM 4651 C C . GLU A 1 589 ? -29.220 -5.750 36.222 1.00 94.50 589 GLU A C 1
ATOM 4653 O O . GLU A 1 589 ? -29.877 -5.852 35.186 1.00 94.50 589 GLU A O 1
ATOM 4658 N N . SER A 1 590 ? -28.927 -4.559 36.754 1.00 91.69 590 SER A N 1
ATOM 4659 C CA . SER A 1 590 ? -29.291 -3.276 36.127 1.00 91.69 590 SER A CA 1
ATOM 4660 C C . SER A 1 590 ? -28.676 -3.157 34.731 1.00 91.69 590 SER A C 1
ATOM 4662 O O . SER A 1 590 ? -29.366 -2.801 33.770 1.00 91.69 590 SER A O 1
ATOM 4664 N N . ARG A 1 591 ? -27.395 -3.529 34.590 1.00 92.62 591 ARG A N 1
ATOM 4665 C CA . ARG A 1 591 ? -26.736 -3.565 33.282 1.00 92.62 591 ARG A CA 1
ATOM 4666 C C . ARG A 1 591 ? -27.405 -4.568 32.346 1.00 92.62 591 ARG A C 1
ATOM 4668 O O . ARG A 1 591 ? -27.754 -4.200 31.226 1.00 92.62 591 ARG A O 1
ATOM 4675 N N . ARG A 1 592 ? -27.646 -5.799 32.810 1.00 94.81 592 ARG A N 1
ATOM 4676 C CA . ARG A 1 592 ? -28.303 -6.858 32.027 1.00 94.81 592 ARG A CA 1
ATOM 4677 C C . ARG A 1 592 ? -29.637 -6.403 31.448 1.00 94.81 592 ARG A C 1
ATOM 4679 O O . ARG A 1 592 ? -29.911 -6.661 30.280 1.00 94.81 592 ARG A O 1
ATOM 4686 N N . GLN A 1 593 ? -30.451 -5.699 32.230 1.00 92.00 593 GLN A N 1
ATOM 4687 C CA . GLN A 1 593 ? -31.744 -5.188 31.769 1.00 92.00 593 GLN A CA 1
ATOM 4688 C C . GLN A 1 593 ? -31.600 -4.163 30.637 1.00 92.00 593 GLN A C 1
ATOM 4690 O O . GLN A 1 593 ? -32.357 -4.217 29.665 1.00 92.00 593 GLN A O 1
ATOM 4695 N N . ARG A 1 594 ? -30.612 -3.263 30.721 1.00 91.38 594 ARG A N 1
ATOM 4696 C CA . ARG A 1 594 ? -30.337 -2.301 29.642 1.00 91.38 594 ARG A CA 1
ATOM 4697 C C . ARG A 1 594 ? -29.828 -2.985 28.382 1.00 91.38 594 ARG A C 1
ATOM 4699 O O . ARG A 1 594 ? -30.340 -2.712 27.299 1.00 91.38 594 ARG A O 1
ATOM 4706 N N . GLU A 1 595 ? -28.877 -3.905 28.513 1.00 93.62 595 GLU A N 1
ATOM 4707 C CA . GLU A 1 595 ? -28.340 -4.612 27.347 1.00 93.62 595 GLU A CA 1
ATOM 4708 C C . GLU A 1 595 ? -29.382 -5.532 26.705 1.00 93.62 595 GLU A C 1
ATOM 4710 O O . GLU A 1 595 ? -29.418 -5.648 25.484 1.00 93.62 595 GLU A O 1
ATOM 4715 N N . ALA A 1 596 ? -30.314 -6.092 27.482 1.00 93.50 596 ALA A N 1
ATOM 4716 C CA . ALA A 1 596 ? -31.484 -6.791 26.953 1.00 93.50 596 ALA A CA 1
ATOM 4717 C C . ALA A 1 596 ? -32.410 -5.894 26.135 1.00 93.50 596 ALA A C 1
ATOM 4719 O O . ALA A 1 596 ? -32.809 -6.286 25.037 1.00 93.50 596 ALA A O 1
ATOM 4720 N N . ALA A 1 597 ? -32.708 -4.685 26.608 1.00 88.56 597 ALA A N 1
ATOM 4721 C CA . ALA A 1 597 ? -33.485 -3.727 25.827 1.00 88.56 597 ALA A CA 1
ATOM 4722 C C . ALA A 1 597 ? -32.769 -3.359 24.510 1.00 88.56 597 ALA A C 1
ATOM 4724 O O . ALA A 1 597 ? -33.386 -3.355 23.442 1.00 88.56 597 ALA A O 1
ATOM 4725 N N . ASN A 1 598 ? -31.452 -3.137 24.561 1.00 86.94 598 ASN A N 1
ATOM 4726 C CA . ASN A 1 598 ? -30.643 -2.822 23.382 1.00 86.94 598 ASN A CA 1
ATOM 4727 C C . ASN A 1 598 ? -30.575 -3.992 22.386 1.00 86.94 598 ASN A C 1
ATOM 4729 O O . ASN A 1 598 ? -30.752 -3.791 21.180 1.00 86.94 598 ASN A O 1
ATOM 4733 N N . ALA A 1 599 ? -30.369 -5.214 22.888 1.00 91.06 599 ALA A N 1
ATOM 4734 C CA . ALA A 1 599 ? -30.259 -6.442 22.104 1.00 91.06 599 ALA A CA 1
ATOM 4735 C C . ALA A 1 599 ? -31.581 -6.853 21.431 1.00 91.06 599 ALA A C 1
ATOM 4737 O O . ALA A 1 599 ? -31.560 -7.471 20.364 1.00 91.06 599 ALA A O 1
ATOM 4738 N N . GLN A 1 600 ? -32.732 -6.498 22.015 1.00 88.75 600 GLN A N 1
ATOM 4739 C CA . GLN A 1 600 ? -34.047 -6.678 21.383 1.00 88.75 600 GLN A CA 1
ATOM 4740 C C . GLN A 1 600 ? -34.276 -5.704 20.219 1.00 88.75 600 GLN A C 1
ATOM 4742 O O . GLN A 1 600 ? -34.999 -6.023 19.278 1.00 88.75 600 GLN A O 1
ATOM 4747 N N . GLY A 1 601 ? -33.652 -4.523 20.257 1.00 84.88 601 GLY A N 1
ATOM 4748 C CA . GLY A 1 601 ? -33.782 -3.501 19.216 1.00 84.88 601 GLY A CA 1
ATOM 4749 C C . GLY A 1 601 ? -32.902 -3.721 17.981 1.00 84.88 601 GLY A C 1
ATOM 4750 O O . GLY A 1 601 ? -32.920 -2.888 17.075 1.00 84.88 601 GLY A O 1
ATOM 4751 N N . THR A 1 602 ? -32.105 -4.791 17.938 1.00 86.50 602 THR A N 1
ATOM 4752 C CA . THR A 1 602 ? -31.208 -5.097 16.817 1.00 86.50 602 THR A CA 1
ATOM 4753 C C . THR A 1 602 ? -31.650 -6.340 16.047 1.00 86.50 602 THR A C 1
ATOM 4755 O O . THR A 1 602 ? -32.006 -7.367 16.624 1.00 86.50 602 THR A O 1
ATOM 4758 N N . GLN A 1 603 ? -31.592 -6.243 14.717 1.00 90.19 603 GLN A N 1
ATOM 4759 C CA . GLN A 1 603 ? -31.882 -7.343 13.792 1.00 90.19 603 GLN A CA 1
ATOM 4760 C C . GLN A 1 603 ? -30.722 -8.337 13.647 1.00 90.19 603 GLN A C 1
ATOM 4762 O O . GLN A 1 603 ? -30.923 -9.429 13.128 1.00 90.19 603 GLN A O 1
ATOM 4767 N N . TRP A 1 604 ? -29.523 -7.964 14.099 1.00 90.31 604 TRP A N 1
ATOM 4768 C CA . TRP A 1 604 ? -28.336 -8.805 14.002 1.00 90.31 604 TRP A CA 1
ATOM 4769 C C . TRP A 1 604 ? -28.453 -10.009 14.936 1.00 90.31 604 TRP A C 1
ATOM 4771 O O . TRP A 1 604 ? -28.723 -9.851 16.131 1.00 90.31 604 TRP A O 1
ATOM 4781 N N . SER A 1 605 ? -28.259 -11.207 14.390 1.00 94.56 605 SER A N 1
ATOM 4782 C CA . SER A 1 605 ? -28.060 -12.411 15.195 1.00 94.56 605 SER A CA 1
ATOM 4783 C C . SER A 1 605 ? -26.645 -12.441 15.768 1.00 94.56 605 SER A C 1
ATOM 4785 O O . SER A 1 605 ? -25.735 -11.771 15.271 1.00 94.56 605 SER A O 1
ATOM 4787 N N . LEU A 1 606 ? -26.423 -13.264 16.791 1.00 95.19 606 LEU A N 1
ATOM 4788 C CA . LEU A 1 606 ? -25.084 -13.469 17.342 1.00 95.19 606 LEU A CA 1
ATOM 4789 C C . LEU A 1 606 ? -24.102 -14.010 16.286 1.00 95.19 606 LEU A C 1
ATOM 4791 O O . LEU A 1 606 ? -22.922 -13.666 16.303 1.00 95.19 606 LEU A O 1
ATOM 4795 N N . ARG A 1 607 ? -24.598 -14.816 15.335 1.00 95.00 607 ARG A N 1
ATOM 4796 C CA . ARG A 1 607 ? -23.802 -15.350 14.220 1.00 95.00 607 ARG A CA 1
ATOM 4797 C C . ARG A 1 607 ? -23.386 -14.253 13.240 1.00 95.00 607 ARG A C 1
ATOM 4799 O O . ARG A 1 607 ? -22.246 -14.265 12.790 1.00 95.00 607 ARG A O 1
ATOM 4806 N N . ASP A 1 608 ? -24.261 -13.294 12.939 1.00 89.94 608 ASP A N 1
ATOM 4807 C CA . ASP A 1 608 ? -23.909 -12.176 12.049 1.00 89.94 608 ASP A CA 1
ATOM 4808 C C . ASP A 1 608 ? -22.792 -11.314 12.660 1.00 89.94 608 ASP A C 1
ATOM 4810 O O . ASP A 1 608 ? -21.877 -10.868 11.970 1.00 89.94 608 ASP A O 1
ATOM 4814 N N . LEU A 1 609 ? -22.816 -11.165 13.987 1.00 91.88 609 LEU A N 1
ATOM 4815 C CA . LEU A 1 609 ? -21.813 -10.437 14.768 1.00 91.88 609 LEU A CA 1
ATOM 4816 C C . LEU A 1 609 ? -20.519 -11.237 15.003 1.00 91.88 609 LEU A C 1
ATOM 4818 O O . LEU A 1 609 ? -19.634 -10.786 15.732 1.00 91.88 609 LEU A O 1
ATOM 4822 N N . ALA A 1 610 ? -20.392 -12.436 14.427 1.00 90.81 610 ALA A N 1
ATOM 4823 C CA . ALA A 1 610 ? -19.163 -13.219 14.500 1.00 90.81 610 ALA A CA 1
ATOM 4824 C C . ALA A 1 610 ? -18.082 -12.718 13.531 1.00 90.81 610 ALA A C 1
ATOM 4826 O O . ALA A 1 610 ? -16.906 -13.019 13.722 1.00 90.81 610 ALA A O 1
ATOM 4827 N N . HIS A 1 611 ? -18.457 -11.942 12.510 1.00 81.38 611 HIS A N 1
ATOM 4828 C CA . HIS A 1 611 ? -17.531 -11.502 11.474 1.00 81.38 611 HIS A CA 1
ATOM 4829 C C . HIS A 1 611 ? -16.554 -10.416 11.986 1.00 81.38 611 HIS A C 1
ATOM 4831 O O . HIS A 1 611 ? -16.997 -9.425 12.573 1.00 81.38 611 HIS A O 1
ATOM 4837 N N . PRO A 1 612 ? -15.235 -10.532 11.729 1.00 68.25 612 PRO A N 1
ATOM 4838 C CA . PRO A 1 612 ? -14.231 -9.609 12.273 1.00 68.25 612 PRO A CA 1
ATOM 4839 C C . PRO A 1 612 ? -14.299 -8.182 11.696 1.00 68.25 612 PRO A C 1
ATOM 4841 O O . PRO A 1 612 ? -13.791 -7.254 12.319 1.00 68.25 612 PRO A O 1
ATOM 4844 N N . TYR A 1 613 ? -14.945 -7.985 10.537 1.00 61.69 613 TYR A N 1
ATOM 4845 C CA . TYR A 1 613 ? -14.961 -6.704 9.804 1.00 61.69 613 TYR A CA 1
ATOM 4846 C C . TYR A 1 613 ? -16.267 -5.891 9.894 1.00 61.69 613 TYR A C 1
ATOM 4848 O O . TYR A 1 613 ? -16.481 -4.997 9.080 1.00 61.69 613 TYR A O 1
ATOM 4856 N N . ALA A 1 614 ? -17.151 -6.186 10.844 1.00 55.62 614 ALA A N 1
ATOM 4857 C CA . ALA A 1 614 ? -18.404 -5.447 11.026 1.00 55.62 614 ALA A CA 1
ATOM 4858 C C . ALA A 1 614 ? -18.142 -4.065 11.679 1.00 55.62 614 ALA A C 1
ATOM 4860 O O . ALA A 1 614 ? -18.138 -3.965 12.906 1.00 55.62 614 ALA A O 1
ATOM 4861 N N . PHE A 1 615 ? -17.773 -3.036 10.900 1.00 56.44 615 PHE A N 1
ATOM 4862 C CA . PHE A 1 615 ? -17.244 -1.744 11.389 1.00 56.44 615 PHE A CA 1
ATOM 4863 C C . PHE A 1 615 ? -18.225 -0.570 11.379 1.00 56.44 615 PHE A C 1
ATOM 4865 O O . PHE A 1 615 ? -17.849 0.532 11.794 1.00 56.44 615 PHE A O 1
ATOM 4872 N N . ASP A 1 616 ? -19.474 -0.773 10.977 1.00 57.34 616 ASP A N 1
ATOM 4873 C CA . ASP A 1 616 ? -20.432 0.324 11.013 1.00 57.34 616 ASP A CA 1
ATOM 4874 C C . ASP A 1 616 ? -20.878 0.558 12.465 1.00 57.34 616 ASP A C 1
ATOM 4876 O O . ASP A 1 616 ? -21.074 -0.385 13.233 1.00 57.34 616 ASP A O 1
ATOM 4880 N N . GLY A 1 617 ? -21.043 1.817 12.888 1.00 68.69 617 GLY A N 1
ATOM 4881 C CA . GLY A 1 617 ? -21.290 2.155 14.304 1.00 68.69 617 GLY A CA 1
ATOM 4882 C C . GLY A 1 617 ? -22.467 1.398 14.946 1.00 68.69 617 GLY A C 1
ATOM 4883 O O . GLY A 1 617 ? -22.417 1.053 16.126 1.00 68.69 617 GLY A O 1
ATOM 4884 N N . ASN A 1 618 ? -23.486 1.049 14.151 1.00 72.75 618 ASN A N 1
ATOM 4885 C CA . ASN A 1 618 ? -24.622 0.234 14.594 1.00 72.75 618 ASN A CA 1
ATOM 4886 C C . ASN A 1 618 ? -24.241 -1.225 14.903 1.00 72.75 618 ASN A C 1
ATOM 4888 O O . ASN A 1 618 ? -24.817 -1.828 15.808 1.00 72.75 618 ASN A O 1
ATOM 4892 N N . GLU A 1 619 ? -23.311 -1.806 14.146 1.00 80.81 619 GLU A N 1
ATOM 4893 C CA . GLU A 1 619 ? -22.832 -3.177 14.341 1.00 80.81 619 GLU A CA 1
ATOM 4894 C C . GLU A 1 619 ? -21.957 -3.273 15.589 1.00 80.81 619 GLU A C 1
ATOM 4896 O O . GLU A 1 619 ? -22.095 -4.225 16.350 1.00 80.81 619 GLU A O 1
ATOM 4901 N N . SER A 1 620 ? -21.130 -2.255 15.858 1.00 80.31 620 SER A N 1
ATOM 4902 C CA . SER A 1 620 ? -20.310 -2.197 17.077 1.00 80.31 620 SER A CA 1
ATOM 4903 C C . SER A 1 620 ? -21.177 -2.169 18.337 1.00 80.31 620 SER A C 1
ATOM 4905 O O . SER A 1 620 ? -20.938 -2.935 19.268 1.00 80.31 620 SER A O 1
ATOM 4907 N N . GLN A 1 621 ? -22.225 -1.340 18.354 1.00 83.75 621 GLN A N 1
ATOM 4908 C CA . GLN A 1 621 ? -23.157 -1.292 19.482 1.00 83.75 621 GLN A CA 1
ATOM 4909 C C . GLN A 1 621 ? -23.929 -2.612 19.631 1.00 83.75 621 GLN A C 1
ATOM 4911 O O . GLN A 1 621 ? -24.118 -3.102 20.743 1.00 83.75 621 GLN A O 1
ATOM 4916 N N . ALA A 1 622 ? -24.352 -3.226 18.519 1.00 88.38 622 ALA A N 1
ATOM 4917 C CA . ALA A 1 622 ? -24.995 -4.536 18.553 1.00 88.38 622 ALA A CA 1
ATOM 4918 C C . ALA A 1 622 ? -24.046 -5.623 19.085 1.00 88.38 622 ALA A C 1
ATOM 4920 O O . ALA A 1 622 ? -24.461 -6.424 19.919 1.00 88.38 622 ALA A O 1
ATOM 4921 N N . ALA A 1 623 ? -22.777 -5.625 18.667 1.00 89.19 623 ALA A N 1
ATOM 4922 C CA . ALA A 1 623 ? -21.755 -6.543 19.161 1.00 89.19 623 ALA A CA 1
ATOM 4923 C C . ALA A 1 623 ? -21.538 -6.404 20.673 1.00 89.19 623 ALA A C 1
ATOM 4925 O O . ALA A 1 623 ? -21.394 -7.423 21.342 1.00 89.19 623 ALA A O 1
ATOM 4926 N N . GLN A 1 624 ? -21.594 -5.186 21.217 1.00 90.94 624 GLN A N 1
ATOM 4927 C CA . GLN A 1 624 ? -21.513 -4.944 22.660 1.00 90.94 624 GLN A CA 1
ATOM 4928 C C . GLN A 1 624 ? -22.751 -5.455 23.399 1.00 90.94 624 GLN A C 1
ATOM 4930 O O . GLN A 1 624 ? -22.622 -6.305 24.272 1.00 90.94 624 GLN A O 1
ATOM 4935 N N . SER A 1 625 ? -23.961 -5.016 23.037 1.00 94.06 625 SER A N 1
ATOM 4936 C CA . SER A 1 625 ? -25.179 -5.384 23.780 1.00 94.06 625 SER A CA 1
ATOM 4937 C C . SER A 1 625 ? -25.563 -6.857 23.633 1.00 94.06 625 SER A C 1
ATOM 4939 O O . SER A 1 625 ? -25.872 -7.534 24.615 1.00 94.06 625 SER A O 1
ATOM 4941 N N . VAL A 1 626 ? -25.546 -7.379 22.402 1.00 96.00 626 VAL A N 1
ATOM 4942 C CA . VAL A 1 626 ? -25.863 -8.789 22.129 1.00 96.00 626 VAL A CA 1
ATOM 4943 C C . VAL A 1 626 ? -24.739 -9.678 22.658 1.00 96.00 626 VAL A C 1
ATOM 4945 O O . VAL A 1 626 ? -25.011 -10.694 23.298 1.00 96.00 626 VAL A O 1
ATOM 4948 N N . GLY A 1 627 ? -23.485 -9.265 22.457 1.00 96.25 627 GLY A N 1
ATOM 4949 C CA . GLY A 1 627 ? -22.320 -9.961 22.986 1.00 96.25 627 GLY A CA 1
ATOM 4950 C C . GLY A 1 627 ? -22.301 -10.010 24.508 1.00 96.25 627 GLY A C 1
ATOM 4951 O O . GLY A 1 627 ? -22.025 -11.067 25.059 1.00 96.25 627 GLY A O 1
ATOM 4952 N N . PHE A 1 628 ? -22.639 -8.918 25.200 1.00 97.00 628 PHE A N 1
ATOM 4953 C CA . PHE A 1 628 ? -22.696 -8.859 26.665 1.00 97.00 628 PHE A CA 1
ATOM 4954 C C . PHE A 1 628 ? -23.606 -9.957 27.216 1.00 97.00 628 PHE A C 1
ATOM 4956 O O . PHE A 1 628 ? -23.205 -10.731 28.083 1.00 97.00 628 PHE A O 1
ATOM 4963 N N . LEU A 1 629 ? -24.821 -10.066 26.669 1.00 97.62 629 LEU A N 1
ATOM 4964 C CA . LEU A 1 629 ? -25.778 -11.088 27.087 1.00 97.62 629 LEU A CA 1
ATOM 4965 C C . LEU A 1 629 ? -25.309 -12.499 26.744 1.00 97.62 629 LEU A C 1
ATOM 4967 O O . LEU A 1 629 ? -25.566 -13.433 27.501 1.00 97.62 629 LEU A O 1
ATOM 4971 N N . ALA A 1 630 ? -24.654 -12.662 25.595 1.00 97.94 630 ALA A N 1
ATOM 4972 C CA . ALA A 1 630 ? -24.115 -13.945 25.177 1.00 97.94 630 ALA A CA 1
ATOM 4973 C C . ALA A 1 630 ? -22.993 -14.400 26.114 1.00 97.94 630 ALA A C 1
ATOM 4975 O O . ALA A 1 630 ? -22.998 -15.540 26.571 1.00 97.94 630 ALA A O 1
ATOM 4976 N N . VAL A 1 631 ? -22.074 -13.500 26.462 1.00 98.00 631 VAL A N 1
ATOM 4977 C CA . VAL A 1 631 ? -20.997 -13.781 27.413 1.00 98.00 631 VAL A CA 1
ATOM 4978 C C . VAL A 1 631 ? -21.557 -14.064 28.796 1.00 98.00 631 VAL A C 1
ATOM 4980 O O . VAL A 1 631 ? -21.175 -15.064 29.390 1.00 98.00 631 VAL A O 1
ATOM 4983 N N . GLN A 1 632 ? -22.520 -13.281 29.279 1.00 97.56 632 GLN A N 1
ATOM 4984 C CA . GLN A 1 632 ? -23.185 -13.584 30.544 1.00 97.56 632 GLN A CA 1
ATOM 4985 C C . GLN A 1 632 ? -23.776 -15.002 30.551 1.00 97.56 632 GLN A C 1
ATOM 4987 O O . GLN A 1 632 ? -23.501 -15.771 31.467 1.00 97.56 632 GLN A O 1
ATOM 4992 N N . LEU A 1 633 ? -24.523 -15.383 29.508 1.00 97.75 633 LEU A N 1
ATOM 4993 C CA . LEU A 1 633 ? -25.112 -16.721 29.399 1.00 97.75 633 LEU A CA 1
ATOM 4994 C C . LEU A 1 633 ? -24.045 -17.832 29.344 1.00 97.75 633 LEU A C 1
ATOM 4996 O O . LEU A 1 633 ? -24.245 -18.912 29.905 1.00 97.75 633 LEU A O 1
ATOM 5000 N N . LEU A 1 634 ? -22.909 -17.584 28.682 1.00 97.81 634 LEU A N 1
ATOM 5001 C CA . LEU A 1 634 ? -21.777 -18.514 28.675 1.00 97.81 634 LEU A CA 1
ATOM 5002 C C . LEU A 1 634 ? -21.183 -18.693 30.064 1.00 97.81 634 LEU A C 1
ATOM 5004 O O . LEU A 1 634 ? -20.949 -19.825 30.483 1.00 97.81 634 LEU A O 1
ATOM 5008 N N . LEU A 1 635 ? -20.949 -17.596 30.781 1.00 97.12 635 LEU A N 1
ATOM 5009 C CA . LEU A 1 635 ? -20.297 -17.627 32.086 1.00 97.12 635 LEU A CA 1
ATOM 5010 C C . LEU A 1 635 ? -21.229 -18.143 33.186 1.00 97.12 635 LEU A C 1
ATOM 5012 O O . LEU A 1 635 ? -20.764 -18.833 34.088 1.00 97.12 635 LEU A O 1
ATOM 5016 N N . GLU A 1 636 ? -22.546 -17.964 33.063 1.00 96.38 636 GLU A N 1
ATOM 5017 C CA . GLU A 1 636 ? -23.532 -18.657 33.907 1.00 96.38 636 GLU A CA 1
ATOM 5018 C C . GLU A 1 636 ? -23.451 -20.188 33.763 1.00 96.38 636 GLU A C 1
ATOM 5020 O O . GLU A 1 636 ? -23.717 -20.925 34.716 1.00 96.38 636 GLU A O 1
ATOM 5025 N N . ARG A 1 637 ? -23.066 -20.683 32.579 1.00 96.81 637 ARG A N 1
ATOM 5026 C CA . ARG A 1 637 ? -22.909 -22.116 32.299 1.00 96.81 637 ARG A CA 1
ATOM 5027 C C . ARG A 1 637 ? -21.526 -22.649 32.683 1.00 96.81 637 ARG A C 1
ATOM 5029 O O . ARG A 1 637 ? -21.441 -23.723 33.276 1.00 96.81 637 ARG A O 1
ATOM 5036 N N . ALA A 1 638 ? -20.466 -21.955 32.282 1.00 97.44 638 ALA A N 1
ATOM 5037 C CA . ALA A 1 638 ? -19.084 -22.439 32.339 1.00 97.44 638 ALA A CA 1
ATOM 5038 C C . ALA A 1 638 ? -18.267 -21.851 33.507 1.00 97.44 638 ALA A C 1
ATOM 5040 O O . ALA A 1 638 ? -17.190 -22.357 33.822 1.00 97.44 638 ALA A O 1
ATOM 5041 N N . GLY A 1 639 ? -18.787 -20.818 34.174 1.00 97.38 639 GLY A N 1
ATOM 5042 C CA . GLY A 1 639 ? -18.109 -20.055 35.220 1.00 97.38 639 GLY A CA 1
ATOM 5043 C C . GLY A 1 639 ? -17.187 -18.969 34.662 1.00 97.38 639 GLY A C 1
ATOM 5044 O O . GLY A 1 639 ? -16.593 -19.131 33.597 1.00 97.38 639 GLY A O 1
ATOM 5045 N N . ASP A 1 640 ? -17.015 -17.878 35.409 1.00 96.44 640 ASP A N 1
ATOM 5046 C CA . ASP A 1 640 ? -16.187 -16.727 35.011 1.00 96.44 640 ASP A CA 1
ATOM 5047 C C . ASP A 1 640 ? -14.744 -17.087 34.571 1.00 96.44 640 ASP A C 1
ATOM 5049 O O . ASP A 1 640 ? -14.286 -16.533 33.565 1.00 96.44 640 ASP A O 1
ATOM 5053 N N . PRO A 1 641 ? -14.024 -18.048 35.203 1.00 95.94 641 PRO A N 1
ATOM 5054 C CA . PRO A 1 641 ? -12.668 -18.412 34.777 1.00 95.94 641 PRO A CA 1
ATOM 5055 C C . PRO A 1 641 ? -12.556 -18.972 33.352 1.00 95.94 641 PRO A C 1
ATOM 5057 O O . PRO A 1 641 ? -11.482 -18.909 32.747 1.00 95.94 641 PRO A O 1
ATOM 5060 N N . SER A 1 642 ? -13.651 -19.508 32.796 1.00 95.88 642 SER A N 1
ATOM 5061 C CA . SER A 1 642 ? -13.671 -20.044 31.427 1.00 95.88 642 SER A CA 1
ATOM 5062 C C . SER A 1 642 ? -13.351 -18.978 30.376 1.00 95.88 642 SER A C 1
ATOM 5064 O O . SER A 1 642 ? -12.775 -19.297 29.337 1.00 95.88 642 SER A O 1
ATOM 5066 N N . LEU A 1 643 ? -13.627 -17.699 30.666 1.00 94.19 643 LEU A N 1
ATOM 5067 C CA . LEU A 1 643 ? -13.350 -16.599 29.748 1.00 94.19 643 LEU A CA 1
ATOM 5068 C C . LEU A 1 643 ? -11.852 -16.442 29.457 1.00 94.19 643 LEU A C 1
ATOM 5070 O O . LEU A 1 643 ? -11.459 -16.318 28.301 1.00 94.19 643 LEU A O 1
ATOM 5074 N N . PHE A 1 644 ? -10.998 -16.457 30.484 1.00 91.12 644 PHE A N 1
ATOM 5075 C CA . PHE A 1 644 ? -9.547 -16.374 30.273 1.00 91.12 644 PHE A CA 1
ATOM 5076 C C . PHE A 1 644 ? -8.958 -17.694 29.794 1.00 91.12 644 PHE A C 1
ATOM 5078 O O . PHE A 1 644 ? -7.974 -17.680 29.055 1.00 91.12 644 PHE A O 1
ATOM 5085 N N . GLU A 1 645 ? -9.564 -18.823 30.158 1.00 93.12 645 GLU A N 1
ATOM 5086 C CA . GLU A 1 645 ? -9.147 -20.113 29.617 1.00 93.12 645 GLU A CA 1
ATOM 5087 C C . GLU A 1 645 ? -9.372 -20.198 28.106 1.00 93.12 645 GLU A C 1
ATOM 5089 O O . GLU A 1 645 ? -8.473 -20.635 27.388 1.00 93.12 645 GLU A O 1
ATOM 5094 N N . TYR A 1 646 ? -10.491 -19.666 27.602 1.00 93.44 646 TYR A N 1
ATOM 5095 C CA . TYR A 1 646 ? -10.716 -19.489 26.168 1.00 93.44 646 TYR A CA 1
ATOM 5096 C C . TYR A 1 646 ? -9.539 -18.768 25.504 1.00 93.44 646 TYR A C 1
ATOM 5098 O O . TYR A 1 646 ? -8.937 -19.305 24.577 1.00 93.44 646 TYR A O 1
ATOM 5106 N N . TYR A 1 647 ? -9.127 -17.604 26.014 1.00 88.31 647 TYR A N 1
ATOM 5107 C CA . TYR A 1 647 ? -8.029 -16.844 25.406 1.00 88.31 647 TYR A CA 1
ATOM 5108 C C . TYR A 1 647 ? -6.674 -17.564 25.458 1.00 88.31 647 TYR A C 1
ATOM 5110 O O . TYR A 1 647 ? -5.906 -17.476 24.497 1.00 88.31 647 TYR A O 1
ATOM 5118 N N . ARG A 1 648 ? -6.410 -18.358 26.505 1.00 87.38 648 ARG A N 1
ATOM 5119 C CA . ARG A 1 648 ? -5.226 -19.236 26.559 1.00 87.38 648 ARG A CA 1
ATOM 5120 C C . ARG A 1 648 ? -5.263 -20.316 25.495 1.00 87.38 648 ARG A C 1
ATOM 5122 O O . ARG A 1 648 ? -4.243 -20.585 24.854 1.00 87.38 648 ARG A O 1
ATOM 5129 N N . LEU A 1 649 ? -6.422 -20.938 25.309 1.00 88.88 649 LEU A N 1
ATOM 5130 C CA . LEU A 1 649 ? -6.617 -22.027 24.360 1.00 88.88 649 LEU A CA 1
ATOM 5131 C C . LEU A 1 649 ? -6.635 -21.539 22.910 1.00 88.88 649 LEU A C 1
ATOM 5133 O O . LEU A 1 649 ? -6.151 -22.257 22.036 1.00 88.88 649 LEU A O 1
ATOM 5137 N N . VAL A 1 650 ? -7.094 -20.315 22.639 1.00 83.75 650 VAL A N 1
ATOM 5138 C CA . VAL A 1 650 ? -7.086 -19.713 21.292 1.00 83.75 650 VAL A CA 1
ATOM 5139 C C . VAL A 1 650 ? -5.679 -19.706 20.684 1.00 83.75 650 VAL A C 1
ATOM 5141 O O . VAL A 1 650 ? -5.516 -19.965 19.498 1.00 83.75 650 VAL A O 1
ATOM 5144 N N . SER A 1 651 ? -4.640 -19.470 21.488 1.00 73.44 651 SER A N 1
ATOM 5145 C CA . SER A 1 651 ? -3.251 -19.490 21.003 1.00 73.44 651 SER A CA 1
ATOM 5146 C C . SER A 1 651 ? -2.702 -20.893 20.692 1.00 73.44 651 SER A C 1
ATOM 5148 O O . SER A 1 651 ? -1.710 -21.010 19.978 1.00 73.44 651 SER A O 1
ATOM 5150 N N . LYS A 1 652 ? -3.329 -21.950 21.227 1.00 81.31 652 LYS A N 1
ATOM 5151 C CA . LYS A 1 652 ? -2.846 -23.346 21.187 1.00 81.31 652 LYS A CA 1
ATOM 5152 C C . LYS A 1 652 ? -3.701 -24.273 20.321 1.00 81.31 652 LYS A C 1
ATOM 5154 O O . LYS A 1 652 ? -3.337 -25.429 20.114 1.00 81.31 652 LYS A O 1
ATOM 5159 N N . SER A 1 653 ? -4.865 -23.806 19.894 1.00 81.62 653 SER A N 1
ATOM 5160 C CA . SER A 1 653 ? -5.861 -24.575 19.152 1.00 81.62 653 SER A CA 1
ATOM 5161 C C . SER A 1 653 ? -5.717 -24.355 17.646 1.00 81.62 653 SER A C 1
ATOM 5163 O O . SER A 1 653 ? -5.008 -23.457 17.197 1.00 81.62 653 SER A O 1
ATOM 5165 N N . ARG A 1 654 ? -6.376 -25.205 16.848 1.00 78.25 654 ARG A N 1
ATOM 5166 C CA . ARG A 1 654 ? -6.379 -25.091 15.377 1.00 78.25 654 ARG A CA 1
ATOM 5167 C C . ARG A 1 654 ? -7.294 -23.976 14.864 1.00 78.25 654 ARG A C 1
ATOM 5169 O O . ARG A 1 654 ? -7.180 -23.586 13.708 1.00 78.25 654 ARG A O 1
ATOM 5176 N N . GLY A 1 655 ? -8.180 -23.484 15.720 1.00 82.12 655 GLY A N 1
ATOM 5177 C CA . GLY A 1 655 ? -9.151 -22.437 15.451 1.00 82.12 655 GLY A CA 1
ATOM 5178 C C . GLY A 1 655 ? -9.809 -22.010 16.757 1.00 82.12 655 GLY A C 1
ATOM 5179 O O . GLY A 1 655 ? -9.737 -22.713 17.768 1.00 82.12 655 GLY A O 1
ATOM 5180 N N . TRP A 1 656 ? -10.445 -20.846 16.752 1.00 91.12 656 TRP A N 1
ATOM 5181 C CA . TRP A 1 656 ? -11.064 -20.308 17.958 1.00 91.12 656 TRP A CA 1
ATOM 5182 C C . TRP A 1 656 ? -12.303 -21.102 18.372 1.00 91.12 656 TRP A C 1
ATOM 5184 O O . TRP A 1 656 ? -12.645 -21.114 19.547 1.00 91.12 656 TRP A O 1
ATOM 5194 N N . GLU A 1 657 ? -12.944 -21.802 17.439 1.00 93.88 657 GLU A N 1
ATOM 5195 C CA . GLU A 1 657 ? -14.075 -22.691 17.683 1.00 93.88 657 GLU A CA 1
ATOM 5196 C C . GLU A 1 657 ? -13.672 -23.869 18.583 1.00 93.88 657 GLU A C 1
ATOM 5198 O O . GLU A 1 657 ? -14.380 -24.179 19.540 1.00 93.88 657 GLU A O 1
ATOM 5203 N N . ASP A 1 658 ? -12.496 -24.461 18.341 1.00 91.94 658 ASP A N 1
ATOM 5204 C CA . ASP A 1 658 ? -11.932 -25.525 19.184 1.00 91.94 658 ASP A CA 1
ATOM 5205 C C . ASP A 1 658 ? -11.624 -24.991 20.595 1.00 91.94 658 ASP A C 1
ATOM 5207 O O . ASP A 1 658 ? -11.910 -25.649 21.597 1.00 91.94 658 ASP A O 1
ATOM 5211 N N . ALA A 1 659 ? -11.051 -23.784 20.694 1.00 93.25 659 ALA A N 1
ATOM 5212 C CA . ALA A 1 659 ? -10.819 -23.129 21.982 1.00 93.25 659 ALA A CA 1
ATOM 5213 C C . ALA A 1 659 ? -12.127 -22.795 22.707 1.00 93.25 659 ALA A C 1
ATOM 5215 O O . ALA A 1 659 ? -12.201 -22.920 23.928 1.00 93.25 659 ALA A O 1
ATOM 5216 N N . PHE A 1 660 ? -13.149 -22.377 21.961 1.00 96.06 660 PHE A N 1
ATOM 5217 C CA . PHE A 1 660 ? -14.477 -22.062 22.470 1.00 96.06 660 PHE A CA 1
ATOM 5218 C C . PHE A 1 660 ? -15.127 -23.303 23.077 1.00 96.06 660 PHE A C 1
ATOM 5220 O O . PHE A 1 660 ? -15.538 -23.274 24.236 1.00 96.06 660 PHE A O 1
ATOM 5227 N N . GLU A 1 661 ? -15.160 -24.412 22.337 1.00 97.12 661 GLU A N 1
ATOM 5228 C CA . GLU A 1 661 ? -15.716 -25.669 22.833 1.00 97.12 661 GLU A CA 1
ATOM 5229 C C . GLU A 1 661 ? -14.954 -26.172 24.062 1.00 97.12 661 GLU A C 1
ATOM 5231 O O . GLU A 1 661 ? -15.570 -26.540 25.064 1.00 97.12 661 GLU A O 1
ATOM 5236 N N . ALA A 1 662 ? -13.622 -26.131 24.019 1.00 96.25 662 ALA A N 1
ATOM 5237 C CA . ALA A 1 662 ? -12.787 -26.578 25.126 1.00 96.25 662 ALA A CA 1
ATOM 5238 C C . ALA A 1 662 ? -12.959 -25.721 26.394 1.00 96.25 662 ALA A C 1
ATOM 5240 O O . ALA A 1 662 ? -12.954 -26.268 27.497 1.00 96.25 662 ALA A O 1
ATOM 5241 N N . ALA A 1 663 ? -13.136 -24.403 26.257 1.00 96.94 663 ALA A N 1
ATOM 5242 C CA . ALA A 1 663 ? -13.302 -23.497 27.392 1.00 96.94 663 ALA A CA 1
ATOM 5243 C C . ALA A 1 663 ? -14.723 -23.504 27.972 1.00 96.94 663 ALA A C 1
ATOM 5245 O O . ALA A 1 663 ? -14.889 -23.495 29.191 1.00 96.94 663 ALA A O 1
ATOM 5246 N N . PHE A 1 664 ? -15.749 -23.523 27.115 1.00 97.8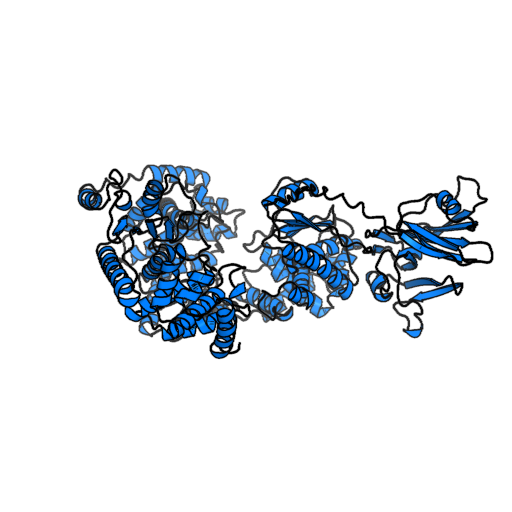1 664 PHE A N 1
ATOM 5247 C CA . PHE A 1 664 ? -17.146 -23.339 27.527 1.00 97.81 664 PHE A CA 1
ATOM 5248 C C . PHE A 1 664 ? -17.963 -24.642 27.573 1.00 97.81 664 PHE A C 1
ATOM 5250 O O . PHE A 1 664 ? -19.098 -24.648 28.061 1.00 97.81 664 PHE A O 1
ATOM 5257 N N . GLY A 1 665 ? -17.418 -25.759 27.079 1.00 97.56 665 GLY A N 1
ATOM 5258 C CA . GLY A 1 665 ? -18.084 -27.067 27.085 1.00 97.56 665 GLY A CA 1
ATOM 5259 C C . GLY A 1 665 ? -19.347 -27.119 26.215 1.00 97.56 665 GLY A C 1
ATOM 5260 O O . GLY A 1 665 ? -20.324 -27.790 26.572 1.00 97.56 665 GLY A O 1
ATOM 5261 N N . ILE A 1 666 ? -19.367 -26.343 25.130 1.00 98.00 666 ILE A N 1
ATOM 5262 C CA . ILE A 1 666 ? -20.431 -26.292 24.120 1.00 98.00 666 ILE A CA 1
ATOM 5263 C C . ILE A 1 666 ? -19.830 -25.826 22.792 1.00 98.00 666 ILE A C 1
ATOM 5265 O O . ILE A 1 666 ? -18.998 -24.920 22.779 1.00 98.00 666 ILE A O 1
ATOM 5269 N N . THR A 1 667 ? -20.247 -26.418 21.675 1.00 97.62 667 THR A N 1
ATOM 5270 C CA . THR A 1 667 ? -19.800 -25.939 20.359 1.00 97.62 667 THR A CA 1
ATOM 5271 C C . THR A 1 667 ? -20.399 -24.562 20.064 1.00 97.62 667 THR A C 1
ATOM 5273 O O . THR A 1 667 ? -21.492 -24.229 20.534 1.00 97.62 667 THR A O 1
ATOM 5276 N N . VAL A 1 668 ? -19.723 -23.736 19.261 1.00 97.19 668 VAL A N 1
ATOM 5277 C CA . VAL A 1 668 ? -20.254 -22.396 18.968 1.00 97.19 668 VAL A CA 1
ATOM 5278 C C . VAL A 1 668 ? -21.573 -22.438 18.185 1.00 97.19 668 VAL A C 1
ATOM 5280 O O . VAL A 1 668 ? -22.462 -21.627 18.435 1.00 97.19 668 VAL A O 1
ATOM 5283 N N . ASP A 1 669 ? -21.755 -23.421 17.297 1.00 96.69 669 ASP A N 1
ATOM 5284 C CA . ASP A 1 669 ? -23.005 -23.591 16.551 1.00 96.69 669 ASP A CA 1
ATOM 5285 C C . ASP A 1 669 ? -24.184 -23.942 17.467 1.00 96.69 669 ASP A C 1
ATOM 5287 O O . ASP A 1 669 ? -25.268 -23.369 17.324 1.00 96.69 669 ASP A O 1
ATOM 5291 N N . GLU A 1 670 ? -23.980 -24.837 18.439 1.00 97.12 670 GLU A N 1
ATOM 5292 C CA . GLU A 1 670 ? -24.983 -25.126 19.470 1.00 97.12 670 GLU A CA 1
ATOM 5293 C C . GLU A 1 670 ? -25.255 -23.891 20.328 1.00 97.12 670 GLU A C 1
ATOM 5295 O O . GLU A 1 670 ? -26.414 -23.583 20.621 1.00 97.12 670 GLU A O 1
ATOM 5300 N N . PHE A 1 671 ? -24.206 -23.153 20.698 1.00 98.06 671 PHE A N 1
ATOM 5301 C CA . PHE A 1 671 ? -24.352 -21.946 21.495 1.00 98.06 671 PHE A CA 1
ATOM 5302 C C . PHE A 1 671 ? -25.154 -20.862 20.768 1.00 98.06 671 PHE A C 1
ATOM 5304 O O . PHE A 1 671 ? -26.022 -20.253 21.389 1.00 98.06 671 PHE A O 1
ATOM 5311 N N . TYR A 1 672 ? -24.961 -20.666 19.460 1.00 98.06 672 TYR A N 1
ATOM 5312 C CA . TYR A 1 672 ? -25.785 -19.740 18.679 1.00 98.06 672 TYR A CA 1
ATOM 5313 C C . TYR A 1 672 ? -27.274 -20.084 18.769 1.00 98.06 672 TYR A C 1
ATOM 5315 O O . TYR A 1 672 ? -28.097 -19.196 18.980 1.00 98.06 672 TYR A O 1
ATOM 5323 N N . VAL A 1 673 ? -27.638 -21.366 18.678 1.00 97.00 673 VAL A N 1
ATOM 5324 C CA . VAL A 1 673 ? -29.040 -21.795 18.812 1.00 97.00 673 VAL A CA 1
ATOM 5325 C C . VAL A 1 673 ? -29.572 -21.521 20.222 1.00 97.00 673 VAL A C 1
ATOM 5327 O O . VAL A 1 673 ? -30.668 -20.978 20.375 1.00 97.00 673 VAL A O 1
ATOM 5330 N N . VAL A 1 674 ? -28.796 -21.873 21.252 1.00 97.25 674 VAL A N 1
ATOM 5331 C CA . VAL A 1 674 ? -29.165 -21.653 22.659 1.00 97.25 674 VAL A CA 1
ATOM 5332 C C . VAL A 1 674 ? -29.348 -20.166 22.951 1.00 97.25 674 VAL A C 1
ATOM 5334 O O . VAL A 1 674 ? -30.340 -19.776 23.569 1.00 97.25 674 VAL A O 1
ATOM 5337 N N . PHE A 1 675 ? -28.422 -19.332 22.484 1.00 97.62 675 PHE A N 1
ATOM 5338 C CA . PHE A 1 675 ? -28.456 -17.900 22.716 1.00 97.62 675 PHE A CA 1
ATOM 5339 C C . PHE A 1 675 ? -29.635 -17.228 22.012 1.00 97.62 675 PHE A C 1
ATOM 5341 O O . PHE A 1 675 ? -30.313 -16.415 22.630 1.00 97.62 675 PHE A O 1
ATOM 5348 N N . GLU A 1 676 ? -29.941 -17.574 20.760 1.00 96.75 676 GLU A N 1
ATOM 5349 C CA . GLU A 1 676 ? -31.082 -16.964 20.066 1.00 96.75 676 GLU A CA 1
ATOM 5350 C C . GLU A 1 676 ? -32.423 -17.359 20.701 1.00 96.75 676 GLU A C 1
ATOM 5352 O O . GLU A 1 676 ? -33.345 -16.540 20.786 1.00 96.75 676 GLU A O 1
ATOM 5357 N N . ALA A 1 677 ? -32.524 -18.583 21.232 1.00 94.94 677 ALA A N 1
ATOM 5358 C CA . ALA A 1 677 ? -33.672 -18.998 22.032 1.00 94.94 677 ALA A CA 1
ATOM 5359 C C . ALA A 1 677 ? -33.756 -18.218 23.356 1.00 94.94 677 ALA A C 1
ATOM 5361 O O . ALA A 1 677 ? -34.835 -17.746 23.716 1.00 94.94 677 ALA A O 1
ATOM 5362 N N . TYR A 1 678 ? -32.625 -18.037 24.051 1.00 95.56 678 TYR A N 1
ATOM 5363 C CA . TYR A 1 678 ? -32.535 -17.207 25.254 1.00 95.56 678 TYR A CA 1
ATOM 5364 C C . TYR A 1 678 ? -32.961 -15.767 24.960 1.00 95.56 678 TYR A C 1
ATOM 5366 O O . TYR A 1 678 ? -33.898 -15.280 25.584 1.00 95.56 678 TYR A O 1
ATOM 5374 N N . ARG A 1 679 ? -32.366 -15.120 23.953 1.00 94.19 679 ARG A N 1
ATOM 5375 C CA . ARG A 1 679 ? -32.660 -13.742 23.538 1.00 94.19 679 ARG A CA 1
ATOM 5376 C C . ARG A 1 679 ? -34.136 -13.543 23.193 1.00 94.19 679 ARG A C 1
ATOM 5378 O O . ARG A 1 679 ? -34.722 -12.546 23.603 1.00 94.19 679 ARG A O 1
ATOM 5385 N N . SER A 1 680 ? -34.743 -14.510 22.505 1.00 91.94 680 SER A N 1
ATOM 5386 C CA . SER A 1 680 ? -36.179 -14.503 22.186 1.00 91.94 680 SER A CA 1
ATOM 5387 C C . SER A 1 680 ? -37.070 -14.703 23.421 1.00 91.94 680 SER A C 1
ATOM 5389 O O . SER A 1 680 ? -38.216 -14.259 23.438 1.00 91.94 680 SER A O 1
ATOM 5391 N N . GLY A 1 681 ? -36.562 -15.407 24.437 1.00 91.81 681 GLY A N 1
ATOM 5392 C CA . GLY A 1 681 ? -37.262 -15.739 25.676 1.00 91.81 681 GLY A CA 1
ATOM 5393 C C . GLY A 1 681 ? -37.090 -14.723 26.806 1.00 91.81 681 GLY A C 1
ATOM 5394 O O . GLY A 1 681 ? -37.875 -14.761 27.756 1.00 91.81 681 GLY A O 1
ATOM 5395 N N . ILE A 1 682 ? -36.115 -13.807 26.721 1.00 90.19 682 ILE A N 1
ATOM 5396 C CA . ILE A 1 682 ? -36.053 -12.637 27.601 1.00 90.19 682 ILE A CA 1
ATOM 5397 C C . ILE A 1 682 ? -37.318 -11.838 27.307 1.00 90.19 682 ILE A C 1
ATOM 5399 O O . ILE A 1 682 ? -37.398 -11.137 26.299 1.00 90.19 682 ILE A O 1
ATOM 5403 N N . ALA A 1 683 ? -38.341 -12.009 28.150 1.00 65.56 683 ALA A N 1
ATOM 5404 C CA . ALA A 1 683 ? -39.585 -11.270 28.031 1.00 65.56 683 ALA A CA 1
ATOM 5405 C C . ALA A 1 683 ? -39.224 -9.793 27.899 1.00 65.56 683 ALA A C 1
ATOM 5407 O O . ALA A 1 683 ? -38.435 -9.289 28.705 1.00 65.56 683 ALA A O 1
ATOM 5408 N N . SER A 1 684 ? -39.769 -9.115 26.882 1.00 57.62 684 SER A N 1
ATOM 5409 C CA . SER A 1 684 ? -39.733 -7.656 26.851 1.00 57.62 684 SER A CA 1
ATOM 5410 C C . SER A 1 684 ? -40.100 -7.194 28.257 1.00 57.62 684 SER A C 1
ATOM 5412 O O . SER A 1 684 ? -41.119 -7.683 28.769 1.00 57.62 684 SER A O 1
ATOM 5414 N N . PRO A 1 685 ? -39.244 -6.391 28.923 1.00 55.41 685 PRO A N 1
ATOM 5415 C CA . PRO A 1 685 ? -39.468 -5.997 30.307 1.00 55.41 685 PRO A CA 1
ATOM 5416 C C . PRO A 1 685 ? -40.938 -5.609 30.430 1.00 55.41 685 PRO A C 1
ATOM 5418 O O . PRO A 1 685 ? -41.411 -4.905 29.527 1.00 55.41 685 PRO A O 1
ATOM 5421 N N . PRO A 1 686 ? -41.679 -6.161 31.422 1.00 45.50 686 PRO A N 1
ATOM 5422 C CA . PRO A 1 686 ? -43.128 -6.018 31.506 1.00 45.50 686 PRO A CA 1
ATOM 5423 C C . PRO A 1 686 ? -43.421 -4.564 31.228 1.00 45.50 686 PRO A C 1
ATOM 5425 O O . PRO A 1 686 ? -42.890 -3.727 31.960 1.00 45.50 686 PRO A O 1
ATOM 5428 N N . SER A 1 687 ? -44.110 -4.303 30.102 1.00 44.88 687 SER A N 1
ATOM 5429 C CA . SER A 1 687 ? -44.284 -2.961 29.544 1.00 44.88 687 SER A CA 1
ATOM 5430 C C . SER A 1 687 ? -44.486 -2.045 30.725 1.00 44.88 687 SER A C 1
ATOM 5432 O O . SER A 1 687 ? -45.430 -2.296 31.479 1.00 44.88 687 SER A O 1
ATOM 5434 N N . ALA A 1 688 ? -43.536 -1.148 30.982 1.00 44.72 688 ALA A N 1
ATOM 5435 C CA . ALA A 1 688 ? -43.447 -0.437 32.243 1.00 44.72 688 ALA A CA 1
ATOM 5436 C C . ALA A 1 688 ? -44.652 0.498 32.348 1.00 44.72 688 ALA A C 1
ATOM 5438 O O . ALA A 1 688 ? -44.497 1.686 32.173 1.00 44.72 688 ALA A O 1
ATOM 5439 N N . SER A 1 689 ? -45.873 -0.001 32.544 1.00 44.81 689 SER A N 1
ATOM 5440 C CA . SER A 1 689 ? -47.103 0.701 32.170 1.00 44.81 689 SER A CA 1
ATOM 5441 C C . SER A 1 689 ? -47.434 1.838 33.126 1.00 44.81 689 SER A C 1
ATOM 5443 O O . SER A 1 689 ? -48.386 2.562 32.897 1.00 44.81 689 SER A O 1
ATOM 5445 N N . THR A 1 690 ? -46.639 2.028 34.177 1.00 43.06 690 THR A N 1
ATOM 5446 C CA . THR A 1 690 ? -46.688 3.216 35.030 1.00 43.06 690 THR A CA 1
ATOM 5447 C C . THR A 1 690 ? -45.588 4.229 34.703 1.00 43.06 690 THR A C 1
ATOM 5449 O O . THR A 1 690 ? -45.751 5.393 35.024 1.00 43.06 690 THR A O 1
ATOM 5452 N N . ALA A 1 691 ? -44.504 3.828 34.030 1.00 44.97 691 ALA A N 1
ATOM 5453 C CA . ALA A 1 691 ? -43.493 4.740 33.475 1.00 44.97 691 ALA A CA 1
ATOM 5454 C C . ALA A 1 691 ? -43.728 5.035 31.980 1.00 44.97 691 ALA A C 1
ATOM 5456 O O . ALA A 1 691 ? -43.289 6.052 31.466 1.00 44.97 691 ALA A O 1
ATOM 5457 N N . ALA A 1 692 ? -44.459 4.167 31.284 1.00 41.28 692 ALA A N 1
ATOM 5458 C CA . ALA A 1 692 ? -44.883 4.287 29.902 1.00 41.28 692 ALA A CA 1
ATOM 5459 C C . ALA A 1 692 ? -46.124 5.165 29.772 1.00 41.28 692 ALA A C 1
ATOM 5461 O O . ALA A 1 692 ? -46.320 5.701 28.698 1.00 41.28 692 ALA A O 1
ATOM 5462 N N . ASP A 1 693 ? -46.902 5.398 30.831 1.00 39.88 693 ASP A N 1
ATOM 5463 C CA . ASP A 1 693 ? -47.884 6.490 30.824 1.00 39.88 693 ASP A CA 1
ATOM 5464 C C . ASP A 1 693 ? -47.183 7.864 30.928 1.00 39.88 693 ASP A C 1
ATOM 5466 O O . ASP A 1 693 ? -47.602 8.814 30.268 1.00 39.88 693 ASP A O 1
ATOM 5470 N N . ASP A 1 694 ? -46.036 7.945 31.615 1.00 41.09 694 ASP A N 1
ATOM 5471 C CA . ASP A 1 694 ? -45.187 9.150 31.656 1.00 41.09 694 ASP A CA 1
ATOM 5472 C C . ASP A 1 694 ? -44.262 9.281 30.418 1.00 41.09 694 ASP A C 1
ATOM 5474 O O . ASP A 1 694 ? -43.932 10.389 29.982 1.00 41.09 694 ASP A O 1
ATOM 5478 N N . ALA A 1 695 ? -43.875 8.167 29.782 1.00 43.53 695 ALA A N 1
ATOM 5479 C CA . ALA A 1 695 ? -43.080 8.150 28.549 1.00 43.53 695 ALA A CA 1
ATOM 5480 C C . ALA A 1 695 ? -43.938 8.197 27.266 1.00 43.53 695 ALA A C 1
ATOM 5482 O O . ALA A 1 695 ? -43.487 8.739 26.259 1.00 43.53 695 ALA A O 1
ATOM 5483 N N . ALA A 1 696 ? -45.190 7.723 27.276 1.00 41.81 696 ALA A N 1
ATOM 5484 C CA . ALA A 1 696 ? -46.146 7.907 26.175 1.00 41.81 696 ALA A CA 1
ATOM 5485 C C . ALA A 1 696 ? -46.667 9.346 26.106 1.00 41.81 696 ALA A C 1
ATOM 5487 O O . ALA A 1 696 ? -46.965 9.817 25.014 1.00 41.81 696 ALA A O 1
ATOM 5488 N N . GLN A 1 697 ? -46.663 10.092 27.217 1.00 43.25 697 GLN A N 1
ATOM 5489 C CA . GLN A 1 697 ? -46.789 11.555 27.172 1.00 43.25 697 GLN A CA 1
ATOM 5490 C C . GLN A 1 697 ? -45.578 12.243 26.512 1.00 43.25 697 GLN A C 1
ATOM 5492 O O . GLN A 1 697 ? -45.665 13.410 26.141 1.00 43.25 697 GLN A O 1
ATOM 5497 N N . ASN A 1 698 ? -44.464 11.526 26.326 1.00 43.94 698 ASN A N 1
ATOM 5498 C CA . ASN A 1 698 ? -43.222 12.037 25.747 1.00 43.94 698 ASN A CA 1
ATOM 5499 C C . ASN A 1 698 ? -42.871 11.459 24.365 1.00 43.94 698 ASN A C 1
ATOM 5501 O O . ASN A 1 698 ? -41.894 11.907 23.761 1.00 43.94 698 ASN A O 1
ATOM 5505 N N . ARG A 1 699 ? -43.646 10.505 23.832 1.00 48.09 699 ARG A N 1
ATOM 5506 C CA . ARG A 1 699 ? -43.558 10.105 22.421 1.00 48.09 699 ARG A CA 1
ATOM 5507 C C . ARG A 1 699 ? -44.473 11.012 21.618 1.00 48.09 699 ARG A C 1
ATOM 5509 O O . ARG A 1 699 ? -45.682 11.005 21.820 1.00 48.09 699 ARG A O 1
ATOM 5516 N N . ILE A 1 700 ? -43.902 11.784 20.699 1.00 53.44 700 ILE A N 1
ATOM 5517 C CA . ILE A 1 700 ? -44.691 12.532 19.719 1.00 53.44 700 ILE A CA 1
ATOM 5518 C C . ILE A 1 700 ? -45.497 11.500 18.916 1.00 53.44 700 ILE A C 1
ATOM 5520 O O . ILE A 1 700 ? -44.880 10.618 18.313 1.00 53.44 700 ILE A O 1
ATOM 5524 N N . PRO A 1 701 ? -46.841 11.559 18.906 1.00 56.31 701 PRO A N 1
ATOM 5525 C CA . PRO A 1 701 ? -47.640 10.705 18.042 1.00 56.31 701 PRO A CA 1
ATOM 5526 C C . PRO A 1 701 ? -47.280 11.034 16.590 1.00 56.31 701 PRO A C 1
ATOM 5528 O O . PRO A 1 701 ? -47.658 12.086 16.077 1.00 56.31 701 PRO A O 1
ATOM 5531 N N . LEU A 1 702 ? -46.529 10.152 15.927 1.00 59.00 702 LEU A N 1
ATOM 5532 C CA . LEU A 1 702 ? -46.175 10.299 14.508 1.00 59.00 702 LEU A CA 1
ATOM 5533 C C . LEU A 1 702 ? -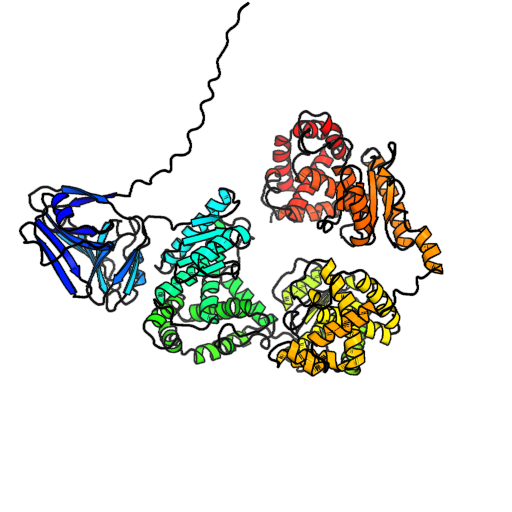47.386 10.088 13.576 1.00 59.00 702 LEU A C 1
ATOM 5535 O O . LEU A 1 702 ? -47.259 10.231 12.365 1.00 59.00 702 LEU A O 1
ATOM 5539 N N . ASP A 1 703 ? -48.556 9.777 14.140 1.00 57.91 703 ASP A N 1
ATOM 5540 C CA . ASP A 1 703 ? -49.829 9.642 13.425 1.00 57.91 703 ASP A CA 1
ATOM 5541 C C . ASP A 1 703 ? -50.537 10.997 13.188 1.00 57.91 703 ASP A C 1
ATOM 5543 O O . ASP A 1 703 ? -51.570 11.049 12.519 1.00 57.91 703 ASP A O 1
ATOM 5547 N N . GLY A 1 704 ? -50.007 12.103 13.733 1.00 61.09 704 GLY A N 1
ATOM 5548 C CA . GLY A 1 704 ? -50.459 13.471 13.452 1.00 61.09 704 GLY A CA 1
ATOM 5549 C C . GLY A 1 704 ? -49.594 14.176 12.394 1.00 61.09 704 GLY A C 1
ATOM 5550 O O . GLY A 1 704 ? -48.449 13.776 12.187 1.00 61.09 704 GLY A O 1
ATOM 5551 N N . PRO A 1 705 ? -50.096 15.238 11.728 1.00 61.38 705 PRO A N 1
ATOM 5552 C CA . PRO A 1 705 ? -49.282 16.028 10.807 1.00 61.38 705 PRO A CA 1
ATOM 5553 C C . PRO A 1 705 ? -48.054 16.572 11.544 1.00 61.38 705 PRO A C 1
ATOM 5555 O O . PRO A 1 705 ? -48.182 17.252 12.565 1.00 61.38 705 PRO A O 1
ATOM 5558 N N . LEU A 1 706 ? -46.856 16.245 11.049 1.00 67.44 706 LEU A N 1
ATOM 5559 C CA . LEU A 1 706 ? -45.613 16.774 11.603 1.00 67.44 706 LEU A CA 1
ATOM 5560 C C . LEU A 1 706 ? -45.623 18.309 11.489 1.00 67.44 706 LEU A C 1
ATOM 5562 O O . LEU A 1 706 ? -46.127 18.818 10.486 1.00 67.44 706 LEU A O 1
ATOM 5566 N N . PRO A 1 707 ? -45.050 19.053 12.458 1.00 63.53 707 PRO A N 1
ATOM 5567 C CA . PRO A 1 707 ? -45.142 20.515 12.505 1.00 63.53 707 PRO A CA 1
ATOM 5568 C C . PRO A 1 707 ? -44.822 21.207 11.172 1.00 63.53 707 PRO A C 1
ATOM 5570 O O . PRO A 1 707 ? -45.546 22.103 10.763 1.00 63.53 707 PRO A O 1
ATOM 5573 N N . HIS A 1 708 ? -43.807 20.733 10.442 1.00 65.75 708 HIS A N 1
ATOM 5574 C CA . HIS A 1 708 ? -43.366 21.295 9.157 1.00 65.75 708 HIS A CA 1
ATOM 5575 C C . HIS A 1 708 ? -44.309 21.045 7.964 1.00 65.75 708 HIS A C 1
ATOM 5577 O O . HIS A 1 708 ? -44.052 21.564 6.883 1.00 65.75 708 HIS A O 1
ATOM 5583 N N . THR A 1 709 ? -45.369 20.242 8.123 1.00 56.34 709 THR A N 1
ATOM 5584 C CA . THR A 1 709 ? -46.342 19.935 7.051 1.00 56.34 709 THR A CA 1
ATOM 5585 C C . THR A 1 709 ? -47.573 20.839 7.063 1.00 56.34 709 THR A C 1
ATOM 5587 O O . THR A 1 709 ? -48.404 20.755 6.160 1.00 56.34 709 THR A O 1
ATOM 5590 N N . THR A 1 710 ? -47.708 21.711 8.064 1.00 53.88 710 THR A N 1
ATOM 5591 C CA . THR A 1 710 ? -48.749 22.740 8.082 1.00 53.88 710 THR A CA 1
ATOM 5592 C C . THR A 1 710 ? -48.177 24.049 7.551 1.00 53.88 710 THR A C 1
ATOM 5594 O O . THR A 1 710 ? -47.268 24.605 8.163 1.00 53.88 710 THR A O 1
ATOM 5597 N N . ASP A 1 711 ? -48.704 24.537 6.426 1.00 51.84 711 ASP A N 1
ATOM 5598 C CA . ASP A 1 711 ? -48.347 25.840 5.852 1.00 51.84 711 ASP A CA 1
ATOM 5599 C C . ASP A 1 711 ? -48.496 26.953 6.916 1.00 51.84 711 ASP A C 1
ATOM 5601 O O . ASP A 1 711 ? -49.596 27.159 7.435 1.00 51.84 711 ASP A O 1
ATOM 5605 N N . GLY A 1 712 ? -47.408 27.668 7.241 1.00 60.47 712 GLY A N 1
ATOM 5606 C CA . GLY A 1 712 ? -47.438 28.856 8.117 1.00 60.47 712 GLY A CA 1
ATOM 5607 C C . GLY A 1 712 ? -46.623 28.797 9.417 1.00 60.47 712 GLY A C 1
ATOM 5608 O O . GLY A 1 712 ? -47.071 29.324 10.434 1.00 60.47 712 GLY A O 1
ATOM 5609 N N . ILE A 1 713 ? -45.445 28.168 9.425 1.00 64.94 713 ILE A N 1
ATOM 5610 C CA . ILE A 1 713 ? -44.509 28.311 10.549 1.00 64.94 713 ILE A CA 1
ATOM 5611 C C . ILE A 1 713 ? -43.766 29.648 10.405 1.00 64.94 713 ILE A C 1
ATOM 5613 O O . ILE A 1 713 ? -42.887 29.743 9.567 1.00 64.94 713 ILE A O 1
ATOM 5617 N N . ASP A 1 714 ? -44.065 30.639 11.251 1.00 70.94 714 ASP A N 1
ATOM 5618 C CA . ASP A 1 714 ? -43.379 31.950 11.248 1.00 70.94 714 ASP A CA 1
ATOM 5619 C C . ASP A 1 714 ? -42.034 31.958 12.025 1.00 70.94 714 ASP A C 1
ATOM 5621 O O . ASP A 1 714 ? -41.385 33.002 12.151 1.00 70.94 714 ASP A O 1
ATOM 5625 N N . ALA A 1 715 ? -41.630 30.832 12.634 1.00 80.00 715 ALA A N 1
ATOM 5626 C CA . ALA A 1 715 ? -40.412 30.733 13.445 1.00 80.00 715 ALA A CA 1
ATOM 5627 C C . ALA A 1 715 ? -39.834 29.304 13.517 1.00 80.00 715 ALA A C 1
ATOM 5629 O O . ALA A 1 715 ? -40.605 28.351 13.617 1.00 80.00 715 ALA A O 1
ATOM 5630 N N . PRO A 1 716 ? -38.499 29.136 13.580 1.00 84.38 716 PRO A N 1
ATOM 5631 C CA . PRO A 1 716 ? -37.865 27.830 13.716 1.00 84.38 716 PRO A CA 1
ATOM 5632 C C . PRO A 1 716 ? -38.418 27.001 14.877 1.00 84.38 716 PRO A C 1
ATOM 5634 O O . PRO A 1 716 ? -38.560 27.496 15.996 1.00 84.38 716 PRO A O 1
ATOM 5637 N N . VAL A 1 717 ? -38.672 25.715 14.635 1.00 88.94 717 VAL A N 1
ATOM 5638 C CA . VAL A 1 717 ? -39.235 24.799 15.641 1.00 88.94 717 VAL A CA 1
ATOM 5639 C C . VAL A 1 717 ? -38.195 23.759 16.048 1.00 88.94 717 VAL A C 1
ATOM 5641 O O . VAL A 1 717 ? -37.679 23.034 15.204 1.00 88.94 717 VAL A O 1
ATOM 5644 N N . LEU A 1 718 ? -37.917 23.635 17.348 1.00 90.75 718 LEU A N 1
ATOM 5645 C CA . LEU A 1 718 ? -37.124 22.532 17.900 1.00 90.75 718 LEU A CA 1
ATOM 5646 C C . LEU A 1 718 ? -38.040 21.389 18.349 1.00 90.75 718 LEU A C 1
ATOM 5648 O O . LEU A 1 718 ? -38.893 21.558 19.226 1.00 90.75 718 LEU A O 1
ATOM 5652 N N . VAL A 1 719 ? -37.816 20.206 17.789 1.00 90.94 719 VAL A N 1
ATOM 5653 C CA . VAL A 1 719 ? -38.516 18.970 18.126 1.00 90.94 719 VAL A CA 1
ATOM 5654 C C . VAL A 1 719 ? -37.519 17.978 18.716 1.00 90.94 719 VAL A C 1
ATOM 5656 O O . VAL A 1 719 ? -36.619 17.494 18.042 1.00 90.94 719 VAL A O 1
ATOM 5659 N N . LEU A 1 720 ? -37.677 17.656 19.995 1.00 90.19 720 LEU A N 1
ATOM 5660 C CA . LEU A 1 720 ? -36.834 16.672 20.671 1.00 90.19 720 LEU A CA 1
ATOM 5661 C C . LEU A 1 720 ? -37.452 15.277 20.519 1.00 90.19 720 LEU A C 1
ATOM 5663 O O . LEU A 1 720 ? -38.620 15.083 20.858 1.00 90.19 720 LEU A O 1
ATOM 5667 N N . VAL A 1 721 ? -36.684 14.324 19.997 1.00 87.19 721 VAL A N 1
ATOM 5668 C CA . VAL A 1 721 ? -37.139 12.981 19.620 1.00 87.19 721 VAL A CA 1
ATOM 5669 C C . VAL A 1 721 ? -36.458 11.934 20.500 1.00 87.19 721 VAL A C 1
ATOM 5671 O O . VAL A 1 721 ? -35.246 11.954 20.690 1.00 87.19 721 VAL A O 1
ATOM 5674 N N . GLY A 1 722 ? -37.240 10.990 21.023 1.00 83.44 722 GLY A N 1
ATOM 5675 C CA . GLY A 1 722 ? -36.736 9.913 21.876 1.00 83.44 722 GLY A CA 1
ATOM 5676 C C . GLY A 1 722 ? -36.572 10.288 23.356 1.00 83.44 722 GLY A C 1
ATOM 5677 O O . GLY A 1 722 ? -37.033 11.334 23.837 1.00 83.44 722 GLY A O 1
ATOM 5678 N N . GLU A 1 723 ? -35.949 9.375 24.099 1.00 80.69 723 GLU A N 1
ATOM 5679 C CA . GLU A 1 723 ? -35.705 9.502 25.538 1.00 80.69 723 GLU A CA 1
ATOM 5680 C C . GLU A 1 723 ? -34.435 10.323 25.784 1.00 80.69 723 GLU A C 1
ATOM 5682 O O . GLU A 1 723 ? -33.334 9.802 25.903 1.00 80.69 723 GLU A O 1
ATOM 5687 N N . LEU A 1 724 ? -34.608 11.642 25.829 1.00 79.94 724 LEU A N 1
ATOM 5688 C CA . LEU A 1 724 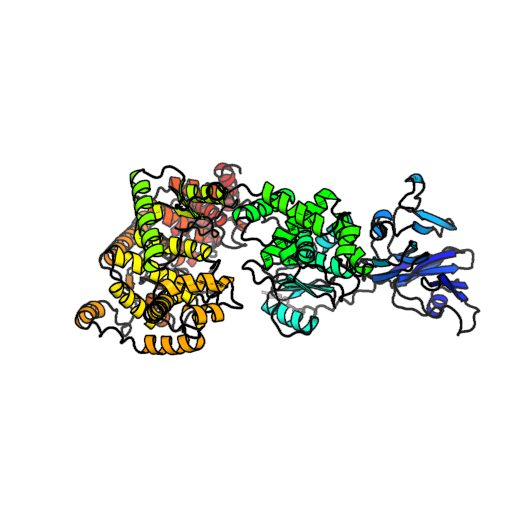? -33.615 12.571 26.361 1.00 79.94 724 LEU A CA 1
ATOM 5689 C C . LEU A 1 724 ? -33.962 12.856 27.818 1.00 79.94 724 LEU A C 1
ATOM 5691 O O . LEU A 1 724 ? -35.131 13.115 28.126 1.00 79.94 724 LEU A O 1
ATOM 5695 N N . ASP A 1 725 ? -32.971 12.840 28.703 1.00 84.19 725 ASP A N 1
ATOM 5696 C CA . ASP A 1 725 ? -33.198 13.186 30.100 1.00 84.19 725 ASP A CA 1
ATOM 5697 C C . ASP A 1 725 ? -33.664 14.659 30.232 1.00 84.19 725 ASP A C 1
ATOM 5699 O O . ASP A 1 725 ? -33.391 15.495 29.358 1.00 84.19 725 ASP A O 1
ATOM 5703 N N . PRO A 1 726 ? -34.398 15.018 31.302 1.00 80.50 726 PRO A N 1
ATOM 5704 C CA . PRO A 1 726 ? -34.955 16.363 31.456 1.00 80.50 726 PRO A CA 1
ATOM 5705 C C . PRO A 1 726 ? -33.917 17.494 31.451 1.00 80.50 726 PRO A C 1
ATOM 5707 O O . PRO A 1 726 ? -34.243 18.606 31.024 1.00 80.50 726 PRO A O 1
ATOM 5710 N N . ILE A 1 727 ? -32.688 17.227 31.910 1.00 76.56 727 ILE A N 1
ATOM 5711 C CA . ILE A 1 727 ? -31.611 18.222 31.957 1.00 76.56 727 ILE A CA 1
ATOM 5712 C C . ILE A 1 727 ? -31.161 18.512 30.527 1.00 76.56 727 ILE A C 1
ATOM 5714 O O . ILE A 1 727 ? -31.199 19.668 30.107 1.00 76.56 727 ILE A O 1
ATOM 5718 N N . THR A 1 728 ? -30.863 17.472 29.746 1.00 79.31 728 THR A N 1
ATOM 5719 C CA . THR A 1 728 ? -30.495 17.599 28.328 1.00 79.31 728 THR A CA 1
ATOM 5720 C C . THR A 1 728 ? -31.593 18.282 27.514 1.00 79.31 728 THR A C 1
ATOM 5722 O O . THR A 1 728 ? -31.314 19.166 26.706 1.00 79.31 728 THR A O 1
ATOM 5725 N N . ARG A 1 729 ? -32.869 17.946 27.748 1.00 87.50 729 ARG A N 1
ATOM 5726 C CA . ARG A 1 729 ? -33.998 18.595 27.053 1.00 87.50 729 ARG A CA 1
ATOM 5727 C C . ARG A 1 729 ? -34.093 20.090 27.332 1.00 87.50 729 ARG A C 1
ATOM 5729 O O . ARG A 1 729 ? -34.400 20.858 26.421 1.00 87.50 729 ARG A O 1
ATOM 5736 N N . THR A 1 730 ? -33.883 20.482 28.584 1.00 85.75 730 THR A N 1
ATOM 5737 C CA . THR A 1 730 ? -33.908 21.891 28.991 1.00 85.75 730 THR A CA 1
ATOM 5738 C C . THR A 1 730 ? -32.725 22.628 28.374 1.00 85.75 730 THR A C 1
ATOM 5740 O O . THR A 1 730 ? -32.933 23.631 27.698 1.00 85.75 730 THR A O 1
ATOM 5743 N N . ALA A 1 731 ? -31.522 22.057 28.486 1.00 79.31 731 ALA A N 1
ATOM 5744 C CA . ALA A 1 731 ? -30.305 22.616 27.910 1.00 79.31 731 ALA A CA 1
ATOM 5745 C C . ALA A 1 731 ? -30.413 22.813 26.389 1.00 79.31 731 ALA A C 1
ATOM 5747 O O . ALA A 1 731 ? -30.069 23.876 25.891 1.00 79.31 731 ALA A O 1
ATOM 5748 N N . LEU A 1 732 ? -30.957 21.843 25.644 1.00 85.62 732 LEU A N 1
ATOM 5749 C CA . LEU A 1 732 ? -31.131 21.966 24.191 1.00 85.62 732 LEU A CA 1
ATOM 5750 C C . LEU A 1 732 ? -32.130 23.055 23.790 1.00 85.62 732 LEU A C 1
ATOM 5752 O O . LEU A 1 732 ? -31.946 23.698 22.760 1.00 85.62 732 LEU A O 1
ATOM 5756 N N . ARG A 1 733 ? -33.196 23.260 24.573 1.00 90.88 733 ARG A N 1
ATOM 5757 C CA . ARG A 1 733 ? -34.168 24.334 24.315 1.00 90.88 733 ARG A CA 1
ATOM 5758 C C . ARG A 1 733 ? -33.559 25.701 24.589 1.00 90.88 733 ARG A C 1
ATOM 5760 O O . ARG A 1 733 ? -33.672 26.580 23.743 1.00 90.88 733 ARG A O 1
ATOM 5767 N N . GLU A 1 734 ? -32.892 25.848 25.729 1.00 87.19 734 GLU A N 1
ATOM 5768 C CA . GLU A 1 734 ? -32.185 27.079 26.084 1.00 87.19 734 GLU A CA 1
ATOM 5769 C C . GLU A 1 734 ? -31.106 27.406 25.045 1.00 87.19 734 GLU A C 1
ATOM 5771 O O . GLU A 1 734 ? -31.085 28.514 24.516 1.00 87.19 734 GLU A O 1
ATOM 5776 N N . GLU A 1 735 ? -30.276 26.429 24.673 1.00 87.38 735 GLU A N 1
ATOM 5777 C CA . GLU A 1 735 ? -29.238 26.586 23.651 1.00 87.38 735 GLU A CA 1
ATOM 5778 C C . GLU A 1 735 ? -29.839 26.954 22.287 1.00 87.38 735 GLU A C 1
ATOM 5780 O O . GLU A 1 735 ? -29.326 27.838 21.604 1.00 87.38 735 GLU A O 1
ATOM 5785 N N . PHE A 1 736 ? -30.954 26.334 21.886 1.00 90.31 736 PHE A N 1
ATOM 5786 C CA . PHE A 1 736 ? -31.640 26.683 20.641 1.00 90.31 736 PHE A CA 1
ATOM 5787 C C . PHE A 1 736 ? -32.173 28.119 20.658 1.00 90.31 736 PHE A C 1
ATOM 5789 O O . PHE A 1 736 ? -31.970 28.844 19.687 1.00 90.31 736 PHE A O 1
ATOM 5796 N N . ASP A 1 737 ? -32.792 28.567 21.751 1.00 89.31 737 ASP A N 1
ATOM 5797 C CA . ASP A 1 737 ? -33.290 29.942 21.883 1.00 89.31 737 ASP A CA 1
ATOM 5798 C C . ASP A 1 737 ? -32.147 30.972 21.877 1.00 89.31 737 ASP A C 1
ATOM 5800 O O . ASP A 1 737 ? -32.265 32.046 21.265 1.00 89.31 737 ASP A O 1
ATOM 5804 N N . ILE A 1 738 ? -31.019 30.635 22.515 1.00 87.88 738 ILE A N 1
ATOM 5805 C CA . ILE A 1 738 ? -29.790 31.435 22.497 1.00 87.88 738 ILE A CA 1
ATOM 5806 C C . ILE A 1 738 ? -29.245 31.520 21.069 1.00 87.88 738 ILE A C 1
ATOM 5808 O O . ILE A 1 738 ? -28.979 32.625 20.597 1.00 87.88 738 ILE A O 1
ATOM 5812 N N . LEU A 1 739 ? -29.142 30.397 20.352 1.00 87.19 739 LEU A N 1
ATOM 5813 C CA . LEU A 1 739 ? -28.696 30.349 18.957 1.00 87.19 739 LEU A CA 1
ATOM 5814 C C . LEU A 1 739 ? -29.593 31.193 18.045 1.00 87.19 739 LEU A C 1
ATOM 5816 O O . LEU A 1 739 ? -29.090 32.018 17.282 1.00 87.19 739 LEU A O 1
ATOM 5820 N N . GLN A 1 740 ? -30.919 31.053 18.145 1.00 88.00 740 GLN A N 1
ATOM 5821 C CA . GLN A 1 740 ? -31.858 31.862 17.358 1.00 88.00 740 GLN A CA 1
ATOM 5822 C C . GLN A 1 740 ? -31.676 33.358 17.624 1.00 88.00 740 GLN A C 1
ATOM 5824 O O . GLN A 1 740 ? -31.630 34.166 16.694 1.00 88.00 740 GLN A O 1
ATOM 5829 N N . THR A 1 741 ? -31.544 33.731 18.897 1.00 89.56 741 THR A N 1
ATOM 5830 C CA . THR A 1 741 ? -31.319 35.119 19.311 1.00 89.56 741 THR A CA 1
ATOM 5831 C C . THR A 1 741 ? -29.980 35.637 18.795 1.00 89.56 741 THR A C 1
ATOM 5833 O O . THR A 1 741 ? -29.926 36.728 18.232 1.00 89.56 741 THR A O 1
ATOM 5836 N N . PHE A 1 742 ? -28.921 34.836 18.903 1.00 91.25 742 PHE A N 1
ATOM 5837 C CA . PHE A 1 742 ? -27.593 35.161 18.404 1.00 91.25 742 PHE A CA 1
ATOM 5838 C C . PHE A 1 742 ? -27.607 35.419 16.892 1.00 91.25 742 PHE A C 1
ATOM 5840 O O . PHE A 1 742 ? -27.227 36.505 16.452 1.00 91.25 742 PHE A O 1
ATOM 5847 N N . PHE A 1 743 ? -28.104 34.474 16.087 1.00 87.50 743 PHE A N 1
ATOM 5848 C CA . PHE A 1 743 ? -28.135 34.619 14.628 1.00 87.50 743 PHE A CA 1
ATOM 5849 C C . PHE A 1 743 ? -29.028 35.785 14.175 1.00 87.50 743 PHE A C 1
ATOM 5851 O O . PHE A 1 743 ? -28.653 36.533 13.266 1.00 87.50 743 PHE A O 1
ATOM 5858 N N . ARG A 1 744 ? -30.170 36.005 14.835 1.00 88.88 744 ARG A N 1
ATOM 5859 C CA . ARG A 1 744 ? -31.055 37.139 14.540 1.00 88.88 744 ARG A CA 1
ATOM 5860 C C . ARG A 1 744 ? -30.406 38.478 14.877 1.00 88.88 744 ARG A C 1
ATOM 5862 O O . ARG A 1 744 ? -30.334 39.362 14.024 1.00 88.88 744 ARG A O 1
ATOM 5869 N N . ASP A 1 745 ? -29.931 38.640 16.107 1.00 91.19 745 ASP A N 1
ATOM 5870 C CA . ASP A 1 745 ? -29.547 39.953 16.629 1.00 91.19 745 ASP A CA 1
ATOM 5871 C C . ASP A 1 745 ? -28.144 40.355 16.152 1.00 91.19 745 ASP A C 1
ATOM 5873 O O . ASP A 1 745 ? -27.920 41.502 15.738 1.00 91.19 745 ASP A O 1
ATOM 5877 N N . ARG A 1 746 ? -27.199 39.404 16.140 1.00 90.69 746 ARG A N 1
ATOM 5878 C CA . ARG A 1 746 ? -25.816 39.647 15.711 1.00 90.69 746 ARG A CA 1
ATOM 5879 C C . ARG A 1 746 ? -25.706 39.678 14.190 1.00 90.69 746 ARG A C 1
ATOM 5881 O O . ARG A 1 746 ? -25.220 40.658 13.619 1.00 90.69 746 ARG A O 1
ATOM 5888 N N . LEU A 1 747 ? -26.204 38.631 13.538 1.00 87.25 747 LEU A N 1
ATOM 5889 C CA . LEU A 1 747 ? -25.953 38.375 12.118 1.00 87.25 747 LEU A CA 1
ATOM 5890 C C . LEU A 1 747 ? -27.092 38.862 11.209 1.00 87.25 747 LEU A C 1
ATOM 5892 O O . LEU A 1 747 ? -26.925 38.911 9.992 1.00 87.25 747 LEU A O 1
ATOM 5896 N N . GLY A 1 748 ? -28.220 39.309 11.777 1.00 85.25 748 GLY A N 1
ATOM 5897 C CA . GLY A 1 748 ? -29.361 39.794 10.996 1.00 85.25 748 GLY A CA 1
ATOM 5898 C C . GLY A 1 748 ? -30.030 38.687 10.179 1.00 85.25 748 GLY A C 1
ATOM 5899 O O . GLY A 1 748 ? -30.634 38.969 9.139 1.00 85.25 748 GLY A O 1
ATOM 5900 N N . ALA A 1 749 ? -29.879 37.429 10.603 1.00 81.38 749 ALA A N 1
ATOM 5901 C CA . ALA A 1 749 ? -30.541 36.304 9.970 1.00 81.38 749 ALA A CA 1
ATOM 5902 C C . ALA A 1 749 ? -32.042 36.355 10.317 1.00 81.38 749 ALA A C 1
ATOM 5904 O O . ALA A 1 749 ? -32.388 36.411 11.501 1.00 81.38 749 ALA A O 1
ATOM 5905 N N . PRO A 1 750 ? -32.954 36.381 9.330 1.00 74.38 750 PRO A N 1
ATOM 5906 C CA . PRO A 1 750 ? -34.373 36.242 9.629 1.00 74.38 750 PRO A CA 1
ATOM 5907 C C . PRO A 1 750 ? -34.631 34.857 10.250 1.00 74.38 750 PRO A C 1
ATOM 5909 O O . PRO A 1 750 ? -33.929 33.904 9.896 1.00 74.38 750 PRO A O 1
ATOM 5912 N N . PRO A 1 751 ? -35.618 34.717 11.154 1.00 71.44 751 PRO A N 1
ATOM 5913 C CA . PRO A 1 751 ? -36.082 33.397 11.566 1.00 71.44 751 PRO A CA 1
ATOM 5914 C C . PRO A 1 751 ? -36.522 32.648 10.303 1.00 71.44 751 PRO A C 1
ATOM 5916 O O . PRO A 1 751 ? -37.341 33.153 9.542 1.00 71.44 751 PRO A O 1
ATOM 5919 N N . GLY A 1 752 ? -35.886 31.513 10.019 1.00 71.44 752 GLY A N 1
ATOM 5920 C CA . GLY A 1 752 ? -36.236 30.692 8.863 1.00 71.44 752 GLY A CA 1
ATOM 5921 C C . GLY A 1 752 ? -37.383 29.736 9.183 1.00 71.44 752 GLY A C 1
ATOM 5922 O O . GLY A 1 752 ? -37.555 29.327 10.329 1.00 71.44 752 GLY A O 1
ATOM 5923 N N . ASP A 1 753 ? -38.114 29.309 8.162 1.00 76.94 753 ASP A N 1
ATOM 5924 C CA . ASP A 1 753 ? -39.207 28.345 8.313 1.00 76.94 753 ASP A CA 1
ATOM 5925 C C . ASP A 1 753 ? -38.630 26.919 8.306 1.00 76.94 753 ASP A C 1
ATOM 5927 O O . ASP A 1 753 ? -38.775 26.178 7.334 1.00 76.94 753 ASP A O 1
ATOM 5931 N N . TYR A 1 754 ? -37.905 26.534 9.362 1.00 81.50 754 TYR A N 1
ATOM 5932 C CA . TYR A 1 754 ? -37.329 25.191 9.481 1.00 81.50 754 TYR A CA 1
ATOM 5933 C C . TYR A 1 754 ? -37.602 24.528 10.832 1.00 81.50 754 TYR A C 1
ATOM 5935 O O . TYR A 1 754 ? -37.763 25.168 11.868 1.00 81.50 754 TYR A O 1
ATOM 5943 N N . THR A 1 755 ? -37.645 23.200 10.823 1.00 84.25 755 THR A N 1
ATOM 5944 C CA . THR A 1 755 ? -37.804 22.355 12.003 1.00 84.25 755 THR A CA 1
ATOM 5945 C C . THR A 1 755 ? -36.526 21.560 12.245 1.00 84.25 755 THR A C 1
ATOM 5947 O O . THR A 1 755 ? -36.064 20.825 11.372 1.00 84.25 755 THR A O 1
ATOM 5950 N N . VAL A 1 756 ? -35.966 21.680 13.448 1.00 87.19 756 VAL A N 1
ATOM 5951 C CA . VAL A 1 756 ? -34.809 20.905 13.902 1.00 87.19 756 VAL A CA 1
ATOM 5952 C C . VAL A 1 756 ? -35.299 19.768 14.785 1.00 87.19 756 VAL A C 1
ATOM 5954 O O . VAL A 1 756 ? -35.831 19.997 15.865 1.00 87.19 756 VAL A O 1
ATOM 5957 N N . TYR A 1 757 ? -35.105 18.537 14.337 1.00 89.06 757 TYR A N 1
ATOM 5958 C CA . TYR A 1 757 ? -35.330 17.327 15.108 1.00 89.06 757 TYR A CA 1
ATOM 5959 C C . TYR A 1 757 ? -34.020 16.898 15.767 1.00 89.06 757 TYR A C 1
ATOM 5961 O O . TYR A 1 757 ? -33.055 16.595 15.069 1.00 89.06 757 TYR A O 1
ATOM 5969 N N . VAL A 1 758 ? -33.979 16.847 17.096 1.00 87.88 758 VAL A N 1
ATOM 5970 C CA . VAL A 1 758 ? -32.796 16.394 17.844 1.00 87.88 758 VAL A CA 1
ATOM 5971 C C . VAL A 1 758 ? -33.116 15.094 18.553 1.00 87.88 758 VAL A C 1
ATOM 5973 O O . VAL A 1 758 ? -34.059 15.041 19.341 1.00 87.88 758 VAL A O 1
ATOM 5976 N N . GLY A 1 759 ? -32.339 14.057 18.264 1.00 87.31 759 GLY A N 1
ATOM 5977 C CA . GLY A 1 759 ? -32.491 12.731 18.848 1.00 87.31 759 GLY A CA 1
ATOM 5978 C C . GLY A 1 759 ? -31.278 12.337 19.676 1.00 87.31 759 GLY A C 1
ATOM 5979 O O . GLY A 1 759 ? -30.166 12.787 19.403 1.00 87.31 759 GLY A O 1
ATOM 5980 N N . ALA A 1 760 ? -31.487 11.478 20.675 1.00 80.06 760 ALA A N 1
ATOM 5981 C CA . ALA A 1 760 ? -30.394 10.924 21.479 1.00 80.06 760 ALA A CA 1
ATOM 5982 C C . ALA A 1 760 ? -29.381 10.165 20.607 1.00 80.06 760 ALA A C 1
ATOM 5984 O O . ALA A 1 760 ? -28.181 10.216 20.852 1.00 80.06 760 ALA A O 1
ATOM 5985 N N . ASP A 1 761 ? -29.877 9.502 19.564 1.00 77.12 761 ASP A N 1
ATOM 5986 C CA . ASP A 1 761 ? -29.103 8.668 18.656 1.00 77.12 761 ASP A CA 1
ATOM 5987 C C . ASP A 1 761 ? -29.701 8.657 17.236 1.00 77.12 761 ASP A C 1
ATOM 5989 O O . ASP A 1 761 ? -30.838 9.084 16.996 1.00 77.12 761 ASP A O 1
ATOM 5993 N N . ALA A 1 762 ? -28.951 8.118 16.273 1.00 74.50 762 ALA A N 1
ATOM 5994 C CA . ALA A 1 762 ? -29.399 8.012 14.884 1.00 74.50 762 ALA A CA 1
ATOM 5995 C C . ALA A 1 762 ? -30.639 7.108 14.716 1.00 74.50 762 ALA A C 1
ATOM 5997 O O . ALA A 1 762 ? -31.362 7.220 13.723 1.00 74.50 762 ALA A O 1
ATOM 5998 N N . ARG A 1 763 ? -30.913 6.210 15.675 1.00 74.06 763 ARG A N 1
ATOM 5999 C CA . ARG A 1 763 ? -32.067 5.301 15.643 1.00 74.06 763 ARG A CA 1
ATOM 6000 C C . ARG A 1 763 ? -33.356 6.058 15.955 1.00 74.06 763 ARG A C 1
ATOM 6002 O O . ARG A 1 763 ? -34.323 5.911 15.213 1.00 74.06 763 ARG A O 1
ATOM 6009 N N . SER A 1 764 ? -33.348 6.920 16.967 1.00 77.62 764 SER A N 1
ATOM 6010 C CA . SER A 1 764 ? -34.479 7.765 17.363 1.00 77.62 764 SER A CA 1
ATOM 6011 C C . SER A 1 764 ? -34.936 8.696 16.234 1.00 77.62 764 SER A C 1
ATOM 6013 O O . SER A 1 764 ? -36.126 8.962 16.084 1.00 77.62 764 SER A O 1
ATOM 6015 N N . LEU A 1 765 ? -34.008 9.122 15.372 1.00 81.69 765 LEU A N 1
ATOM 6016 C CA . LEU A 1 765 ? -34.289 9.976 14.216 1.00 81.69 765 LEU A CA 1
ATOM 6017 C C . LEU A 1 765 ? -34.700 9.198 12.964 1.00 81.69 765 LEU A C 1
ATOM 6019 O O . LEU A 1 765 ? -35.249 9.793 12.038 1.00 81.69 765 LEU A O 1
ATOM 6023 N N . ARG A 1 766 ? -34.462 7.882 12.916 1.00 80.00 766 ARG A N 1
ATOM 6024 C CA . ARG A 1 766 ? -34.729 7.055 11.731 1.00 80.00 766 ARG A CA 1
ATOM 6025 C C . ARG A 1 766 ? -36.208 7.024 11.374 1.00 80.00 766 ARG A C 1
ATOM 6027 O O . ARG A 1 766 ? -36.546 7.151 10.201 1.00 80.00 766 ARG A O 1
ATOM 6034 N N . ASP A 1 767 ? -37.080 6.888 12.367 1.00 77.12 767 ASP A N 1
ATOM 6035 C CA . ASP A 1 767 ? -38.526 6.835 12.131 1.00 77.12 767 ASP A CA 1
ATOM 6036 C C . ASP A 1 767 ? -39.073 8.195 11.687 1.00 77.12 767 ASP A C 1
ATOM 6038 O O . ASP A 1 767 ? -39.894 8.264 10.772 1.00 77.12 767 ASP A O 1
ATOM 6042 N N . VAL A 1 768 ? -38.537 9.280 12.252 1.00 79.38 768 VAL A N 1
ATOM 6043 C CA . VAL A 1 768 ? -38.844 10.652 11.834 1.00 79.38 768 VAL A CA 1
ATOM 6044 C C . VAL A 1 768 ? -38.376 10.891 10.397 1.00 79.38 768 VAL A C 1
ATOM 6046 O O . VAL A 1 768 ? -39.159 11.345 9.567 1.00 79.38 768 VAL A O 1
ATOM 6049 N N . PHE A 1 769 ? -37.142 10.504 10.058 1.00 78.38 769 PHE A N 1
ATOM 6050 C CA . PHE A 1 769 ? -36.613 10.600 8.696 1.00 78.38 769 PHE A CA 1
ATOM 6051 C C . PHE A 1 769 ? -37.441 9.779 7.703 1.00 78.38 769 PHE A C 1
ATOM 6053 O O . PHE A 1 769 ? -37.802 10.291 6.644 1.00 78.38 769 PHE A O 1
ATOM 6060 N N . ARG A 1 770 ? -37.784 8.525 8.040 1.00 79.75 770 ARG A N 1
ATOM 6061 C CA . ARG A 1 770 ? -38.617 7.659 7.190 1.00 79.75 770 ARG A CA 1
ATOM 6062 C C . ARG A 1 770 ? -39.969 8.316 6.916 1.00 79.75 770 ARG A C 1
ATOM 6064 O O . ARG A 1 770 ? -40.429 8.284 5.777 1.00 79.75 770 ARG A O 1
ATOM 6071 N N . HIS A 1 771 ? -40.574 8.930 7.933 1.00 77.06 771 HIS A N 1
ATOM 6072 C CA . HIS A 1 771 ? -41.853 9.621 7.801 1.00 77.06 771 HIS A CA 1
ATOM 6073 C C . HIS A 1 771 ? -41.751 10.875 6.918 1.00 77.06 771 HIS A C 1
ATOM 6075 O O . HIS A 1 771 ? -42.592 11.068 6.047 1.00 77.06 771 HIS A O 1
ATOM 6081 N N . ILE A 1 772 ? -40.705 11.692 7.088 1.00 75.88 772 ILE A N 1
ATOM 6082 C CA . ILE A 1 772 ? -40.495 12.917 6.294 1.00 75.88 772 ILE A CA 1
ATOM 6083 C C . ILE A 1 772 ? -40.172 12.591 4.830 1.00 75.88 772 ILE A C 1
ATOM 6085 O O . ILE A 1 772 ? -40.669 13.237 3.913 1.00 75.88 772 ILE A O 1
ATOM 6089 N N . VAL A 1 773 ? -39.303 11.605 4.594 1.00 72.19 773 VAL A N 1
ATOM 6090 C CA . VAL A 1 773 ? -38.688 11.366 3.278 1.00 72.19 773 VAL A CA 1
ATOM 6091 C C . VAL A 1 773 ? -39.400 10.270 2.476 1.00 72.19 773 VAL A C 1
ATOM 6093 O O . VAL A 1 773 ? -39.212 10.168 1.261 1.00 72.19 773 VAL A O 1
ATOM 6096 N N . GLY A 1 774 ? -40.216 9.434 3.122 1.00 75.81 774 GLY A N 1
ATOM 6097 C CA . GLY A 1 774 ? -40.961 8.354 2.469 1.00 75.81 774 GLY A CA 1
ATOM 6098 C C . GLY A 1 774 ? -40.086 7.223 1.913 1.00 75.81 774 GLY A C 1
ATOM 6099 O O . GLY A 1 774 ? -40.550 6.446 1.078 1.00 75.81 774 GLY A O 1
ATOM 6100 N N . ARG A 1 775 ? -38.813 7.128 2.328 1.00 72.25 775 ARG A N 1
ATOM 6101 C CA . ARG A 1 775 ? -37.873 6.056 1.951 1.00 72.25 775 ARG A CA 1
ATOM 6102 C C . ARG A 1 775 ? -36.975 5.681 3.125 1.00 72.25 775 ARG A C 1
ATOM 6104 O O . ARG A 1 775 ? -36.641 6.532 3.947 1.00 72.25 775 ARG A O 1
ATOM 6111 N N . GLU A 1 776 ? -36.555 4.419 3.174 1.00 66.19 776 GLU A N 1
ATOM 6112 C CA . GLU A 1 776 ? -35.463 4.001 4.054 1.00 66.19 776 GLU A CA 1
ATOM 6113 C C . GLU A 1 776 ? -34.139 4.507 3.480 1.00 66.19 776 GLU A C 1
ATOM 6115 O O . GLU A 1 776 ? -33.834 4.270 2.313 1.00 66.19 776 GLU A O 1
ATOM 6120 N N . SER A 1 777 ? -33.377 5.244 4.288 1.00 57.16 777 SER A N 1
ATOM 6121 C CA . SER A 1 777 ? -32.007 5.628 3.960 1.00 57.16 777 SER A CA 1
ATOM 6122 C C . SER A 1 777 ? -31.059 4.866 4.869 1.00 57.16 777 SER A C 1
ATOM 6124 O O . SER A 1 777 ? -31.170 4.945 6.094 1.00 57.16 777 SER A O 1
ATOM 6126 N N . THR A 1 778 ? -30.117 4.152 4.263 1.00 55.25 778 THR A N 1
ATOM 6127 C CA . THR A 1 778 ? -28.931 3.619 4.941 1.00 55.25 778 THR A CA 1
ATOM 6128 C C . THR A 1 778 ? -27.945 4.733 5.311 1.00 55.25 778 THR A C 1
ATOM 6130 O O . THR A 1 778 ? -27.120 4.537 6.194 1.00 55.25 778 THR A O 1
ATOM 6133 N N . ASP A 1 779 ? -28.086 5.932 4.727 1.00 50.81 779 ASP A N 1
ATOM 6134 C CA . ASP A 1 779 ? -27.132 7.049 4.821 1.00 50.81 779 ASP A CA 1
ATOM 6135 C C . ASP A 1 779 ? -27.367 7.986 6.021 1.00 50.81 779 ASP A C 1
ATOM 6137 O O . ASP A 1 779 ? -26.791 9.071 6.094 1.00 50.81 779 ASP A O 1
ATOM 6141 N N . LEU A 1 780 ? -28.171 7.585 7.014 1.00 54.50 780 LEU A N 1
ATOM 6142 C CA . LEU A 1 780 ? -28.267 8.298 8.304 1.00 54.50 780 LEU A CA 1
ATOM 6143 C C . LEU A 1 780 ? -26.970 8.216 9.142 1.00 54.50 780 LEU A C 1
ATOM 6145 O O . LEU A 1 780 ? -26.955 8.618 10.301 1.00 54.50 780 LEU A O 1
ATOM 6149 N N . VAL A 1 781 ? -25.877 7.719 8.554 1.00 48.72 781 VAL A N 1
ATOM 6150 C CA . VAL A 1 781 ? -24.518 7.725 9.115 1.00 48.72 781 VAL A CA 1
ATOM 6151 C C . VAL A 1 781 ? -23.988 9.159 9.298 1.00 48.72 781 VAL A C 1
ATOM 6153 O O . VAL A 1 781 ? -23.065 9.381 10.077 1.00 48.72 781 VAL A O 1
ATOM 6156 N N . TYR A 1 782 ? -24.580 10.158 8.631 1.00 52.41 782 TYR A N 1
ATOM 6157 C CA . TYR A 1 782 ? -24.195 11.560 8.792 1.00 52.41 782 TYR A CA 1
ATOM 6158 C C . TYR A 1 782 ? -24.936 12.249 9.946 1.00 52.41 782 TYR A C 1
ATOM 6160 O O . TYR A 1 782 ? -26.163 12.247 10.012 1.00 52.41 782 TYR A O 1
ATOM 6168 N N . CYS A 1 783 ? -24.167 12.933 10.797 1.00 61.72 783 CYS A N 1
ATOM 6169 C CA . CYS A 1 783 ? -24.621 13.647 11.997 1.00 61.72 783 CYS A CA 1
ATOM 6170 C C . CYS A 1 783 ? -25.693 14.721 11.761 1.00 61.72 783 CYS A C 1
ATOM 6172 O O . CYS A 1 783 ? -26.407 15.093 12.691 1.00 61.72 783 CYS A O 1
ATOM 6174 N N . SER A 1 784 ? -25.844 15.188 10.517 1.00 59.12 784 SER A N 1
ATOM 6175 C CA . SER A 1 784 ? -27.044 15.900 10.101 1.00 59.12 784 SER A CA 1
ATOM 6176 C C . SER A 1 784 ? -27.377 15.716 8.624 1.00 59.12 784 SER A C 1
ATOM 6178 O O . SER A 1 784 ? -26.498 15.766 7.755 1.00 59.12 784 SER A O 1
ATOM 6180 N N . VAL A 1 785 ? -28.673 15.566 8.335 1.00 57.22 785 VAL A N 1
ATOM 6181 C CA . VAL A 1 785 ? -29.218 15.532 6.971 1.00 57.22 785 VAL A CA 1
ATOM 6182 C C . VAL A 1 785 ? -30.166 16.721 6.800 1.00 57.22 785 VAL A C 1
ATOM 6184 O O . VAL A 1 785 ? -31.303 16.649 7.264 1.00 57.22 785 VAL A O 1
ATOM 6187 N N . PRO A 1 786 ? -29.718 17.830 6.188 1.00 58.59 786 PRO A N 1
ATOM 6188 C CA . PRO A 1 786 ? -30.611 18.920 5.824 1.00 58.59 786 PRO A CA 1
ATOM 6189 C C . PRO A 1 786 ? -31.426 18.518 4.588 1.00 58.59 786 PRO A C 1
ATOM 6191 O O . PRO A 1 786 ? -30.864 18.069 3.582 1.00 58.59 786 PRO A O 1
ATOM 6194 N N . ARG A 1 787 ? -32.751 18.671 4.650 1.00 62.34 787 ARG A N 1
ATOM 6195 C CA . ARG A 1 787 ? -33.630 18.634 3.475 1.00 62.34 787 ARG A CA 1
ATOM 6196 C C . ARG A 1 787 ? -34.728 19.677 3.605 1.00 62.34 787 ARG A C 1
ATOM 6198 O O . ARG A 1 787 ? -35.570 19.567 4.487 1.00 62.34 787 ARG A O 1
ATOM 6205 N N . GLU A 1 788 ? -34.751 20.610 2.657 1.00 67.94 788 GLU A N 1
ATOM 6206 C CA . GLU A 1 788 ? -35.762 21.668 2.530 1.00 67.94 788 GLU A CA 1
ATOM 6207 C C . GLU A 1 788 ? -35.908 22.509 3.807 1.00 67.94 788 GLU A C 1
ATOM 6209 O O . GLU A 1 788 ? -35.176 23.476 3.981 1.00 67.94 788 GLU A O 1
ATOM 6214 N N . THR A 1 789 ? -36.835 22.128 4.686 1.00 67.94 789 THR A N 1
ATOM 6215 C CA . THR A 1 789 ? -37.188 22.804 5.940 1.00 67.94 789 THR A CA 1
ATOM 6216 C C . THR A 1 789 ? -36.970 21.913 7.160 1.00 67.94 789 THR A C 1
ATOM 6218 O O . THR A 1 789 ? -37.380 22.267 8.261 1.00 67.94 789 THR A O 1
ATOM 6221 N N . VAL A 1 790 ? -36.352 20.738 7.006 1.00 73.69 790 VAL A N 1
ATOM 6222 C CA . VAL A 1 790 ? -36.180 19.777 8.096 1.00 73.69 790 VAL A CA 1
ATOM 6223 C C . VAL A 1 790 ? -34.728 19.379 8.275 1.00 73.69 790 VAL A C 1
ATOM 6225 O O . VAL A 1 790 ? -34.032 19.016 7.324 1.00 73.69 790 VAL A O 1
ATOM 6228 N N . VAL A 1 791 ? -34.288 19.398 9.531 1.00 75.94 791 VAL A N 1
ATOM 6229 C CA . VAL A 1 791 ? -32.935 19.016 9.913 1.00 75.94 791 VAL A CA 1
ATOM 6230 C C . VAL A 1 791 ? -32.990 18.025 11.050 1.00 75.94 791 VAL A C 1
ATOM 6232 O O . VAL A 1 791 ? -33.704 18.234 12.020 1.00 75.94 791 VAL A O 1
ATOM 6235 N N . LEU A 1 792 ? -32.224 16.948 10.935 1.00 79.69 792 LEU A N 1
ATOM 6236 C CA . LEU A 1 792 ? -32.119 15.919 11.963 1.00 79.69 792 LEU A CA 1
ATOM 6237 C C . LEU A 1 792 ? -30.708 15.967 12.545 1.00 79.69 792 LEU A C 1
ATOM 6239 O O . LEU A 1 792 ? -29.754 15.981 11.771 1.00 79.69 792 LEU A O 1
ATOM 6243 N N . ILE A 1 793 ? -30.577 16.010 13.871 1.00 80.88 793 ILE A N 1
ATOM 6244 C CA . ILE A 1 793 ? -29.297 16.057 14.593 1.00 80.88 793 ILE A CA 1
ATOM 6245 C C . ILE A 1 793 ? -29.276 14.940 15.635 1.00 80.88 793 ILE A C 1
ATOM 6247 O O . ILE A 1 793 ? -30.123 14.910 16.527 1.00 80.88 793 ILE A O 1
ATOM 6251 N N . SER A 1 794 ? -28.301 14.038 15.531 1.00 80.75 794 SER A N 1
ATOM 6252 C CA . SER A 1 794 ? -28.054 12.988 16.529 1.00 80.75 794 SER A CA 1
ATOM 6253 C C . SER A 1 794 ? -27.030 13.469 17.556 1.00 80.75 794 SER A C 1
ATOM 6255 O O . SER A 1 794 ? -25.939 13.875 17.166 1.00 80.75 794 SER A O 1
ATOM 6257 N N . LEU A 1 795 ? -27.337 13.379 18.855 1.00 77.38 795 LEU A N 1
ATOM 6258 C CA . LEU A 1 795 ? -26.405 13.777 19.923 1.00 77.38 795 LEU A CA 1
ATOM 6259 C C . LEU A 1 795 ? -25.186 12.852 20.061 1.00 77.38 795 LEU A C 1
ATOM 6261 O O . LEU A 1 795 ? -24.166 13.275 20.589 1.00 77.38 795 LEU A O 1
ATOM 6265 N N . GLN A 1 796 ? -25.247 11.617 19.555 1.00 73.56 796 GLN A N 1
ATOM 6266 C CA . GLN A 1 796 ? -24.097 10.692 19.516 1.00 73.56 796 GLN A CA 1
ATOM 6267 C C . GLN A 1 796 ? -22.969 11.130 18.568 1.00 73.56 796 GLN A C 1
ATOM 6269 O O . GLN A 1 796 ? -21.956 10.449 18.427 1.00 73.56 796 GLN A O 1
ATOM 6274 N N . CYS A 1 797 ? -23.177 12.227 17.857 1.00 59.56 797 CYS A N 1
ATOM 6275 C CA . CYS A 1 797 ? -22.450 12.585 16.667 1.00 59.56 797 CYS A CA 1
ATOM 6276 C C . CYS A 1 797 ? -21.761 13.924 16.936 1.00 59.56 797 CYS A C 1
ATOM 6278 O O . CYS A 1 797 ? -22.364 14.979 16.776 1.00 59.56 797 CYS A O 1
ATOM 6280 N N . GLU A 1 798 ? -20.514 13.892 17.408 1.00 57.66 798 GLU A N 1
ATOM 6281 C CA . GLU A 1 798 ? -19.712 15.114 17.495 1.00 57.66 798 GLU A CA 1
ATOM 6282 C C . GLU A 1 798 ? -19.414 15.638 16.076 1.00 57.66 798 GLU A C 1
ATOM 6284 O O . GLU A 1 798 ? -19.033 14.849 15.201 1.00 57.66 798 GLU A O 1
ATOM 6289 N N . PRO A 1 799 ? -19.557 16.956 15.820 1.00 54.66 799 PRO A N 1
ATOM 6290 C CA . PRO A 1 799 ? -19.427 18.040 16.799 1.00 54.66 799 PRO A CA 1
ATOM 6291 C C . PRO A 1 799 ? -20.749 18.683 17.252 1.00 54.66 799 PRO A C 1
ATOM 6293 O O . PRO A 1 799 ? -21.765 18.594 16.578 1.00 54.66 799 PRO A O 1
ATOM 6296 N N . ASP A 1 800 ? -20.648 19.382 18.386 1.00 68.44 800 ASP A N 1
ATOM 6297 C CA . ASP A 1 800 ? -21.574 20.306 19.068 1.00 68.44 800 ASP A CA 1
ATOM 6298 C C . ASP A 1 800 ? -22.875 20.729 18.336 1.00 68.44 800 ASP A C 1
ATOM 6300 O O . ASP A 1 800 ? -22.874 21.104 17.164 1.00 68.44 800 ASP A O 1
ATOM 6304 N N . PHE A 1 801 ? -24.006 20.785 19.049 1.00 78.31 801 PHE A N 1
ATOM 6305 C CA . PHE A 1 801 ? -25.321 21.171 18.496 1.00 78.31 801 PHE A CA 1
ATOM 6306 C C . PHE A 1 801 ? -25.281 22.513 17.739 1.00 78.31 801 PHE A C 1
ATOM 6308 O O . PHE A 1 801 ? -25.891 22.663 16.676 1.00 78.31 801 PHE A O 1
ATOM 6315 N N . ALA A 1 802 ? -24.493 23.461 18.246 1.00 76.00 802 ALA A N 1
ATOM 6316 C CA . ALA A 1 802 ? -24.276 24.773 17.649 1.00 76.00 802 ALA A CA 1
ATOM 6317 C C . ALA A 1 802 ? -23.570 24.731 16.288 1.00 76.00 802 ALA A C 1
ATOM 6319 O O . ALA A 1 802 ? -23.880 25.531 15.402 1.00 76.00 802 ALA A O 1
ATOM 6320 N N . TYR A 1 803 ? -22.648 23.779 16.108 1.00 78.88 803 TYR A N 1
ATOM 6321 C CA . TYR A 1 803 ? -22.027 23.486 14.823 1.00 78.88 803 TYR A CA 1
ATOM 6322 C C . TYR A 1 803 ? -23.164 23.109 13.858 1.00 78.88 803 TYR A C 1
ATOM 6324 O O . TYR A 1 803 ? -23.512 23.864 12.951 1.00 78.88 803 TYR A O 1
ATOM 6332 N N . HIS A 1 804 ? -23.889 22.023 14.105 1.00 75.94 804 HIS A N 1
ATOM 6333 C CA . HIS A 1 804 ? -24.943 21.620 13.172 1.00 75.94 804 HIS A CA 1
ATOM 6334 C C . HIS A 1 804 ? -25.990 22.710 12.905 1.00 75.94 804 HIS A C 1
ATOM 6336 O O . HIS A 1 804 ? -26.369 22.874 11.748 1.00 75.94 804 HIS A O 1
ATOM 6342 N N . HIS A 1 805 ? -26.368 23.509 13.906 1.00 74.81 805 HIS A N 1
ATOM 6343 C CA . HIS A 1 805 ? -27.276 24.646 13.736 1.00 74.81 805 HIS A CA 1
ATOM 6344 C C . HIS A 1 805 ? -26.734 25.741 12.805 1.00 74.81 805 HIS A C 1
ATOM 6346 O O . HIS A 1 805 ? -27.427 26.140 11.868 1.00 74.81 805 HIS A O 1
ATOM 6352 N N . GLY A 1 806 ? -25.474 26.157 12.960 1.00 72.25 806 GLY A N 1
ATOM 6353 C CA . GLY A 1 806 ? -24.848 27.126 12.056 1.00 72.25 806 GLY A CA 1
ATOM 6354 C C . GLY A 1 806 ? -24.839 26.655 10.597 1.00 72.25 806 GLY A C 1
ATOM 6355 O O . GLY A 1 806 ? -25.068 27.449 9.682 1.00 72.25 806 GLY A O 1
ATOM 6356 N N . ARG A 1 807 ? -24.673 25.346 10.360 1.00 76.31 807 ARG A N 1
ATOM 6357 C CA . ARG A 1 807 ? -24.747 24.767 9.007 1.00 76.31 807 ARG A CA 1
ATOM 6358 C C . ARG A 1 807 ? -26.136 24.909 8.383 1.00 76.31 807 ARG A C 1
ATOM 6360 O O . ARG A 1 807 ? -26.224 25.098 7.174 1.00 76.31 807 ARG A O 1
ATOM 6367 N N . ILE A 1 808 ? -27.194 24.829 9.189 1.00 72.94 808 ILE A N 1
ATOM 6368 C CA . ILE A 1 808 ? -28.593 25.016 8.763 1.00 72.94 808 ILE A CA 1
ATOM 6369 C C . ILE A 1 808 ? -28.822 26.479 8.422 1.00 72.94 808 ILE A C 1
ATOM 6371 O O . ILE A 1 808 ? -29.254 26.811 7.325 1.00 72.94 808 ILE A O 1
ATOM 6375 N N . VAL A 1 809 ? -28.466 27.362 9.354 1.00 75.06 809 VAL A N 1
ATOM 6376 C CA . VAL A 1 809 ? -28.707 28.798 9.226 1.00 75.06 809 VAL A CA 1
ATOM 6377 C C . VAL A 1 809 ? -27.942 29.396 8.044 1.00 75.06 809 VAL A C 1
ATOM 6379 O O . VAL A 1 809 ? -28.416 30.347 7.442 1.00 75.06 809 VAL A O 1
ATOM 6382 N N . VAL A 1 810 ? -26.795 28.832 7.663 1.00 74.12 810 VAL A N 1
ATOM 6383 C CA . VAL A 1 810 ? -26.047 29.230 6.458 1.00 74.12 810 VAL A CA 1
ATOM 6384 C C . VAL A 1 810 ? -26.530 28.481 5.205 1.00 74.12 810 VAL A C 1
ATOM 6386 O O . VAL A 1 810 ? -26.608 29.060 4.123 1.00 74.12 810 VAL A O 1
ATOM 6389 N N . GLY A 1 811 ? -26.840 27.187 5.325 1.00 66.62 811 GLY A N 1
ATOM 6390 C CA . GLY A 1 811 ? -27.151 26.305 4.197 1.00 66.62 811 GLY A CA 1
ATOM 6391 C C . GLY A 1 811 ? -28.576 26.416 3.646 1.00 66.62 811 GLY A C 1
ATOM 6392 O O . GLY A 1 811 ? -28.745 26.227 2.434 1.00 66.62 811 GLY A O 1
ATOM 6393 N N . ASP A 1 812 ? -29.548 26.747 4.503 1.00 63.00 812 ASP A N 1
ATOM 6394 C CA . ASP A 1 812 ? -30.998 26.685 4.249 1.00 63.00 812 ASP A CA 1
ATOM 6395 C C . ASP A 1 812 ? -31.689 28.065 4.299 1.00 63.00 812 ASP A C 1
ATOM 6397 O O . ASP A 1 812 ? -32.906 28.154 4.463 1.00 63.00 812 ASP A O 1
ATOM 6401 N N . LEU A 1 813 ? -30.951 29.172 4.122 1.00 60.25 813 LEU A N 1
ATOM 6402 C CA . LEU A 1 813 ? -31.589 30.490 3.989 1.00 60.25 813 LEU A CA 1
ATOM 6403 C C . LEU A 1 813 ? -32.611 30.485 2.834 1.00 60.25 813 LEU A C 1
ATOM 6405 O O . LEU A 1 813 ? -32.305 29.954 1.754 1.00 60.25 813 LEU A O 1
ATOM 6409 N N . PRO A 1 814 ? -33.808 31.084 3.029 1.00 47.56 814 PRO A N 1
ATOM 6410 C CA . PRO A 1 814 ? -34.882 31.081 2.040 1.00 47.56 814 PRO A CA 1
ATOM 6411 C C . PRO A 1 814 ? -34.379 31.655 0.714 1.00 47.56 814 PRO A C 1
ATOM 6413 O O . PRO A 1 814 ? -34.114 32.850 0.603 1.00 47.56 814 PRO A O 1
ATOM 6416 N N . GLY A 1 815 ? -34.179 30.789 -0.285 1.00 50.88 815 GLY A N 1
ATOM 6417 C CA . GLY A 1 815 ? -33.475 31.191 -1.504 1.00 50.88 815 GLY A CA 1
ATOM 6418 C C . GLY A 1 815 ? -32.631 30.118 -2.195 1.00 50.88 815 GLY A C 1
ATOM 6419 O O . GLY A 1 815 ? -32.428 30.181 -3.409 1.00 50.88 815 GLY A O 1
ATOM 6420 N N . ALA A 1 816 ? -32.197 29.088 -1.474 1.00 47.47 816 ALA A N 1
ATOM 6421 C CA . ALA A 1 816 ? -31.418 27.971 -2.015 1.00 47.47 816 ALA A CA 1
ATOM 6422 C C . ALA A 1 816 ? -32.278 26.910 -2.745 1.00 47.47 816 ALA A C 1
ATOM 6424 O O . ALA A 1 816 ? -32.160 25.724 -2.456 1.00 47.47 816 ALA A O 1
ATOM 6425 N N . GLY A 1 817 ? -33.173 27.346 -3.646 1.00 47.28 817 GLY A N 1
ATOM 6426 C CA . GLY A 1 817 ? -34.228 26.542 -4.288 1.00 47.28 817 GLY A CA 1
ATOM 6427 C C . GLY A 1 817 ? -33.804 25.206 -4.927 1.00 47.28 817 GLY A C 1
ATOM 6428 O O . GLY A 1 817 ? -32.626 24.875 -5.020 1.00 47.28 817 GLY A O 1
ATOM 6429 N N . ARG A 1 818 ? -34.808 24.432 -5.373 1.00 50.72 818 ARG A N 1
ATOM 6430 C CA . ARG A 1 818 ? -34.685 23.043 -5.863 1.00 50.72 818 ARG A CA 1
ATOM 6431 C C . ARG A 1 818 ? -33.455 22.809 -6.766 1.00 50.72 818 ARG A C 1
ATOM 6433 O O . ARG A 1 818 ? -33.179 23.644 -7.632 1.00 50.72 818 ARG A O 1
ATOM 6440 N N . PRO A 1 819 ? -32.767 21.656 -6.637 1.00 41.31 819 PRO A N 1
ATOM 6441 C CA . PRO A 1 819 ? -31.668 21.289 -7.528 1.00 41.31 819 PRO A CA 1
ATOM 6442 C C . PRO A 1 819 ? -32.121 21.338 -8.996 1.00 41.31 819 PRO A C 1
ATOM 6444 O O . PRO A 1 819 ? -32.986 20.559 -9.393 1.00 41.31 819 PRO A O 1
ATOM 6447 N N . GLY A 1 820 ? -31.560 22.261 -9.787 1.00 47.03 820 GLY A N 1
ATOM 6448 C CA . GLY A 1 820 ? -31.786 22.345 -11.237 1.00 47.03 820 GLY A CA 1
ATOM 6449 C C . GLY A 1 820 ? -32.153 23.720 -11.809 1.00 47.03 820 GLY A C 1
ATOM 6450 O O . GLY A 1 820 ? -32.062 23.875 -13.022 1.00 47.03 820 GLY A O 1
ATOM 6451 N N . GLU A 1 821 ? -32.524 24.719 -10.994 1.00 46.41 821 GLU A N 1
ATOM 6452 C CA . GLU A 1 821 ? -33.064 25.998 -11.515 1.00 46.41 821 GLU A CA 1
ATOM 6453 C C . GLU A 1 821 ? -32.334 27.289 -11.065 1.00 46.41 821 GLU A C 1
ATOM 6455 O O . GLU A 1 821 ? -32.782 28.377 -11.417 1.00 46.41 821 GLU A O 1
ATOM 6460 N N . ARG A 1 822 ? -31.223 27.236 -10.307 1.00 55.19 822 ARG A N 1
ATOM 6461 C CA . ARG A 1 822 ? -30.563 28.442 -9.736 1.00 55.19 822 ARG A CA 1
ATOM 6462 C C . ARG A 1 822 ? -29.026 28.427 -9.828 1.00 55.19 822 ARG A C 1
ATOM 6464 O O . ARG A 1 822 ? -28.461 27.348 -10.019 1.00 55.19 822 ARG A O 1
ATOM 6471 N N . PRO A 1 823 ? -28.349 29.593 -9.680 1.00 55.38 823 PRO A N 1
ATOM 6472 C CA . PRO A 1 823 ? -26.889 29.671 -9.588 1.00 55.38 823 PRO A CA 1
ATOM 6473 C C . PRO A 1 823 ? -26.354 28.734 -8.498 1.00 55.38 823 PRO A C 1
ATOM 6475 O O . PRO A 1 823 ? -27.003 28.545 -7.466 1.00 55.38 823 PRO A O 1
ATOM 6478 N N . SER A 1 824 ? -25.180 28.133 -8.712 1.00 70.19 824 SER A N 1
ATOM 6479 C CA . SER A 1 824 ? -24.505 27.320 -7.690 1.00 70.19 824 SER A CA 1
ATOM 6480 C C . SER A 1 824 ? -24.355 28.116 -6.382 1.00 70.19 824 SER A C 1
ATOM 6482 O O . SER A 1 824 ? -24.242 29.334 -6.420 1.00 70.19 824 SER A O 1
ATOM 6484 N N . LYS A 1 825 ? -24.309 27.467 -5.206 1.00 75.44 825 LYS A N 1
ATOM 6485 C CA . LYS A 1 825 ? -24.108 28.137 -3.892 1.00 75.44 825 LYS A CA 1
ATOM 6486 C C . LYS A 1 825 ? -22.731 28.820 -3.737 1.00 75.44 825 LYS A C 1
ATOM 6488 O O . LYS A 1 825 ? -22.346 29.210 -2.634 1.00 75.44 825 LYS A O 1
ATOM 6493 N N . GLY A 1 826 ? -21.989 28.960 -4.830 1.00 86.75 826 GLY A N 1
ATOM 6494 C CA . GLY A 1 826 ? -20.574 29.262 -4.847 1.00 86.75 826 GLY A CA 1
ATOM 6495 C C . GLY A 1 826 ? -19.706 28.045 -4.522 1.00 86.75 826 GLY A C 1
ATOM 6496 O O . GLY A 1 826 ? -20.187 26.907 -4.487 1.00 86.75 826 GLY A O 1
ATOM 6497 N N . PRO A 1 827 ? -18.399 28.267 -4.342 1.00 89.00 827 PRO A N 1
ATOM 6498 C CA . PRO A 1 827 ? -17.434 27.216 -4.066 1.00 89.00 827 PRO A CA 1
ATOM 6499 C C . PRO A 1 827 ? -17.594 26.681 -2.638 1.00 89.00 827 PRO A C 1
ATOM 6501 O O . PRO A 1 827 ? -17.911 27.426 -1.711 1.00 89.00 827 PRO A O 1
ATOM 6504 N N . THR A 1 828 ? -17.301 25.393 -2.434 1.00 86.62 828 THR A N 1
ATOM 6505 C CA . THR A 1 828 ? -17.460 24.700 -1.140 1.00 86.62 828 THR A CA 1
ATOM 6506 C C . THR A 1 828 ? -16.767 25.412 0.024 1.00 86.62 828 THR A C 1
ATOM 6508 O O . THR A 1 828 ? -17.300 25.424 1.134 1.00 86.62 828 THR A O 1
ATOM 6511 N N . TRP A 1 829 ? -15.613 26.044 -0.217 1.00 93.50 829 TRP A N 1
ATOM 6512 C CA . TRP A 1 829 ? -14.879 26.778 0.816 1.00 93.50 829 TRP A CA 1
ATOM 6513 C C . TRP A 1 829 ? -15.690 27.938 1.397 1.00 93.50 829 TRP A C 1
ATOM 6515 O O . TRP A 1 829 ? -15.586 28.205 2.590 1.00 93.50 829 TRP A O 1
ATOM 6525 N N . LEU A 1 830 ? -16.521 28.603 0.589 1.00 93.62 830 LEU A N 1
ATOM 6526 C CA . LEU A 1 830 ? -17.300 29.756 1.027 1.00 93.62 830 LEU A CA 1
ATOM 6527 C C . LEU A 1 830 ? -18.380 29.300 2.009 1.00 93.62 830 LEU A C 1
ATOM 6529 O O . LEU A 1 830 ? -18.519 29.866 3.092 1.00 93.62 830 LEU A O 1
ATOM 6533 N N . THR A 1 831 ? -19.084 28.214 1.680 1.00 88.81 831 THR A N 1
ATOM 6534 C CA . THR A 1 831 ? -20.101 27.618 2.558 1.00 88.81 831 THR A CA 1
ATOM 6535 C C . THR A 1 831 ? -19.495 27.028 3.822 1.00 88.81 831 THR A C 1
ATOM 6537 O O . THR A 1 831 ? -19.943 27.341 4.925 1.00 88.81 831 THR A O 1
ATOM 6540 N N . LEU A 1 832 ? -18.448 26.215 3.684 1.00 87.38 832 LEU A N 1
ATOM 6541 C CA . LEU A 1 832 ? -17.813 25.555 4.819 1.00 87.38 832 LEU A CA 1
ATOM 6542 C C . LEU A 1 832 ? -17.099 26.546 5.744 1.00 87.38 832 LEU A C 1
ATOM 6544 O O . LEU A 1 832 ? -17.177 26.420 6.963 1.00 87.38 832 LEU A O 1
ATOM 6548 N N . GLY A 1 833 ? -16.439 27.551 5.174 1.00 93.88 833 GLY A N 1
ATOM 6549 C CA . GLY A 1 833 ? -15.836 28.638 5.931 1.00 93.88 833 GLY A CA 1
ATOM 6550 C C . GLY A 1 833 ? -16.889 29.443 6.681 1.00 93.88 833 GLY A C 1
ATOM 6551 O O . GLY A 1 833 ? -16.696 29.726 7.858 1.00 93.88 833 GLY A O 1
ATOM 6552 N N . SER A 1 834 ? -18.018 29.769 6.027 1.00 93.62 834 SER A N 1
ATOM 6553 C CA . SER A 1 834 ? -19.074 30.611 6.623 1.00 93.62 834 SER A CA 1
ATOM 6554 C C . SER A 1 834 ? -19.625 29.943 7.866 1.00 93.62 834 SER A C 1
ATOM 6556 O O . SER A 1 834 ? -19.827 30.555 8.914 1.00 93.62 834 SER A O 1
ATOM 6558 N N . TYR A 1 835 ? -19.795 28.638 7.742 1.00 88.94 835 TYR A N 1
ATOM 6559 C CA . TYR A 1 835 ? -20.200 27.777 8.813 1.00 88.94 835 TYR A CA 1
ATOM 6560 C C . TYR A 1 835 ? -19.186 27.727 9.969 1.00 88.94 835 TYR A C 1
ATOM 6562 O O . TYR A 1 835 ? -19.535 28.020 11.111 1.00 88.94 835 TYR A O 1
ATOM 6570 N N . LEU A 1 836 ? -17.927 27.382 9.687 1.00 90.69 836 LEU A N 1
ATOM 6571 C CA . LEU A 1 836 ? -16.897 27.278 10.725 1.00 90.69 836 LEU A CA 1
ATOM 6572 C C . LEU A 1 836 ? -16.694 28.612 11.455 1.00 90.69 836 LEU A C 1
ATOM 6574 O O . LEU A 1 836 ? -16.458 28.622 12.662 1.00 90.69 836 LEU A O 1
ATOM 6578 N N . TYR A 1 837 ? -16.791 29.724 10.726 1.00 94.62 837 TYR A N 1
ATOM 6579 C CA . TYR A 1 837 ? -16.649 31.066 11.269 1.00 94.62 837 TYR A CA 1
ATOM 6580 C C . TYR A 1 837 ? -17.811 31.459 12.182 1.00 94.62 837 TYR A C 1
ATOM 6582 O O . TYR A 1 837 ? -17.588 31.882 13.313 1.00 94.62 837 TYR A O 1
ATOM 6590 N N . THR A 1 838 ? -19.052 31.273 11.727 1.00 92.56 838 THR A N 1
ATOM 6591 C CA . THR A 1 838 ? -20.245 31.590 12.530 1.00 92.56 838 THR A CA 1
ATOM 6592 C C . THR A 1 838 ? -20.364 30.710 13.771 1.00 92.56 838 THR A C 1
ATOM 6594 O O . THR A 1 838 ? -20.748 31.214 14.822 1.00 92.56 838 THR A O 1
ATOM 6597 N N . TRP A 1 839 ? -19.953 29.439 13.691 1.00 91.69 839 TRP A N 1
ATOM 6598 C CA . TRP A 1 839 ? -19.798 28.587 14.871 1.00 91.69 839 TRP A CA 1
ATOM 6599 C C . TRP A 1 839 ? -18.759 29.162 15.844 1.00 91.69 839 TRP A C 1
ATOM 6601 O O . TRP A 1 839 ? -19.050 29.322 17.024 1.00 91.69 839 TRP A O 1
ATOM 6611 N N . GLY A 1 840 ? -17.578 29.559 15.357 1.00 91.69 840 GLY A N 1
ATOM 6612 C CA . GLY A 1 840 ? -16.550 30.170 16.204 1.00 91.69 840 GLY A CA 1
ATOM 6613 C C . GLY A 1 840 ? -16.994 31.475 16.874 1.00 91.69 840 GLY A C 1
ATOM 6614 O O . GLY A 1 840 ? -16.708 31.679 18.050 1.00 91.69 840 GLY A O 1
ATOM 6615 N N . LEU A 1 841 ? -17.726 32.331 16.152 1.00 93.38 841 LEU A N 1
ATOM 6616 C CA . LEU A 1 841 ? -18.323 33.550 16.709 1.00 93.38 841 LEU A CA 1
ATOM 6617 C C . LEU A 1 841 ? -19.335 33.244 17.814 1.00 93.38 841 LEU A C 1
ATOM 6619 O O . LEU A 1 841 ? -19.416 33.967 18.805 1.00 93.38 841 LEU A O 1
ATOM 6623 N N . TYR A 1 842 ? -20.131 32.197 17.623 1.00 92.62 842 TYR A N 1
ATOM 6624 C CA . TYR A 1 842 ? -21.112 31.785 18.608 1.00 92.62 842 TYR A CA 1
ATOM 6625 C C . TYR A 1 842 ? -20.449 31.250 19.882 1.00 92.62 842 TYR A C 1
ATOM 6627 O O . TYR A 1 842 ? -20.800 31.682 20.976 1.00 92.62 842 TYR A O 1
ATOM 6635 N N . GLU A 1 843 ? -19.449 30.375 19.747 1.00 90.75 843 GLU A N 1
ATOM 6636 C CA . GLU A 1 843 ? -18.692 29.841 20.885 1.00 90.75 843 GLU A CA 1
ATOM 6637 C C . GLU A 1 843 ? -17.996 30.945 21.698 1.00 90.75 843 GLU A C 1
ATOM 6639 O O . GLU A 1 843 ? -17.922 30.853 22.926 1.00 90.75 843 GLU A O 1
ATOM 6644 N N . ASP A 1 844 ? -17.519 31.997 21.025 1.00 92.94 844 ASP A N 1
ATOM 6645 C CA . ASP A 1 844 ? -16.956 33.199 21.650 1.00 92.94 844 ASP A CA 1
ATOM 6646 C C . ASP A 1 844 ? -18.018 33.983 22.434 1.00 92.94 844 ASP A C 1
ATOM 6648 O O . ASP A 1 844 ? -17.850 34.264 23.622 1.00 92.94 844 ASP A O 1
ATOM 6652 N N . ALA A 1 845 ? -19.171 34.249 21.814 1.00 90.44 845 ALA A N 1
ATOM 6653 C CA . ALA A 1 845 ? -20.285 34.936 22.465 1.00 90.44 845 ALA A CA 1
ATOM 6654 C C . ALA A 1 845 ? -20.872 34.147 23.650 1.00 90.44 845 ALA A C 1
ATOM 6656 O O . ALA A 1 845 ? -21.318 34.745 24.631 1.00 90.44 845 ALA A O 1
ATOM 6657 N N . ALA A 1 846 ? -20.848 32.815 23.576 1.00 87.94 846 ALA A N 1
ATOM 6658 C CA . ALA A 1 846 ? -21.262 31.914 24.647 1.00 87.94 846 ALA A CA 1
ATOM 6659 C C . ALA A 1 846 ? -20.190 31.738 25.744 1.00 87.94 846 ALA A C 1
ATOM 6661 O O . ALA A 1 846 ? -20.458 31.099 26.762 1.00 87.94 846 ALA A O 1
ATOM 6662 N N . GLY A 1 847 ? -18.981 32.285 25.561 1.00 89.38 847 GLY A N 1
ATOM 6663 C CA . GLY A 1 847 ? -17.873 32.182 26.515 1.00 89.38 847 GLY A CA 1
ATOM 6664 C C . GLY A 1 847 ? -17.276 30.776 26.644 1.00 89.38 847 GLY A C 1
ATOM 6665 O O . GLY A 1 847 ? -16.656 30.464 27.662 1.00 89.38 847 GLY A O 1
ATOM 6666 N N . ARG A 1 848 ? -17.482 29.913 25.643 1.00 86.44 848 ARG A N 1
ATOM 6667 C CA . ARG A 1 848 ? -16.989 28.524 25.612 1.00 86.44 848 ARG A CA 1
ATOM 6668 C C . ARG A 1 848 ? -15.674 28.382 24.859 1.00 86.44 848 ARG A C 1
ATOM 6670 O O . ARG A 1 848 ? -14.866 27.508 25.174 1.00 86.44 848 ARG A O 1
ATOM 6677 N N . SER A 1 849 ? -15.439 29.269 23.901 1.00 89.00 849 SER A N 1
ATOM 6678 C CA . SER A 1 849 ? -14.173 29.402 23.194 1.00 89.00 849 SER A CA 1
ATOM 6679 C C . SER A 1 849 ? -13.786 30.875 23.082 1.00 89.00 849 SER A C 1
ATOM 6681 O O . SER A 1 849 ? -14.518 31.753 23.519 1.00 89.00 849 SER A O 1
ATOM 6683 N N . ASP A 1 850 ? -12.612 31.126 22.520 1.00 89.81 850 ASP A N 1
ATOM 6684 C CA . ASP A 1 850 ? -12.131 32.459 22.164 1.00 89.81 850 ASP A CA 1
ATOM 6685 C C . ASP A 1 850 ? -11.923 32.484 20.648 1.00 89.81 850 ASP A C 1
ATOM 6687 O O . ASP A 1 850 ? -11.176 31.658 20.100 1.00 89.81 850 ASP A O 1
ATOM 6691 N N . LEU A 1 851 ? -12.579 33.418 19.956 1.00 92.25 851 LEU A N 1
ATOM 6692 C CA . LEU A 1 851 ? -12.452 33.542 18.506 1.00 92.25 851 LEU A CA 1
ATOM 6693 C C . LEU A 1 851 ? -10.992 33.781 18.091 1.00 92.25 851 LEU A C 1
ATOM 6695 O O . LEU A 1 851 ? -10.552 33.247 17.072 1.00 92.25 851 LEU A O 1
ATOM 6699 N N . ALA A 1 852 ? -10.205 34.518 18.883 1.00 92.00 852 ALA A N 1
ATOM 6700 C CA . ALA A 1 852 ? -8.790 34.759 18.596 1.00 92.00 852 ALA A CA 1
ATOM 6701 C C . ALA A 1 852 ? -7.954 33.470 18.683 1.00 92.00 852 ALA A C 1
ATOM 6703 O O . ALA A 1 852 ? -7.072 33.222 17.847 1.00 92.00 852 ALA A O 1
ATOM 6704 N N . ARG A 1 853 ? -8.268 32.600 19.647 1.00 87.75 853 ARG A N 1
ATOM 6705 C CA . ARG A 1 853 ? -7.676 31.262 19.743 1.00 87.75 853 ARG A CA 1
ATOM 6706 C C . ARG A 1 853 ? -8.063 30.387 18.551 1.00 87.75 853 ARG A C 1
ATOM 6708 O O . ARG A 1 853 ? -7.188 29.736 17.977 1.00 87.75 853 ARG A O 1
ATOM 6715 N N . LEU A 1 854 ? -9.338 30.389 18.150 1.00 88.06 854 LEU A N 1
ATOM 6716 C CA . LEU A 1 854 ? -9.803 29.651 16.969 1.00 88.06 854 LEU A CA 1
ATOM 6717 C C . LEU A 1 854 ? -9.104 30.137 15.697 1.00 88.06 854 LEU A C 1
ATOM 6719 O O . LEU A 1 854 ? -8.603 29.311 14.937 1.00 88.06 854 LEU A O 1
ATOM 6723 N N . ARG A 1 855 ? -8.981 31.455 15.507 1.00 93.12 855 ARG A N 1
ATOM 6724 C CA . ARG A 1 855 ? -8.215 32.058 14.405 1.00 93.12 855 ARG A CA 1
ATOM 6725 C C . ARG A 1 855 ? -6.784 31.541 14.366 1.00 93.12 855 ARG A C 1
ATOM 6727 O O . ARG A 1 855 ? -6.344 31.065 13.326 1.00 93.12 855 ARG A O 1
ATOM 6734 N N . SER A 1 856 ? -6.091 31.550 15.503 1.00 88.44 856 SER A N 1
ATOM 6735 C CA . SER A 1 856 ? -4.703 31.079 15.602 1.00 88.44 856 SER A CA 1
ATOM 6736 C C . SER A 1 856 ? -4.566 29.594 15.242 1.00 88.44 856 SER A C 1
ATOM 6738 O O . SER A 1 856 ? -3.704 29.220 14.448 1.00 88.44 856 SER A O 1
ATOM 6740 N N . GLY A 1 857 ? -5.454 28.739 15.760 1.00 86.44 857 GLY A N 1
ATOM 6741 C CA . GLY A 1 857 ? -5.459 27.310 15.428 1.00 86.44 857 GLY A CA 1
ATOM 6742 C C . GLY A 1 857 ? -5.791 27.038 13.957 1.00 86.44 857 GLY A C 1
ATOM 6743 O O . GLY A 1 857 ? -5.200 26.158 13.329 1.00 86.44 857 GLY A O 1
ATOM 6744 N N . ARG A 1 858 ? -6.706 27.818 13.368 1.00 91.50 858 ARG A N 1
ATOM 6745 C CA . ARG A 1 858 ? -7.073 27.705 11.949 1.00 91.50 858 ARG A CA 1
ATOM 6746 C C . ARG A 1 858 ? -5.980 28.249 11.029 1.00 91.50 858 ARG A C 1
ATOM 6748 O O . ARG A 1 858 ? -5.760 27.640 9.989 1.00 91.50 858 ARG A O 1
ATOM 6755 N N . ALA A 1 859 ? -5.252 29.291 11.436 1.00 89.56 859 ALA A N 1
ATOM 6756 C CA . ALA A 1 859 ? -4.042 29.780 10.769 1.00 89.56 859 ALA A CA 1
ATOM 6757 C C . ALA A 1 859 ? -2.954 28.704 10.706 1.00 89.56 859 ALA A C 1
ATOM 6759 O O . ALA A 1 859 ? -2.459 28.403 9.621 1.00 89.56 859 ALA A O 1
ATOM 6760 N N . ALA A 1 860 ? -2.658 28.058 11.837 1.00 84.88 860 ALA A N 1
ATOM 6761 C CA . ALA A 1 860 ? -1.718 26.940 11.881 1.00 84.88 860 ALA A CA 1
ATOM 6762 C C . ALA A 1 860 ? -2.178 25.770 10.993 1.00 84.88 860 ALA A C 1
ATOM 6764 O O . ALA A 1 860 ? -1.400 25.226 10.216 1.00 84.88 860 ALA A O 1
ATOM 6765 N N . SER A 1 861 ? -3.467 25.419 11.038 1.00 85.12 861 SER A N 1
ATOM 6766 C CA . SER A 1 861 ? -4.018 24.360 10.188 1.00 85.12 861 SER A CA 1
ATOM 6767 C C . SER A 1 861 ? -3.947 24.702 8.694 1.00 85.12 861 SER A C 1
ATOM 6769 O O . SER A 1 861 ? -3.577 23.846 7.893 1.00 85.12 861 SER A O 1
ATOM 6771 N N . ALA A 1 862 ? -4.258 25.944 8.312 1.00 87.94 862 ALA A N 1
ATOM 6772 C CA . ALA A 1 862 ? -4.192 26.409 6.929 1.00 87.94 862 ALA A CA 1
ATOM 6773 C C . ALA A 1 862 ? -2.759 26.435 6.383 1.00 87.94 862 ALA A C 1
ATOM 6775 O O . ALA A 1 862 ? -2.570 26.196 5.193 1.00 87.94 862 ALA A O 1
ATOM 6776 N N . ALA A 1 863 ? -1.754 26.666 7.237 1.00 85.94 863 ALA A N 1
ATOM 6777 C CA . ALA A 1 863 ? -0.346 26.573 6.850 1.00 85.94 863 ALA A CA 1
ATOM 6778 C C . ALA A 1 863 ? 0.014 25.169 6.327 1.00 85.94 863 ALA A C 1
ATOM 6780 O O . ALA A 1 863 ? 0.880 25.024 5.468 1.00 85.94 863 ALA A O 1
ATOM 6781 N N . GLY A 1 864 ? -0.708 24.127 6.757 1.00 83.12 864 GLY A N 1
ATOM 6782 C CA . GLY A 1 864 ? -0.557 22.757 6.260 1.00 83.12 864 GLY A CA 1
ATOM 6783 C C . GLY A 1 864 ? -0.942 22.542 4.788 1.00 83.12 864 GLY A C 1
ATOM 6784 O O . GLY A 1 864 ? -0.718 21.452 4.267 1.00 83.12 864 GLY A O 1
ATOM 6785 N N . THR A 1 865 ? -1.512 23.536 4.091 1.00 81.75 865 THR A N 1
ATOM 6786 C CA . THR A 1 865 ? -1.806 23.454 2.650 1.00 81.75 865 THR A CA 1
ATOM 6787 C C . THR A 1 865 ? -1.123 24.569 1.860 1.00 81.75 865 THR A C 1
ATOM 6789 O O . THR A 1 865 ? -1.336 25.752 2.099 1.00 81.75 865 THR A O 1
ATOM 6792 N N . GLN A 1 866 ? -0.349 24.183 0.841 1.00 85.75 866 GLN A N 1
ATOM 6793 C CA . GLN A 1 866 ? 0.261 25.109 -0.128 1.00 85.75 866 GLN A CA 1
ATOM 6794 C C . GLN A 1 866 ? -0.668 25.432 -1.308 1.00 85.75 866 GLN A C 1
ATOM 6796 O O . GLN A 1 866 ? -0.346 26.258 -2.159 1.00 85.75 866 GLN A O 1
ATOM 6801 N N . ARG A 1 867 ? -1.819 24.753 -1.405 1.00 86.88 867 ARG A N 1
ATOM 6802 C CA . ARG A 1 867 ? -2.766 24.976 -2.502 1.00 86.88 867 ARG A CA 1
ATOM 6803 C C . ARG A 1 867 ? -3.477 26.311 -2.303 1.00 86.88 867 ARG A C 1
ATOM 6805 O O . ARG A 1 867 ? -3.879 26.594 -1.171 1.00 86.88 867 ARG A O 1
ATOM 6812 N N . PRO A 1 868 ? -3.700 27.094 -3.368 1.00 92.31 868 PRO A N 1
ATOM 6813 C CA . PRO A 1 868 ? -4.519 28.290 -3.263 1.00 92.31 868 PRO A CA 1
ATOM 6814 C C . PRO A 1 868 ? -5.962 27.914 -2.898 1.00 92.31 868 PRO A C 1
ATOM 6816 O O . PRO A 1 868 ? -6.435 26.817 -3.223 1.00 92.31 868 PRO A O 1
ATOM 6819 N N . LEU A 1 869 ? -6.677 28.826 -2.239 1.00 93.44 869 LEU A N 1
ATOM 6820 C CA . LEU A 1 869 ? -8.061 28.639 -1.785 1.00 93.44 869 LEU A CA 1
ATOM 6821 C C . LEU A 1 869 ? -8.988 28.162 -2.913 1.00 93.44 869 LEU A C 1
ATOM 6823 O O . LEU A 1 869 ? -9.826 27.288 -2.686 1.00 93.44 869 LEU A O 1
ATOM 6827 N N . ARG A 1 870 ? -8.784 28.679 -4.134 1.00 92.81 870 ARG A N 1
ATOM 6828 C CA . ARG A 1 870 ? -9.533 28.302 -5.346 1.00 92.81 870 ARG A CA 1
ATOM 6829 C C . ARG A 1 870 ? -9.496 26.794 -5.621 1.00 92.81 870 ARG A C 1
ATOM 6831 O O . ARG A 1 870 ? -10.493 26.234 -6.066 1.00 92.81 870 ARG A O 1
ATOM 6838 N N . ASP A 1 871 ? -8.385 26.133 -5.299 1.00 84.31 871 ASP A N 1
ATOM 6839 C CA . ASP A 1 871 ? -8.150 24.730 -5.646 1.00 84.31 871 ASP A CA 1
ATOM 6840 C C . ASP A 1 871 ? -8.320 23.776 -4.459 1.00 84.31 871 ASP A C 1
ATOM 6842 O O . ASP A 1 871 ? -8.531 22.577 -4.661 1.00 84.31 871 ASP A O 1
ATOM 6846 N N . ALA A 1 872 ? -8.219 24.275 -3.224 1.00 78.44 872 ALA A N 1
ATOM 6847 C CA . ALA A 1 872 ? -8.060 23.459 -2.019 1.00 78.44 872 ALA A CA 1
ATOM 6848 C C . ALA A 1 872 ? -9.187 22.431 -1.782 1.00 78.44 872 ALA A C 1
ATOM 6850 O O . ALA A 1 872 ? -8.934 21.382 -1.198 1.00 78.44 872 ALA A O 1
ATOM 6851 N N . PHE A 1 873 ? -10.396 22.679 -2.292 1.00 73.81 873 PHE A N 1
ATOM 6852 C CA . PHE A 1 873 ? -11.594 21.872 -2.015 1.00 73.81 873 PHE A CA 1
ATOM 6853 C C . PHE A 1 873 ? -11.982 20.864 -3.104 1.00 73.81 873 PHE A C 1
ATOM 6855 O O . PHE A 1 873 ? -12.973 20.155 -2.969 1.00 73.81 873 PHE A O 1
ATOM 6862 N N . SER A 1 874 ? -11.180 20.748 -4.164 1.00 64.69 874 SER A N 1
ATOM 6863 C CA . SER A 1 874 ? -11.385 19.751 -5.230 1.00 64.69 874 SER A CA 1
ATOM 6864 C C . SER A 1 874 ? -10.917 18.329 -4.869 1.00 64.69 874 SER A C 1
ATOM 6866 O O . SER A 1 874 ? -11.195 17.403 -5.620 1.00 64.69 874 SER A O 1
ATOM 6868 N N . ALA A 1 875 ? -10.202 18.137 -3.749 1.00 50.53 875 ALA A N 1
ATOM 6869 C CA . ALA A 1 875 ? -9.503 16.883 -3.414 1.00 50.53 875 ALA A CA 1
ATOM 6870 C C . ALA A 1 875 ? -9.967 16.210 -2.104 1.00 50.53 875 ALA A C 1
ATOM 6872 O O . ALA A 1 875 ? -9.209 15.458 -1.498 1.00 50.53 875 ALA A O 1
ATOM 6873 N N . GLY A 1 876 ? -11.197 16.476 -1.659 1.00 55.59 876 GLY A N 1
ATOM 6874 C CA . GLY A 1 876 ? -11.718 15.957 -0.392 1.00 55.59 876 GLY A CA 1
ATOM 6875 C C . GLY A 1 876 ? -11.470 16.885 0.803 1.00 55.59 876 GLY A C 1
ATOM 6876 O O . GLY A 1 876 ? -10.678 17.827 0.757 1.00 55.59 876 GLY A O 1
ATOM 6877 N N . ASP A 1 877 ? -12.220 16.636 1.873 1.00 60.88 877 ASP A N 1
ATOM 6878 C CA . ASP A 1 877 ? -12.465 17.575 2.970 1.00 60.88 877 ASP A CA 1
ATOM 6879 C C . ASP A 1 877 ? -11.393 17.453 4.077 1.00 60.88 877 ASP A C 1
ATOM 6881 O O . ASP A 1 877 ? -11.637 16.917 5.157 1.00 60.88 877 ASP A O 1
ATOM 6885 N N . SER A 1 878 ? -10.163 17.894 3.788 1.00 76.94 878 SER A N 1
ATOM 6886 C CA . SER A 1 878 ? -9.036 17.808 4.734 1.00 76.94 878 SER A CA 1
ATOM 6887 C C . SER A 1 878 ? -9.066 18.907 5.812 1.00 76.94 878 SER A C 1
ATOM 6889 O O . SER A 1 878 ? -9.565 20.015 5.595 1.00 76.94 878 SER A O 1
ATOM 6891 N N . THR A 1 879 ? -8.486 18.630 6.987 1.00 82.31 879 THR A N 1
ATOM 6892 C CA . THR A 1 879 ? -8.368 19.602 8.093 1.00 82.31 879 THR A CA 1
ATOM 6893 C C . THR A 1 879 ? -7.695 20.921 7.665 1.00 82.31 879 THR A C 1
ATOM 6895 O O . THR A 1 879 ? -8.259 21.975 7.975 1.00 82.31 879 THR A O 1
ATOM 6898 N N . PRO A 1 880 ? -6.586 20.923 6.887 1.00 86.44 880 PRO A N 1
ATOM 6899 C CA . PRO A 1 880 ? -5.987 22.156 6.366 1.00 86.44 880 PRO A CA 1
ATOM 6900 C C . PRO A 1 880 ? -6.912 22.974 5.461 1.00 86.44 880 PRO A C 1
ATOM 6902 O O . PRO A 1 880 ? -6.949 24.200 5.569 1.00 86.44 880 PRO A O 1
ATOM 6905 N N . ALA A 1 881 ? -7.705 22.320 4.604 1.00 86.25 881 ALA A N 1
ATOM 6906 C CA . ALA A 1 881 ? -8.665 23.011 3.744 1.00 86.25 881 ALA A CA 1
ATOM 6907 C C . ALA A 1 881 ? -9.734 23.730 4.585 1.00 86.25 881 ALA A C 1
ATOM 6909 O O . ALA A 1 881 ? -10.025 24.901 4.344 1.00 86.25 881 ALA A O 1
ATOM 6910 N N . ARG A 1 882 ? -10.249 23.081 5.640 1.00 89.94 882 ARG A N 1
ATOM 6911 C CA . ARG A 1 882 ? -11.179 23.696 6.608 1.00 89.94 882 ARG A CA 1
ATOM 6912 C C . ARG A 1 882 ? -10.569 24.900 7.327 1.00 89.94 882 ARG A C 1
ATOM 6914 O O . ARG A 1 882 ? -11.247 25.913 7.488 1.00 89.94 882 ARG A O 1
ATOM 6921 N N . GLY A 1 883 ? -9.300 24.804 7.733 1.00 92.56 883 GLY A N 1
ATOM 6922 C CA . GLY A 1 883 ? -8.533 25.934 8.268 1.00 92.56 883 GLY A CA 1
ATOM 6923 C C . GLY A 1 883 ? -8.490 27.111 7.295 1.00 92.56 883 GLY A C 1
ATOM 6924 O O . GLY A 1 883 ? -8.825 28.235 7.661 1.00 92.56 883 GLY A O 1
ATOM 6925 N N . LEU A 1 884 ? -8.164 26.828 6.033 1.00 94.12 884 LEU A N 1
ATOM 6926 C CA . LEU A 1 884 ? -8.065 27.824 4.970 1.00 94.12 884 LEU A CA 1
ATOM 6927 C C . LEU A 1 884 ? -9.411 28.506 4.668 1.00 94.12 884 LEU A C 1
ATOM 6929 O O . LEU A 1 884 ? -9.465 29.728 4.551 1.00 94.12 884 LEU A O 1
ATOM 6933 N N . ALA A 1 885 ? -10.502 27.738 4.602 1.00 95.00 885 ALA A N 1
ATOM 6934 C CA . ALA A 1 885 ? -11.853 28.265 4.407 1.00 95.00 885 ALA A CA 1
ATOM 6935 C C . ALA A 1 885 ? -12.320 29.157 5.567 1.00 95.00 885 ALA A C 1
ATOM 6937 O O . ALA A 1 885 ? -12.948 30.186 5.330 1.00 95.00 885 ALA A O 1
ATOM 6938 N N . PHE A 1 886 ? -12.005 28.792 6.815 1.00 95.94 886 PHE A N 1
ATOM 6939 C CA . PHE A 1 886 ? -12.308 29.636 7.974 1.00 95.94 886 PHE A CA 1
ATOM 6940 C C . PHE A 1 886 ? -11.612 31.000 7.864 1.00 95.94 886 PHE A C 1
ATOM 6942 O O . PHE A 1 886 ? -12.266 32.027 8.018 1.00 95.94 886 PHE A O 1
ATOM 6949 N N . LEU A 1 887 ? -10.310 31.020 7.553 1.00 96.25 887 LEU A N 1
ATOM 6950 C CA . LEU A 1 887 ? -9.541 32.267 7.432 1.00 96.25 887 LEU A CA 1
ATOM 6951 C C . LEU A 1 887 ? -10.023 33.145 6.277 1.00 96.25 887 LEU A C 1
ATOM 6953 O O . LEU A 1 887 ? -10.018 34.365 6.391 1.00 96.25 887 LEU A O 1
ATOM 6957 N N . ALA A 1 888 ? -10.442 32.526 5.173 1.00 97.50 888 ALA A N 1
ATOM 6958 C CA . ALA A 1 888 ? -11.026 33.223 4.033 1.00 97.50 888 ALA A CA 1
ATOM 6959 C C . ALA A 1 888 ? -12.266 34.028 4.434 1.00 97.50 888 ALA A C 1
ATOM 6961 O O . ALA A 1 888 ? -12.395 35.198 4.075 1.00 97.50 888 ALA A O 1
ATOM 6962 N N . ILE A 1 889 ? -13.152 33.423 5.225 1.00 97.69 889 ILE A N 1
ATOM 6963 C CA . ILE A 1 889 ? -14.339 34.109 5.732 1.00 97.69 889 ILE A CA 1
ATOM 6964 C C . ILE A 1 889 ? -13.999 35.132 6.801 1.00 97.69 889 ILE A C 1
ATOM 6966 O O . ILE A 1 889 ? -14.552 36.225 6.767 1.00 97.69 889 ILE A O 1
ATOM 6970 N N . ASP A 1 890 ? -13.095 34.807 7.721 1.00 96.94 890 ASP A N 1
ATOM 6971 C CA . ASP A 1 890 ? -12.649 35.749 8.746 1.00 96.94 890 ASP A CA 1
ATOM 6972 C C . ASP A 1 890 ? -12.118 37.045 8.112 1.00 96.94 890 ASP A C 1
ATOM 6974 O O . ASP A 1 890 ? -12.540 38.139 8.479 1.00 96.94 890 ASP A O 1
ATOM 6978 N N . TRP A 1 891 ? -11.301 36.920 7.062 1.00 97.12 891 TRP A N 1
ATOM 6979 C CA . TRP A 1 891 ? -10.805 38.055 6.284 1.00 97.12 891 TRP A CA 1
ATOM 6980 C C . TRP A 1 891 ? -11.927 38.844 5.591 1.00 97.12 891 TRP A C 1
ATOM 6982 O O . TRP A 1 891 ? -11.946 40.077 5.627 1.00 97.12 891 TRP A O 1
ATOM 6992 N N . LEU A 1 892 ? -12.896 38.151 4.982 1.00 97.81 892 LEU A N 1
ATOM 6993 C CA . LEU A 1 892 ? -14.058 38.798 4.363 1.00 97.81 892 LEU A CA 1
ATOM 6994 C C . LEU A 1 892 ? -14.904 39.558 5.390 1.00 97.81 892 LEU A C 1
ATOM 6996 O O . LEU A 1 892 ? -15.404 40.643 5.093 1.00 97.81 892 LEU A O 1
ATOM 7000 N N . VAL A 1 893 ? -15.032 39.024 6.603 1.00 96.50 893 VAL A N 1
ATOM 7001 C CA . VAL A 1 893 ? -15.746 39.665 7.708 1.00 96.50 893 VAL A CA 1
ATOM 7002 C C . VAL A 1 893 ? -15.002 40.879 8.243 1.00 96.50 893 VAL A C 1
ATOM 7004 O O . VAL A 1 893 ? -15.639 41.897 8.505 1.00 96.50 893 VAL A O 1
ATOM 7007 N N . GLU A 1 894 ? -13.676 40.829 8.362 1.00 95.81 894 GLU A N 1
ATOM 7008 C CA . GLU A 1 894 ? -12.881 42.010 8.722 1.00 95.81 894 GLU A CA 1
ATOM 7009 C C . GLU A 1 894 ? -13.078 43.156 7.718 1.00 95.81 894 GLU A C 1
ATOM 7011 O O . GLU A 1 894 ? -13.101 44.326 8.106 1.00 95.81 894 GLU A O 1
ATOM 7016 N N . ARG A 1 895 ? -13.269 42.825 6.434 1.00 96.38 895 ARG A N 1
ATOM 7017 C CA . ARG A 1 895 ? -13.466 43.803 5.359 1.00 96.38 895 ARG A CA 1
ATOM 7018 C C . ARG A 1 895 ? -14.897 44.340 5.271 1.00 96.38 895 ARG A C 1
ATOM 7020 O O . ARG A 1 895 ? -15.087 45.550 5.168 1.00 96.38 895 ARG A O 1
ATOM 7027 N N . ALA A 1 896 ? -15.888 43.453 5.245 1.00 96.56 896 ALA A N 1
ATOM 7028 C CA . ALA A 1 896 ? -17.277 43.780 4.908 1.00 96.56 896 ALA A CA 1
ATOM 7029 C C . ALA A 1 896 ? -18.236 43.725 6.114 1.00 96.56 896 ALA A C 1
ATOM 7031 O O . ALA A 1 896 ? -19.399 44.114 6.008 1.00 96.56 896 ALA A O 1
ATOM 7032 N N . GLY A 1 897 ? -17.748 43.282 7.273 1.00 96.56 897 GLY A N 1
ATOM 7033 C CA . GLY A 1 897 ? -18.533 43.058 8.482 1.00 96.56 897 GLY A CA 1
ATOM 7034 C C . GLY A 1 897 ? -19.203 41.682 8.517 1.00 96.56 897 GLY A C 1
ATOM 7035 O O . GLY A 1 897 ? -19.455 41.050 7.495 1.00 96.56 897 GLY A O 1
ATOM 7036 N N . GLU A 1 898 ? -19.545 41.219 9.720 1.00 94.75 898 GLU A N 1
ATOM 7037 C CA . GLU A 1 898 ? -20.103 39.873 9.951 1.00 94.75 898 GLU A CA 1
ATOM 7038 C C . GLU A 1 898 ? -21.412 39.615 9.186 1.00 94.75 898 GLU A C 1
ATOM 7040 O O . GLU A 1 898 ? -21.670 38.504 8.724 1.00 94.75 898 GLU A O 1
ATOM 7045 N N . ARG A 1 899 ? -22.230 40.660 9.003 1.00 93.44 899 ARG A N 1
ATOM 7046 C CA . ARG A 1 899 ? -23.512 40.572 8.285 1.00 93.44 899 ARG A CA 1
ATOM 7047 C C . ARG A 1 899 ? -23.346 40.275 6.795 1.00 93.44 899 ARG A C 1
ATOM 7049 O O . ARG A 1 899 ? -24.261 39.705 6.205 1.00 93.44 899 ARG A O 1
ATOM 7056 N N . ALA A 1 900 ? -22.187 40.581 6.207 1.00 94.38 900 ALA A N 1
ATOM 7057 C CA . ALA A 1 900 ? -21.920 40.333 4.792 1.00 94.38 900 ALA A CA 1
ATOM 7058 C C . ALA A 1 900 ? -22.029 38.842 4.427 1.00 94.38 900 ALA A C 1
ATOM 7060 O O . ALA A 1 900 ? -22.490 38.514 3.336 1.00 94.38 900 ALA A O 1
ATOM 7061 N N . ILE A 1 901 ? -21.707 37.935 5.365 1.00 92.44 901 ILE A N 1
ATOM 7062 C CA . ILE A 1 901 ? -21.902 36.487 5.184 1.00 92.44 901 ILE A CA 1
ATOM 7063 C C . ILE A 1 901 ? -23.364 36.187 4.837 1.00 92.44 901 ILE A C 1
ATOM 7065 O O . ILE A 1 901 ? -23.643 35.469 3.883 1.00 92.44 901 ILE A O 1
ATOM 7069 N N . PHE A 1 902 ? -24.308 36.755 5.587 1.00 88.62 902 PHE A N 1
ATOM 7070 C CA . PHE A 1 902 ? -25.740 36.522 5.389 1.00 88.62 902 PHE A CA 1
ATOM 7071 C C . PHE A 1 902 ? -26.308 37.334 4.231 1.00 88.62 902 PHE A C 1
ATOM 7073 O O . PHE A 1 902 ? -27.214 36.866 3.542 1.00 88.62 902 PHE A O 1
ATOM 7080 N N . ASP A 1 903 ? -25.763 38.524 3.980 1.00 90.56 903 ASP A N 1
ATOM 7081 C CA . ASP A 1 903 ? -26.121 39.323 2.812 1.00 90.56 903 ASP A CA 1
ATOM 7082 C C . ASP A 1 903 ? -25.804 38.577 1.509 1.00 90.56 903 ASP A C 1
ATOM 7084 O O . ASP A 1 903 ? -26.618 38.630 0.588 1.00 90.56 903 ASP A O 1
ATOM 7088 N N . TYR A 1 904 ? -24.697 37.825 1.448 1.00 92.94 904 TYR A N 1
ATOM 7089 C CA . TYR A 1 904 ? -24.366 36.956 0.312 1.00 92.94 904 TYR A CA 1
ATOM 7090 C C . TYR A 1 904 ? -25.480 35.944 0.029 1.00 92.94 904 TYR A C 1
ATOM 7092 O O . TYR A 1 904 ? -26.056 35.941 -1.062 1.00 92.94 904 TYR A O 1
ATOM 7100 N N . TYR A 1 905 ? -25.849 35.133 1.023 1.00 87.50 905 TYR A N 1
ATOM 7101 C CA . TYR A 1 905 ? -26.893 34.120 0.846 1.00 87.50 905 TYR A CA 1
ATOM 7102 C C . TYR A 1 905 ? -28.273 34.731 0.587 1.00 87.50 905 TYR A C 1
ATOM 7104 O O . TYR A 1 905 ? -29.059 34.151 -0.159 1.00 87.50 905 TYR A O 1
ATOM 7112 N N . ARG A 1 906 ? -28.566 35.915 1.145 1.00 87.12 906 ARG A N 1
ATOM 7113 C CA . ARG A 1 906 ? -29.826 36.632 0.897 1.00 87.12 906 ARG A CA 1
ATOM 7114 C C . ARG A 1 906 ? -29.921 37.165 -0.532 1.00 87.12 906 ARG A C 1
ATOM 7116 O O . ARG A 1 906 ? -31.011 37.203 -1.086 1.00 87.12 906 ARG A O 1
ATOM 7123 N N . ARG A 1 907 ? -28.798 37.587 -1.120 1.00 89.75 907 ARG A N 1
ATOM 7124 C CA . ARG A 1 907 ? -28.729 38.119 -2.492 1.00 89.75 907 ARG A CA 1
ATOM 7125 C C . ARG A 1 907 ? -28.666 37.027 -3.551 1.00 89.75 907 ARG A C 1
ATOM 7127 O O . ARG A 1 907 ? -29.061 37.284 -4.684 1.00 89.75 907 ARG A O 1
ATOM 7134 N N . LEU A 1 908 ? -28.183 35.834 -3.201 1.00 87.44 908 LEU A N 1
ATOM 7135 C CA . LEU A 1 908 ? -28.000 34.715 -4.128 1.00 87.44 908 LEU A CA 1
ATOM 7136 C C . LEU A 1 908 ? -29.228 34.408 -5.017 1.00 87.44 908 LEU A C 1
ATOM 7138 O O . LEU A 1 908 ? -29.027 34.193 -6.209 1.00 87.44 908 LEU A O 1
ATOM 7142 N N . PRO A 1 909 ? -30.482 34.425 -4.518 1.00 83.56 909 PRO A N 1
ATOM 7143 C CA . PRO A 1 909 ? -31.665 34.156 -5.344 1.00 83.56 909 PRO A CA 1
ATOM 7144 C C . PRO A 1 909 ? -31.970 35.242 -6.377 1.00 83.56 909 PRO A C 1
ATOM 7146 O O . PRO A 1 909 ? -32.550 34.934 -7.415 1.00 83.56 909 PRO A O 1
ATOM 7149 N N . ASP A 1 910 ? -31.599 36.488 -6.077 1.00 88.31 910 ASP A N 1
ATOM 7150 C CA . ASP A 1 910 ? -31.872 37.671 -6.901 1.00 88.31 910 ASP A CA 1
ATOM 7151 C C . ASP A 1 910 ? -30.671 38.061 -7.782 1.00 88.31 910 ASP A C 1
ATOM 7153 O O . ASP A 1 910 ? -30.738 39.028 -8.541 1.00 88.31 910 ASP A O 1
ATOM 7157 N N . SER A 1 911 ? -29.555 37.336 -7.666 1.00 88.81 911 SER A N 1
ATOM 7158 C CA . SER A 1 911 ? -28.320 37.603 -8.405 1.00 88.81 911 SER A CA 1
ATOM 7159 C C . SER A 1 911 ? -28.221 36.723 -9.649 1.00 88.81 911 SER A C 1
ATOM 7161 O O . SER A 1 911 ? -28.631 35.565 -9.643 1.00 88.81 911 SER A O 1
ATOM 7163 N N . GLU A 1 912 ? -27.626 37.255 -10.719 1.00 89.38 912 GLU A N 1
ATOM 7164 C CA . GLU A 1 912 ? -27.429 36.515 -11.977 1.00 89.38 912 GLU A CA 1
ATOM 7165 C C . GLU A 1 912 ? -26.469 35.326 -11.811 1.00 89.38 912 GLU A C 1
ATOM 7167 O O . GLU A 1 912 ? -26.589 34.314 -12.503 1.00 89.38 912 GLU A O 1
ATOM 7172 N N . SER A 1 913 ? -25.529 35.436 -10.870 1.00 90.88 913 SER A N 1
ATOM 7173 C CA . SER A 1 913 ? -24.588 34.388 -10.498 1.00 90.88 913 SER A CA 1
ATOM 7174 C C . SER A 1 913 ? -24.199 34.503 -9.020 1.00 90.88 913 SER A C 1
ATOM 7176 O O . SER A 1 913 ? -24.496 35.501 -8.354 1.00 90.88 913 SER A O 1
ATOM 7178 N N . TRP A 1 914 ? -23.519 33.488 -8.489 1.00 93.56 914 TRP A N 1
ATOM 7179 C CA . TRP A 1 914 ? -23.005 33.551 -7.121 1.00 93.56 914 TRP A CA 1
ATOM 7180 C C . TRP A 1 914 ? -21.845 34.538 -6.994 1.00 93.56 914 TRP A C 1
ATOM 7182 O O . TRP A 1 914 ? -21.699 35.159 -5.950 1.00 93.56 914 TRP A O 1
ATOM 7192 N N . GLU A 1 915 ? -21.060 34.745 -8.052 1.00 95.25 915 GLU A N 1
ATOM 7193 C CA . GLU A 1 915 ? -20.015 35.767 -8.106 1.00 95.25 915 GLU A CA 1
ATOM 7194 C C . GLU A 1 915 ? -20.622 37.168 -7.961 1.00 95.25 915 GLU A C 1
ATOM 7196 O O . GLU A 1 915 ? -20.118 37.970 -7.181 1.00 95.25 915 GLU A O 1
ATOM 7201 N N . ALA A 1 916 ? -21.750 37.439 -8.630 1.00 95.12 916 ALA A N 1
ATOM 7202 C CA . ALA A 1 916 ? -22.466 38.706 -8.486 1.00 95.12 916 ALA A CA 1
ATOM 7203 C C . ALA A 1 916 ? -23.034 38.890 -7.066 1.00 95.12 916 ALA A C 1
ATOM 7205 O O . ALA A 1 916 ? -22.946 39.978 -6.494 1.00 95.12 916 ALA A O 1
ATOM 7206 N N . ALA A 1 917 ? -23.571 37.822 -6.462 1.00 94.56 917 ALA A N 1
ATOM 7207 C CA . ALA A 1 917 ? -24.018 37.850 -5.068 1.00 94.56 917 ALA A CA 1
ATOM 7208 C C . ALA A 1 917 ? -22.849 38.096 -4.100 1.00 94.56 917 ALA A C 1
ATOM 7210 O O . ALA A 1 917 ? -22.990 38.850 -3.135 1.00 94.56 917 ALA A O 1
ATOM 7211 N N . PHE A 1 918 ? -21.700 37.468 -4.366 1.00 96.50 918 PHE A N 1
ATOM 7212 C CA . PHE A 1 918 ? -20.468 37.604 -3.595 1.00 96.50 918 PHE A CA 1
ATOM 7213 C C . PHE A 1 918 ? -19.949 39.039 -3.663 1.00 96.50 918 PHE A C 1
ATOM 7215 O O . PHE A 1 918 ? -19.765 39.670 -2.624 1.00 96.50 918 PHE A O 1
ATOM 7222 N N . GLU A 1 919 ? -19.804 39.596 -4.864 1.00 97.25 919 GLU A N 1
ATOM 7223 C CA . GLU A 1 919 ? -19.345 40.970 -5.058 1.00 97.25 919 GLU A CA 1
ATOM 7224 C C . GLU A 1 919 ? -20.289 41.977 -4.394 1.00 97.25 919 GLU A C 1
ATOM 7226 O O . GLU A 1 919 ? -19.840 42.875 -3.683 1.00 97.25 919 GLU A O 1
ATOM 7231 N N . ALA A 1 920 ? -21.603 41.792 -4.534 1.00 96.25 920 ALA A N 1
ATOM 7232 C CA . ALA A 1 920 ? -22.589 42.669 -3.912 1.00 96.25 920 ALA A CA 1
ATOM 7233 C C . ALA A 1 920 ? -22.592 42.602 -2.373 1.00 96.25 920 ALA A C 1
ATOM 7235 O O . ALA A 1 920 ? -22.953 43.584 -1.722 1.00 96.25 920 ALA A O 1
ATOM 7236 N N . ALA A 1 921 ? -22.236 41.458 -1.786 1.00 96.62 921 ALA A N 1
ATOM 7237 C CA . ALA A 1 921 ? -22.191 41.277 -0.338 1.00 96.62 921 ALA A CA 1
ATOM 7238 C C . ALA A 1 921 ? -20.867 41.744 0.277 1.00 96.62 921 ALA A C 1
ATOM 7240 O O . ALA A 1 921 ? -20.869 42.416 1.306 1.00 96.62 921 ALA A O 1
ATOM 7241 N N . PHE A 1 922 ? -19.744 41.425 -0.364 1.00 97.50 922 PHE A N 1
ATOM 7242 C CA . PHE A 1 922 ? -18.406 41.665 0.179 1.00 97.50 922 PHE A CA 1
ATOM 7243 C C . PHE A 1 922 ? -17.701 42.887 -0.426 1.00 97.50 922 PHE A C 1
ATOM 7245 O O . PHE A 1 922 ? -16.622 43.263 0.034 1.00 97.50 922 PHE A O 1
ATOM 7252 N N . SER A 1 923 ? -18.309 43.540 -1.424 1.00 97.06 923 SER A N 1
ATOM 7253 C CA . SER A 1 923 ? -17.750 44.701 -2.139 1.00 97.06 923 SER A CA 1
ATOM 7254 C C . SER A 1 923 ? -16.351 44.434 -2.717 1.00 97.06 923 SER A C 1
ATOM 7256 O O . SER A 1 923 ? -15.458 45.283 -2.641 1.00 97.06 923 SER A O 1
ATOM 7258 N N . ILE A 1 924 ? -16.146 43.225 -3.244 1.00 97.62 924 ILE A N 1
ATOM 7259 C CA . ILE A 1 924 ? -14.915 42.778 -3.902 1.00 97.62 924 ILE A CA 1
ATOM 7260 C C . ILE A 1 924 ? -15.259 41.698 -4.931 1.00 97.62 924 ILE A C 1
ATOM 7262 O O . ILE A 1 924 ? -16.023 40.777 -4.633 1.00 97.62 924 ILE A O 1
ATOM 7266 N N . ALA A 1 925 ? -14.712 41.809 -6.141 1.00 97.31 925 ALA A N 1
ATOM 7267 C CA . ALA A 1 925 ? -14.871 40.772 -7.151 1.00 97.31 925 ALA A CA 1
ATOM 7268 C C . ALA A 1 925 ? -14.166 39.486 -6.696 1.00 97.31 925 ALA A C 1
ATOM 7270 O O . ALA A 1 925 ? -13.155 39.523 -5.995 1.00 97.31 925 ALA A O 1
ATOM 7271 N N . ILE A 1 926 ? -14.684 38.324 -7.091 1.00 96.56 926 ILE A N 1
ATOM 7272 C CA . ILE A 1 926 ? -14.157 37.044 -6.603 1.00 96.56 926 ILE A CA 1
ATOM 7273 C C . ILE A 1 926 ? -12.687 36.801 -6.990 1.00 96.56 926 ILE A C 1
ATOM 7275 O O . ILE A 1 926 ? -11.929 36.227 -6.208 1.00 96.56 926 ILE A O 1
ATOM 7279 N N . ASP A 1 927 ? -12.268 37.245 -8.177 1.00 95.44 927 ASP A N 1
ATOM 7280 C CA . ASP A 1 927 ? -10.884 37.099 -8.630 1.00 95.44 927 ASP A CA 1
ATOM 7281 C C . ASP A 1 927 ? -9.932 37.979 -7.807 1.00 95.44 927 ASP A C 1
ATOM 7283 O O . ASP A 1 927 ? -8.921 37.469 -7.319 1.00 95.44 927 ASP A O 1
ATOM 7287 N N . ASP A 1 928 ? -10.313 39.235 -7.551 1.00 96.88 928 ASP A N 1
ATOM 7288 C CA . ASP A 1 928 ? -9.570 40.154 -6.678 1.00 96.88 928 ASP A CA 1
ATOM 7289 C C . ASP A 1 928 ? -9.489 39.609 -5.247 1.00 96.88 928 ASP A C 1
ATOM 7291 O O . ASP A 1 928 ? -8.442 39.667 -4.604 1.00 96.88 928 ASP A O 1
ATOM 7295 N N . PHE A 1 929 ? -10.579 39.014 -4.752 1.00 97.62 929 PHE A N 1
ATOM 7296 C CA . PHE A 1 929 ? -10.593 38.350 -3.453 1.00 97.62 929 PHE A CA 1
ATOM 7297 C C . PHE A 1 929 ? -9.558 37.228 -3.379 1.00 97.62 929 PHE A C 1
ATOM 7299 O O . PHE A 1 929 ? -8.816 37.163 -2.401 1.00 97.62 929 PHE A O 1
ATOM 7306 N N . TYR A 1 930 ? -9.491 36.345 -4.381 1.00 97.31 930 TYR A N 1
ATOM 7307 C CA . TYR A 1 930 ? -8.508 35.265 -4.364 1.00 97.31 930 TYR A CA 1
ATOM 7308 C C . TYR A 1 930 ? -7.079 35.814 -4.339 1.00 97.31 930 TYR A C 1
ATOM 7310 O O . TYR A 1 930 ? -6.260 35.312 -3.578 1.00 97.31 930 TYR A O 1
ATOM 7318 N N . GLU A 1 931 ? -6.777 36.853 -5.115 1.00 96.00 931 GLU A N 1
ATOM 7319 C CA . GLU A 1 931 ? -5.449 37.472 -5.106 1.00 96.00 931 GLU A CA 1
ATOM 7320 C C . GLU A 1 931 ? -5.122 38.122 -3.748 1.00 96.00 931 GLU A C 1
ATOM 7322 O O . GLU A 1 931 ? -4.088 37.824 -3.139 1.00 96.00 931 GLU A O 1
ATOM 7327 N N . GLU A 1 932 ? -6.022 38.963 -3.227 1.00 97.75 932 GLU A N 1
ATOM 7328 C CA . GLU A 1 932 ? -5.832 39.658 -1.949 1.00 97.75 932 GLU A CA 1
ATOM 7329 C C . GLU A 1 932 ? -5.753 38.682 -0.763 1.00 97.75 932 GLU A C 1
ATOM 7331 O O . GLU A 1 932 ? -4.933 38.871 0.146 1.00 97.75 932 GLU A O 1
ATOM 7336 N N . PHE A 1 933 ? -6.567 37.623 -0.769 1.00 97.12 933 PHE A N 1
ATOM 7337 C CA . PHE A 1 933 ? -6.586 36.620 0.290 1.00 97.12 933 PHE A CA 1
ATOM 7338 C C . PHE A 1 933 ? -5.299 35.797 0.324 1.00 97.12 933 PHE A C 1
ATOM 7340 O O . PHE A 1 933 ? -4.766 35.550 1.403 1.00 97.12 933 PHE A O 1
ATOM 7347 N N . GLU A 1 934 ? -4.750 35.402 -0.825 1.00 95.94 934 GLU A N 1
ATOM 7348 C CA . GLU A 1 934 ? -3.480 34.668 -0.866 1.00 95.94 934 GLU A CA 1
ATOM 7349 C C . GLU A 1 934 ? -2.323 35.529 -0.334 1.00 95.94 934 GLU A C 1
ATOM 7351 O O . GLU A 1 934 ? -1.480 35.051 0.434 1.00 95.94 934 GLU A O 1
ATOM 7356 N N . ALA A 1 935 ? -2.337 36.832 -0.635 1.00 94.31 935 ALA A N 1
ATOM 7357 C CA . ALA A 1 935 ? -1.398 37.785 -0.052 1.00 94.31 935 ALA A CA 1
ATOM 7358 C C . ALA A 1 935 ? -1.601 37.961 1.464 1.00 94.31 935 ALA A C 1
ATOM 7360 O O . ALA A 1 935 ? -0.627 38.136 2.199 1.00 94.31 935 ALA A O 1
ATOM 7361 N N . TYR A 1 936 ? -2.844 37.934 1.953 1.00 94.62 936 TYR A N 1
ATOM 7362 C CA . TYR A 1 936 ? -3.147 37.935 3.387 1.00 94.62 936 TYR A CA 1
ATOM 7363 C C . TYR A 1 936 ? -2.657 36.657 4.070 1.00 94.62 936 TYR A C 1
ATOM 7365 O O . TYR A 1 936 ? -1.936 36.748 5.065 1.00 94.62 936 TYR A O 1
ATOM 7373 N N . ARG A 1 937 ? -2.964 35.484 3.507 1.00 91.19 937 ARG A N 1
ATOM 7374 C CA . ARG A 1 937 ? -2.544 34.177 4.020 1.00 91.19 937 ARG A CA 1
ATOM 7375 C C . ARG A 1 937 ? -1.036 34.117 4.207 1.00 91.19 937 ARG A C 1
ATOM 7377 O O . ARG A 1 937 ? -0.586 33.711 5.271 1.00 91.19 937 ARG A O 1
ATOM 7384 N N . ALA A 1 938 ? -0.270 34.584 3.221 1.00 88.56 938 ALA A N 1
ATOM 7385 C CA . ALA A 1 938 ? 1.190 34.627 3.291 1.00 88.56 938 ALA A CA 1
ATOM 7386 C C . ALA A 1 938 ? 1.737 35.491 4.448 1.00 88.56 938 ALA A C 1
ATOM 7388 O O . ALA A 1 938 ? 2.888 35.322 4.839 1.00 88.56 938 ALA A O 1
ATOM 7389 N N . ARG A 1 939 ? 0.940 36.422 4.995 1.00 90.31 939 ARG A N 1
ATOM 7390 C CA . ARG A 1 939 ? 1.321 37.245 6.155 1.00 90.31 939 ARG A CA 1
ATOM 7391 C C . ARG A 1 939 ? 0.922 36.631 7.495 1.00 90.31 939 ARG A C 1
ATOM 7393 O O . ARG A 1 939 ? 1.614 36.878 8.477 1.00 90.31 939 ARG A O 1
ATOM 7400 N N . VAL A 1 940 ? -0.209 35.923 7.556 1.00 83.69 940 VAL A N 1
ATOM 7401 C CA . VAL A 1 940 ? -0.796 35.446 8.826 1.00 83.69 940 VAL A CA 1
ATOM 7402 C C . VAL A 1 940 ? -0.537 33.973 9.118 1.00 83.69 940 VAL A C 1
ATOM 7404 O O . VAL A 1 940 ? -0.553 33.577 10.281 1.00 83.69 940 VAL A O 1
ATOM 7407 N N . ALA A 1 941 ? -0.288 33.160 8.091 1.00 77.06 941 ALA A N 1
ATOM 7408 C CA . ALA A 1 941 ? 0.201 31.808 8.286 1.00 77.06 941 ALA A CA 1
ATOM 7409 C C . ALA A 1 941 ? 1.706 31.894 8.593 1.00 77.06 941 ALA A C 1
ATOM 7411 O O . ALA A 1 941 ? 2.441 32.497 7.804 1.00 77.06 941 ALA A O 1
ATOM 7412 N N . PRO A 1 942 ? 2.187 31.345 9.722 1.00 68.81 942 PRO A N 1
ATOM 7413 C CA . PRO A 1 942 ? 3.621 31.257 9.958 1.00 68.81 942 PRO A CA 1
ATOM 7414 C C . PRO A 1 942 ? 4.275 30.493 8.793 1.00 68.81 942 PRO A C 1
ATOM 7416 O O . PRO A 1 942 ? 3.664 29.556 8.271 1.00 68.81 942 PRO A O 1
ATOM 7419 N N . PRO A 1 943 ? 5.481 30.887 8.346 1.00 59.62 943 PRO A N 1
ATOM 7420 C CA . PRO A 1 943 ? 6.214 30.085 7.377 1.00 59.62 943 PRO A CA 1
ATOM 7421 C C . PRO A 1 943 ? 6.449 28.696 7.986 1.00 59.62 943 PRO A C 1
ATOM 7423 O O . PRO A 1 943 ? 6.981 28.605 9.094 1.00 59.62 943 PRO A O 1
ATOM 7426 N N . ASN A 1 944 ? 6.001 27.651 7.285 1.00 52.06 944 ASN A N 1
ATOM 7427 C CA . ASN A 1 944 ? 6.321 26.262 7.627 1.00 52.06 944 ASN A CA 1
ATOM 7428 C C . ASN A 1 944 ? 7.805 25.966 7.428 1.00 52.06 944 ASN A C 1
ATOM 7430 O O . ASN A 1 944 ? 8.378 26.491 6.441 1.00 52.06 944 ASN A O 1
#

Sequence (944 aa):
MALAAVVLCARLAPTPATATEEPTSITTVLQPGYNLIAWLGSDASADDIFDQVPTLERISVWDGRAQDYLRRTRASIPGGGLQQLEQGGGVFLYVAGDSPFEWTREASEDSMLLDLHAGRNLVGWAGRDGTPIEDAVVRFGDALTHAWLWDAETQRYLHYRPAGPEHAHPLRELNHGDALWVELSGDARWWQSGTAPPPVEIFGYYTEREKWKIRGWVDGNRGFFAERWGVEVPTTVYAGWRDDITPVYQQVVGRSGRLPGCGYYWGPKMAIFLENYCVDGATHAHEYFHAIQLDLIGRLDRSAPAWIVEGSATYVQLMYWGTPHFRMLNPHYPSPPPSVEAQIDRYRRDIGSIGYGYWPSLSETEGGPDVTGPFPGDVYYRLGSLGIAWLAAQVGDLAVLEFFRHLSDKPDWRDAFEAAFGMTSDEFHERFDAYRTETARPLPHRSDGLDELVIEFVGDVPEQTRAAFSAEFSQVQTLLREQFGSGATDYTVYIASSGEDAKEAHREVFGTEQDRHRCVEHSLASAVILDARCYRVDRALGVAEEHFVAARALAGGVRTERGPRWLFEGAQSYVASAYLDASGRESLESRRQREAANAQGTQWSLRDLAHPYAFDGNESQAAQSVGFLAVQLLLERAGDPSLFEYYRLVSKSRGWEDAFEAAFGITVDEFYVVFEAYRSGIASPPSASTAADDAAQNRIPLDGPLPHTTDGIDAPVLVLVGELDPITRTALREEFDILQTFFRDRLGAPPGDYTVYVGADARSLRDVFRHIVGRESTDLVYCSVPRETVVLISLQCEPDFAYHHGRIVVGDLPGAGRPGERPSKGPTWLTLGSYLYTWGLYEDAAGRSDLARLRSGRAASAAGTQRPLRDAFSAGDSTPARGLAFLAIDWLVERAGERAIFDYYRRLPDSESWEAAFEAAFSIAIDDFYEEFEAYRARVAPPN